Protein AF-0000000070001180 (afdb_homodimer)

Secondary structure (DSSP, 8-state):
-------------------------------------------------------------------------------------------------------------------------S-HHHHHHHHHHT-EEESSS---TTSTTTT-HHHHHHHHHHHHHHHH--TTSPPPP-PPPHHHHHHHHHHHHHHHHHHHHHB-HHHHHHHHHHHHHH--BTTBPPPHHHHHHHHHHHHS-EEEE-SSEEPHHHHHHHHHTTEEEE------TT-TT--SS--HHIIIIIIHHHHTSHHHHHHHHHHHHHHTT--HHHHHHHHHHHIIIIITEEEEETTEEEE--HHHHT-HHHHHHHTSTTS-EEE--HHHHTTSPPPSSS--S-EEEES-HHHHHHHHHHHHHTS--SSEEEEETTTTEEEEE-SHHHHHHHHHHHHHHHHHHHHHHHHHHHHHT-/-------------------------------------------------------------------------------------------------------------------------S-HHHHHHHHHHT-EEESSS---TTSTTTT-HHHHHHHHHHHHHHHH--TTSPPPP-PPPHHHHHHHHHHHHHHHHHHHHHB-HHHHHHHHHHHHHH--BTTBPPPHHHHHHHHHHHHS-EEEE-SSEEPHHHHHHHHHTTEEEE------TT-TT--SS--HHIIIIIIHHHHTSHHHHHHHHHHHHHHTT--HHHHHHHHHHHIIIIITEEEEETTEEEE--HHHHT-HHHHHHHTSTTS-EEE--HHHHTTSPPPSSS--S-EEEES-HHHHHHHHHHHHHTS--SSEEEEETTTTEEEEE-SHHHHHHHHHHHHHHHHHHHHHHHHHHHHTT-

Organism: Takifugu rubripes (NCBI:txid31033)

Sequence (916 aa):
VPTPNPNPNPQMGLVPNPNPNPQLGLVSNPNPNPQLGLISNPNPNPNPNPNPNPNPQLGLVSNPNPNPQLGLVSNPNPNPNPNPNPNPQLGLVSNPNPNPQLGLVSNPNPNPQLGLVSNPNPNPQLGLLDQCSHRVLMYGTELDADHPGFKDEVYRQRRKYFVEVAMNYKFGQPIPRVEYTAEETKTWGVVFRELTKLYPTHACREYLKNLPLLSKYCGYREDNVPQLEDVSLFLRERSGFTVRPVAGYLSPRDFLAGLAYRVFNCTQYIRHSTDPLYTPEPDTCHELLGHVPLLADPKFAQFSQEIGLASLGASDEDVQKLATCYFFTVEFGLCKQDGQLRAYGAGLLSSIGELKHALSEEACVKVFEPKTTCTQECLITTFQEAYFVSESFEEAKEKMRDFAKTIKRPFSVYYNPYTQSIDLLKDTRSIENVVQDLRSDLTTVCDALGKMNTYMGIVPTPNPNPNPQMGLVPNPNPNPQLGLVSNPNPNPQLGLISNPNPNPNPNPNPNPNPQLGLVSNPNPNPQLGLVSNPNPNPNPNPNPNPQLGLVSNPNPNPQLGLVSNPNPNPQLGLVSNPNPNPQLGLLDQCSHRVLMYGTELDADHPGFKDEVYRQRRKYFVEVAMNYKFGQPIPRVEYTAEETKTWGVVFRELTKLYPTHACREYLKNLPLLSKYCGYREDNVPQLEDVSLFLRERSGFTVRPVAGYLSPRDFLAGLAYRVFNCTQYIRHSTDPLYTPEPDTCHELLGHVPLLADPKFAQFSQEIGLASLGASDEDVQKLATCYFFTVEFGLCKQDGQLRAYGAGLLSSIGELKHALSEEACVKVFEPKTTCTQECLITTFQEAYFVSESFEEAKEKMRDFAKTIKRPFSVYYNPYTQSIDLLKDTRSIENVVQDLRSDLTTVCDALGKMNTYMGI

Foldseek 3Di:
DDDPDDDDDPPPDDDPPDDDDPDDDDDDDDDDDDDDDDDDDDDDYDDDDDDDDDYDDDDDDDDYYDDDDDDDDDDDDDDDDDDDDDDDDPDPPPPDDPPPPPPPVPPPPPPPPLPPPVPVPPPSLVQVLLVQLAAADDDFLADDPPAPCRPPPVLSVVLPVQQVQQNPDGPPDQRDWDDDDQLQLQLQLVLLVLLVVCCVPAADPLLVVQVVVCCVQQVDDSRDQGTQRSLQVLLCVQANAGEGEGRHHGPLLSQLLCLLLNYHYAYARAGDSVCSQDDLGRYNLLCVQQQSSQSSHNLSSVLSNLLSQLSVQFDPLVSLLSVLLCCQPQAQEWEDDPNAIHTNHSVLSSHSVQSVVCRDPNAAEAADASVPSSPADDDRRDHGNYHHYDHDSVRSSVRVNVVSVVTDGQFHWDQDSVSSDIDTPNDPVSVVVVVVVVVVVVVVVVVVVVVVCVVVVD/DDDDDPPDDPCPDDDPDDDDDDDPPPPDPDDDDDDPDDDDDDDDDDDDDDDDDDYDYDYYDDDDYDYDDDYDDDDYDDYDYDYDDDDDDDDPDPPDDPPPPPPPVPPPPPPPPLPPPVPVPPPSLVQVLLVQLAAADDDFLADDPPAPCRPPPVLSVVLPVQQVQQNPDGPPDQRDWDDDDQLQLQLQLVLLVLLVVCCVPAADPLLVVQVVVCCVQQVPDSRDQGTQRSLQVLLCVQANAGEGEGRHHGDLLSQLLCLLLNYHYAYARAGDSVCSQDDLGRYNLLCVQQQSSQSSHNLSSVLSNLLSQLSVQFDPLVSLLSVLLCCQPQAQEWEDDPNAIHTNHSVLSSHSVQSVVCRDPNAAEAADASVPSSPQDDDRRDHGNYHHYDHDSVRSSVRVNVVSVVTDGQFHWDQDSVSSDIDTPNDPVSVVVVVVVVVVVVVVVVVVVVVVCVVVVD

Radius of gyration: 41.06 Å; Cα contacts (8 Å, |Δi|>4): 1186; chains: 2; bounding box: 117×160×131 Å

Nearest PDB structures (foldseek):
  2toh-assembly1_A  TM=9.861E-01  e=7.856E-44  Rattus norvegicus
  5jk6-assembly1_A  TM=9.844E-01  e=3.779E-42  Dictyostelium discoideum
  5fgj-assembly1_C  TM=9.683E-01  e=1.202E-42  Rattus norvegicus
  5den-assembly1_B  TM=9.640E-01  e=9.150E-43  Rattus norvegicus
  6hpo-assembly1_A  TM=9.773E-01  e=4.701E-42  Homo sapiens

Structure (mmCIF, N/CA/C/O backbone):
data_AF-0000000070001180-model_v1
#
loop_
_entity.id
_entity.type
_entity.pdbx_description
1 polymer 'Tryptophan hydroxylase 2 (tryptophan 5-monooxygenase)'
#
loop_
_atom_site.group_PDB
_atom_site.id
_atom_site.type_symbol
_atom_site.label_atom_id
_atom_site.label_alt_id
_atom_site.label_comp_id
_atom_site.label_asym_id
_atom_site.label_entity_id
_atom_site.label_seq_id
_atom_site.pdbx_PDB_ins_code
_atom_site.Cartn_x
_atom_site.Cartn_y
_atom_site.Cartn_z
_atom_site.occupancy
_atom_site.B_iso_or_equiv
_atom_site.auth_seq_id
_atom_site.auth_comp_id
_atom_site.auth_asym_id
_atom_site.auth_atom_id
_atom_site.pdbx_PDB_model_num
ATOM 1 N N . VAL A 1 1 ? 11.898 0.185 -65.25 1 18.17 1 VAL A N 1
ATOM 2 C CA . VAL A 1 1 ? 11.625 0.945 -64.062 1 18.17 1 VAL A CA 1
ATOM 3 C C . VAL A 1 1 ? 12.68 0.632 -63 1 18.17 1 VAL A C 1
ATOM 5 O O . VAL A 1 1 ? 13.109 -0.515 -62.875 1 18.17 1 VAL A O 1
ATOM 8 N N . PRO A 1 2 ? 13.211 1.726 -62.188 1 18.02 2 PRO A N 1
ATOM 9 C CA . PRO A 1 2 ? 14.625 1.85 -61.844 1 18.02 2 PRO A CA 1
ATOM 10 C C . PRO A 1 2 ? 15.07 0.793 -60.812 1 18.02 2 PRO A C 1
ATOM 12 O O . PRO A 1 2 ? 14.234 0.16 -60.188 1 18.02 2 PRO A O 1
ATOM 15 N N . THR A 1 3 ? 16.406 0.714 -60.844 1 19.59 3 THR A N 1
ATOM 16 C CA . THR A 1 3 ? 17.641 0.113 -60.344 1 19.59 3 THR A CA 1
ATOM 17 C C . THR A 1 3 ? 17.734 0.224 -58.812 1 19.59 3 THR A C 1
ATOM 19 O O . THR A 1 3 ? 17.375 1.261 -58.25 1 19.59 3 THR A O 1
ATOM 22 N N . PRO A 1 4 ? 17.672 -0.905 -58.188 1 21.27 4 PRO A N 1
ATOM 23 C CA . PRO A 1 4 ? 17.609 -1.52 -56.875 1 21.27 4 PRO A CA 1
ATOM 24 C C . PRO A 1 4 ? 18.766 -1.079 -55.969 1 21.27 4 PRO A C 1
ATOM 26 O O . PRO A 1 4 ? 19.922 -1.396 -56.25 1 21.27 4 PRO A O 1
ATOM 29 N N . ASN A 1 5 ? 18.719 0.371 -55.875 1 19.31 5 ASN A N 1
ATOM 30 C CA . ASN A 1 5 ? 19.812 1.134 -55.281 1 19.31 5 ASN A CA 1
ATOM 31 C C . ASN A 1 5 ? 20.344 0.474 -54.031 1 19.31 5 ASN A C 1
ATOM 33 O O . ASN A 1 5 ? 19.578 0.046 -53.156 1 19.31 5 ASN A O 1
ATOM 37 N N . PRO A 1 6 ? 21.656 0.176 -54.031 1 19.12 6 PRO A N 1
ATOM 38 C CA . PRO A 1 6 ? 22.703 -0.532 -53.281 1 19.12 6 PRO A CA 1
ATOM 39 C C . PRO A 1 6 ? 22.875 -0.018 -51.844 1 19.12 6 PRO A C 1
ATOM 41 O O . PRO A 1 6 ? 22.484 1.114 -51.562 1 19.12 6 PRO A O 1
ATOM 44 N N . ASN A 1 7 ? 23.031 -0.896 -50.906 1 18.31 7 ASN A N 1
ATOM 45 C CA . ASN A 1 7 ? 23.031 -1.113 -49.469 1 18.31 7 ASN A CA 1
ATOM 46 C C . ASN A 1 7 ? 24.141 -0.316 -48.781 1 18.31 7 ASN A C 1
ATOM 48 O O . ASN A 1 7 ? 25.328 -0.618 -48.938 1 18.31 7 ASN A O 1
ATOM 52 N N . PRO A 1 8 ? 24.078 1.074 -48.969 1 17.66 8 PRO A N 1
ATOM 53 C CA . PRO A 1 8 ? 25.281 1.812 -48.562 1 17.66 8 PRO A CA 1
ATOM 54 C C . PRO A 1 8 ? 25.734 1.45 -47.156 1 17.66 8 PRO A C 1
ATOM 56 O O . PRO A 1 8 ? 24.938 0.973 -46.344 1 17.66 8 PRO A O 1
ATOM 59 N N . ASN A 1 9 ? 27.078 1.446 -46.938 1 16.81 9 ASN A N 1
ATOM 60 C CA . ASN A 1 9 ? 28.172 0.971 -46.094 1 16.81 9 ASN A CA 1
ATOM 61 C C . ASN A 1 9 ? 28.203 1.686 -44.75 1 16.81 9 ASN A C 1
ATOM 63 O O . ASN A 1 9 ? 28.391 2.904 -44.688 1 16.81 9 ASN A O 1
ATOM 67 N N . PRO A 1 10 ? 27.344 1.346 -43.844 1 17.44 10 PRO A N 1
ATOM 68 C CA . PRO A 1 10 ? 27.188 2.021 -42.562 1 17.44 10 PRO A CA 1
ATOM 69 C C . PRO A 1 10 ? 28.5 2.119 -41.812 1 17.44 10 PRO A C 1
ATOM 71 O O . PRO A 1 10 ? 29.172 1.104 -41.562 1 17.44 10 PRO A O 1
ATOM 74 N N . GLN A 1 11 ? 29.266 3.17 -42.125 1 15.73 11 GLN A N 1
ATOM 75 C CA . GLN A 1 11 ? 30.625 3.406 -41.625 1 15.73 11 GLN A CA 1
ATOM 76 C C . GLN A 1 11 ? 30.688 3.201 -40.094 1 15.73 11 GLN A C 1
ATOM 78 O O . GLN A 1 11 ? 29.891 3.768 -39.344 1 15.73 11 GLN A O 1
ATOM 83 N N . MET A 1 12 ? 31.281 2.131 -39.625 1 16.31 12 MET A N 1
ATOM 84 C CA . MET A 1 12 ? 31.609 1.46 -38.375 1 16.31 12 MET A CA 1
ATOM 85 C C . MET A 1 12 ? 32.562 2.303 -37.531 1 16.31 12 MET A C 1
ATOM 87 O O . MET A 1 12 ? 33.781 2.084 -37.562 1 16.31 12 MET A O 1
ATOM 91 N N . GLY A 1 13 ? 32.375 3.691 -37.594 1 15.44 13 GLY A N 1
ATOM 92 C CA . GLY A 1 13 ? 33.562 4.414 -37.094 1 15.44 13 GLY A CA 1
ATOM 93 C C . GLY A 1 13 ? 34 3.965 -35.719 1 15.44 13 GLY A C 1
ATOM 94 O O . GLY A 1 13 ? 33.156 3.66 -34.875 1 15.44 13 GLY A O 1
ATOM 95 N N . LEU A 1 14 ? 35.281 3.588 -35.594 1 15.68 14 LEU A N 1
ATOM 96 C CA . LEU A 1 14 ? 36.281 2.998 -34.688 1 15.68 14 LEU A CA 1
ATOM 97 C C . LEU A 1 14 ? 36.469 3.861 -33.438 1 15.68 14 LEU A C 1
ATOM 99 O O . LEU A 1 14 ? 36.156 5.059 -33.469 1 15.68 14 LEU A O 1
ATOM 103 N N . VAL A 1 15 ? 36.75 3.252 -32.406 1 17.88 15 VAL A N 1
ATOM 104 C CA . VAL A 1 15 ? 36.875 3.438 -30.969 1 17.88 15 VAL A CA 1
ATOM 105 C C . VAL A 1 15 ? 38.031 4.375 -30.656 1 17.88 15 VAL A C 1
ATOM 107 O O . VAL A 1 15 ? 38.25 4.773 -29.516 1 17.88 15 VAL A O 1
ATOM 110 N N . PRO A 1 16 ? 38.219 5.543 -31.266 1 14.88 16 PRO A N 1
ATOM 111 C CA . PRO A 1 16 ? 39.594 5.949 -30.953 1 14.88 16 PRO A CA 1
ATOM 112 C C . PRO A 1 16 ? 39.875 5.996 -29.453 1 14.88 16 PRO A C 1
ATOM 114 O O . PRO A 1 16 ? 38.969 6.203 -28.656 1 14.88 16 PRO A O 1
ATOM 117 N N . ASN A 1 17 ? 41 5.367 -29.031 1 16.59 17 ASN A N 1
ATOM 118 C CA . ASN A 1 17 ? 41.719 5.008 -27.812 1 16.59 17 ASN A CA 1
ATOM 119 C C . ASN A 1 17 ? 42.25 6.242 -27.094 1 16.59 17 ASN A C 1
ATOM 121 O O . ASN A 1 17 ? 42.938 6.125 -26.078 1 16.59 17 ASN A O 1
ATOM 125 N N . PRO A 1 18 ? 41.781 7.469 -27.312 1 15.66 18 PRO A N 1
ATOM 126 C CA . PRO A 1 18 ? 42.906 8.422 -27.156 1 15.66 18 PRO A CA 1
ATOM 127 C C . PRO A 1 18 ? 43.531 8.352 -25.766 1 15.66 18 PRO A C 1
ATOM 129 O O . PRO A 1 18 ? 42.938 7.867 -24.812 1 15.66 18 PRO A O 1
ATOM 132 N N . ASN A 1 19 ? 44.75 9.102 -25.734 1 15.49 19 ASN A N 1
ATOM 133 C CA . ASN A 1 19 ? 46.094 9.156 -25.172 1 15.49 19 ASN A CA 1
ATOM 134 C C . ASN A 1 19 ? 46.062 9.57 -23.703 1 15.49 19 ASN A C 1
ATOM 136 O O . ASN A 1 19 ? 46.625 8.883 -22.859 1 15.49 19 ASN A O 1
ATOM 140 N N . PRO A 1 20 ? 46.375 10.875 -23.422 1 15.73 20 PRO A N 1
ATOM 141 C CA . PRO A 1 20 ? 47.688 11.211 -22.859 1 15.73 20 PRO A CA 1
ATOM 142 C C . PRO A 1 20 ? 47.688 11.18 -21.328 1 15.73 20 PRO A C 1
ATOM 144 O O . PRO A 1 20 ? 46.656 11.055 -20.703 1 15.73 20 PRO A O 1
ATOM 147 N N . ASN A 1 21 ? 48.5 12.234 -20.734 1 15.14 21 ASN A N 1
ATOM 148 C CA . ASN A 1 21 ? 49.688 12.375 -19.891 1 15.14 21 ASN A CA 1
ATOM 149 C C . ASN A 1 21 ? 49.312 12.703 -18.438 1 15.14 21 ASN A C 1
ATOM 151 O O . ASN A 1 21 ? 49.594 13.797 -17.953 1 15.14 21 ASN A O 1
ATOM 155 N N . PRO A 1 22 ? 48.312 12.219 -17.875 1 16.33 22 PRO A N 1
ATOM 156 C CA . PRO A 1 22 ? 48.094 13.109 -16.734 1 16.33 22 PRO A CA 1
ATOM 157 C C . PRO A 1 22 ? 49.344 13.258 -15.867 1 16.33 22 PRO A C 1
ATOM 159 O O . PRO A 1 22 ? 50.156 12.328 -15.781 1 16.33 22 PRO A O 1
ATOM 162 N N . GLN A 1 23 ? 49.75 14.602 -15.617 1 15.14 23 GLN A N 1
ATOM 163 C CA . GLN A 1 23 ? 50.875 15.062 -14.812 1 15.14 23 GLN A CA 1
ATOM 164 C C . GLN A 1 23 ? 50.969 14.289 -13.5 1 15.14 23 GLN A C 1
ATOM 166 O O . GLN A 1 23 ? 49.969 14.023 -12.859 1 15.14 23 GLN A O 1
ATOM 171 N N . LEU A 1 24 ? 52.25 13.828 -13.133 1 15.25 24 LEU A N 1
ATOM 172 C CA . LEU A 1 24 ? 53.125 12.977 -12.32 1 15.25 24 LEU A CA 1
ATOM 173 C C . LEU A 1 24 ? 52.969 13.328 -10.844 1 15.25 24 LEU A C 1
ATOM 175 O O . LEU A 1 24 ? 52.75 12.445 -10.008 1 15.25 24 LEU A O 1
ATOM 179 N N . GLY A 1 25 ? 53.812 14.375 -10.367 1 14.55 25 GLY A N 1
ATOM 180 C CA . GLY A 1 25 ? 54.938 14.148 -9.469 1 14.55 25 GLY A CA 1
ATOM 181 C C . GLY A 1 25 ? 54.562 14.297 -8.008 1 14.55 25 GLY A C 1
ATOM 182 O O . GLY A 1 25 ? 55.25 13.758 -7.133 1 14.55 25 GLY A O 1
ATOM 183 N N . LEU A 1 26 ? 53.75 15.203 -7.457 1 15.38 26 LEU A N 1
ATOM 184 C CA . LEU A 1 26 ? 54.469 15.969 -6.445 1 15.38 26 LEU A CA 1
ATOM 185 C C . LEU A 1 26 ? 54.875 15.078 -5.277 1 15.38 26 LEU A C 1
ATOM 187 O O . LEU A 1 26 ? 54.031 14.414 -4.672 1 15.38 26 LEU A O 1
ATOM 191 N N . VAL A 1 27 ? 56.281 14.797 -5.059 1 14.89 27 VAL A N 1
ATOM 192 C CA . VAL A 1 27 ? 57.188 14 -4.23 1 14.89 27 VAL A CA 1
ATOM 193 C C . VAL A 1 27 ? 57.094 14.453 -2.777 1 14.89 27 VAL A C 1
ATOM 195 O O . VAL A 1 27 ? 57.25 13.656 -1.857 1 14.89 27 VAL A O 1
ATOM 198 N N . SER A 1 28 ? 56.812 15.789 -2.324 1 14.73 28 SER A N 1
ATOM 199 C CA . SER A 1 28 ? 57.812 16.188 -1.342 1 14.73 28 SER A CA 1
ATOM 200 C C . SER A 1 28 ? 57.812 15.258 -0.132 1 14.73 28 SER A C 1
ATOM 202 O O . SER A 1 28 ? 56.75 14.711 0.229 1 14.73 28 SER A O 1
ATOM 204 N N . ASN A 1 29 ? 59.094 15.023 0.551 1 14.78 29 ASN A N 1
ATOM 205 C CA . ASN A 1 29 ? 60.031 14.242 1.36 1 14.78 29 ASN A CA 1
ATOM 206 C C . ASN A 1 29 ? 59.688 14.328 2.846 1 14.78 29 ASN A C 1
ATOM 208 O O . ASN A 1 29 ? 59.844 13.359 3.584 1 14.78 29 ASN A O 1
ATOM 212 N N . PRO A 1 30 ? 59.438 15.578 3.543 1 15.3 30 PRO A N 1
ATOM 213 C CA . PRO A 1 30 ? 60.5 15.844 4.523 1 15.3 30 PRO A CA 1
ATOM 214 C C . PRO A 1 30 ? 60.531 14.82 5.652 1 15.3 30 PRO A C 1
ATOM 216 O O . PRO A 1 30 ? 59.562 14.055 5.82 1 15.3 30 PRO A O 1
ATOM 219 N N . ASN A 1 31 ? 61.188 15.352 6.867 1 14.92 31 ASN A N 1
ATOM 220 C CA . ASN A 1 31 ? 62.219 15.047 7.836 1 14.92 31 ASN A CA 1
ATOM 221 C C . ASN A 1 31 ? 61.719 14.102 8.922 1 14.92 31 ASN A C 1
ATOM 223 O O . ASN A 1 31 ? 60.5 14.039 9.195 1 14.92 31 ASN A O 1
ATOM 227 N N . PRO A 1 32 ? 62.656 13.617 9.875 1 15.43 32 PRO A N 1
ATOM 228 C CA . PRO A 1 32 ? 63.188 12.461 10.594 1 15.43 32 PRO A CA 1
ATOM 229 C C . PRO A 1 32 ? 62.594 12.273 11.977 1 15.43 32 PRO A C 1
ATOM 231 O O . PRO A 1 32 ? 62.281 11.148 12.383 1 15.43 32 PRO A O 1
ATOM 234 N N . ASN A 1 33 ? 62.562 13.383 12.945 1 15.2 33 ASN A N 1
ATOM 235 C CA . ASN A 1 33 ? 63.438 13.188 14.109 1 15.2 33 ASN A CA 1
ATOM 236 C C . ASN A 1 33 ? 62.875 12.125 15.047 1 15.2 33 ASN A C 1
ATOM 238 O O . ASN A 1 33 ? 61.656 11.969 15.156 1 15.2 33 ASN A O 1
ATOM 242 N N . PRO A 1 34 ? 63.719 11.586 16.047 1 15.67 34 PRO A N 1
ATOM 243 C CA . PRO A 1 34 ? 64.125 10.352 16.719 1 15.67 34 PRO A CA 1
ATOM 244 C C . PRO A 1 34 ? 63.281 9.992 17.922 1 15.67 34 PRO A C 1
ATOM 246 O O . PRO A 1 34 ? 62.719 8.891 17.984 1 15.67 34 PRO A O 1
ATOM 249 N N . GLN A 1 35 ? 63.781 10.359 19.266 1 14.39 35 GLN A N 1
ATOM 250 C CA . GLN A 1 35 ? 64.375 9.5 20.281 1 14.39 35 GLN A CA 1
ATOM 251 C C . GLN A 1 35 ? 63.344 9.086 21.328 1 14.39 35 GLN A C 1
ATOM 253 O O . GLN A 1 35 ? 63.156 7.891 21.609 1 14.39 35 GLN A O 1
ATOM 258 N N . LEU A 1 36 ? 63.312 9.766 22.734 1 15.26 36 LEU A N 1
ATOM 259 C CA . LEU A 1 36 ? 63.938 9.242 23.953 1 15.26 36 LEU A CA 1
ATOM 260 C C . LEU A 1 36 ? 62.875 8.523 24.812 1 15.26 36 LEU A C 1
ATOM 262 O O . LEU A 1 36 ? 61.688 8.781 24.672 1 15.26 36 LEU A O 1
ATOM 266 N N . GLY A 1 37 ? 63.281 7.926 26.234 1 15.2 37 GLY A N 1
ATOM 267 C CA . GLY A 1 37 ? 63.344 6.777 27.109 1 15.2 37 GLY A CA 1
ATOM 268 C C . GLY A 1 37 ? 62.281 6.809 28.203 1 15.2 37 GLY A C 1
ATOM 269 O O . GLY A 1 37 ? 61.906 5.762 28.734 1 15.2 37 GLY A O 1
ATOM 270 N N . LEU A 1 38 ? 61.719 7.922 28.859 1 14.84 38 LEU A N 1
ATOM 271 C CA . LEU A 1 38 ? 61.906 7.848 30.297 1 14.84 38 LEU A CA 1
ATOM 272 C C . LEU A 1 38 ? 60.938 6.828 30.922 1 14.84 38 LEU A C 1
ATOM 274 O O . LEU A 1 38 ? 59.781 6.762 30.547 1 14.84 38 LEU A O 1
ATOM 278 N N . ILE A 1 39 ? 61.406 5.977 32.062 1 15.55 39 ILE A N 1
ATOM 279 C CA . ILE A 1 39 ? 61.344 4.711 32.781 1 15.55 39 ILE A CA 1
ATOM 280 C C . ILE A 1 39 ? 60.25 4.785 33.844 1 15.55 39 ILE A C 1
ATOM 282 O O . ILE A 1 39 ? 59.562 3.795 34.125 1 15.55 39 ILE A O 1
ATOM 286 N N . SER A 1 40 ? 59.875 5.953 34.594 1 14.7 40 SER A N 1
ATOM 287 C CA . SER A 1 40 ? 59.969 5.664 36.031 1 14.7 40 SER A CA 1
ATOM 288 C C . SER A 1 40 ? 58.875 4.719 36.469 1 14.7 40 SER A C 1
ATOM 290 O O . SER A 1 40 ? 57.812 4.648 35.844 1 14.7 40 SER A O 1
ATOM 292 N N . ASN A 1 41 ? 59.031 4.148 37.781 1 15.58 41 ASN A N 1
ATOM 293 C CA . ASN A 1 41 ? 58.938 2.994 38.656 1 15.58 41 ASN A CA 1
ATOM 294 C C . ASN A 1 41 ? 57.562 2.873 39.281 1 15.58 41 ASN A C 1
ATOM 296 O O . ASN A 1 41 ? 56.781 3.824 39.25 1 15.58 41 ASN A O 1
ATOM 300 N N . PRO A 1 42 ? 57.469 2.41 40.656 1 16.05 42 PRO A N 1
ATOM 301 C CA . PRO A 1 42 ? 56.906 1.323 41.469 1 16.05 42 PRO A CA 1
ATOM 302 C C . PRO A 1 42 ? 55.656 1.76 42.25 1 16.05 42 PRO A C 1
ATOM 304 O O . PRO A 1 42 ? 54.656 1.038 42.281 1 16.05 42 PRO A O 1
ATOM 307 N N . ASN A 1 43 ? 55.656 2.775 43.25 1 15.04 43 ASN A N 1
ATOM 308 C CA . ASN A 1 43 ? 55.531 2.293 44.625 1 15.04 43 ASN A CA 1
ATOM 309 C C . ASN A 1 43 ? 54.094 1.991 45 1 15.04 43 ASN A C 1
ATOM 311 O O . ASN A 1 43 ? 53.156 2.525 44.375 1 15.04 43 ASN A O 1
ATOM 315 N N . PRO A 1 44 ? 53.719 1.821 46.469 1 16.5 44 PRO A N 1
ATOM 316 C CA . PRO A 1 44 ? 53.094 0.82 47.344 1 16.5 44 PRO A CA 1
ATOM 317 C C . PRO A 1 44 ? 51.625 1.144 47.656 1 16.5 44 PRO A C 1
ATOM 319 O O . PRO A 1 44 ? 50.75 0.304 47.438 1 16.5 44 PRO A O 1
ATOM 322 N N . ASN A 1 45 ? 51.281 1.936 48.875 1 15.12 45 ASN A N 1
ATOM 323 C CA . ASN A 1 45 ? 50.75 1.381 50.125 1 15.12 45 ASN A CA 1
ATOM 324 C C . ASN A 1 45 ? 49.25 1.536 50.219 1 15.12 45 ASN A C 1
ATOM 326 O O . ASN A 1 45 ? 48.656 2.336 49.5 1 15.12 45 ASN A O 1
ATOM 330 N N . PRO A 1 46 ? 48.594 2.033 51.625 1 16.23 46 PRO A N 1
ATOM 331 C CA . PRO A 1 46 ? 47.844 1.366 52.688 1 16.23 46 PRO A CA 1
ATOM 332 C C . PRO A 1 46 ? 46.375 1.795 52.719 1 16.23 46 PRO A C 1
ATOM 334 O O . PRO A 1 46 ? 45.875 2.453 51.781 1 16.23 46 PRO A O 1
ATOM 337 N N . ASN A 1 47 ? 45.844 2.549 53.938 1 15.35 47 ASN A N 1
ATOM 338 C CA . ASN A 1 47 ? 45.031 2.176 55.125 1 15.35 47 ASN A CA 1
ATOM 339 C C . ASN A 1 47 ? 43.625 2.74 55.031 1 15.35 47 ASN A C 1
ATOM 341 O O . ASN A 1 47 ? 43.375 3.664 54.25 1 15.35 47 ASN A O 1
ATOM 345 N N . PRO A 1 48 ? 42.875 3.293 56.344 1 16.72 48 PRO A N 1
ATOM 346 C CA . PRO A 1 48 ? 41.812 2.861 57.25 1 16.72 48 PRO A CA 1
ATOM 347 C C . PRO A 1 48 ? 40.594 3.783 57.219 1 16.72 48 PRO A C 1
ATOM 349 O O . PRO A 1 48 ? 39.469 3.311 57.094 1 16.72 48 PRO A O 1
ATOM 352 N N . ASN A 1 49 ? 40.5 5.129 57.844 1 14.84 49 ASN A N 1
ATOM 353 C CA . ASN A 1 49 ? 39.844 5.402 59.125 1 14.84 49 ASN A CA 1
ATOM 354 C C . ASN A 1 49 ? 38.438 5.93 58.906 1 14.84 49 ASN A C 1
ATOM 356 O O . ASN A 1 49 ? 38.125 6.484 57.844 1 14.84 49 ASN A O 1
ATOM 360 N N . PRO A 1 50 ? 37.594 6.473 60.125 1 16.64 50 PRO A N 1
ATOM 361 C CA . PRO A 1 50 ? 36.375 6.324 60.938 1 16.64 50 PRO A CA 1
ATOM 362 C C . PRO A 1 50 ? 35.406 7.496 60.75 1 16.64 50 PRO A C 1
ATOM 364 O O . PRO A 1 50 ? 34.188 7.297 60.688 1 16.64 50 PRO A O 1
ATOM 367 N N . ASN A 1 51 ? 35.594 8.938 60.906 1 14.52 51 ASN A N 1
ATOM 368 C CA . ASN A 1 51 ? 35.062 9.656 62.062 1 14.52 51 ASN A CA 1
ATOM 369 C C . ASN A 1 51 ? 33.656 10.188 61.812 1 14.52 51 ASN A C 1
ATOM 371 O O . ASN A 1 51 ? 33.281 10.453 60.656 1 14.52 51 ASN A O 1
ATOM 375 N N . PRO A 1 52 ? 32.906 11.094 62.938 1 16.27 52 PRO A N 1
ATOM 376 C CA . PRO A 1 52 ? 31.734 11.219 63.812 1 16.27 52 PRO A CA 1
ATOM 377 C C . PRO A 1 52 ? 30.812 12.359 63.375 1 16.27 52 PRO A C 1
ATOM 379 O O . PRO A 1 52 ? 29.594 12.195 63.344 1 16.27 52 PRO A O 1
ATOM 382 N N . ASN A 1 53 ? 31.031 13.867 63.406 1 14.45 53 ASN A N 1
ATOM 383 C CA . ASN A 1 53 ? 30.5 14.773 64.438 1 14.45 53 ASN A CA 1
ATOM 384 C C . ASN A 1 53 ? 29.188 15.422 63.969 1 14.45 53 ASN A C 1
ATOM 386 O O . ASN A 1 53 ? 28.953 15.562 62.781 1 14.45 53 ASN A O 1
ATOM 390 N N . PRO A 1 54 ? 28.375 16.422 64.938 1 16.22 54 PRO A N 1
ATOM 391 C CA . PRO A 1 54 ? 27.125 16.766 65.625 1 16.22 54 PRO A CA 1
ATOM 392 C C . PRO A 1 54 ? 26.438 17.984 65 1 16.22 54 PRO A C 1
ATOM 394 O O . PRO A 1 54 ? 25.25 17.953 64.75 1 16.22 54 PRO A O 1
ATOM 397 N N . ASN A 1 55 ? 26.812 19.469 65.25 1 14.53 55 ASN A N 1
ATOM 398 C CA . ASN A 1 55 ? 26.25 20.469 66.125 1 14.53 55 ASN A CA 1
ATOM 399 C C . ASN A 1 55 ? 25.203 21.328 65.438 1 14.53 55 ASN A C 1
ATOM 401 O O . ASN A 1 55 ? 25.156 21.359 64.188 1 14.53 55 ASN A O 1
ATOM 405 N N . PRO A 1 56 ? 25.094 22.922 65.812 1 15.07 56 PRO A N 1
ATOM 406 C CA . PRO A 1 56 ? 24.312 23.828 66.688 1 15.07 56 PRO A CA 1
ATOM 407 C C . PRO A 1 56 ? 23.422 24.766 65.812 1 15.07 56 PRO A C 1
ATOM 409 O O . PRO A 1 56 ? 23.547 24.812 64.625 1 15.07 56 PRO A O 1
ATOM 412 N N . GLN A 1 57 ? 23.547 26.359 66.062 1 13.64 57 GLN A N 1
ATOM 413 C CA . GLN A 1 57 ? 22.922 27.438 66.875 1 13.64 57 GLN A CA 1
ATOM 414 C C . GLN A 1 57 ? 22.375 28.516 65.938 1 13.64 57 GLN A C 1
ATOM 416 O O . GLN A 1 57 ? 21.781 29.5 66.375 1 13.64 57 GLN A O 1
ATOM 421 N N . LEU A 1 58 ? 22.156 28.719 64.688 1 14.12 58 LEU A N 1
ATOM 422 C CA . LEU A 1 58 ? 22.344 30.141 64.438 1 14.12 58 LEU A CA 1
ATOM 423 C C . LEU A 1 58 ? 21.094 30.938 64.812 1 14.12 58 LEU A C 1
ATOM 425 O O . LEU A 1 58 ? 19.984 30.484 64.562 1 14.12 58 LEU A O 1
ATOM 429 N N . GLY A 1 59 ? 21.203 32.344 65.188 1 14.24 59 GLY A N 1
ATOM 430 C CA . GLY A 1 59 ? 20.891 33.5 66 1 14.24 59 GLY A CA 1
ATOM 431 C C . GLY A 1 59 ? 19.766 34.344 65.438 1 14.24 59 GLY A C 1
ATOM 432 O O . GLY A 1 59 ? 19.266 34.062 64.375 1 14.24 59 GLY A O 1
ATOM 433 N N . LEU A 1 60 ? 19.875 35.938 65.125 1 14.1 60 LEU A N 1
ATOM 434 C CA . LEU A 1 60 ? 19.625 37.125 65.875 1 14.1 60 LEU A CA 1
ATOM 435 C C . LEU A 1 60 ? 18.438 37.906 65.312 1 14.1 60 LEU A C 1
ATOM 437 O O . LEU A 1 60 ? 17.547 38.312 66.062 1 14.1 60 LEU A O 1
ATOM 441 N N . VAL A 1 61 ? 18.297 38.875 64.188 1 13.89 61 VAL A N 1
ATOM 442 C CA . VAL A 1 61 ? 18.312 40.312 64.5 1 13.89 61 VAL A CA 1
ATOM 443 C C . VAL A 1 61 ? 16.875 40.844 64.562 1 13.89 61 VAL A C 1
ATOM 445 O O . VAL A 1 61 ? 15.977 40.281 63.906 1 13.89 61 VAL A O 1
ATOM 448 N N . SER A 1 62 ? 16.5 42.281 65 1 14.04 62 SER A N 1
ATOM 449 C CA . SER A 1 62 ? 15.781 43.125 66 1 14.04 62 SER A CA 1
ATOM 450 C C . SER A 1 62 ? 14.688 43.906 65.25 1 14.04 62 SER A C 1
ATOM 452 O O . SER A 1 62 ? 13.531 43.938 65.75 1 14.04 62 SER A O 1
ATOM 454 N N . ASN A 1 63 ? 14.719 45.219 64.562 1 14.03 63 ASN A N 1
ATOM 455 C CA . ASN A 1 63 ? 14.406 46.469 65.188 1 14.03 63 ASN A CA 1
ATOM 456 C C . ASN A 1 63 ? 12.969 46.906 64.938 1 14.03 63 ASN A C 1
ATOM 458 O O . ASN A 1 63 ? 12.344 46.469 63.969 1 14.03 63 ASN A O 1
ATOM 462 N N . PRO A 1 64 ? 12.445 48.5 64.875 1 15.06 64 PRO A N 1
ATOM 463 C CA . PRO A 1 64 ? 11.68 49.375 65.75 1 15.06 64 PRO A CA 1
ATOM 464 C C . PRO A 1 64 ? 10.359 49.844 65.125 1 15.06 64 PRO A C 1
ATOM 466 O O . PRO A 1 64 ? 10.094 49.562 63.969 1 15.06 64 PRO A O 1
ATOM 469 N N . ASN A 1 65 ? 10.008 51.375 64.75 1 14.32 65 ASN A N 1
ATOM 470 C CA . ASN A 1 65 ? 9.234 52.375 65.5 1 14.32 65 ASN A CA 1
ATOM 471 C C . ASN A 1 65 ? 7.891 52.656 64.812 1 14.32 65 ASN A C 1
ATOM 473 O O . ASN A 1 65 ? 6.84 52.281 65.375 1 14.32 65 ASN A O 1
ATOM 477 N N . PRO A 1 66 ? 7.434 54.094 64.125 1 15.34 66 PRO A N 1
ATOM 478 C CA . PRO A 1 66 ? 6.629 55.156 64.75 1 15.34 66 PRO A CA 1
ATOM 479 C C . PRO A 1 66 ? 5.242 55.281 64.125 1 15.34 66 PRO A C 1
ATOM 481 O O . PRO A 1 66 ? 5 54.75 63.031 1 15.34 66 PRO A O 1
ATOM 484 N N . ASN A 1 67 ? 4.203 56.531 64.375 1 15.34 67 ASN A N 1
ATOM 485 C CA . ASN A 1 67 ? 2.859 56.875 64.812 1 15.34 67 ASN A CA 1
ATOM 486 C C . ASN A 1 67 ? 1.999 57.375 63.656 1 15.34 67 ASN A C 1
ATOM 488 O O . ASN A 1 67 ? 0.864 56.938 63.469 1 15.34 67 ASN A O 1
ATOM 492 N N . PRO A 1 68 ? 2.16 58.5 62.719 1 15.05 68 PRO A N 1
ATOM 493 C CA . PRO A 1 68 ? 1.365 59.719 62.906 1 15.05 68 PRO A CA 1
ATOM 494 C C . PRO A 1 68 ? 0.064 59.688 62.094 1 15.05 68 PRO A C 1
ATOM 496 O O . PRO A 1 68 ? -0.06 58.938 61.125 1 15.05 68 PRO A O 1
ATOM 499 N N . GLN A 1 69 ? -1.079 60.812 62.281 1 15.48 69 GLN A N 1
ATOM 500 C CA . GLN A 1 69 ? -2.488 61.156 62.438 1 15.48 69 GLN A CA 1
ATOM 501 C C . GLN A 1 69 ? -3.047 61.781 61.188 1 15.48 69 GLN A C 1
ATOM 503 O O . GLN A 1 69 ? -4.246 62.031 61.062 1 15.48 69 GLN A O 1
ATOM 508 N N . LEU A 1 70 ? -2.564 61.812 60.031 1 14.37 70 LEU A N 1
ATOM 509 C CA . LEU A 1 70 ? -2.797 63.062 59.312 1 14.37 70 LEU A CA 1
ATOM 510 C C . LEU A 1 70 ? -4.266 63.188 58.938 1 14.37 70 LEU A C 1
ATOM 512 O O . LEU A 1 70 ? -4.926 62.219 58.625 1 14.37 70 LEU A O 1
ATOM 516 N N . GLY A 1 71 ? -4.758 64.438 58.656 1 15 71 GLY A N 1
ATOM 517 C CA . GLY A 1 71 ? -5.797 65.438 58.781 1 15 71 GLY A CA 1
ATOM 518 C C . GLY A 1 71 ? -6.871 65.312 57.719 1 15 71 GLY A C 1
ATOM 519 O O . GLY A 1 71 ? -6.699 64.625 56.75 1 15 71 GLY A O 1
ATOM 520 N N . LEU A 1 72 ? -7.871 66.5 57.344 1 15.3 72 LEU A N 1
ATOM 521 C CA . LEU A 1 72 ? -9.234 67 57.5 1 15.3 72 LEU A CA 1
ATOM 522 C C . LEU A 1 72 ? -9.867 67.25 56.125 1 15.3 72 LEU A C 1
ATOM 524 O O . LEU A 1 72 ? -11.07 67.5 56.031 1 15.3 72 LEU A O 1
ATOM 528 N N . VAL A 1 73 ? -9.398 67.062 54.938 1 14.28 73 VAL A N 1
ATOM 529 C CA . VAL A 1 73 ? -9.734 68.25 54.125 1 14.28 73 VAL A CA 1
ATOM 530 C C . VAL A 1 73 ? -11.211 68.188 53.719 1 14.28 73 VAL A C 1
ATOM 532 O O . VAL A 1 73 ? -11.789 67.062 53.625 1 14.28 73 VAL A O 1
ATOM 535 N N . SER A 1 74 ? -11.766 69.25 53.031 1 14.86 74 SER A N 1
ATOM 536 C CA . SER A 1 74 ? -12.875 70.188 53 1 14.86 74 SER A CA 1
ATOM 537 C C . SER A 1 74 ? -14.016 69.688 52.125 1 14.86 74 SER A C 1
ATOM 539 O O . SER A 1 74 ? -13.82 68.875 51.281 1 14.86 74 SER A O 1
ATOM 541 N N . ASN A 1 75 ? -15.18 70.5 51.875 1 14.64 75 ASN A N 1
ATOM 542 C CA . ASN A 1 75 ? -16.609 70.562 52.094 1 14.64 75 ASN A CA 1
ATOM 543 C C . ASN A 1 75 ? -17.406 70.375 50.812 1 14.64 75 ASN A C 1
ATOM 545 O O . ASN A 1 75 ? -18.359 69.625 50.75 1 14.64 75 ASN A O 1
ATOM 549 N N . PRO A 1 76 ? -17.391 71.25 49.625 1 15.22 76 PRO A N 1
ATOM 550 C CA . PRO A 1 76 ? -18.625 72 49.469 1 15.22 76 PRO A CA 1
ATOM 551 C C . PRO A 1 76 ? -19.688 71.312 48.625 1 15.22 76 PRO A C 1
ATOM 553 O O . PRO A 1 76 ? -19.375 70.312 47.938 1 15.22 76 PRO A O 1
ATOM 556 N N . ASN A 1 77 ? -20.719 72.062 47.844 1 15.09 77 ASN A N 1
ATOM 557 C CA . ASN A 1 77 ? -22.172 72.25 47.906 1 15.09 77 ASN A CA 1
ATOM 558 C C . ASN A 1 77 ? -22.875 71.625 46.719 1 15.09 77 ASN A C 1
ATOM 560 O O . ASN A 1 77 ? -23.844 70.875 46.906 1 15.09 77 ASN A O 1
ATOM 564 N N . PRO A 1 78 ? -22.969 72.125 45.312 1 15.59 78 PRO A N 1
ATOM 565 C CA . PRO A 1 78 ? -24.266 72.75 44.969 1 15.59 78 PRO A CA 1
ATOM 566 C C . PRO A 1 78 ? -25.219 71.688 44.312 1 15.59 78 PRO A C 1
ATOM 568 O O . PRO A 1 78 ? -24.781 70.625 43.875 1 15.59 78 PRO A O 1
ATOM 571 N N . ASN A 1 79 ? -26.141 72.188 43.188 1 15.23 79 ASN A N 1
ATOM 572 C CA . ASN A 1 79 ? -27.594 72.312 43.125 1 15.23 79 ASN A CA 1
ATOM 573 C C . ASN A 1 79 ? -28.203 71.25 42.25 1 15.23 79 ASN A C 1
ATOM 575 O O . ASN A 1 79 ? -29.109 70.5 42.688 1 15.23 79 ASN A O 1
ATOM 579 N N . PRO A 1 80 ? -28.547 71.5 40.75 1 16.22 80 PRO A N 1
ATOM 580 C CA . PRO A 1 80 ? -29.969 71.688 40.469 1 16.22 80 PRO A CA 1
ATOM 581 C C . PRO A 1 80 ? -30.641 70.375 40 1 16.22 80 PRO A C 1
ATOM 583 O O . PRO A 1 80 ? -29.969 69.438 39.688 1 16.22 80 PRO A O 1
ATOM 586 N N . ASN A 1 81 ? -31.641 70.562 38.844 1 15.24 81 ASN A N 1
ATOM 587 C CA . ASN A 1 81 ? -33.094 70.25 38.875 1 15.24 81 ASN A CA 1
ATOM 588 C C . ASN A 1 81 ? -33.438 68.938 38.219 1 15.24 81 ASN A C 1
ATOM 590 O O . ASN A 1 81 ? -34.125 68.125 38.844 1 15.24 81 ASN A O 1
ATOM 594 N N . PRO A 1 82 ? -33.656 68.812 36.719 1 17.73 82 PRO A N 1
ATOM 595 C CA . PRO A 1 82 ? -35.031 68.688 36.344 1 17.73 82 PRO A CA 1
ATOM 596 C C . PRO A 1 82 ? -35.469 67.25 36.188 1 17.73 82 PRO A C 1
ATOM 598 O O . PRO A 1 82 ? -34.625 66.375 36.031 1 17.73 82 PRO A O 1
ATOM 601 N N . ASN A 1 83 ? -36.812 66.938 35.844 1 15.45 83 ASN A N 1
ATOM 602 C CA . ASN A 1 83 ? -37.812 66 36.312 1 15.45 83 ASN A CA 1
ATOM 603 C C . ASN A 1 83 ? -37.875 64.75 35.438 1 15.45 83 ASN A C 1
ATOM 605 O O . ASN A 1 83 ? -37.875 63.656 35.938 1 15.45 83 ASN A O 1
ATOM 609 N N . PRO A 1 84 ? -38 64.812 33.969 1 18.03 84 PRO A N 1
ATOM 610 C CA . PRO A 1 84 ? -39.344 64.312 33.594 1 18.03 84 PRO A CA 1
ATOM 611 C C . PRO A 1 84 ? -39.438 62.781 33.531 1 18.03 84 PRO A C 1
ATOM 613 O O . PRO A 1 84 ? -38.406 62.125 33.375 1 18.03 84 PRO A O 1
ATOM 616 N N . ASN A 1 85 ? -40.719 62.188 33.469 1 15.64 85 ASN A N 1
ATOM 617 C CA . ASN A 1 85 ? -41.375 61 34.031 1 15.64 85 ASN A CA 1
ATOM 618 C C . ASN A 1 85 ? -41.219 59.781 33.094 1 15.64 85 ASN A C 1
ATOM 620 O O . ASN A 1 85 ? -40.812 58.719 33.562 1 15.64 85 ASN A O 1
ATOM 624 N N . PRO A 1 86 ? -41.844 59.656 31.797 1 17.91 86 PRO A N 1
ATOM 625 C CA . PRO A 1 86 ? -43 58.75 31.719 1 17.91 86 PRO A CA 1
ATOM 626 C C . PRO A 1 86 ? -42.594 57.344 31.328 1 17.91 86 PRO A C 1
ATOM 628 O O . PRO A 1 86 ? -41.562 57.125 30.672 1 17.91 86 PRO A O 1
ATOM 631 N N . ASN A 1 87 ? -43.219 56.156 31.812 1 16.12 87 ASN A N 1
ATOM 632 C CA . ASN A 1 87 ? -43 54.719 32.031 1 16.12 87 ASN A CA 1
ATOM 633 C C . ASN A 1 87 ? -43.406 53.875 30.844 1 16.12 87 ASN A C 1
ATOM 635 O O . ASN A 1 87 ? -43.469 52.656 30.922 1 16.12 87 ASN A O 1
ATOM 639 N N . PRO A 1 88 ? -43.562 54.375 29.594 1 17.38 88 PRO A N 1
ATOM 640 C CA . PRO A 1 88 ? -44.656 53.656 28.938 1 17.38 88 PRO A CA 1
ATOM 641 C C . PRO A 1 88 ? -44.344 52.156 28.781 1 17.38 88 PRO A C 1
ATOM 643 O O . PRO A 1 88 ? -43.188 51.781 28.672 1 17.38 88 PRO A O 1
ATOM 646 N N . GLN A 1 89 ? -45.438 51.188 29.078 1 16.19 89 GLN A N 1
ATOM 647 C CA . GLN A 1 89 ? -45.688 49.812 29.406 1 16.19 89 GLN A CA 1
ATOM 648 C C . GLN A 1 89 ? -45.594 48.906 28.172 1 16.19 89 GLN A C 1
ATOM 650 O O . GLN A 1 89 ? -46.469 48.938 27.312 1 16.19 89 GLN A O 1
ATOM 655 N N . LEU A 1 90 ? -44.531 48.906 27.391 1 16.92 90 LEU A N 1
ATOM 656 C CA . LEU A 1 90 ? -44.562 48.219 26.109 1 16.92 90 LEU A CA 1
ATOM 657 C C . LEU A 1 90 ? -45 46.781 26.297 1 16.92 90 LEU A C 1
ATOM 659 O O . LEU A 1 90 ? -44.375 46.031 27.094 1 16.92 90 LEU A O 1
ATOM 663 N N . GLY A 1 91 ? -46.25 46.406 25.891 1 16.52 91 GLY A N 1
ATOM 664 C CA . GLY A 1 91 ? -47.156 45.25 25.906 1 16.52 91 GLY A CA 1
ATOM 665 C C . GLY A 1 91 ? -46.531 43.969 25.406 1 16.52 91 GLY A C 1
ATOM 666 O O . GLY A 1 91 ? -45.688 44 24.484 1 16.52 91 GLY A O 1
ATOM 667 N N . LEU A 1 92 ? -46.625 42.812 26.234 1 17.2 92 LEU A N 1
ATOM 668 C CA . LEU A 1 92 ? -46.25 41.438 26.438 1 17.2 92 LEU A CA 1
ATOM 669 C C . LEU A 1 92 ? -46.906 40.5 25.422 1 17.2 92 LEU A C 1
ATOM 671 O O . LEU A 1 92 ? -47.969 39.969 25.656 1 17.2 92 LEU A O 1
ATOM 675 N N . VAL A 1 93 ? -46.906 40.906 24.094 1 17.33 93 VAL A N 1
ATOM 676 C CA . VAL A 1 93 ? -47.812 40.125 23.25 1 17.33 93 VAL A CA 1
ATOM 677 C C . VAL A 1 93 ? -47.531 38.625 23.438 1 17.33 93 VAL A C 1
ATOM 679 O O . VAL A 1 93 ? -46.375 38.188 23.453 1 17.33 93 VAL A O 1
ATOM 682 N N . SER A 1 94 ? -48.562 37.844 23.938 1 17.12 94 SER A N 1
ATOM 683 C CA . SER A 1 94 ? -48.875 36.531 24.438 1 17.12 94 SER A CA 1
ATOM 684 C C . SER A 1 94 ? -48.75 35.469 23.344 1 17.12 94 SER A C 1
ATOM 686 O O . SER A 1 94 ? -49.188 34.344 23.5 1 17.12 94 SER A O 1
ATOM 688 N N . ASN A 1 95 ? -48.031 35.75 22.266 1 18.14 95 ASN A N 1
ATOM 689 C CA . ASN A 1 95 ? -48.406 34.844 21.156 1 18.14 95 ASN A CA 1
ATOM 690 C C . ASN A 1 95 ? -48.312 33.375 21.562 1 18.14 95 ASN A C 1
ATOM 692 O O . ASN A 1 95 ? -47.312 32.969 22.188 1 18.14 95 ASN A O 1
ATOM 696 N N . PRO A 1 96 ? -49.375 32.625 21.453 1 18.94 96 PRO A N 1
ATOM 697 C CA . PRO A 1 96 ? -49.844 31.312 21.891 1 18.94 96 PRO A CA 1
ATOM 698 C C . PRO A 1 96 ? -48.906 30.188 21.422 1 18.94 96 PRO A C 1
ATOM 700 O O . PRO A 1 96 ? -48.219 30.328 20.422 1 18.94 96 PRO A O 1
ATOM 703 N N . ASN A 1 97 ? -48.594 29.203 22.359 1 17.73 97 ASN A N 1
ATOM 704 C CA . ASN A 1 97 ? -47.656 28.094 22.625 1 17.73 97 ASN A CA 1
ATOM 705 C C . ASN A 1 97 ? -47.938 26.906 21.719 1 17.73 97 ASN A C 1
ATOM 707 O O . ASN A 1 97 ? -47.438 25.812 21.969 1 17.73 97 ASN A O 1
ATOM 711 N N . PRO A 1 98 ? -48.75 27.078 20.609 1 19.78 98 PRO A N 1
ATOM 712 C CA . PRO A 1 98 ? -49.344 25.75 20.359 1 19.78 98 PRO A CA 1
ATOM 713 C C . PRO A 1 98 ? -48.25 24.688 20.156 1 19.78 98 PRO A C 1
ATOM 715 O O . PRO A 1 98 ? -47.188 24.969 19.641 1 19.78 98 PRO A O 1
ATOM 718 N N . ASN A 1 99 ? -48.344 23.609 20.984 1 18.19 99 ASN A N 1
ATOM 719 C CA . ASN A 1 99 ? -47.531 22.453 21.281 1 18.19 99 ASN A CA 1
ATOM 720 C C . ASN A 1 99 ? -47.375 21.531 20.078 1 18.19 99 ASN A C 1
ATOM 722 O O . ASN A 1 99 ? -46.969 20.375 20.203 1 18.19 99 ASN A O 1
ATOM 726 N N . PRO A 1 100 ? -47.562 22.078 18.859 1 19.05 100 PRO A N 1
ATOM 727 C CA . PRO A 1 100 ? -47.812 20.969 17.938 1 19.05 100 PRO A CA 1
ATOM 728 C C . PRO A 1 100 ? -46.781 19.875 18.016 1 19.05 100 PRO A C 1
ATOM 730 O O . PRO A 1 100 ? -45.594 20.156 18.25 1 19.05 100 PRO A O 1
ATOM 733 N N . GLN A 1 101 ? -47.25 18.641 18.391 1 18.7 101 GLN A N 1
ATOM 734 C CA . GLN A 1 101 ? -46.688 17.312 18.609 1 18.7 101 GLN A CA 1
ATOM 735 C C . GLN A 1 101 ? -45.781 16.891 17.453 1 18.7 101 GLN A C 1
ATOM 737 O O . GLN A 1 101 ? -46.281 16.531 16.375 1 18.7 101 GLN A O 1
ATOM 742 N N . LEU A 1 102 ? -44.969 17.719 17.109 1 18.75 102 LEU A N 1
ATOM 743 C CA . LEU A 1 102 ? -44.188 17.406 15.922 1 18.75 102 LEU A CA 1
ATOM 744 C C . LEU A 1 102 ? -43.594 16 16.016 1 18.75 102 LEU A C 1
ATOM 746 O O . LEU A 1 102 ? -42.844 15.711 16.938 1 18.75 102 LEU A O 1
ATOM 750 N N . GLY A 1 103 ? -44.406 15.023 15.617 1 18.47 103 GLY A N 1
ATOM 751 C CA . GLY A 1 103 ? -44.062 13.609 15.562 1 18.47 103 GLY A CA 1
ATOM 752 C C . GLY A 1 103 ? -42.688 13.336 15.031 1 18.47 103 GLY A C 1
ATOM 753 O O . GLY A 1 103 ? -42.344 13.711 13.898 1 18.47 103 GLY A O 1
ATOM 754 N N . LEU A 1 104 ? -41.781 13.516 15.867 1 18.09 104 LEU A N 1
ATOM 755 C CA . LEU A 1 104 ? -40.375 13.195 15.664 1 18.09 104 LEU A CA 1
ATOM 756 C C . LEU A 1 104 ? -40.219 11.797 15.078 1 18.09 104 LEU A C 1
ATOM 758 O O . LEU A 1 104 ? -40.406 10.805 15.773 1 18.09 104 LEU A O 1
ATOM 762 N N . VAL A 1 105 ? -40.875 11.562 13.969 1 20.58 105 VAL A N 1
ATOM 763 C CA . VAL A 1 105 ? -40.625 10.242 13.406 1 20.58 105 VAL A CA 1
ATOM 764 C C . VAL A 1 105 ? -39.156 9.883 13.492 1 20.58 105 VAL A C 1
ATOM 766 O O . VAL A 1 105 ? -38.281 10.672 13.086 1 20.58 105 VAL A O 1
ATOM 769 N N . SER A 1 106 ? -38.75 9.227 14.562 1 20.59 106 SER A N 1
ATOM 770 C CA . SER A 1 106 ? -37.531 8.531 14.898 1 20.59 106 SER A CA 1
ATOM 771 C C . SER A 1 106 ? -36.906 7.895 13.656 1 20.59 106 SER A C 1
ATOM 773 O O . SER A 1 106 ? -37.469 6.957 13.086 1 20.59 106 SER A O 1
ATOM 775 N N . ASN A 1 107 ? -36.594 8.695 12.781 1 21.88 107 ASN A N 1
ATOM 776 C CA . ASN A 1 107 ? -36.062 8.078 11.57 1 21.88 107 ASN A CA 1
ATOM 777 C C . ASN A 1 107 ? -35.031 6.984 11.891 1 21.88 107 ASN A C 1
ATOM 779 O O . ASN A 1 107 ? -34.062 7.23 12.617 1 21.88 107 ASN A O 1
ATOM 783 N N . PRO A 1 108 ? -35.469 5.699 12.039 1 25.02 108 PRO A N 1
ATOM 784 C CA . PRO A 1 108 ? -34.625 4.531 12.344 1 25.02 108 PRO A CA 1
ATOM 785 C C . PRO A 1 108 ? -33.25 4.605 11.711 1 25.02 108 PRO A C 1
ATOM 787 O O . PRO A 1 108 ? -33.094 5.191 10.641 1 25.02 108 PRO A O 1
ATOM 790 N N . ASN A 1 109 ? -32.344 4.828 12.562 1 23.38 109 ASN A N 1
ATOM 791 C CA . ASN A 1 109 ? -30.906 4.871 12.312 1 23.38 109 ASN A CA 1
ATOM 792 C C . ASN A 1 109 ? -30.484 3.83 11.273 1 23.38 109 ASN A C 1
ATOM 794 O O . ASN A 1 109 ? -30.594 2.627 11.516 1 23.38 109 ASN A O 1
ATOM 798 N N . PRO A 1 110 ? -30.859 4.082 10.016 1 26.09 110 PRO A N 1
ATOM 799 C CA . PRO A 1 110 ? -30.578 3.02 9.047 1 26.09 110 PRO A CA 1
ATOM 800 C C . PRO A 1 110 ? -29.203 2.396 9.234 1 26.09 110 PRO A C 1
ATOM 802 O O . PRO A 1 110 ? -28.25 3.092 9.602 1 26.09 110 PRO A O 1
ATOM 805 N N . ASN A 1 111 ? -29.172 1.256 9.938 1 24.38 111 ASN A N 1
ATOM 806 C CA . ASN A 1 111 ? -28.016 0.37 9.867 1 24.38 111 ASN A CA 1
ATOM 807 C C . ASN A 1 111 ? -27.312 0.475 8.516 1 24.38 111 ASN A C 1
ATOM 809 O O . ASN A 1 111 ? -27.922 0.195 7.477 1 24.38 111 ASN A O 1
ATOM 813 N N . PRO A 1 112 ? -26.547 1.486 8.406 1 25.64 112 PRO A N 1
ATOM 814 C CA . PRO A 1 112 ? -25.969 1.635 7.074 1 25.64 112 PRO A CA 1
ATOM 815 C C . PRO A 1 112 ? -25.672 0.293 6.406 1 25.64 112 PRO A C 1
ATOM 817 O O . PRO A 1 112 ? -24.859 -0.489 6.91 1 25.64 112 PRO A O 1
ATOM 820 N N . GLN A 1 113 ? -26.656 -0.458 6.121 1 22.95 113 GLN A N 1
ATOM 821 C CA . GLN A 1 113 ? -26.422 -1.531 5.164 1 22.95 113 GLN A CA 1
ATOM 822 C C . GLN A 1 113 ? -25.438 -1.097 4.078 1 22.95 113 GLN A C 1
ATOM 824 O O . GLN A 1 113 ? -25.688 -0.121 3.365 1 22.95 113 GLN A O 1
ATOM 829 N N . LEU A 1 114 ? -24.156 -1.294 4.367 1 26.14 114 LEU A N 1
ATOM 830 C CA . LEU A 1 114 ? -23.141 -1.223 3.318 1 26.14 114 LEU A CA 1
ATOM 831 C C . LEU A 1 114 ? -23.719 -1.655 1.975 1 26.14 114 LEU A C 1
ATOM 833 O O . LEU A 1 114 ? -23.938 -2.846 1.743 1 26.14 114 LEU A O 1
ATOM 837 N N . GLY A 1 115 ? -24.75 -1.032 1.623 1 24.02 115 GLY A N 1
ATOM 838 C CA . GLY A 1 115 ? -25.266 -1.253 0.281 1 24.02 115 GLY A CA 1
ATOM 839 C C . GLY A 1 115 ? -24.172 -1.37 -0.765 1 24.02 115 GLY A C 1
ATOM 840 O O . GLY A 1 115 ? -23.281 -0.521 -0.837 1 24.02 115 GLY A O 1
ATOM 841 N N . LEU A 1 116 ? -23.906 -2.594 -1.126 1 25.97 116 LEU A N 1
ATOM 842 C CA . LEU A 1 116 ? -23.047 -3.016 -2.227 1 25.97 116 LEU A CA 1
ATOM 843 C C . LEU A 1 116 ? -23.375 -2.236 -3.498 1 25.97 116 LEU A C 1
ATOM 845 O O . LEU A 1 116 ? -24.344 -2.557 -4.199 1 25.97 116 LEU A O 1
ATOM 849 N N . VAL A 1 117 ? -23.438 -0.957 -3.396 1 26.69 117 VAL A N 1
ATOM 850 C CA . VAL A 1 117 ? -23.484 -0.379 -4.734 1 26.69 117 VAL A CA 1
ATOM 851 C C . VAL A 1 117 ? -22.469 -1.065 -5.641 1 26.69 117 VAL A C 1
ATOM 853 O O . VAL A 1 117 ? -21.359 -1.4 -5.199 1 26.69 117 VAL A O 1
ATOM 856 N N . SER A 1 118 ? -22.906 -1.625 -6.688 1 28.86 118 SER A N 1
ATOM 857 C CA . SER A 1 118 ? -22.125 -2.326 -7.699 1 28.86 118 SER A CA 1
ATOM 858 C C . SER A 1 118 ? -20.938 -1.495 -8.156 1 28.86 118 SER A C 1
ATOM 860 O O . SER A 1 118 ? -21.016 -0.748 -9.133 1 28.86 118 SER A O 1
ATOM 862 N N . ASN A 1 119 ? -20.438 -0.622 -7.336 1 32.28 119 ASN A N 1
ATOM 863 C CA . ASN A 1 119 ? -19.25 0.067 -7.832 1 32.28 119 ASN A CA 1
ATOM 864 C C . ASN A 1 119 ? -18.141 -0.917 -8.188 1 32.28 119 ASN A C 1
ATOM 866 O O . ASN A 1 119 ? -17.781 -1.784 -7.383 1 32.28 119 ASN A O 1
ATOM 870 N N . PRO A 1 120 ? -17.734 -1.014 -9.352 1 37.12 120 PRO A N 1
ATOM 871 C CA . PRO A 1 120 ? -16.641 -1.88 -9.82 1 37.12 120 PRO A CA 1
ATOM 872 C C . PRO A 1 120 ? -15.344 -1.67 -9.047 1 37.12 120 PRO A C 1
ATOM 874 O O . PRO A 1 120 ? -14.297 -2.176 -9.453 1 37.12 120 PRO A O 1
ATOM 877 N N . ASN A 1 121 ? -15.469 -0.731 -8.156 1 40.94 121 ASN A N 1
ATOM 878 C CA . ASN A 1 121 ? -14.195 -0.503 -7.488 1 40.94 121 ASN A CA 1
ATOM 879 C C . ASN A 1 121 ? -13.812 -1.682 -6.598 1 40.94 121 ASN A C 1
ATOM 881 O O . ASN A 1 121 ? -14.578 -2.072 -5.711 1 40.94 121 ASN A O 1
ATOM 885 N N . PRO A 1 122 ? -12.789 -2.318 -6.902 1 42.81 122 PRO A N 1
ATOM 886 C CA . PRO A 1 122 ? -12.367 -3.555 -6.238 1 42.81 122 PRO A CA 1
ATOM 887 C C . PRO A 1 122 ? -12.109 -3.363 -4.746 1 42.81 122 PRO A C 1
ATOM 889 O O . PRO A 1 122 ? -12.219 -4.316 -3.971 1 42.81 122 PRO A O 1
ATOM 892 N N . ASN A 1 123 ? -11.57 -2.145 -4.348 1 48.59 123 ASN A N 1
ATOM 893 C CA . ASN A 1 123 ? -11.406 -2.041 -2.902 1 48.59 123 ASN A CA 1
ATOM 894 C C . ASN A 1 123 ? -12.594 -1.347 -2.252 1 48.59 123 ASN A C 1
ATOM 896 O O . ASN A 1 123 ? -12.656 -0.116 -2.213 1 48.59 123 ASN A O 1
ATOM 900 N N . PRO A 1 124 ? -13.539 -2.074 -1.896 1 50.47 124 PRO A N 1
ATOM 901 C CA . PRO A 1 124 ? -14.789 -1.504 -1.389 1 50.47 124 PRO A CA 1
ATOM 902 C C . PRO A 1 124 ? -14.57 -0.52 -0.243 1 50.47 124 PRO A C 1
ATOM 904 O O . PRO A 1 124 ? -15.32 0.452 -0.105 1 50.47 124 PRO A O 1
ATOM 907 N N . GLN A 1 125 ? -13.484 -0.698 0.394 1 65 125 GLN A N 1
ATOM 908 C CA . GLN A 1 125 ? -13.312 0.181 1.546 1 65 125 GLN A CA 1
ATOM 909 C C . GLN A 1 125 ? -12.852 1.569 1.115 1 65 125 GLN A C 1
ATOM 911 O O . GLN A 1 125 ? -13.32 2.578 1.644 1 65 125 GLN A O 1
ATOM 916 N N . LEU A 1 126 ? -12.016 1.632 0.167 1 62.84 126 LEU A N 1
ATOM 917 C CA . LEU A 1 126 ? -11.523 2.93 -0.287 1 62.84 126 LEU A CA 1
ATOM 918 C C . LEU A 1 126 ? -12.57 3.631 -1.15 1 62.84 126 LEU A C 1
ATOM 920 O O . LEU A 1 126 ? -12.594 4.863 -1.23 1 62.84 126 LEU A O 1
ATOM 924 N N . GLY A 1 127 ? -13.352 2.74 -1.754 1 60.75 127 GLY A N 1
ATOM 925 C CA . GLY A 1 127 ? -14.477 3.309 -2.482 1 60.75 127 GLY A CA 1
ATOM 926 C C . GLY A 1 127 ? -15.445 4.059 -1.593 1 60.75 127 GLY A C 1
ATOM 927 O O . GLY A 1 127 ? -16.109 5 -2.041 1 60.75 127 GLY A O 1
ATOM 928 N N . LEU A 1 128 ? -15.43 3.686 -0.404 1 65.44 128 LEU A N 1
ATOM 929 C CA . LEU A 1 128 ? -16.297 4.352 0.563 1 65.44 128 LEU A CA 1
ATOM 930 C C . LEU A 1 128 ? -15.844 5.793 0.795 1 65.44 128 LEU A C 1
ATOM 932 O O . LEU A 1 128 ? -16.656 6.66 1.104 1 65.44 128 LEU A O 1
ATOM 936 N N . LEU A 1 129 ? -14.594 5.973 0.536 1 71.06 129 LEU A N 1
ATOM 937 C CA . LEU A 1 129 ? -14.062 7.316 0.747 1 71.06 129 LEU A CA 1
ATOM 938 C C . LEU A 1 129 ? -14.594 8.281 -0.314 1 71.06 129 LEU A C 1
ATOM 940 O O . LEU A 1 129 ? -14.633 9.492 -0.092 1 71.06 129 LEU A O 1
ATOM 944 N N . ASP A 1 130 ? -14.914 7.699 -1.42 1 66.5 130 ASP A N 1
ATOM 945 C CA . ASP A 1 130 ? -15.508 8.539 -2.459 1 66.5 130 ASP A CA 1
ATOM 946 C C . ASP A 1 130 ? -16.844 9.125 -1.999 1 66.5 130 ASP A C 1
ATOM 948 O O . ASP A 1 130 ? -17.141 10.281 -2.277 1 66.5 130 ASP A O 1
ATOM 952 N N . GLN A 1 131 ?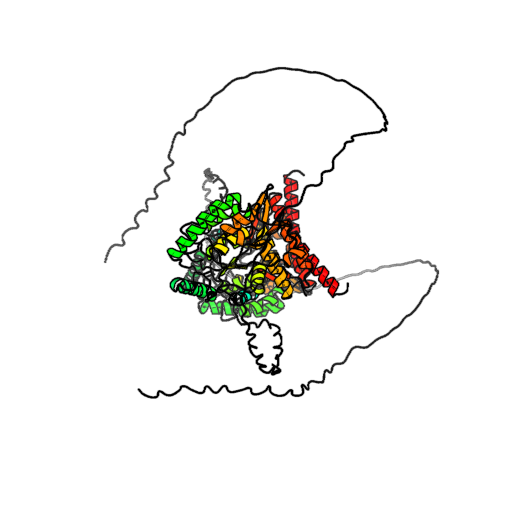 -17.531 8.305 -1.32 1 62.22 131 GLN A N 1
ATOM 953 C CA . GLN A 1 131 ? -18.812 8.766 -0.822 1 62.22 131 GLN A CA 1
ATOM 954 C C . GLN A 1 131 ? -18.641 9.812 0.277 1 62.22 131 GLN A C 1
ATOM 956 O O . GLN A 1 131 ? -19.359 10.812 0.313 1 62.22 131 GLN A O 1
ATOM 961 N N . CYS A 1 132 ? -17.672 9.602 1.025 1 64.19 132 CYS A N 1
ATOM 962 C CA . CYS A 1 132 ? -17.422 10.5 2.15 1 64.19 132 CYS A CA 1
ATOM 963 C C . CYS A 1 132 ? -16.922 11.859 1.666 1 64.19 132 CYS A C 1
ATOM 965 O O . CYS A 1 132 ? -17.297 12.891 2.227 1 64.19 132 CYS A O 1
ATOM 967 N N . SER A 1 133 ? -16.203 11.875 0.651 1 66.56 133 SER A N 1
ATOM 968 C CA . SER A 1 133 ? -15.555 13.094 0.165 1 66.56 133 SER A CA 1
ATOM 969 C C . SER A 1 133 ? -16.562 14.031 -0.479 1 66.56 133 SER A C 1
ATOM 971 O O . SER A 1 133 ? -16.281 15.219 -0.68 1 66.56 133 SER A O 1
ATOM 973 N N . HIS A 1 134 ? -17.672 13.445 -0.698 1 60.66 134 HIS A N 1
ATOM 974 C CA . HIS A 1 134 ? -18.703 14.266 -1.331 1 60.66 134 HIS A CA 1
ATOM 975 C C . HIS A 1 134 ? -19.562 14.953 -0.289 1 60.66 134 HIS A C 1
ATOM 977 O O . HIS A 1 134 ? -20.359 15.844 -0.623 1 60.66 134 HIS A O 1
ATOM 983 N N . ARG A 1 135 ? -19.391 14.57 1.02 1 60 135 ARG A N 1
ATOM 984 C CA . ARG A 1 135 ? -20.188 15.164 2.096 1 60 135 ARG A CA 1
ATOM 985 C C . ARG A 1 135 ? -19.484 16.375 2.686 1 60 135 ARG A C 1
ATOM 987 O O . ARG A 1 135 ? -18.828 16.281 3.723 1 60 135 ARG A O 1
ATOM 994 N N . VAL A 1 136 ? -19.641 17.469 1.932 1 61.69 136 VAL A N 1
ATOM 995 C CA . VAL A 1 136 ? -18.984 18.719 2.33 1 61.69 136 VAL A CA 1
ATOM 996 C C . VAL A 1 136 ? -19.906 19.516 3.24 1 61.69 136 VAL A C 1
ATOM 998 O O . VAL A 1 136 ? -21.078 19.734 2.916 1 61.69 136 VAL A O 1
ATOM 1001 N N . LEU A 1 137 ? -19.406 19.844 4.387 1 53.19 137 LEU A N 1
ATOM 1002 C CA . LEU A 1 137 ? -20.219 20.578 5.355 1 53.19 137 LEU A CA 1
ATOM 1003 C C . LEU A 1 137 ? -20.172 22.078 5.059 1 53.19 137 LEU A C 1
ATOM 1005 O O . LEU A 1 137 ? -21.188 22.766 5.176 1 53.19 137 LEU A O 1
ATOM 1009 N N . MET A 1 138 ? -18.984 22.547 4.867 1 53.78 138 MET A N 1
ATOM 1010 C CA . MET A 1 138 ? -18.797 23.984 4.711 1 53.78 138 MET A CA 1
ATOM 1011 C C . MET A 1 138 ? -17.781 24.297 3.611 1 53.78 138 MET A C 1
ATOM 1013 O O . MET A 1 138 ? -16.906 23.469 3.328 1 53.78 138 MET A O 1
ATOM 1017 N N . TYR A 1 139 ? -18.047 25.578 2.938 1 53.5 139 TYR A N 1
ATOM 1018 C CA . TYR A 1 139 ? -17.109 26.219 2.021 1 53.5 139 TYR A CA 1
ATOM 1019 C C . TYR A 1 139 ? -16.922 25.375 0.756 1 53.5 139 TYR A C 1
ATOM 1021 O O . TYR A 1 139 ? -15.828 25.312 0.208 1 53.5 139 TYR A O 1
ATOM 1029 N N . GLY A 1 140 ? -17.984 24.656 0.524 1 53.25 140 GLY A N 1
ATOM 1030 C CA . GLY A 1 140 ? -17.984 24.094 -0.814 1 53.25 140 GLY A CA 1
ATOM 1031 C C . GLY A 1 140 ? -18.172 25.125 -1.905 1 53.25 140 GLY A C 1
ATOM 1032 O O . GLY A 1 140 ? -17.266 25.922 -2.162 1 53.25 140 GLY A O 1
ATOM 1033 N N . THR A 1 141 ? -19.25 25.172 -2.365 1 52.19 141 THR A N 1
ATOM 1034 C CA . THR A 1 141 ? -19.547 26.141 -3.406 1 52.19 141 THR A CA 1
ATOM 1035 C C . THR A 1 141 ? -19.984 27.469 -2.791 1 52.19 141 THR A C 1
ATOM 1037 O O . THR A 1 141 ? -19.781 28.531 -3.387 1 52.19 141 THR A O 1
ATOM 1040 N N . GLU A 1 142 ? -20.422 27.359 -1.552 1 59 142 GLU A N 1
ATOM 1041 C CA . GLU A 1 142 ? -20.922 28.578 -0.925 1 59 142 GLU A CA 1
ATOM 1042 C C . GLU A 1 142 ? -19.984 29.078 0.162 1 59 142 GLU A C 1
ATOM 1044 O O . GLU A 1 142 ? -19.359 28.281 0.874 1 59 142 GLU A O 1
ATOM 1049 N N . LEU A 1 143 ? -19.812 30.438 0.158 1 71.06 143 LEU A N 1
ATOM 1050 C CA . LEU A 1 143 ? -18.922 31.078 1.115 1 71.06 143 LEU A CA 1
ATOM 1051 C C . LEU A 1 143 ? -19.719 31.891 2.131 1 71.06 143 LEU A C 1
ATOM 1053 O O . LEU A 1 143 ? -20.797 32.406 1.818 1 71.06 143 LEU A O 1
ATOM 1057 N N . ASP A 1 144 ? -19.234 31.922 3.283 1 67.75 144 ASP A N 1
ATOM 1058 C CA . ASP A 1 144 ? -19.797 32.781 4.305 1 67.75 144 ASP A CA 1
ATOM 1059 C C . ASP A 1 144 ? -19.656 34.25 3.914 1 67.75 144 ASP A C 1
ATOM 1061 O O . ASP A 1 144 ? -18.734 34.625 3.186 1 67.75 144 ASP A O 1
ATOM 1065 N N . ALA A 1 145 ? -20.578 35.125 4.332 1 66.81 145 ALA A N 1
ATOM 1066 C CA . ALA A 1 145 ? -20.625 36.562 3.98 1 66.81 145 ALA A CA 1
ATOM 1067 C C . ALA A 1 145 ? -19.359 37.25 4.406 1 66.81 145 ALA A C 1
ATOM 1069 O O . ALA A 1 145 ? -18.938 38.25 3.775 1 66.81 145 ALA A O 1
ATOM 1070 N N . ASP A 1 146 ? -18.688 36.781 5.379 1 70.06 146 ASP A N 1
ATOM 1071 C CA . ASP A 1 146 ? -17.5 37.469 5.891 1 70.06 146 ASP A CA 1
ATOM 1072 C C . ASP A 1 146 ? -16.25 36.969 5.176 1 70.06 146 ASP A C 1
ATOM 1074 O O . ASP A 1 146 ? -15.156 37.5 5.371 1 70.06 146 ASP A O 1
ATOM 1078 N N . HIS A 1 147 ? -16.453 36.094 4.328 1 75.81 147 HIS A N 1
ATOM 1079 C CA . HIS A 1 147 ? -15.312 35.594 3.568 1 75.81 147 HIS A CA 1
ATOM 1080 C C . HIS A 1 147 ? -14.836 36.625 2.547 1 75.81 147 HIS A C 1
ATOM 1082 O O . HIS A 1 147 ? -15.648 37.188 1.821 1 75.81 147 HIS A O 1
ATOM 1088 N N . PRO A 1 148 ? -13.594 36.812 2.469 1 73.69 148 PRO A N 1
ATOM 1089 C CA . PRO A 1 148 ? -13.07 37.844 1.543 1 73.69 148 PRO A CA 1
ATOM 1090 C C . PRO A 1 148 ? -13.523 37.594 0.103 1 73.69 148 PRO A C 1
ATOM 1092 O O . PRO A 1 148 ? -13.656 38.562 -0.666 1 73.69 148 PRO A O 1
ATOM 1095 N N . GLY A 1 149 ? -13.789 36.406 -0.229 1 72 149 GLY A N 1
ATOM 1096 C CA . GLY A 1 149 ? -14.148 36.094 -1.601 1 72 149 GLY A CA 1
ATOM 1097 C C . GLY A 1 149 ? -15.648 36.062 -1.83 1 72 149 GLY A C 1
ATOM 1098 O O . GLY A 1 149 ? -16.109 35.719 -2.926 1 72 149 GLY A O 1
ATOM 1099 N N . PHE A 1 150 ? -16.375 36.438 -0.879 1 73.75 150 PHE A N 1
ATOM 1100 C CA . PHE A 1 150 ? -17.812 36.281 -0.954 1 73.75 150 PHE A CA 1
ATOM 1101 C C . PHE A 1 150 ? -18.391 37.125 -2.086 1 73.75 150 PHE A C 1
ATOM 1103 O O . PHE A 1 150 ? -19.25 36.656 -2.842 1 73.75 150 PHE A O 1
ATOM 1110 N N . LYS A 1 151 ? -17.859 38.281 -2.277 1 78.12 151 LYS A N 1
ATOM 1111 C CA . LYS A 1 151 ? -18.422 39.188 -3.273 1 78.12 151 LYS A CA 1
ATOM 1112 C C . LYS A 1 151 ? -17.641 39.125 -4.578 1 78.12 151 LYS A C 1
ATOM 1114 O O . LYS A 1 151 ? -17.938 39.875 -5.52 1 78.12 151 LYS A O 1
ATOM 1119 N N . ASP A 1 152 ? -16.672 38.344 -4.688 1 88.25 152 ASP A N 1
ATOM 1120 C CA . ASP A 1 152 ? -15.828 38.25 -5.867 1 88.25 152 ASP A CA 1
ATOM 1121 C C . ASP A 1 152 ? -16.281 37.094 -6.766 1 88.25 152 ASP A C 1
ATOM 1123 O O . ASP A 1 152 ? -16.016 35.938 -6.48 1 88.25 152 ASP A O 1
ATOM 1127 N N . GLU A 1 153 ? -16.828 37.438 -7.82 1 88.75 153 GLU A N 1
ATOM 1128 C CA . GLU A 1 153 ? -17.422 36.438 -8.719 1 88.75 153 GLU A CA 1
ATOM 1129 C C . GLU A 1 153 ? -16.344 35.562 -9.344 1 88.75 153 GLU A C 1
ATOM 1131 O O . GLU A 1 153 ? -16.578 34.375 -9.562 1 88.75 153 GLU A O 1
ATOM 1136 N N . VAL A 1 154 ? -15.297 36.25 -9.672 1 91.38 154 VAL A N 1
ATOM 1137 C CA . VAL A 1 154 ? -14.211 35.469 -10.281 1 91.38 154 VAL A CA 1
ATOM 1138 C C . VAL A 1 154 ? -13.703 34.406 -9.305 1 91.38 154 VAL A C 1
ATOM 1140 O O . VAL A 1 154 ? -13.508 33.25 -9.672 1 91.38 154 VAL A O 1
ATOM 1143 N N . TYR A 1 155 ? -13.555 34.812 -8.117 1 91.81 155 TYR A N 1
ATOM 1144 C CA . TYR A 1 155 ? -13.102 33.906 -7.07 1 91.81 155 TYR A CA 1
ATOM 1145 C C . TYR A 1 155 ? -14.094 32.75 -6.879 1 91.81 155 TYR A C 1
ATOM 1147 O O . TYR A 1 155 ? -13.695 31.594 -6.734 1 91.81 155 TYR A O 1
ATOM 1155 N N . ARG A 1 156 ? -15.328 33 -6.922 1 89.38 156 ARG A N 1
ATOM 1156 C CA . ARG A 1 156 ? -16.375 32.031 -6.73 1 89.38 156 ARG A CA 1
ATOM 1157 C C . ARG A 1 156 ? -16.391 31.016 -7.883 1 89.38 156 ARG A C 1
ATOM 1159 O O . ARG A 1 156 ? -16.625 29.828 -7.676 1 89.38 156 ARG A O 1
ATOM 1166 N N . GLN A 1 157 ? -16.141 31.547 -9.016 1 90.69 157 GLN A N 1
ATOM 1167 C CA . GLN A 1 157 ? -16.094 30.656 -10.18 1 90.69 157 GLN A CA 1
ATOM 1168 C C . GLN A 1 157 ? -14.898 29.703 -10.094 1 90.69 157 GLN A C 1
ATOM 1170 O O . GLN A 1 157 ? -15.008 28.531 -10.461 1 90.69 157 GLN A O 1
ATOM 1175 N N . ARG A 1 158 ? -13.836 30.25 -9.672 1 93.44 158 ARG A N 1
ATOM 1176 C CA . ARG A 1 158 ? -12.648 29.406 -9.508 1 93.44 158 ARG A CA 1
ATOM 1177 C C . ARG A 1 158 ? -12.883 28.328 -8.453 1 93.44 158 ARG A C 1
ATOM 1179 O O . ARG A 1 158 ? -12.469 27.188 -8.625 1 93.44 158 ARG A O 1
ATOM 1186 N N . ARG A 1 159 ? -13.523 28.672 -7.414 1 90.06 159 ARG A N 1
ATOM 1187 C CA . ARG A 1 159 ? -13.867 27.703 -6.371 1 90.06 159 ARG A CA 1
ATOM 1188 C C . ARG A 1 159 ? -14.742 26.578 -6.926 1 90.06 159 ARG A C 1
ATOM 1190 O O . ARG A 1 159 ? -14.547 25.406 -6.613 1 90.06 159 ARG A O 1
ATOM 1197 N N . LYS A 1 160 ? -15.711 26.969 -7.703 1 88.5 160 LYS A N 1
ATOM 1198 C CA . LYS A 1 160 ? -16.594 26 -8.336 1 88.5 160 LYS A CA 1
ATOM 1199 C C . LYS A 1 160 ? -15.812 25.031 -9.219 1 88.5 160 LYS A C 1
ATOM 1201 O O . LYS A 1 160 ? -16.125 23.844 -9.266 1 88.5 160 LYS A O 1
ATOM 1206 N N . TYR A 1 161 ? -14.875 25.625 -9.883 1 92.62 161 TYR A N 1
ATOM 1207 C CA . TYR A 1 161 ? -14.016 24.812 -10.727 1 92.62 161 TYR A CA 1
ATOM 1208 C C . TYR A 1 161 ? -13.32 23.734 -9.914 1 92.62 161 TYR A C 1
ATOM 1210 O O . TYR A 1 161 ? -13.336 22.562 -10.297 1 92.62 161 TYR A O 1
ATOM 1218 N N . PHE A 1 162 ? -12.766 24.047 -8.828 1 93.31 162 PHE A N 1
ATOM 1219 C CA . PHE A 1 162 ? -12.039 23.078 -7.996 1 93.31 162 PHE A CA 1
ATOM 1220 C C . PHE A 1 162 ? -13 22.078 -7.367 1 93.31 162 PHE A C 1
ATOM 1222 O O . PHE A 1 162 ? -12.656 20.906 -7.203 1 93.31 162 PHE A O 1
ATOM 1229 N N . VAL A 1 163 ? -14.117 22.547 -7.008 1 87.25 163 VAL A N 1
ATOM 1230 C CA . VAL A 1 163 ? -15.141 21.672 -6.441 1 87.25 163 VAL A CA 1
ATOM 1231 C C . VAL A 1 163 ? -15.539 20.609 -7.461 1 87.25 163 VAL A C 1
ATOM 1233 O O . VAL A 1 163 ? -15.672 19.422 -7.125 1 87.25 163 VAL A O 1
ATOM 1236 N N . GLU A 1 164 ? -15.695 20.984 -8.648 1 88.56 164 GLU A N 1
ATOM 1237 C CA . GLU A 1 164 ? -16.078 20.047 -9.703 1 88.56 164 GLU A CA 1
ATOM 1238 C C . GLU A 1 164 ? -14.977 19.016 -9.938 1 88.56 164 GLU A C 1
ATOM 1240 O O . GLU A 1 164 ? -15.266 17.828 -10.148 1 88.56 164 GLU A O 1
ATOM 1245 N N . VAL A 1 165 ? -13.82 19.5 -9.914 1 90.75 165 VAL A N 1
ATOM 1246 C CA . VAL A 1 165 ? -12.695 18.578 -10.07 1 90.75 165 VAL A CA 1
ATOM 1247 C C . VAL A 1 165 ? -12.719 17.531 -8.961 1 90.75 165 VAL A C 1
ATOM 1249 O O . VAL A 1 165 ? -12.531 16.344 -9.219 1 90.75 165 VAL A O 1
ATOM 1252 N N . ALA A 1 166 ? -12.953 17.938 -7.766 1 90.31 166 ALA A N 1
ATOM 1253 C CA . ALA A 1 166 ? -12.969 17.047 -6.609 1 90.31 166 ALA A CA 1
ATOM 1254 C C . ALA A 1 166 ? -14.125 16.062 -6.688 1 90.31 166 ALA A C 1
ATOM 1256 O O . ALA A 1 166 ? -13.969 14.875 -6.371 1 90.31 166 ALA A O 1
ATOM 1257 N N . MET A 1 167 ? -15.195 16.5 -7.141 1 85.19 167 MET A N 1
ATOM 1258 C CA . MET A 1 167 ? -16.391 15.664 -7.195 1 85.19 167 MET A CA 1
ATOM 1259 C C . MET A 1 167 ? -16.266 14.602 -8.281 1 85.19 167 MET A C 1
ATOM 1261 O O . MET A 1 167 ? -16.859 13.523 -8.172 1 85.19 167 MET A O 1
ATOM 1265 N N . ASN A 1 168 ? -15.508 14.922 -9.227 1 86.31 168 ASN A N 1
ATOM 1266 C CA . ASN A 1 168 ? -15.367 14 -10.344 1 86.31 168 ASN A CA 1
ATOM 1267 C C . ASN A 1 168 ? -14.258 12.984 -10.102 1 86.31 168 ASN A C 1
ATOM 1269 O O . ASN A 1 168 ? -14.141 12 -10.836 1 86.31 168 ASN A O 1
ATOM 1273 N N . TYR A 1 169 ? -13.547 13.188 -9.125 1 89.38 169 TYR A N 1
ATOM 1274 C CA . TYR A 1 169 ? -12.445 12.281 -8.828 1 89.38 169 TYR A CA 1
ATOM 1275 C C . TYR A 1 169 ? -12.961 10.969 -8.258 1 89.38 169 TYR A C 1
ATOM 1277 O O . TYR A 1 169 ? -13.875 10.953 -7.43 1 89.38 169 TYR A O 1
ATOM 1285 N N . LYS A 1 170 ? -12.367 9.852 -8.766 1 80.56 170 LYS A N 1
ATOM 1286 C CA . LYS A 1 170 ? -12.648 8.508 -8.25 1 80.56 170 LYS A CA 1
ATOM 1287 C C . LYS A 1 170 ? -11.375 7.832 -7.758 1 80.56 170 LYS A C 1
ATOM 1289 O O . LYS A 1 170 ? -10.32 7.945 -8.383 1 80.56 170 LYS A O 1
ATOM 1294 N N . PHE A 1 171 ? -11.594 7.125 -6.684 1 78.44 171 PHE A N 1
ATOM 1295 C CA . PHE A 1 171 ? -10.453 6.418 -6.113 1 78.44 171 PHE A CA 1
ATOM 1296 C C . PHE A 1 171 ? -9.844 5.465 -7.133 1 78.44 171 PHE A C 1
ATOM 1298 O O . PHE A 1 171 ? -10.562 4.793 -7.875 1 78.44 171 PHE A O 1
ATOM 1305 N N . GLY A 1 172 ? -8.523 5.402 -7.137 1 71.25 172 GLY A N 1
ATOM 1306 C CA . GLY A 1 172 ? -7.84 4.508 -8.055 1 71.25 172 GLY A CA 1
ATOM 1307 C C . GLY A 1 172 ? -7.355 5.199 -9.312 1 71.25 172 GLY A C 1
ATOM 1308 O O . GLY A 1 172 ? -6.465 4.695 -10.008 1 71.25 172 GLY A O 1
ATOM 1309 N N . GLN A 1 173 ? -7.941 6.328 -9.617 1 78.12 173 GLN A N 1
ATOM 1310 C CA . GLN A 1 173 ? -7.516 7.113 -10.773 1 78.12 173 GLN A CA 1
ATOM 1311 C C . GLN A 1 173 ? -6.48 8.156 -10.375 1 78.12 173 GLN A C 1
ATOM 1313 O O . GLN A 1 173 ? -6.426 8.578 -9.219 1 78.12 173 GLN A O 1
ATOM 1318 N N . PRO A 1 174 ? -5.672 8.477 -11.414 1 86.19 174 PRO A N 1
ATOM 1319 C CA . PRO A 1 174 ? -4.793 9.609 -11.109 1 86.19 174 PRO A CA 1
ATOM 1320 C C . PRO A 1 174 ? -5.566 10.891 -10.82 1 86.19 174 PRO A C 1
ATOM 1322 O O . PRO A 1 174 ? -6.605 11.141 -11.43 1 86.19 174 PRO A O 1
ATOM 1325 N N . ILE A 1 175 ? -5.066 11.641 -9.883 1 92.62 175 ILE A N 1
ATOM 1326 C CA . ILE A 1 175 ? -5.699 12.922 -9.57 1 92.62 175 ILE A CA 1
ATOM 1327 C C . ILE A 1 175 ? -5.535 13.875 -10.75 1 92.62 175 ILE A C 1
ATOM 1329 O O . ILE A 1 175 ? -4.422 14.086 -11.242 1 92.62 175 ILE A O 1
ATOM 1333 N N . PRO A 1 176 ? -6.613 14.453 -11.18 1 92.94 176 PRO A N 1
ATOM 1334 C CA . PRO A 1 176 ? -6.516 15.359 -12.328 1 92.94 176 PRO A CA 1
ATOM 1335 C C . PRO A 1 176 ? -5.637 16.578 -12.039 1 92.94 176 PRO A C 1
ATOM 1337 O O . PRO A 1 176 ? -5.672 17.125 -10.93 1 92.94 176 PRO A O 1
ATOM 1340 N N . ARG A 1 177 ? -4.859 16.953 -13.031 1 95.5 177 ARG A N 1
ATOM 1341 C CA . ARG A 1 177 ? -4.062 18.172 -12.898 1 95.5 177 ARG A CA 1
ATOM 1342 C C . ARG A 1 177 ? -4.934 19.406 -13.07 1 95.5 177 ARG A C 1
ATOM 1344 O O . ARG A 1 177 ? -5.848 19.438 -13.891 1 95.5 177 ARG A O 1
ATOM 1351 N N . VAL A 1 178 ? -4.648 20.453 -12.328 1 96.56 178 VAL A N 1
ATOM 1352 C CA . VAL A 1 178 ? -5.453 21.672 -12.367 1 96.56 178 VAL A CA 1
ATOM 1353 C C . VAL A 1 178 ? -4.598 22.844 -12.852 1 96.56 178 VAL A C 1
ATOM 1355 O O . VAL A 1 178 ? -3.375 22.844 -12.688 1 96.56 178 VAL A O 1
ATOM 1358 N N . GLU A 1 179 ? -5.258 23.734 -13.492 1 95.94 179 GLU A N 1
ATOM 1359 C CA . GLU A 1 179 ? -4.594 24.969 -13.914 1 95.94 179 GLU A CA 1
ATOM 1360 C C . GLU A 1 179 ? -4.859 26.109 -12.938 1 95.94 179 GLU A C 1
ATOM 1362 O O . GLU A 1 179 ? -6.008 26.5 -12.734 1 95.94 179 GLU A O 1
ATOM 1367 N N . TYR A 1 180 ? -3.838 26.625 -12.367 1 97.69 180 TYR A N 1
ATOM 1368 C CA . TYR A 1 180 ? -3.955 27.797 -11.508 1 97.69 180 TYR A CA 1
ATOM 1369 C C . TYR A 1 180 ? -3.742 29.078 -12.305 1 97.69 180 TYR A C 1
ATOM 1371 O O . TYR A 1 180 ? -2.869 29.156 -13.172 1 97.69 180 TYR A O 1
ATOM 1379 N N . THR A 1 181 ? -4.523 30.062 -11.961 1 97.19 181 THR A N 1
ATOM 1380 C CA . THR A 1 181 ? -4.387 31.359 -12.617 1 97.19 181 THR A CA 1
ATOM 1381 C C . THR A 1 181 ? -3.139 32.094 -12.125 1 97.19 181 THR A C 1
ATOM 1383 O O . THR A 1 181 ? -2.533 31.688 -11.133 1 97.19 181 THR A O 1
ATOM 1386 N N . ALA A 1 182 ? -2.832 33.125 -12.844 1 97.06 182 ALA A N 1
ATOM 1387 C CA . ALA A 1 182 ? -1.684 33.938 -12.453 1 97.06 182 ALA A CA 1
ATOM 1388 C C . ALA A 1 182 ? -1.893 34.562 -11.07 1 97.06 182 ALA A C 1
ATOM 1390 O O . ALA A 1 182 ? -0.955 34.625 -10.273 1 97.06 182 ALA A O 1
ATOM 1391 N N . GLU A 1 183 ? -3.104 34.969 -10.828 1 96.31 183 GLU A N 1
ATOM 1392 C CA . GLU A 1 183 ? -3.424 35.562 -9.531 1 96.31 183 GLU A CA 1
ATOM 1393 C C . GLU A 1 183 ? -3.285 34.562 -8.406 1 96.31 183 GLU A C 1
ATOM 1395 O O . GLU A 1 183 ? -2.766 34.875 -7.332 1 96.31 183 GLU A O 1
ATOM 1400 N N . GLU A 1 184 ? -3.762 33.406 -8.664 1 97 184 GLU A N 1
ATOM 1401 C CA . GLU A 1 184 ? -3.662 32.344 -7.672 1 97 184 GLU A CA 1
ATOM 1402 C C . GLU A 1 184 ? -2.205 31.953 -7.406 1 97 184 GLU A C 1
ATOM 1404 O O . GLU A 1 184 ? -1.809 31.766 -6.254 1 97 184 GLU A O 1
ATOM 1409 N N . THR A 1 185 ? -1.435 31.891 -8.414 1 98.12 185 THR A N 1
ATOM 1410 C CA . THR A 1 185 ? -0.018 31.562 -8.289 1 98.12 185 THR A CA 1
ATOM 1411 C C . THR A 1 185 ? 0.721 32.656 -7.523 1 98.12 185 THR A C 1
ATOM 1413 O O . THR A 1 185 ? 1.601 32.375 -6.711 1 98.12 185 THR A O 1
ATOM 1416 N N . LYS A 1 186 ? 0.34 33.844 -7.816 1 97.69 186 LYS A N 1
ATOM 1417 C CA . LYS A 1 186 ? 0.945 34.969 -7.102 1 97.69 186 LYS A CA 1
ATOM 1418 C C . LYS A 1 186 ? 0.613 34.906 -5.613 1 97.69 186 LYS A C 1
ATOM 1420 O O . LYS A 1 186 ? 1.469 35.188 -4.77 1 97.69 186 LYS A O 1
ATOM 1425 N N . THR A 1 187 ? -0.632 34.656 -5.324 1 96.94 187 THR A N 1
ATOM 1426 C CA . THR A 1 187 ? -1.05 34.531 -3.934 1 96.94 187 THR A CA 1
ATOM 1427 C C . THR A 1 187 ? -0.258 33.438 -3.223 1 96.94 187 THR A C 1
ATOM 1429 O O . THR A 1 187 ? 0.249 33.625 -2.119 1 96.94 187 THR A O 1
ATOM 1432 N N . TRP A 1 188 ? -0.109 32.281 -3.861 1 97.81 188 TRP A N 1
ATOM 1433 C CA . TRP A 1 188 ? 0.724 31.188 -3.344 1 97.81 188 TRP A CA 1
ATOM 1434 C C . TRP A 1 188 ? 2.15 31.672 -3.098 1 97.81 188 TRP A C 1
ATOM 1436 O O . TRP A 1 188 ? 2.734 31.391 -2.049 1 97.81 188 TRP A O 1
ATOM 1446 N N . GLY A 1 189 ? 2.643 32.406 -4.027 1 98.06 189 GLY A N 1
ATOM 1447 C CA . GLY A 1 189 ? 4.008 32.875 -3.93 1 98.06 189 GLY A CA 1
ATOM 1448 C C . GLY A 1 189 ? 4.238 33.75 -2.711 1 98.06 189 GLY A C 1
ATOM 1449 O O . GLY A 1 189 ? 5.266 33.656 -2.041 1 98.06 189 GLY A O 1
ATOM 1450 N N . VAL A 1 190 ? 3.314 34.625 -2.43 1 97.19 190 VAL A N 1
ATOM 1451 C CA . VAL A 1 190 ? 3.412 35.5 -1.275 1 97.19 190 VAL A CA 1
ATOM 1452 C C . VAL A 1 190 ? 3.438 34.688 0.009 1 97.19 190 VAL A C 1
ATOM 1454 O O . VAL A 1 190 ? 4.293 34.875 0.872 1 97.19 190 VAL A O 1
ATOM 1457 N N . VAL A 1 191 ? 2.498 33.781 0.068 1 96.81 191 VAL A N 1
ATOM 1458 C CA . VAL A 1 191 ? 2.391 32.938 1.263 1 96.81 191 VAL A CA 1
ATOM 1459 C C . VAL A 1 191 ? 3.656 32.094 1.422 1 96.81 191 VAL A C 1
ATOM 1461 O O . VAL A 1 191 ? 4.234 32.031 2.508 1 96.81 191 VAL A O 1
ATOM 1464 N N . PHE A 1 192 ? 4.086 31.516 0.356 1 97.88 192 PHE A N 1
ATOM 1465 C CA . PHE A 1 192 ? 5.258 30.641 0.345 1 97.88 192 PHE A CA 1
ATOM 1466 C C . PHE A 1 192 ? 6.496 31.406 0.805 1 97.88 192 PHE A C 1
ATOM 1468 O O . PHE A 1 192 ? 7.258 30.906 1.638 1 97.88 192 PHE A O 1
ATOM 1475 N N . ARG A 1 193 ? 6.668 32.562 0.319 1 97.12 193 ARG A N 1
ATOM 1476 C CA . ARG A 1 193 ? 7.832 33.406 0.631 1 97.12 193 ARG A CA 1
ATOM 1477 C C . ARG A 1 193 ? 7.848 33.781 2.105 1 97.12 193 ARG A C 1
ATOM 1479 O O . ARG A 1 193 ? 8.875 33.656 2.773 1 97.12 193 ARG A O 1
ATOM 1486 N N . GLU A 1 194 ? 6.781 34.219 2.582 1 96.44 194 GLU A N 1
ATOM 1487 C CA . GLU A 1 194 ? 6.715 34.688 3.963 1 96.44 194 GLU A CA 1
ATOM 1488 C C . GLU A 1 194 ? 6.887 33.531 4.945 1 96.44 194 GLU A C 1
ATOM 1490 O O . GLU A 1 194 ? 7.582 33.656 5.957 1 96.44 194 GLU A O 1
ATOM 1495 N N . LEU A 1 195 ? 6.297 32.438 4.668 1 97.38 195 LEU A N 1
ATOM 1496 C CA . LEU A 1 195 ? 6.371 31.297 5.578 1 97.38 195 LEU A CA 1
ATOM 1497 C C . LEU A 1 195 ? 7.766 30.688 5.562 1 97.38 195 LEU A C 1
ATOM 1499 O O . LEU A 1 195 ? 8.273 30.266 6.602 1 97.38 195 LEU A O 1
ATOM 1503 N N . THR A 1 196 ? 8.359 30.609 4.434 1 97.25 196 THR A N 1
ATOM 1504 C CA . THR A 1 196 ? 9.672 29.969 4.312 1 97.25 196 THR A CA 1
ATOM 1505 C C . THR A 1 196 ? 10.719 30.75 5.109 1 97.25 196 THR A C 1
ATOM 1507 O O . THR A 1 196 ? 11.688 30.156 5.602 1 97.25 196 THR A O 1
ATOM 1510 N N . LYS A 1 197 ? 10.492 32 5.32 1 96.88 197 LYS A N 1
ATOM 1511 C CA . LYS A 1 197 ? 11.391 32.812 6.145 1 96.88 197 LYS A CA 1
ATOM 1512 C C . LYS A 1 197 ? 11.297 32.406 7.613 1 96.88 197 LYS A C 1
ATOM 1514 O O . LYS A 1 197 ? 12.273 32.5 8.352 1 96.88 197 LYS A O 1
ATOM 1519 N N . LEU A 1 198 ? 10.164 31.969 7.977 1 97.44 198 LEU A N 1
ATOM 1520 C CA . LEU A 1 198 ? 9.906 31.672 9.383 1 97.44 198 LEU A CA 1
ATOM 1521 C C . LEU A 1 198 ? 10.281 30.234 9.711 1 97.44 198 LEU A C 1
ATOM 1523 O O . LEU A 1 198 ? 10.633 29.922 10.859 1 97.44 198 LEU A O 1
ATOM 1527 N N . TYR A 1 199 ? 10.18 29.297 8.82 1 98.19 199 TYR A N 1
ATOM 1528 C CA . TYR A 1 199 ? 10.266 27.859 9.062 1 98.19 199 TYR A CA 1
ATOM 1529 C C . TYR A 1 199 ? 11.57 27.516 9.766 1 98.19 199 TYR A C 1
ATOM 1531 O O . TYR A 1 199 ? 11.578 26.734 10.727 1 98.19 199 TYR A O 1
ATOM 1539 N N . PRO A 1 200 ? 12.719 28.062 9.406 1 97.31 200 PRO A N 1
ATOM 1540 C CA . PRO A 1 200 ? 13.984 27.641 10.023 1 97.31 200 PRO A CA 1
ATOM 1541 C C . PRO A 1 200 ? 13.984 27.859 11.539 1 97.31 200 PRO A C 1
ATOM 1543 O O . PRO A 1 200 ? 14.594 27.062 12.273 1 97.31 200 PRO A O 1
ATOM 1546 N N . THR A 1 201 ? 13.219 28.797 12.008 1 96.81 201 THR A N 1
ATOM 1547 C CA . THR A 1 201 ? 13.234 29.094 13.438 1 96.81 201 THR A CA 1
ATOM 1548 C C . THR A 1 201 ? 11.953 28.609 14.109 1 96.81 201 THR A C 1
ATOM 1550 O O . THR A 1 201 ? 11.875 28.531 15.336 1 96.81 201 THR A O 1
ATOM 1553 N N . HIS A 1 202 ? 10.953 28.297 13.367 1 97.75 202 HIS A N 1
ATOM 1554 C CA . HIS A 1 202 ? 9.648 28.047 13.977 1 97.75 202 HIS A CA 1
ATOM 1555 C C . HIS A 1 202 ? 9.195 26.609 13.758 1 97.75 202 HIS A C 1
ATOM 1557 O O . HIS A 1 202 ? 8.523 26.031 14.617 1 97.75 202 HIS A O 1
ATOM 1563 N N . ALA A 1 203 ? 9.516 25.969 12.672 1 98.25 203 ALA A N 1
ATOM 1564 C CA . ALA A 1 203 ? 9.016 24.656 12.312 1 98.25 203 ALA A CA 1
ATOM 1565 C C . ALA A 1 203 ? 9.883 23.547 12.93 1 98.25 203 ALA A C 1
ATOM 1567 O O . ALA A 1 203 ? 11.062 23.766 13.211 1 98.25 203 ALA A O 1
ATOM 1568 N N . CYS A 1 204 ? 9.383 22.438 13.18 1 97.5 204 CYS A N 1
ATOM 1569 C CA . CYS A 1 204 ? 10.125 21.312 13.734 1 97.5 204 CYS A CA 1
ATOM 1570 C C . CYS A 1 204 ? 11.07 20.703 12.695 1 97.5 204 CYS A C 1
ATOM 1572 O O . CYS A 1 204 ? 10.945 21 11.5 1 97.5 204 CYS A O 1
ATOM 1574 N N . ARG A 1 205 ? 11.93 19.906 13.133 1 97 205 ARG A N 1
ATOM 1575 C CA . ARG A 1 205 ? 12.992 19.359 12.297 1 97 205 ARG A CA 1
ATOM 1576 C C . ARG A 1 205 ? 12.438 18.469 11.203 1 97 205 ARG A C 1
ATOM 1578 O O . ARG A 1 205 ? 12.945 18.453 10.078 1 97 205 ARG A O 1
ATOM 1585 N N . GLU A 1 206 ? 11.414 17.656 11.508 1 96.19 206 GLU A N 1
ATOM 1586 C CA . GLU A 1 206 ? 10.812 16.75 10.531 1 96.19 206 GLU A CA 1
ATOM 1587 C C . GLU A 1 206 ? 10.227 17.531 9.352 1 96.19 206 GLU A C 1
ATOM 1589 O O . GLU A 1 206 ? 10.328 17.109 8.203 1 96.19 206 GLU A O 1
ATOM 1594 N N . TYR A 1 207 ? 9.656 18.688 9.695 1 97.75 207 TYR A N 1
ATOM 1595 C CA . TYR A 1 207 ? 9.125 19.562 8.656 1 97.75 207 TYR A CA 1
ATOM 1596 C C . TYR A 1 207 ? 10.242 20.094 7.766 1 97.75 207 TYR A C 1
ATOM 1598 O O . TYR A 1 207 ? 10.141 20.047 6.539 1 97.75 207 TYR A O 1
ATOM 1606 N N . LEU A 1 208 ? 11.289 20.547 8.359 1 98.06 208 LEU A N 1
ATOM 1607 C CA . LEU A 1 208 ? 12.398 21.172 7.652 1 98.06 208 LEU A CA 1
ATOM 1608 C C . LEU A 1 208 ? 13.133 20.172 6.777 1 98.06 208 LEU A C 1
ATOM 1610 O O . LEU A 1 208 ? 13.664 20.516 5.727 1 98.06 208 LEU A O 1
ATOM 1614 N N . LYS A 1 209 ? 13.102 18.953 7.141 1 97.44 209 LYS A N 1
ATOM 1615 C CA . LYS A 1 209 ? 13.75 17.891 6.375 1 97.44 209 LYS A CA 1
ATOM 1616 C C . LYS A 1 209 ? 12.984 17.594 5.09 1 97.44 209 LYS A C 1
ATOM 1618 O O . LYS A 1 209 ? 13.594 17.281 4.059 1 97.44 209 LYS A O 1
ATOM 1623 N N . ASN A 1 210 ? 11.711 17.703 5.125 1 97.81 210 ASN A N 1
ATOM 1624 C CA . ASN A 1 210 ? 10.883 17.234 4.016 1 97.81 210 ASN A CA 1
ATOM 1625 C C . ASN A 1 210 ? 10.594 18.359 3.027 1 97.81 210 ASN A C 1
ATOM 1627 O O . ASN A 1 210 ? 10.289 18.109 1.861 1 97.81 210 ASN A O 1
ATOM 1631 N N . LEU A 1 211 ? 10.758 19.625 3.455 1 97.62 211 LEU A N 1
ATOM 1632 C CA . LEU A 1 211 ? 10.398 20.75 2.596 1 97.62 211 LEU A CA 1
ATOM 1633 C C . LEU A 1 211 ? 11.289 20.781 1.358 1 97.62 211 LEU A C 1
ATOM 1635 O O . LEU A 1 211 ? 10.797 20.938 0.239 1 97.62 211 LEU A O 1
ATOM 1639 N N . PRO A 1 212 ? 12.625 20.625 1.475 1 97.25 212 PRO A N 1
ATOM 1640 C CA . PRO A 1 212 ? 13.461 20.625 0.277 1 97.25 212 PRO A CA 1
ATOM 1641 C C . PRO A 1 212 ? 13.133 19.469 -0.674 1 97.25 212 PRO A C 1
ATOM 1643 O O . PRO A 1 212 ? 13.234 19.625 -1.894 1 97.25 212 PRO A O 1
ATOM 1646 N N . LEU A 1 213 ? 12.734 18.344 -0.157 1 97.56 213 LEU A N 1
ATOM 1647 C CA . LEU A 1 213 ? 12.352 17.203 -0.989 1 97.56 213 LEU A CA 1
ATOM 1648 C C . LEU A 1 213 ? 11.078 17.516 -1.772 1 97.56 213 LEU A C 1
ATOM 1650 O O . LEU A 1 213 ? 10.961 17.141 -2.943 1 97.56 213 LEU A O 1
ATOM 1654 N N . LEU A 1 214 ? 10.195 18.188 -1.13 1 98.06 214 LEU A N 1
ATOM 1655 C CA . LEU A 1 214 ? 8.953 18.562 -1.793 1 98.06 214 LEU A CA 1
ATOM 1656 C C . LEU A 1 214 ? 9.219 19.578 -2.902 1 98.06 214 LEU A C 1
ATOM 1658 O O . LEU A 1 214 ? 8.555 19.562 -3.941 1 98.06 214 LEU A O 1
ATOM 1662 N N . SER A 1 215 ? 10.156 20.438 -2.678 1 97.44 215 SER A N 1
ATOM 1663 C CA . SER A 1 215 ? 10.547 21.375 -3.725 1 97.44 215 SER A CA 1
ATOM 1664 C C . SER A 1 215 ? 11.156 20.656 -4.918 1 97.44 215 SER A C 1
ATOM 1666 O O . SER A 1 215 ? 10.859 20.969 -6.066 1 97.44 215 SER A O 1
ATOM 1668 N N . LYS A 1 216 ? 11.883 19.688 -4.617 1 96.44 216 LYS A N 1
ATOM 1669 C CA . LYS A 1 216 ? 12.602 18.953 -5.652 1 96.44 216 LYS A CA 1
ATOM 1670 C C . LYS A 1 216 ? 11.664 18.047 -6.434 1 96.44 216 LYS A C 1
ATOM 1672 O O . LYS A 1 216 ? 11.727 17.984 -7.664 1 96.44 216 LYS A O 1
ATOM 1677 N N . TYR A 1 217 ? 10.742 17.391 -5.738 1 95.69 217 TYR A N 1
ATOM 1678 C CA . TYR A 1 217 ? 10.016 16.297 -6.379 1 95.69 217 TYR A CA 1
ATOM 1679 C C . TYR A 1 217 ? 8.586 16.719 -6.688 1 95.69 217 TYR A C 1
ATOM 1681 O O . TYR A 1 217 ? 7.914 16.078 -7.508 1 95.69 217 TYR A O 1
ATOM 1689 N N . CYS A 1 218 ? 8.078 17.75 -6.051 1 97.44 218 CYS A N 1
ATOM 1690 C CA . CYS A 1 218 ? 6.672 18.078 -6.23 1 97.44 218 CYS A CA 1
ATOM 1691 C C . CYS A 1 218 ? 6.508 19.5 -6.762 1 97.44 218 CYS A C 1
ATOM 1693 O O . CYS A 1 218 ? 5.383 20 -6.891 1 97.44 218 CYS A O 1
ATOM 1695 N N . GLY A 1 219 ? 7.578 20.234 -6.93 1 97.19 219 GLY A N 1
ATOM 1696 C CA . GLY A 1 219 ? 7.508 21.547 -7.57 1 97.19 219 GLY A CA 1
ATOM 1697 C C . GLY A 1 219 ? 7.113 22.656 -6.613 1 97.19 219 GLY A C 1
ATOM 1698 O O . GLY A 1 219 ? 6.465 23.625 -7.016 1 97.19 219 GLY A O 1
ATOM 1699 N N . TYR A 1 220 ? 7.371 22.516 -5.352 1 98 220 TYR A N 1
ATOM 1700 C CA . TYR A 1 220 ? 7.172 23.609 -4.406 1 98 220 TYR A CA 1
ATOM 1701 C C . TYR A 1 220 ? 8.094 24.781 -4.727 1 98 220 TYR A C 1
ATOM 1703 O O . TYR A 1 220 ? 9.305 24.719 -4.492 1 98 220 TYR A O 1
ATOM 1711 N N . ARG A 1 221 ? 7.523 25.812 -5.277 1 97.44 221 ARG A N 1
ATOM 1712 C CA . ARG A 1 221 ? 8.242 27.047 -5.598 1 97.44 221 ARG A CA 1
ATOM 1713 C C . ARG A 1 221 ? 7.312 28.25 -5.523 1 97.44 221 ARG A C 1
ATOM 1715 O O . ARG A 1 221 ? 6.09 28.109 -5.605 1 97.44 221 ARG A O 1
ATOM 1722 N N . GLU A 1 222 ? 7.93 29.391 -5.441 1 96.88 222 GLU A N 1
ATOM 1723 C CA . GLU A 1 222 ? 7.164 30.625 -5.34 1 96.88 222 GLU A CA 1
ATOM 1724 C C . GLU A 1 222 ? 6.281 30.828 -6.566 1 96.88 222 GLU A C 1
ATOM 1726 O O . GLU A 1 222 ? 5.184 31.375 -6.465 1 96.88 222 GLU A O 1
ATOM 1731 N N . ASP A 1 223 ? 6.676 30.391 -7.668 1 97.56 223 ASP A N 1
ATOM 1732 C CA . ASP A 1 223 ? 5.977 30.672 -8.922 1 97.56 223 ASP A CA 1
ATOM 1733 C C . ASP A 1 223 ? 5.215 29.453 -9.406 1 97.56 223 ASP A C 1
ATOM 1735 O O . ASP A 1 223 ? 4.852 29.359 -10.586 1 97.56 223 ASP A O 1
ATOM 1739 N N . ASN A 1 224 ? 5.055 28.5 -8.539 1 98.06 224 ASN A N 1
ATOM 1740 C CA . ASN A 1 224 ? 4.398 27.266 -8.961 1 98.06 224 ASN A CA 1
ATOM 1741 C C . ASN A 1 224 ? 3.666 26.609 -7.797 1 98.06 224 ASN A C 1
ATOM 1743 O O . ASN A 1 224 ? 4.281 26.25 -6.789 1 98.06 224 ASN A O 1
ATOM 1747 N N . VAL A 1 225 ? 2.383 26.438 -8.008 1 98.06 225 VAL A N 1
ATOM 1748 C CA . VAL A 1 225 ? 1.597 25.688 -7.031 1 98.06 225 VAL A CA 1
ATOM 1749 C C . VAL A 1 225 ? 1.693 24.203 -7.328 1 98.06 225 VAL A C 1
ATOM 1751 O O . VAL A 1 225 ? 1.378 23.75 -8.43 1 98.06 225 VAL A O 1
ATOM 1754 N N . PRO A 1 226 ? 2.105 23.359 -6.398 1 98.25 226 PRO A N 1
ATOM 1755 C CA . PRO A 1 226 ? 2.264 21.922 -6.641 1 98.25 226 PRO A CA 1
ATOM 1756 C C . PRO A 1 226 ? 0.953 21.25 -7.031 1 98.25 226 PRO A C 1
ATOM 1758 O O . PRO A 1 226 ? -0.12 21.656 -6.59 1 98.25 226 PRO A O 1
ATOM 1761 N N . GLN A 1 227 ? 1.094 20.219 -7.809 1 97.88 227 GLN A N 1
ATOM 1762 C CA . GLN A 1 227 ? -0.048 19.406 -8.211 1 97.88 227 GLN A CA 1
ATOM 1763 C C . GLN A 1 227 ? -0.289 18.266 -7.223 1 97.88 227 GLN A C 1
ATOM 1765 O O . GLN A 1 227 ? 0.655 17.594 -6.793 1 97.88 227 GLN A O 1
ATOM 1770 N N . LEU A 1 228 ? -1.565 18 -6.926 1 97.19 228 LEU A N 1
ATOM 1771 C CA . LEU A 1 228 ? -1.903 17 -5.914 1 97.19 228 LEU A CA 1
ATOM 1772 C C . LEU A 1 228 ? -1.44 15.617 -6.336 1 97.19 228 LEU A C 1
ATOM 1774 O O . LEU A 1 228 ? -1.054 14.797 -5.496 1 97.19 228 LEU A O 1
ATOM 1778 N N . GLU A 1 229 ? -1.486 15.352 -7.602 1 95.44 229 GLU A N 1
ATOM 1779 C CA . GLU A 1 229 ? -1.043 14.039 -8.07 1 95.44 229 GLU A CA 1
ATOM 1780 C C . GLU A 1 229 ? 0.423 13.797 -7.723 1 95.44 229 GLU A C 1
ATOM 1782 O O . GLU A 1 229 ? 0.782 12.719 -7.242 1 95.44 229 GLU A O 1
ATOM 1787 N N . ASP A 1 230 ? 1.249 14.805 -7.926 1 96.69 230 ASP A N 1
ATOM 1788 C CA . ASP A 1 230 ? 2.668 14.688 -7.609 1 96.69 230 ASP A CA 1
ATOM 1789 C C . ASP A 1 230 ? 2.885 14.531 -6.105 1 96.69 230 ASP A C 1
ATOM 1791 O O . ASP A 1 230 ? 3.713 13.727 -5.676 1 96.69 230 ASP A O 1
ATOM 1795 N N . VAL A 1 231 ? 2.135 15.258 -5.406 1 97.81 231 VAL A N 1
ATOM 1796 C CA . VAL A 1 231 ? 2.238 15.211 -3.951 1 97.81 231 VAL A CA 1
ATOM 1797 C C . VAL A 1 231 ? 1.788 13.844 -3.447 1 97.81 231 VAL A C 1
ATOM 1799 O O . VAL A 1 231 ? 2.408 13.266 -2.547 1 97.81 231 VAL A O 1
ATOM 1802 N N . SER A 1 232 ? 0.716 13.344 -4.016 1 95.88 232 SER A N 1
ATOM 1803 C CA . SER A 1 232 ? 0.19 12.039 -3.621 1 95.88 232 SER A CA 1
ATOM 1804 C C . SER A 1 232 ? 1.209 10.93 -3.873 1 95.88 232 SER A C 1
ATOM 1806 O O . SER A 1 232 ? 1.432 10.078 -3.014 1 95.88 232 SER A O 1
ATOM 1808 N N . LEU A 1 233 ? 1.826 10.953 -4.973 1 92.88 233 LEU A N 1
ATOM 1809 C CA . LEU A 1 233 ? 2.836 9.961 -5.32 1 92.88 233 LEU A CA 1
ATOM 1810 C C . LEU A 1 233 ? 4.039 10.062 -4.387 1 92.88 233 LEU A C 1
ATOM 1812 O O . LEU A 1 233 ? 4.574 9.047 -3.941 1 92.88 233 LEU A O 1
ATOM 1816 N N . PHE A 1 234 ? 4.473 11.273 -4.125 1 95.75 234 PHE A N 1
ATOM 1817 C CA . PHE A 1 234 ? 5.594 11.516 -3.227 1 95.75 234 PHE A CA 1
ATOM 1818 C C . PHE A 1 234 ? 5.301 10.969 -1.834 1 95.75 234 PHE A C 1
ATOM 1820 O O . PHE A 1 234 ? 6.121 10.258 -1.254 1 95.75 234 PHE A O 1
ATOM 1827 N N . LEU A 1 235 ? 4.102 11.312 -1.297 1 97.5 235 LEU A N 1
ATOM 1828 C CA . LEU A 1 235 ? 3.723 10.875 0.042 1 97.5 235 LEU A CA 1
ATOM 1829 C C . LEU A 1 235 ? 3.629 9.352 0.109 1 97.5 235 LEU A C 1
ATOM 1831 O O . LEU A 1 235 ? 4.035 8.75 1.103 1 97.5 235 LEU A O 1
ATOM 1835 N N . ARG A 1 236 ? 3.068 8.75 -0.87 1 93.81 236 ARG A N 1
ATOM 1836 C CA . ARG A 1 236 ? 2.949 7.297 -0.905 1 93.81 236 ARG A CA 1
ATOM 1837 C C . ARG A 1 236 ? 4.312 6.633 -0.73 1 93.81 236 ARG A C 1
ATOM 1839 O O . ARG A 1 236 ? 4.438 5.652 0.007 1 93.81 236 ARG A O 1
ATOM 1846 N N . GLU A 1 237 ? 5.281 7.211 -1.271 1 91.12 237 GLU A N 1
ATOM 1847 C CA . GLU A 1 237 ? 6.629 6.648 -1.234 1 91.12 237 GLU A CA 1
ATOM 1848 C C . GLU A 1 237 ? 7.297 6.902 0.113 1 91.12 237 GLU A C 1
ATOM 1850 O O . GLU A 1 237 ? 8.18 6.148 0.527 1 91.12 237 GLU A O 1
ATOM 1855 N N . ARG A 1 238 ? 6.891 7.902 0.698 1 93.88 238 ARG A N 1
ATOM 1856 C CA . ARG A 1 238 ? 7.598 8.312 1.906 1 93.88 238 ARG A CA 1
ATOM 1857 C C . ARG A 1 238 ? 6.977 7.676 3.146 1 93.88 238 ARG A C 1
ATOM 1859 O O . ARG A 1 238 ? 7.691 7.277 4.07 1 93.88 238 ARG A O 1
ATOM 1866 N N . SER A 1 239 ? 5.664 7.672 3.145 1 95.31 239 SER A N 1
ATOM 1867 C CA . SER A 1 239 ? 5.02 7.273 4.391 1 95.31 239 SER A CA 1
ATOM 1868 C C . SER A 1 239 ? 3.828 6.359 4.129 1 95.31 239 SER A C 1
ATOM 1870 O O . SER A 1 239 ? 3.201 5.863 5.07 1 95.31 239 SER A O 1
ATOM 1872 N N . GLY A 1 240 ? 3.486 6.156 2.885 1 94.62 240 GLY A N 1
ATOM 1873 C CA . GLY A 1 240 ? 2.318 5.355 2.547 1 94.62 240 GLY A CA 1
ATOM 1874 C C . GLY A 1 240 ? 1.032 6.16 2.52 1 94.62 240 GLY A C 1
ATOM 1875 O O . GLY A 1 240 ? -0.029 5.633 2.182 1 94.62 240 GLY A O 1
ATOM 1876 N N . PHE A 1 241 ? 1.083 7.453 2.854 1 96.94 241 PHE A N 1
ATOM 1877 C CA . PHE A 1 241 ? -0.088 8.32 2.764 1 96.94 241 PHE A CA 1
ATOM 1878 C C . PHE A 1 241 ? -0.342 8.734 1.321 1 96.94 241 PHE A C 1
ATOM 1880 O O . PHE A 1 241 ? 0.591 8.812 0.518 1 96.94 241 PHE A O 1
ATOM 1887 N N . THR A 1 242 ? -1.557 8.969 0.999 1 95.31 242 THR A N 1
ATOM 1888 C CA . THR A 1 242 ? -1.96 9.617 -0.245 1 95.31 242 THR A CA 1
ATOM 1889 C C . THR A 1 242 ? -2.9 10.789 0.033 1 95.31 242 THR A C 1
ATOM 1891 O O . THR A 1 242 ? -3.367 10.961 1.161 1 95.31 242 THR A O 1
ATOM 1894 N N . VAL A 1 243 ? -3.039 11.609 -0.971 1 96.12 243 VAL A N 1
ATOM 1895 C CA . VAL A 1 243 ? -3.986 12.711 -0.818 1 96.12 243 VAL A CA 1
ATOM 1896 C C . VAL A 1 243 ? -5.141 12.539 -1.806 1 96.12 243 VAL A C 1
ATOM 1898 O O . VAL A 1 243 ? -5.004 11.836 -2.811 1 96.12 243 VAL A O 1
ATOM 1901 N N . ARG A 1 244 ? -6.234 13.055 -1.451 1 93.31 244 ARG A N 1
ATOM 1902 C CA . ARG A 1 244 ? -7.426 13.055 -2.293 1 93.31 244 ARG A CA 1
ATOM 1903 C C . ARG A 1 244 ? -8.062 14.438 -2.338 1 93.31 244 ARG A C 1
ATOM 1905 O O . ARG A 1 244 ? -8.164 15.109 -1.312 1 93.31 244 ARG A O 1
ATOM 1912 N N . PRO A 1 245 ? -8.469 14.836 -3.564 1 93.81 245 PRO A N 1
ATOM 1913 C CA . PRO A 1 245 ? -9.141 16.141 -3.631 1 93.81 245 PRO A CA 1
ATOM 1914 C C . PRO A 1 245 ? -10.531 16.125 -3.008 1 93.81 245 PRO A C 1
ATOM 1916 O O . PRO A 1 245 ? -11.289 15.172 -3.209 1 93.81 245 PRO A O 1
ATOM 1919 N N . VAL A 1 246 ? -10.797 17.141 -2.27 1 90.94 246 VAL A N 1
ATOM 1920 C CA . VAL A 1 246 ? -12.125 17.281 -1.692 1 90.94 246 VAL A CA 1
ATOM 1921 C C . VAL A 1 246 ? -12.688 18.672 -2.021 1 90.94 246 VAL A C 1
ATOM 1923 O O . VAL A 1 246 ? -11.938 19.594 -2.322 1 90.94 246 VAL A O 1
ATOM 1926 N N . ALA A 1 247 ? -14.023 18.734 -1.904 1 84.94 247 ALA A N 1
ATOM 1927 C CA . ALA A 1 247 ? -14.719 19.938 -2.34 1 84.94 247 ALA A CA 1
ATOM 1928 C C . ALA A 1 247 ? -14.852 20.938 -1.194 1 84.94 247 ALA A C 1
ATOM 1930 O O . ALA A 1 247 ? -15.273 22.078 -1.401 1 84.94 247 ALA A O 1
ATOM 1931 N N . GLY A 1 248 ? -14.508 20.578 0.009 1 81.44 248 GLY A N 1
ATOM 1932 C CA . GLY A 1 248 ? -14.648 21.484 1.139 1 81.44 248 GLY A CA 1
ATOM 1933 C C . GLY A 1 248 ? -14.453 20.797 2.479 1 81.44 248 GLY A C 1
ATOM 1934 O O . GLY A 1 248 ? -13.664 19.859 2.596 1 81.44 248 GLY A O 1
ATOM 1935 N N . TYR A 1 249 ? -15.125 21.391 3.416 1 80.94 249 TYR A N 1
ATOM 1936 C CA . TYR A 1 249 ? -14.977 20.922 4.789 1 80.94 249 TYR A CA 1
ATOM 1937 C C . TYR A 1 249 ? -15.758 19.625 5.012 1 80.94 249 TYR A C 1
ATOM 1939 O O . TYR A 1 249 ? -16.969 19.578 4.75 1 80.94 249 TYR A O 1
ATOM 1947 N N . LEU A 1 250 ? -15.094 18.656 5.527 1 84.94 250 LEU A N 1
ATOM 1948 C CA . LEU A 1 250 ? -15.711 17.359 5.828 1 84.94 250 LEU A CA 1
ATOM 1949 C C . LEU A 1 250 ? -16.109 17.281 7.297 1 84.94 250 LEU A C 1
ATOM 1951 O O . LEU A 1 250 ? -15.578 18.016 8.133 1 84.94 250 LEU A O 1
ATOM 1955 N N . SER A 1 251 ? -17.109 16.438 7.543 1 86.19 251 SER A N 1
ATOM 1956 C CA . SER A 1 251 ? -17.375 16.125 8.938 1 86.19 251 SER A CA 1
ATOM 1957 C C . SER A 1 251 ? -16.156 15.523 9.625 1 86.19 251 SER A C 1
ATOM 1959 O O . SER A 1 251 ? -15.336 14.859 8.984 1 86.19 251 SER A O 1
ATOM 1961 N N . PRO A 1 252 ? -16.109 15.805 10.914 1 90 252 PRO A N 1
ATOM 1962 C CA . PRO A 1 252 ? -14.984 15.203 11.633 1 90 252 PRO A CA 1
ATOM 1963 C C . PRO A 1 252 ? -14.906 13.695 11.438 1 90 252 PRO A C 1
ATOM 1965 O O . PRO A 1 252 ? -13.812 13.141 11.289 1 90 252 PRO A O 1
ATOM 1968 N N . ARG A 1 253 ? -16.031 13.07 11.391 1 90.44 253 ARG A N 1
ATOM 1969 C CA . ARG A 1 253 ? -16.062 11.625 11.234 1 90.44 253 ARG A CA 1
ATOM 1970 C C . ARG A 1 253 ? -15.5 11.211 9.875 1 90.44 253 ARG A C 1
ATOM 1972 O O . ARG A 1 253 ? -14.656 10.32 9.789 1 90.44 253 ARG A O 1
ATOM 1979 N N . ASP A 1 254 ? -15.898 11.859 8.875 1 88.06 254 ASP A N 1
ATOM 1980 C CA . ASP A 1 254 ? -15.438 11.523 7.527 1 88.06 254 ASP A CA 1
ATOM 1981 C C . ASP A 1 254 ? -13.961 11.875 7.352 1 88.06 254 ASP A C 1
ATOM 1983 O O . ASP A 1 254 ? -13.219 11.133 6.707 1 88.06 254 ASP A O 1
ATOM 1987 N N . PHE A 1 255 ? -13.664 12.945 7.938 1 92.12 255 PHE A N 1
ATOM 1988 C CA . PHE A 1 255 ? -12.281 13.383 7.832 1 92.12 255 PHE A CA 1
ATOM 1989 C C . PHE A 1 255 ? -11.344 12.398 8.531 1 92.12 255 PHE A C 1
ATOM 1991 O O . PHE A 1 255 ? -10.352 11.969 7.945 1 92.12 255 PHE A O 1
ATOM 1998 N N . LEU A 1 256 ? -11.641 12.039 9.758 1 93.69 256 LEU A N 1
ATOM 1999 C CA . LEU A 1 256 ? -10.797 11.133 10.523 1 93.69 256 LEU A CA 1
ATOM 2000 C C . LEU A 1 256 ? -10.789 9.742 9.898 1 93.69 256 LEU A C 1
ATOM 2002 O O . LEU A 1 256 ? -9.781 9.039 9.945 1 93.69 256 LEU A O 1
ATOM 2006 N N . ALA A 1 257 ? -11.906 9.352 9.281 1 91.06 257 ALA A N 1
ATOM 2007 C CA . ALA A 1 257 ? -11.969 8.062 8.594 1 91.06 257 ALA A CA 1
ATOM 2008 C C . ALA A 1 257 ? -10.945 7.988 7.469 1 91.06 257 ALA A C 1
ATOM 2010 O O . ALA A 1 257 ? -10.32 6.945 7.254 1 91.06 257 ALA A O 1
ATOM 2011 N N . GLY A 1 258 ? -10.812 9.055 6.773 1 93.38 258 GLY A N 1
ATOM 2012 C CA . GLY A 1 258 ? -9.797 9.094 5.738 1 93.38 258 GLY A CA 1
ATOM 2013 C C . GLY A 1 258 ? -8.398 8.828 6.266 1 93.38 258 GLY A C 1
ATOM 2014 O O . GLY A 1 258 ? -7.625 8.086 5.648 1 93.38 258 GLY A O 1
ATOM 2015 N N . LEU A 1 259 ? -8.094 9.367 7.402 1 95.5 259 LEU A N 1
ATOM 2016 C CA . LEU A 1 259 ? -6.781 9.195 8.008 1 95.5 259 LEU A CA 1
ATOM 2017 C C . LEU A 1 259 ? -6.527 7.734 8.359 1 95.5 259 LEU A C 1
ATOM 2019 O O . LEU A 1 259 ? -5.391 7.258 8.273 1 95.5 259 LEU A O 1
ATOM 2023 N N . ALA A 1 260 ? -7.578 7.051 8.75 1 93.88 260 ALA A N 1
ATOM 2024 C CA . ALA A 1 260 ? -7.449 5.641 9.094 1 93.88 260 ALA A CA 1
ATOM 2025 C C . ALA A 1 260 ? -6.906 4.832 7.918 1 93.88 260 ALA A C 1
ATOM 2027 O O . ALA A 1 260 ? -6.164 3.869 8.109 1 93.88 260 ALA A O 1
ATOM 2028 N N . TYR A 1 261 ? -7.234 5.254 6.73 1 93.12 261 TYR A N 1
ATOM 2029 C CA . TYR A 1 261 ? -6.836 4.539 5.52 1 93.12 261 TYR A CA 1
ATOM 2030 C C . TYR A 1 261 ? -5.598 5.172 4.898 1 93.12 261 TYR A C 1
ATOM 2032 O O . TYR A 1 261 ? -5.238 4.855 3.762 1 93.12 261 TYR A O 1
ATOM 2040 N N . ARG A 1 262 ? -4.98 6.152 5.605 1 95.19 262 ARG A N 1
ATOM 2041 C CA . ARG A 1 262 ? -3.824 6.918 5.145 1 95.19 262 ARG A CA 1
ATOM 2042 C C . ARG A 1 262 ? -4.16 7.719 3.893 1 95.19 262 ARG A C 1
ATOM 2044 O O . ARG A 1 262 ? -3.369 7.766 2.949 1 95.19 262 ARG A O 1
ATOM 2051 N N . VAL A 1 263 ? -5.305 8.211 3.924 1 94.81 263 VAL A N 1
ATOM 2052 C CA . VAL A 1 263 ? -5.758 9.125 2.885 1 94.81 263 VAL A CA 1
ATOM 2053 C C . VAL A 1 263 ? -6.066 10.492 3.5 1 94.81 263 VAL A C 1
ATOM 2055 O O . VAL A 1 263 ? -6.883 10.594 4.418 1 94.81 263 VAL A O 1
ATOM 2058 N N . PHE A 1 264 ? -5.371 11.469 3.055 1 96.62 264 PHE A N 1
ATOM 2059 C CA . PHE A 1 264 ? -5.602 12.828 3.537 1 96.62 264 PHE A CA 1
ATOM 2060 C C . PHE A 1 264 ? -6.422 13.625 2.531 1 96.62 264 PHE A C 1
ATOM 2062 O O . PHE A 1 264 ? -6.043 13.742 1.364 1 96.62 264 PHE A O 1
ATOM 2069 N N . ASN A 1 265 ? -7.508 14.141 2.945 1 93.69 265 ASN A N 1
ATOM 2070 C CA . ASN A 1 265 ? -8.375 14.977 2.117 1 93.69 265 ASN A CA 1
ATOM 2071 C C . ASN A 1 265 ? -7.809 16.375 1.955 1 93.69 265 ASN A C 1
ATOM 2073 O O . ASN A 1 265 ? -7.574 17.078 2.945 1 93.69 265 ASN A O 1
ATOM 2077 N N . CYS A 1 266 ? -7.652 16.781 0.691 1 94.06 266 CYS A N 1
ATOM 2078 C CA . CYS A 1 266 ? -6.965 18.031 0.404 1 94.06 266 CYS A CA 1
ATOM 2079 C C . CYS A 1 266 ? -7.82 18.922 -0.484 1 94.06 266 CYS A C 1
ATOM 2081 O O . CYS A 1 266 ? -8.273 18.5 -1.549 1 94.06 266 CYS A O 1
ATOM 2083 N N . THR A 1 267 ? -7.973 20.125 -0.049 1 92.81 267 THR A N 1
ATOM 2084 C CA . THR A 1 267 ? -8.586 21.125 -0.922 1 92.81 267 THR A CA 1
ATOM 2085 C C . THR A 1 267 ? -7.559 21.719 -1.879 1 92.81 267 THR A C 1
ATOM 2087 O O . THR A 1 267 ? -6.355 21.656 -1.615 1 92.81 267 THR A O 1
ATOM 2090 N N . GLN A 1 268 ? -8.086 22.281 -2.986 1 95.06 268 GLN A N 1
ATOM 2091 C CA . GLN A 1 268 ? -7.148 22.781 -3.986 1 95.06 268 GLN A CA 1
ATOM 2092 C C . GLN A 1 268 ? -7.355 24.266 -4.254 1 95.06 268 GLN A C 1
ATOM 2094 O O . GLN A 1 268 ? -6.562 24.891 -4.961 1 95.06 268 GLN A O 1
ATOM 2099 N N . TYR A 1 269 ? -8.43 24.844 -3.754 1 93 269 TYR A N 1
ATOM 2100 C CA . TYR A 1 269 ? -8.602 26.297 -3.902 1 93 269 TYR A CA 1
ATOM 2101 C C . TYR A 1 269 ? -7.66 27.047 -2.971 1 93 269 TYR A C 1
ATOM 2103 O O . TYR A 1 269 ? -7.172 26.484 -1.983 1 93 269 TYR A O 1
ATOM 2111 N N . ILE A 1 270 ? -7.434 28.297 -3.314 1 94.31 270 ILE A N 1
ATOM 2112 C CA . ILE A 1 270 ? -6.461 29.094 -2.564 1 94.31 270 ILE A CA 1
ATOM 2113 C C . ILE A 1 270 ? -7.16 30.281 -1.912 1 94.31 270 ILE A C 1
ATOM 2115 O O . ILE A 1 270 ? -8.164 30.781 -2.43 1 94.31 270 ILE A O 1
ATOM 2119 N N . ARG A 1 271 ? -6.703 30.688 -0.787 1 92.44 271 ARG A N 1
ATOM 2120 C CA . ARG A 1 271 ? -7.223 31.859 -0.112 1 92.44 271 ARG A CA 1
ATOM 2121 C C . ARG A 1 271 ? -7.168 33.094 -1.024 1 92.44 271 ARG A C 1
ATOM 2123 O O . ARG A 1 271 ? -6.438 33.094 -2.02 1 92.44 271 ARG A O 1
ATOM 2130 N N . HIS A 1 272 ? -7.902 34.031 -0.633 1 91.38 272 HIS A N 1
ATOM 2131 C CA . HIS A 1 272 ? -8.102 35.219 -1.493 1 91.38 272 HIS A CA 1
ATOM 2132 C C . HIS A 1 272 ? -6.852 36.094 -1.523 1 91.38 272 HIS A C 1
ATOM 2134 O O . HIS A 1 272 ? -6.199 36.281 -0.496 1 91.38 272 HIS A O 1
ATOM 2140 N N . SER A 1 273 ? -6.609 36.719 -2.658 1 92.38 273 SER A N 1
ATOM 2141 C CA . SER A 1 273 ? -5.391 37.469 -2.883 1 92.38 273 SER A CA 1
ATOM 2142 C C . SER A 1 273 ? -5.383 38.75 -2.035 1 92.38 273 SER A C 1
ATOM 2144 O O . SER A 1 273 ? -4.316 39.281 -1.737 1 92.38 273 SER A O 1
ATOM 2146 N N . THR A 1 274 ? -6.527 39.188 -1.613 1 90.31 274 THR A N 1
ATOM 2147 C CA . THR A 1 274 ? -6.605 40.406 -0.841 1 90.31 274 THR A CA 1
ATOM 2148 C C . THR A 1 274 ? -6.113 40.188 0.586 1 90.31 274 THR A C 1
ATOM 2150 O O . THR A 1 274 ? -5.754 41.156 1.28 1 90.31 274 THR A O 1
ATOM 2153 N N . ASP A 1 275 ? -6.102 39 1.055 1 88.38 275 ASP A N 1
ATOM 2154 C CA . ASP A 1 275 ? -5.656 38.656 2.404 1 88.38 275 ASP A CA 1
ATOM 2155 C C . ASP A 1 275 ? -4.875 37.344 2.418 1 88.38 275 ASP A C 1
ATOM 2157 O O . ASP A 1 275 ? -5.289 36.375 3.064 1 88.38 275 ASP A O 1
ATOM 2161 N N . PRO A 1 276 ? -3.738 37.375 1.872 1 89.88 276 PRO A N 1
ATOM 2162 C CA . PRO A 1 276 ? -2.992 36.125 1.72 1 89.88 276 PRO A CA 1
ATOM 2163 C C . PRO A 1 276 ? -2.436 35.625 3.043 1 89.88 276 PRO A C 1
ATOM 2165 O O . PRO A 1 276 ? -2.059 34.438 3.141 1 89.88 276 PRO A O 1
ATOM 2168 N N . LEU A 1 277 ? -2.365 36.406 4.027 1 85.06 277 LEU A N 1
ATOM 2169 C CA . LEU A 1 277 ? -1.731 36.031 5.281 1 85.06 277 LEU A CA 1
ATOM 2170 C C . LEU A 1 277 ? -2.764 35.469 6.262 1 85.06 277 LEU A C 1
ATOM 2172 O O . LEU A 1 277 ? -2.408 35 7.348 1 85.06 277 LEU A O 1
ATOM 2176 N N . TYR A 1 278 ? -3.986 35.562 5.82 1 76.25 278 TYR A N 1
ATOM 2177 C CA . TYR A 1 278 ? -5.09 35.062 6.633 1 76.25 278 TYR A CA 1
ATOM 2178 C C . TYR A 1 278 ? -5.699 33.812 6.004 1 76.25 278 TYR A C 1
ATOM 2180 O O . TYR A 1 278 ? -5.922 33.75 4.789 1 76.25 278 TYR A O 1
ATOM 2188 N N . THR A 1 279 ? -5.848 32.812 6.879 1 74.88 279 THR A N 1
ATOM 2189 C CA . THR A 1 279 ? -6.438 31.547 6.41 1 74.88 279 THR A CA 1
ATOM 2190 C C . THR A 1 279 ? -7.816 31.344 7.027 1 74.88 279 THR A C 1
ATOM 2192 O O . THR A 1 279 ? -7.934 30.781 8.125 1 74.88 279 THR A O 1
ATOM 2195 N N . PRO A 1 280 ? -8.859 31.672 6.328 1 72.81 280 PRO A N 1
ATOM 2196 C CA . PRO A 1 280 ? -10.188 31.516 6.918 1 72.81 280 PRO A CA 1
ATOM 2197 C C . PRO A 1 280 ? -10.695 30.078 6.859 1 72.81 280 PRO A C 1
ATOM 2199 O O . PRO A 1 280 ? -11.633 29.719 7.582 1 72.81 280 PRO A O 1
ATOM 2202 N N . GLU A 1 281 ? -10.148 29.281 5.953 1 80.38 281 GLU A N 1
ATOM 2203 C CA . GLU A 1 281 ? -10.562 27.906 5.699 1 80.38 281 GLU A CA 1
ATOM 2204 C C . GLU A 1 281 ? -9.398 27.078 5.164 1 80.38 281 GLU A C 1
ATOM 2206 O O . GLU A 1 281 ? -8.391 27.625 4.723 1 80.38 281 GLU A O 1
ATOM 2211 N N . PRO A 1 282 ? -9.617 25.797 5.293 1 87.38 282 PRO A N 1
ATOM 2212 C CA . PRO A 1 282 ? -8.539 24.969 4.75 1 87.38 282 PRO A CA 1
ATOM 2213 C C . PRO A 1 282 ? -8.391 25.109 3.234 1 87.38 282 PRO A C 1
ATOM 2215 O O . PRO A 1 282 ? -9.266 24.656 2.484 1 87.38 282 PRO A O 1
ATOM 2218 N N . ASP A 1 283 ? -7.383 25.844 2.85 1 92.94 283 ASP A N 1
ATOM 2219 C CA . ASP A 1 283 ? -7.086 26.031 1.433 1 92.94 283 ASP A CA 1
ATOM 2220 C C . ASP A 1 283 ? -5.828 25.25 1.033 1 92.94 283 ASP A C 1
ATOM 2222 O O . ASP A 1 283 ? -5.25 24.531 1.851 1 92.94 283 ASP A O 1
ATOM 2226 N N . THR A 1 284 ? -5.441 25.422 -0.178 1 96.06 284 THR A N 1
ATOM 2227 C CA . THR A 1 284 ? -4.312 24.656 -0.701 1 96.06 284 THR A CA 1
ATOM 2228 C C . THR A 1 284 ? -3.033 25 0.061 1 96.06 284 THR A C 1
ATOM 2230 O O . THR A 1 284 ? -2.176 24.125 0.261 1 96.06 284 THR A O 1
ATOM 2233 N N . CYS A 1 285 ? -2.865 26.234 0.512 1 96.81 285 CYS A N 1
ATOM 2234 C CA . CYS A 1 285 ? -1.693 26.609 1.296 1 96.81 285 CYS A CA 1
ATOM 2235 C C . CYS A 1 285 ? -1.66 25.859 2.619 1 96.81 285 CYS A C 1
ATOM 2237 O O . CYS A 1 285 ? -0.617 25.328 3.014 1 96.81 285 CYS A O 1
ATOM 2239 N N . HIS A 1 286 ? -2.791 25.812 3.23 1 96.12 286 HIS A N 1
ATOM 2240 C CA . HIS A 1 286 ? -2.924 25.094 4.492 1 96.12 286 HIS A CA 1
ATOM 2241 C C . HIS A 1 286 ? -2.594 23.609 4.316 1 96.12 286 HIS A C 1
ATOM 2243 O O . HIS A 1 286 ? -1.884 23.031 5.141 1 96.12 286 HIS A O 1
ATOM 2249 N N . GLU A 1 287 ? -3.078 23.047 3.277 1 97.12 287 GLU A N 1
ATOM 2250 C CA . GLU A 1 287 ? -2.908 21.625 3.045 1 97.12 287 GLU A CA 1
ATOM 2251 C C . GLU A 1 287 ? -1.474 21.297 2.643 1 97.12 287 GLU A C 1
ATOM 2253 O O . GLU A 1 287 ? -0.833 20.438 3.248 1 97.12 287 GLU A O 1
ATOM 2258 N N . LEU A 1 288 ? -0.948 22.016 1.681 1 98.31 288 LEU A N 1
ATOM 2259 C CA . LEU A 1 288 ? 0.331 21.672 1.069 1 98.31 288 LEU A CA 1
ATOM 2260 C C . LEU A 1 288 ? 1.493 22.141 1.934 1 98.31 288 LEU A C 1
ATOM 2262 O O . LEU A 1 288 ? 2.52 21.469 2.029 1 98.31 288 LEU A O 1
ATOM 2266 N N . LEU A 1 289 ? 1.346 23.312 2.559 1 98.12 289 LEU A N 1
ATOM 2267 C CA . LEU A 1 289 ? 2.438 23.844 3.369 1 98.12 289 LEU A CA 1
ATOM 2268 C C . LEU A 1 289 ? 2.291 23.406 4.824 1 98.12 289 LEU A C 1
ATOM 2270 O O . LEU A 1 289 ? 3.285 23.281 5.539 1 98.12 289 LEU A O 1
ATOM 2274 N N . GLY A 1 290 ? 1.12 23.203 5.199 1 97.75 290 GLY A N 1
ATOM 2275 C CA . GLY A 1 290 ? 0.874 22.844 6.59 1 97.75 290 GLY A CA 1
ATOM 2276 C C . GLY A 1 290 ? 0.968 21.359 6.852 1 97.75 290 GLY A C 1
ATOM 2277 O O . GLY A 1 290 ? 1.813 20.906 7.633 1 97.75 290 GLY A O 1
ATOM 2278 N N . HIS A 1 291 ? 0.217 20.547 6.164 1 98.38 291 HIS A N 1
ATOM 2279 C CA . HIS A 1 291 ? 0.029 19.141 6.488 1 98.38 291 HIS A CA 1
ATOM 2280 C C . HIS A 1 291 ? 1.044 18.266 5.758 1 98.38 291 HIS A C 1
ATOM 2282 O O . HIS A 1 291 ? 1.64 17.359 6.355 1 98.38 291 HIS A O 1
ATOM 2288 N N . VAL A 1 292 ? 1.288 18.5 4.504 1 98.62 292 VAL A N 1
ATOM 2289 C CA . VAL A 1 292 ? 1.934 17.547 3.6 1 98.62 292 VAL A CA 1
ATOM 2290 C C . VAL A 1 292 ? 3.365 17.297 4.062 1 98.62 292 VAL A C 1
ATOM 2292 O O . VAL A 1 292 ? 3.803 16.141 4.129 1 98.62 292 VAL A O 1
ATOM 2295 N N . PRO A 1 293 ? 4.137 18.312 4.434 1 98.56 293 PRO A N 1
ATOM 2296 C CA . PRO A 1 293 ? 5.516 18.031 4.828 1 98.56 293 PRO A CA 1
ATOM 2297 C C . PRO A 1 293 ? 5.602 17.078 6.023 1 98.56 293 PRO A C 1
ATOM 2299 O O . PRO A 1 293 ? 6.496 16.234 6.082 1 98.56 293 PRO A O 1
ATOM 2302 N N . LEU A 1 294 ? 4.684 17.234 6.918 1 98 294 LEU A N 1
ATOM 2303 C CA . LEU A 1 294 ? 4.738 16.375 8.094 1 98 294 LEU A CA 1
ATOM 2304 C C . LEU A 1 294 ? 4.18 14.992 7.789 1 98 294 LEU A C 1
ATOM 2306 O O . LEU A 1 294 ? 4.637 13.992 8.344 1 98 294 LEU A O 1
ATOM 2310 N N . LEU A 1 295 ? 3.203 14.914 6.902 1 98 295 LEU A N 1
ATOM 2311 C CA . LEU A 1 295 ? 2.654 13.625 6.508 1 98 295 LEU A CA 1
ATOM 2312 C C . LEU A 1 295 ? 3.701 12.789 5.781 1 98 295 LEU A C 1
ATOM 2314 O O . LEU A 1 295 ? 3.541 11.57 5.633 1 98 295 LEU A O 1
ATOM 2318 N N . ALA A 1 296 ? 4.754 13.445 5.328 1 97.75 296 ALA A N 1
ATOM 2319 C CA . ALA A 1 296 ? 5.848 12.75 4.656 1 97.75 296 ALA A CA 1
ATOM 2320 C C . ALA A 1 296 ? 6.781 12.094 5.668 1 97.75 296 ALA A C 1
ATOM 2322 O O . ALA A 1 296 ? 7.621 11.266 5.305 1 97.75 296 ALA A O 1
ATOM 2323 N N . ASP A 1 297 ? 6.645 12.477 6.887 1 95.94 297 ASP A N 1
ATOM 2324 C CA . ASP A 1 297 ? 7.402 11.828 7.953 1 95.94 297 ASP A CA 1
ATOM 2325 C C . ASP A 1 297 ? 6.684 10.578 8.461 1 95.94 297 ASP A C 1
ATOM 2327 O O . ASP A 1 297 ? 5.543 10.656 8.914 1 95.94 297 ASP A O 1
ATOM 2331 N N . PRO A 1 298 ? 7.355 9.406 8.453 1 92.69 298 PRO A N 1
ATOM 2332 C CA . PRO A 1 298 ? 6.684 8.148 8.789 1 92.69 298 PRO A CA 1
ATOM 2333 C C . PRO A 1 298 ? 6.125 8.148 10.211 1 92.69 298 PRO A C 1
ATOM 2335 O O . PRO A 1 298 ? 5.039 7.605 10.453 1 92.69 298 PRO A O 1
ATOM 2338 N N . LYS A 1 299 ? 6.859 8.695 11.117 1 90.81 299 LYS A N 1
ATOM 2339 C CA . LYS A 1 299 ? 6.395 8.695 12.5 1 90.81 299 LYS A CA 1
ATOM 2340 C C . LYS A 1 299 ? 5.152 9.57 12.664 1 90.81 299 LYS A C 1
ATOM 2342 O O . LYS A 1 299 ? 4.195 9.18 13.336 1 90.81 299 LYS A O 1
ATOM 2347 N N . PHE A 1 300 ? 5.215 10.734 12.094 1 95.19 300 PHE A N 1
ATOM 2348 C CA . PHE A 1 300 ? 4.059 11.625 12.148 1 95.19 300 PHE A CA 1
ATOM 2349 C C . PHE A 1 300 ? 2.875 11.016 11.398 1 95.19 300 PHE A C 1
ATOM 2351 O O . PHE A 1 300 ? 1.728 11.164 11.828 1 95.19 300 PHE A O 1
ATOM 2358 N N . ALA A 1 301 ? 3.146 10.398 10.273 1 95.31 301 ALA A N 1
ATOM 2359 C CA . ALA A 1 301 ? 2.1 9.727 9.508 1 95.31 301 ALA A CA 1
ATOM 2360 C C . ALA A 1 301 ? 1.405 8.656 10.352 1 95.31 301 ALA A C 1
ATOM 2362 O O . ALA A 1 301 ? 0.177 8.547 10.328 1 95.31 301 ALA A O 1
ATOM 2363 N N . GLN A 1 302 ? 2.205 7.883 11.07 1 92.19 302 GLN A N 1
ATOM 2364 C CA . GLN A 1 302 ? 1.645 6.863 11.945 1 92.19 302 GLN A CA 1
ATOM 2365 C C . GLN A 1 302 ? 0.786 7.492 13.039 1 92.19 302 GLN A C 1
ATOM 2367 O O . GLN A 1 302 ? -0.289 6.98 13.367 1 92.19 302 GLN A O 1
ATOM 2372 N N . PHE A 1 303 ? 1.294 8.547 13.633 1 92.44 303 PHE A N 1
ATOM 2373 C CA . PHE A 1 303 ? 0.556 9.273 14.656 1 92.44 303 PHE A CA 1
ATOM 2374 C C . PHE A 1 303 ? -0.792 9.742 14.125 1 92.44 303 PHE A C 1
ATOM 2376 O O . PHE A 1 303 ? -1.826 9.523 14.766 1 92.44 303 PHE A O 1
ATOM 2383 N N . SER A 1 304 ? -0.76 10.352 12.945 1 95.25 304 SER A N 1
ATOM 2384 C CA . SER A 1 304 ? -1.979 10.852 12.32 1 95.25 304 SER A CA 1
ATOM 2385 C C . SER A 1 304 ? -2.961 9.719 12.039 1 95.25 304 SER A C 1
ATOM 2387 O O . SER A 1 304 ? -4.164 9.859 12.273 1 95.25 304 SER A O 1
ATOM 2389 N N . GLN A 1 305 ? -2.457 8.641 11.547 1 94.06 305 GLN A N 1
ATOM 2390 C CA . GLN A 1 305 ? -3.303 7.496 11.227 1 94.06 305 GLN A CA 1
ATOM 2391 C C . GLN A 1 305 ? -3.949 6.918 12.477 1 94.06 305 GLN A C 1
ATOM 2393 O O . GLN A 1 305 ? -5.105 6.492 12.453 1 94.06 305 GLN A O 1
ATOM 2398 N N . GLU A 1 306 ? -3.203 6.914 13.539 1 91.06 306 GLU A N 1
ATOM 2399 C CA . GLU A 1 306 ? -3.709 6.363 14.797 1 91.06 306 GLU A CA 1
ATOM 2400 C C . GLU A 1 306 ? -4.977 7.082 15.242 1 91.06 306 GLU A C 1
ATOM 2402 O O . GLU A 1 306 ? -5.902 6.457 15.766 1 91.06 306 GLU A O 1
ATOM 2407 N N . ILE A 1 307 ? -4.965 8.305 15.062 1 93.94 307 ILE A N 1
ATOM 2408 C CA . ILE A 1 307 ? -6.145 9.07 15.438 1 93.94 307 ILE A CA 1
ATOM 2409 C C . ILE A 1 307 ? -7.328 8.648 14.57 1 93.94 307 ILE A C 1
ATOM 2411 O O . ILE A 1 307 ? -8.445 8.477 15.07 1 93.94 307 ILE A O 1
ATOM 2415 N N . GLY A 1 308 ? -7.102 8.523 13.312 1 94.88 308 GLY A N 1
ATOM 2416 C CA . GLY A 1 308 ? -8.133 8.047 12.406 1 94.88 308 GLY A CA 1
ATOM 2417 C C . GLY A 1 308 ? -8.664 6.676 12.773 1 94.88 308 GLY A C 1
ATOM 2418 O O . GLY A 1 308 ? -9.875 6.453 12.789 1 94.88 308 GLY A O 1
ATOM 2419 N N . LEU A 1 309 ? -7.754 5.742 13.109 1 92.75 309 LEU A N 1
ATOM 2420 C CA . LEU A 1 309 ? -8.141 4.383 13.477 1 92.75 309 LEU A CA 1
ATOM 2421 C C . LEU A 1 309 ? -8.992 4.383 14.734 1 92.75 309 LEU A C 1
ATOM 2423 O O . LEU A 1 309 ? -9.969 3.637 14.836 1 92.75 309 LEU A O 1
ATOM 2427 N N . ALA A 1 310 ? -8.633 5.246 15.641 1 91.75 310 ALA A N 1
ATOM 2428 C CA . ALA A 1 310 ? -9.367 5.344 16.891 1 91.75 310 ALA A CA 1
ATOM 2429 C C . ALA A 1 310 ? -10.797 5.824 16.656 1 91.75 310 ALA A C 1
ATOM 2431 O O . ALA A 1 310 ? -11.688 5.555 17.469 1 91.75 310 ALA A O 1
ATOM 2432 N N . SER A 1 311 ? -11.031 6.5 15.555 1 93.56 311 SER A N 1
ATOM 2433 C CA . SER A 1 311 ? -12.344 7.078 15.281 1 93.56 311 SER A CA 1
ATOM 2434 C C . SER A 1 311 ? -13.297 6.043 14.703 1 93.56 311 SER A C 1
ATOM 2436 O O . SER A 1 311 ? -14.516 6.211 14.758 1 93.56 311 SER A O 1
ATOM 2438 N N . LEU A 1 312 ? -12.75 5.027 14.148 1 91 312 LEU A N 1
ATOM 2439 C CA . LEU A 1 312 ? -13.586 4.016 13.508 1 91 312 LEU A CA 1
ATOM 2440 C C . LEU A 1 312 ? -14.398 3.254 14.547 1 91 312 LEU A C 1
ATOM 2442 O O . LEU A 1 312 ? -13.844 2.674 15.484 1 91 312 LEU A O 1
ATOM 2446 N N . GLY A 1 313 ? -15.719 3.283 14.438 1 86.94 313 GLY A N 1
ATOM 2447 C CA . GLY A 1 313 ? -16.609 2.578 15.359 1 86.94 313 GLY A CA 1
ATOM 2448 C C . GLY A 1 313 ? -16.859 3.348 16.641 1 86.94 313 GLY A C 1
ATOM 2449 O O . GLY A 1 313 ? -17.594 2.871 17.516 1 86.94 313 GLY A O 1
ATOM 2450 N N . ALA A 1 314 ? -16.297 4.512 16.781 1 90.94 314 ALA A N 1
ATOM 2451 C CA . ALA A 1 314 ? -16.5 5.332 17.969 1 90.94 314 ALA A CA 1
ATOM 2452 C C . ALA A 1 314 ? -17.828 6.098 17.891 1 90.94 314 ALA A C 1
ATOM 2454 O O . ALA A 1 314 ? -18.344 6.336 16.797 1 90.94 314 ALA A O 1
ATOM 2455 N N . SER A 1 315 ? -18.375 6.438 19.062 1 92.94 315 SER A N 1
ATOM 2456 C CA . SER A 1 315 ? -19.562 7.27 19.109 1 92.94 315 SER A CA 1
ATOM 2457 C C . SER A 1 315 ? -19.281 8.672 18.594 1 92.94 315 SER A C 1
ATOM 2459 O O . SER A 1 315 ? -18.125 9.086 18.484 1 92.94 315 SER A O 1
ATOM 2461 N N . ASP A 1 316 ? -20.312 9.438 18.25 1 92.62 316 ASP A N 1
ATOM 2462 C CA . ASP A 1 316 ? -20.141 10.797 17.766 1 92.62 316 ASP A CA 1
ATOM 2463 C C . ASP A 1 316 ? -19.453 11.68 18.812 1 92.62 316 ASP A C 1
ATOM 2465 O O . ASP A 1 316 ? -18.656 12.555 18.469 1 92.62 316 ASP A O 1
ATOM 2469 N N . GLU A 1 317 ? -19.797 11.398 20 1 93.88 317 GLU A N 1
ATOM 2470 C CA . GLU A 1 317 ? -19.188 12.148 21.094 1 93.88 317 GLU A CA 1
ATOM 2471 C C . GLU A 1 317 ? -17.688 11.883 21.156 1 93.88 317 GLU A C 1
ATOM 2473 O O . GLU A 1 317 ? -16.891 12.812 21.328 1 93.88 317 GLU A O 1
ATOM 2478 N N . ASP A 1 318 ? -17.375 10.688 20.984 1 95.06 318 ASP A N 1
ATOM 2479 C CA . ASP A 1 318 ? -15.961 10.32 21.062 1 95.06 318 ASP A CA 1
ATOM 2480 C C . ASP A 1 318 ? -15.203 10.82 19.828 1 95.06 318 ASP A C 1
ATOM 2482 O O . ASP A 1 318 ? -14.031 11.195 19.938 1 95.06 318 ASP A O 1
ATOM 2486 N N . VAL A 1 319 ? -15.883 10.789 18.719 1 95.25 319 VAL A N 1
ATOM 2487 C CA . VAL A 1 319 ? -15.258 11.32 17.516 1 95.25 319 VAL A CA 1
ATOM 2488 C C . VAL A 1 319 ? -14.961 12.805 17.688 1 95.25 319 VAL A C 1
ATOM 2490 O O . VAL A 1 319 ? -13.914 13.289 17.25 1 95.25 319 VAL A O 1
ATOM 2493 N N . GLN A 1 320 ? -15.812 13.5 18.375 1 94.94 320 GLN A N 1
ATOM 2494 C CA . GLN A 1 320 ? -15.586 14.914 18.625 1 94.94 320 GLN A CA 1
ATOM 2495 C C . GLN A 1 320 ? -14.391 15.125 19.547 1 94.94 320 GLN A C 1
ATOM 2497 O O . GLN A 1 320 ? -13.602 16.062 19.359 1 94.94 320 GLN A O 1
ATOM 2502 N N . LYS A 1 321 ? -14.258 14.289 20.5 1 95.75 321 LYS A N 1
ATOM 2503 C CA . LYS A 1 321 ? -13.094 14.359 21.391 1 95.75 321 LYS A CA 1
ATOM 2504 C C . LYS A 1 321 ? -11.797 14.125 20.625 1 95.75 321 LYS A C 1
ATOM 2506 O O . LYS A 1 321 ? -10.812 14.836 20.812 1 95.75 321 LYS A O 1
ATOM 2511 N N . LEU A 1 322 ? -11.883 13.109 19.781 1 96.06 322 LEU A N 1
ATOM 2512 C CA . LEU A 1 322 ? -10.711 12.789 18.969 1 96.06 322 LEU A CA 1
ATOM 2513 C C . LEU A 1 322 ? -10.391 13.93 18.016 1 96.06 322 LEU A C 1
ATOM 2515 O O . LEU A 1 322 ? -9.219 14.25 17.797 1 96.06 322 LEU A O 1
ATOM 2519 N N . ALA A 1 323 ? -11.43 14.523 17.484 1 95.62 323 ALA A N 1
ATOM 2520 C CA . ALA A 1 323 ? -11.25 15.656 16.578 1 95.62 323 ALA A CA 1
ATOM 2521 C C . ALA A 1 323 ? -10.617 16.844 17.312 1 95.62 323 ALA A C 1
ATOM 2523 O O . ALA A 1 323 ? -9.789 17.562 16.734 1 95.62 323 ALA A O 1
ATOM 2524 N N . THR A 1 324 ? -10.969 17.031 18.5 1 96.38 324 THR A N 1
ATOM 2525 C CA . THR A 1 324 ? -10.375 18.094 19.297 1 96.38 324 THR A CA 1
ATOM 2526 C C . THR A 1 324 ? -8.898 17.812 19.578 1 96.38 324 THR A C 1
ATOM 2528 O O . THR A 1 324 ? -8.07 18.719 19.516 1 96.38 324 THR A O 1
ATOM 2531 N N . CYS A 1 325 ? -8.633 16.609 19.859 1 96.38 325 CYS A N 1
ATOM 2532 C CA . CYS A 1 325 ? -7.234 16.234 20.047 1 96.38 325 CYS A CA 1
ATOM 2533 C C . CYS A 1 325 ? -6.438 16.422 18.766 1 96.38 325 CYS A C 1
ATOM 2535 O O . CYS A 1 325 ? -5.305 16.906 18.797 1 96.38 325 CYS A O 1
ATOM 2537 N N . TYR A 1 326 ? -7.055 16.031 17.688 1 96.5 326 TYR A N 1
ATOM 2538 C CA . TYR A 1 326 ? -6.449 16.281 16.391 1 96.5 326 TYR A CA 1
ATOM 2539 C C . TYR A 1 326 ? -6.176 17.766 16.188 1 96.5 326 TYR A C 1
ATOM 2541 O O . TYR A 1 326 ? -5.098 18.156 15.727 1 96.5 326 TYR A O 1
ATOM 2549 N N . PHE A 1 327 ? -7.102 18.562 16.609 1 96.31 327 PHE A N 1
ATOM 2550 C CA . PHE A 1 327 ? -7.031 20.016 16.469 1 96.31 327 PHE A CA 1
ATOM 2551 C C . PHE A 1 327 ? -5.852 20.578 17.25 1 96.31 327 PHE A C 1
ATOM 2553 O O . PHE A 1 327 ? -5.098 21.406 16.734 1 96.31 327 PHE A O 1
ATOM 2560 N N . PHE A 1 328 ? -5.586 20.078 18.344 1 96.81 328 PHE A N 1
ATOM 2561 C CA . PHE A 1 328 ? -4.578 20.688 19.203 1 96.81 328 PHE A CA 1
ATOM 2562 C C . PHE A 1 328 ? -3.256 19.938 19.094 1 96.81 328 PHE A C 1
ATOM 2564 O O . PHE A 1 328 ? -2.318 20.219 19.844 1 96.81 328 PHE A O 1
ATOM 2571 N N . THR A 1 329 ? -3.166 19.016 18.172 1 96.5 329 THR A N 1
ATOM 2572 C CA . THR A 1 329 ? -1.901 18.375 17.844 1 96.5 329 THR A CA 1
ATOM 2573 C C . THR A 1 329 ? -1.562 18.594 16.359 1 96.5 329 THR A C 1
ATOM 2575 O O . THR A 1 329 ? -0.927 19.594 16.016 1 96.5 329 THR A O 1
ATOM 2578 N N . VAL A 1 330 ? -2.246 17.891 15.484 1 96.62 330 VAL A N 1
ATOM 2579 C CA . VAL A 1 330 ? -1.927 17.891 14.062 1 96.62 330 VAL A CA 1
ATOM 2580 C C . VAL A 1 330 ? -2.188 19.281 13.484 1 96.62 330 VAL A C 1
ATOM 2582 O O . VAL A 1 330 ? -1.505 19.703 12.547 1 96.62 330 VAL A O 1
ATOM 2585 N N . GLU A 1 331 ? -3.064 20.062 14.078 1 95.88 331 GLU A N 1
ATOM 2586 C CA . GLU A 1 331 ? -3.385 21.406 13.57 1 95.88 331 GLU A CA 1
ATOM 2587 C C . GLU A 1 331 ? -2.598 22.469 14.312 1 95.88 331 GLU A C 1
ATOM 2589 O O . GLU A 1 331 ? -1.979 23.344 13.688 1 95.88 331 GLU A O 1
ATOM 2594 N N . PHE A 1 332 ? -2.572 22.391 15.68 1 96.94 332 PHE A N 1
ATOM 2595 C CA . PHE A 1 332 ? -1.983 23.5 16.438 1 96.94 332 PHE A CA 1
ATOM 2596 C C . PHE A 1 332 ? -0.979 22.984 17.453 1 96.94 332 PHE A C 1
ATOM 2598 O O . PHE A 1 332 ? -0.736 23.625 18.469 1 96.94 332 PHE A O 1
ATOM 2605 N N . GLY A 1 333 ? -0.344 21.906 17.094 1 97 333 GLY A N 1
ATOM 2606 C CA . GLY A 1 333 ? 0.565 21.266 18.031 1 97 333 GLY A CA 1
ATOM 2607 C C . GLY A 1 333 ? 1.957 21.875 18.016 1 97 333 GLY A C 1
ATOM 2608 O O . GLY A 1 333 ? 2.426 22.344 16.984 1 97 333 GLY A O 1
ATOM 2609 N N . LEU A 1 334 ? 2.572 21.797 19.234 1 97.56 334 LEU A N 1
ATOM 2610 C CA . LEU A 1 334 ? 3.953 22.219 19.453 1 97.56 334 LEU A CA 1
ATOM 2611 C C . LEU A 1 334 ? 4.793 21.078 19.984 1 97.56 334 LEU A C 1
ATOM 2613 O O . LEU A 1 334 ? 4.254 20.109 20.547 1 97.56 334 LEU A O 1
ATOM 2617 N N . CYS A 1 335 ? 6.047 21.125 19.719 1 96.62 335 CYS A N 1
ATOM 2618 C CA . CYS A 1 335 ? 6.984 20.172 20.297 1 96.62 335 CYS A CA 1
ATOM 2619 C C . CYS A 1 335 ? 8.25 20.875 20.781 1 96.62 335 CYS A C 1
ATOM 2621 O O . CYS A 1 335 ? 8.477 22.047 20.453 1 96.62 335 CYS A O 1
ATOM 2623 N N . LYS A 1 336 ? 8.984 20.156 21.609 1 94.81 336 LYS A N 1
ATOM 2624 C CA . LYS A 1 336 ? 10.266 20.656 22.094 1 94.81 336 LYS A CA 1
ATOM 2625 C C . LYS A 1 336 ? 11.43 19.969 21.391 1 94.81 336 LYS A C 1
ATOM 2627 O O . LYS A 1 336 ? 11.5 18.734 21.375 1 94.81 336 LYS A O 1
ATOM 2632 N N . GLN A 1 337 ? 12.234 20.75 20.766 1 94.5 337 GLN A N 1
ATOM 2633 C CA . GLN A 1 337 ? 13.445 20.25 20.125 1 94.5 337 GLN A CA 1
ATOM 2634 C C . GLN A 1 337 ? 14.656 21.094 20.516 1 94.5 337 GLN A C 1
ATOM 2636 O O . GLN A 1 337 ? 14.672 22.312 20.312 1 94.5 337 GLN A O 1
ATOM 2641 N N . ASP A 1 338 ? 15.695 20.438 21.094 1 91.62 338 ASP A N 1
ATOM 2642 C CA . ASP A 1 338 ? 16.906 21.109 21.562 1 91.62 338 ASP A CA 1
ATOM 2643 C C . ASP A 1 338 ? 16.578 22.234 22.547 1 91.62 338 ASP A C 1
ATOM 2645 O O . ASP A 1 338 ? 17.078 23.344 22.406 1 91.62 338 ASP A O 1
ATOM 2649 N N . GLY A 1 339 ? 15.602 22.047 23.328 1 90 339 GLY A N 1
ATOM 2650 C CA . GLY A 1 339 ? 15.242 22.984 24.375 1 90 339 GLY A CA 1
ATOM 2651 C C . GLY A 1 339 ? 14.383 24.141 23.875 1 90 339 GLY A C 1
ATOM 2652 O O . GLY A 1 339 ? 14.016 25.016 24.656 1 90 339 GLY A O 1
ATOM 2653 N N . GLN A 1 340 ? 14.094 24.156 22.641 1 93.94 340 GLN A N 1
ATOM 2654 C CA . GLN A 1 340 ? 13.273 25.219 22.078 1 93.94 340 GLN A CA 1
ATOM 2655 C C . GLN A 1 340 ? 11.922 24.688 21.594 1 93.94 340 GLN A C 1
ATOM 2657 O O . GLN A 1 340 ? 11.812 23.516 21.219 1 93.94 340 GLN A O 1
ATOM 2662 N N . LEU A 1 341 ? 10.922 25.594 21.641 1 96.12 341 LEU A N 1
ATOM 2663 C CA . LEU A 1 341 ? 9.609 25.25 21.109 1 96.12 341 LEU A CA 1
ATOM 2664 C C . LEU A 1 341 ? 9.586 25.328 19.594 1 96.12 341 LEU A C 1
ATOM 2666 O O . LEU A 1 341 ? 10.141 26.25 19 1 96.12 341 LEU A O 1
ATOM 2670 N N . ARG A 1 342 ? 9.031 24.344 19 1 97.88 342 ARG A N 1
ATOM 2671 C CA . ARG A 1 342 ? 8.82 24.281 17.562 1 97.88 342 ARG A CA 1
ATOM 2672 C C . ARG A 1 342 ? 7.375 23.922 17.234 1 97.88 342 ARG A C 1
ATOM 2674 O O . ARG A 1 342 ? 6.691 23.281 18.031 1 97.88 342 ARG A O 1
ATOM 2681 N N . ALA A 1 343 ? 6.973 24.344 16.109 1 98 343 ALA A N 1
ATOM 2682 C CA . ALA A 1 343 ? 5.613 24.047 15.672 1 98 343 ALA A CA 1
ATOM 2683 C C . ALA A 1 343 ? 5.594 22.859 14.711 1 98 343 ALA A C 1
ATOM 2685 O O . ALA A 1 343 ? 6.469 22.734 13.852 1 98 343 ALA A O 1
ATOM 2686 N N . TYR A 1 344 ? 4.645 21.953 14.906 1 97.81 344 TYR A N 1
ATOM 2687 C CA . TYR A 1 344 ? 4.402 20.906 13.922 1 97.81 344 TYR A CA 1
ATOM 2688 C C . TYR A 1 344 ? 2.951 20.922 13.453 1 97.81 344 TYR A C 1
ATOM 2690 O O . TYR A 1 344 ? 2.598 20.25 12.484 1 97.81 344 TYR A O 1
ATOM 2698 N N . GLY A 1 345 ? 2.121 21.734 14.078 1 97.19 345 GLY A N 1
ATOM 2699 C CA . GLY A 1 345 ? 0.729 21.844 13.672 1 97.19 345 GLY A CA 1
ATOM 2700 C C . GLY A 1 345 ? 0.551 22.547 12.336 1 97.19 345 GLY A C 1
ATOM 2701 O O . GLY A 1 345 ? 1.138 23.609 12.102 1 97.19 345 GLY A O 1
ATOM 2702 N N . ALA A 1 346 ? -0.3 22 11.516 1 97.25 346 ALA A N 1
ATOM 2703 C CA . ALA A 1 346 ? -0.512 22.516 10.164 1 97.25 346 ALA A CA 1
ATOM 2704 C C . ALA A 1 346 ? -1.128 23.906 10.195 1 97.25 346 ALA A C 1
ATOM 2706 O O . ALA A 1 346 ? -0.831 24.75 9.344 1 97.25 346 ALA A O 1
ATOM 2707 N N . GLY A 1 347 ? -2.061 24.172 11.156 1 95.75 347 GLY A N 1
ATOM 2708 C CA . GLY A 1 347 ? -2.646 25.484 11.305 1 95.75 347 GLY A CA 1
ATOM 2709 C C . GLY A 1 347 ? -1.628 26.562 11.648 1 95.75 347 GLY A C 1
ATOM 2710 O O . GLY A 1 347 ? -1.751 27.703 11.219 1 95.75 347 GLY A O 1
ATOM 2711 N N . LEU A 1 348 ? -0.691 26.156 12.398 1 96.5 348 LEU A N 1
ATOM 2712 C CA . LEU A 1 348 ? 0.4 27.062 12.727 1 96.5 348 LEU A CA 1
ATOM 2713 C C . LEU A 1 348 ? 1.341 27.234 11.539 1 96.5 348 LEU A C 1
ATOM 2715 O O . LEU A 1 348 ? 1.673 28.359 11.164 1 96.5 348 LEU A O 1
ATOM 2719 N N . LEU A 1 349 ? 1.675 26.188 10.883 1 97.31 349 LEU A N 1
ATOM 2720 C CA . LEU A 1 349 ? 2.68 26.172 9.828 1 97.31 349 LEU A CA 1
ATOM 2721 C C . LEU A 1 349 ? 2.143 26.828 8.555 1 97.31 349 LEU A C 1
ATOM 2723 O O . LEU A 1 349 ? 2.908 27.141 7.645 1 97.31 349 LEU A O 1
ATOM 2727 N N . SER A 1 350 ? 0.854 27.078 8.508 1 96.12 350 SER A N 1
ATOM 2728 C CA . SER A 1 350 ? 0.266 27.703 7.324 1 96.12 350 SER A CA 1
ATOM 2729 C C . SER A 1 350 ? -0.252 29.094 7.637 1 96.12 350 SER A C 1
ATOM 2731 O O . SER A 1 350 ? -0.901 29.734 6.797 1 96.12 350 SER A O 1
ATOM 2733 N N . SER A 1 351 ? -0.024 29.578 8.836 1 93 351 SER A N 1
ATOM 2734 C CA . SER A 1 351 ? -0.469 30.906 9.25 1 93 351 SER A CA 1
ATOM 2735 C C . SER A 1 351 ? 0.692 31.734 9.789 1 93 351 SER A C 1
ATOM 2737 O O . SER A 1 351 ? 1.205 31.469 10.875 1 93 351 SER A O 1
ATOM 2739 N N . ILE A 1 352 ? 1.03 32.844 9.062 1 93.25 352 ILE A N 1
ATOM 2740 C CA . ILE A 1 352 ? 2.193 33.656 9.414 1 93.25 352 ILE A CA 1
ATOM 2741 C C . ILE A 1 352 ? 2 34.25 10.789 1 93.25 352 ILE A C 1
ATOM 2743 O O . ILE A 1 352 ? 2.869 34.156 11.664 1 93.25 352 ILE A O 1
ATOM 2747 N N . GLY A 1 353 ? 0.867 34.875 11.023 1 92.44 353 GLY A N 1
ATOM 2748 C CA . GLY A 1 353 ? 0.592 35.562 12.273 1 92.44 353 GLY A CA 1
ATOM 2749 C C . GLY A 1 353 ? 0.536 34.625 13.469 1 92.44 353 GLY A C 1
ATOM 2750 O O . GLY A 1 353 ? 1.166 34.906 14.492 1 92.44 353 GLY A O 1
ATOM 2751 N N . GLU A 1 354 ? -0.161 33.562 13.32 1 93.75 354 GLU A N 1
ATOM 2752 C CA . GLU A 1 354 ? -0.361 32.688 14.469 1 93.75 354 GLU A CA 1
ATOM 2753 C C . GLU A 1 354 ? 0.891 31.859 14.758 1 93.75 354 GLU A C 1
ATOM 2755 O O . GLU A 1 354 ? 1.153 31.516 15.914 1 93.75 354 GLU A O 1
ATOM 2760 N N . LEU A 1 355 ? 1.634 31.547 13.75 1 96.5 355 LEU A N 1
ATOM 2761 C CA . LEU A 1 355 ? 2.904 30.859 13.961 1 96.5 355 LEU A CA 1
ATOM 2762 C C . LEU A 1 355 ? 3.828 31.688 14.852 1 96.5 355 LEU A C 1
ATOM 2764 O O . LEU A 1 355 ? 4.398 31.156 15.812 1 96.5 355 LEU A O 1
ATOM 2768 N N . LYS A 1 356 ? 3.926 32.969 14.586 1 95.62 356 LYS A N 1
ATOM 2769 C CA . LYS A 1 356 ? 4.746 33.875 15.398 1 95.62 356 LYS A CA 1
ATOM 2770 C C . LYS A 1 356 ? 4.195 34 16.812 1 95.62 356 LYS A C 1
ATOM 2772 O O . LYS A 1 356 ? 4.957 33.938 17.781 1 95.62 356 LYS A O 1
ATOM 2777 N N . HIS A 1 357 ? 2.916 34.094 16.891 1 95.5 357 HIS A N 1
ATOM 2778 C CA . HIS A 1 357 ? 2.271 34.25 18.188 1 95.5 357 HIS A CA 1
ATOM 2779 C C . HIS A 1 357 ? 2.467 33 19.047 1 95.5 357 HIS A C 1
ATOM 2781 O O . HIS A 1 357 ? 2.793 33.125 20.234 1 95.5 357 HIS A O 1
ATOM 2787 N N . ALA A 1 358 ? 2.262 31.844 18.484 1 96.38 358 ALA A N 1
ATOM 2788 C CA . ALA A 1 358 ? 2.297 30.578 19.219 1 96.38 358 ALA A CA 1
ATOM 2789 C C . ALA A 1 358 ? 3.674 30.344 19.828 1 96.38 358 ALA A C 1
ATOM 2791 O O . ALA A 1 358 ? 3.791 29.672 20.859 1 96.38 358 ALA A O 1
ATOM 2792 N N . LEU A 1 359 ? 4.707 30.875 19.219 1 96.56 359 LEU A N 1
ATOM 2793 C CA . LEU A 1 359 ? 6.062 30.641 19.703 1 96.56 359 LEU A CA 1
ATOM 2794 C C . LEU A 1 359 ? 6.59 31.875 20.453 1 96.56 359 LEU A C 1
ATOM 2796 O O . LEU A 1 359 ? 7.758 31.906 20.828 1 96.56 359 LEU A O 1
ATOM 2800 N N . SER A 1 360 ? 5.723 32.812 20.656 1 94.88 360 SER A N 1
ATOM 2801 C CA . SER A 1 360 ? 6.09 34 21.438 1 94.88 360 SER A CA 1
ATOM 2802 C C . SER A 1 360 ? 5.844 33.781 22.922 1 94.88 360 SER A C 1
ATOM 2804 O O . SER A 1 360 ? 5.23 32.812 23.312 1 94.88 360 SER A O 1
ATOM 2806 N N . GLU A 1 361 ? 6.258 34.75 23.75 1 93.38 361 GLU A N 1
ATOM 2807 C CA . GLU A 1 361 ? 6.094 34.688 25.203 1 93.38 361 GLU A CA 1
ATOM 2808 C C . GLU A 1 361 ? 4.648 34.969 25.594 1 93.38 361 GLU A C 1
ATOM 2810 O O . GLU A 1 361 ? 4.238 34.656 26.719 1 93.38 361 GLU A O 1
ATOM 2815 N N . GLU A 1 362 ? 3.873 35.5 24.688 1 93.38 362 GLU A N 1
ATOM 2816 C CA . GLU A 1 362 ? 2.492 35.875 24.984 1 93.38 362 GLU A CA 1
ATOM 2817 C C . GLU A 1 362 ? 1.562 34.656 24.906 1 93.38 362 GLU A C 1
ATOM 2819 O O . GLU A 1 362 ? 0.438 34.719 25.422 1 93.38 362 GLU A O 1
ATOM 2824 N N . ALA A 1 363 ? 2.012 33.625 24.297 1 95.38 363 ALA A N 1
ATOM 2825 C CA . ALA A 1 363 ? 1.15 32.469 24.078 1 95.38 363 ALA A CA 1
ATOM 2826 C C . ALA A 1 363 ? 1.092 31.594 25.328 1 95.38 363 ALA A C 1
ATOM 2828 O O . ALA A 1 363 ? 2.084 31.469 26.047 1 95.38 363 ALA A O 1
ATOM 2829 N N . CYS A 1 364 ? -0.052 31.047 25.641 1 96.94 364 CYS A N 1
ATOM 2830 C CA . CYS A 1 364 ? -0.228 30.062 26.688 1 96.94 364 CYS A CA 1
ATOM 2831 C C . CYS A 1 364 ? 0.045 28.656 26.172 1 96.94 364 CYS A C 1
ATOM 2833 O O . CYS A 1 364 ? -0.647 28.172 25.266 1 96.94 364 CYS A O 1
ATOM 2835 N N . VAL A 1 365 ? 1.047 28.016 26.75 1 97.06 365 VAL A N 1
ATOM 2836 C CA . VAL A 1 365 ? 1.443 26.688 26.297 1 97.06 365 VAL A CA 1
ATOM 2837 C C . VAL A 1 365 ? 1.271 25.672 27.422 1 97.06 365 VAL A C 1
ATOM 2839 O O . VAL A 1 365 ? 1.795 25.859 28.531 1 97.06 365 VAL A O 1
ATOM 2842 N N . LYS A 1 366 ? 0.505 24.656 27.156 1 96.81 366 LYS A N 1
ATOM 2843 C CA . LYS A 1 366 ? 0.244 23.594 28.125 1 96.81 366 LYS A CA 1
ATOM 2844 C C . LYS A 1 366 ? 0.781 22.25 27.609 1 96.81 366 LYS A C 1
ATOM 2846 O O . LYS A 1 366 ? 1.075 22.109 26.422 1 96.81 366 LYS A O 1
ATOM 2851 N N . VAL A 1 367 ? 0.963 21.344 28.562 1 96.38 367 VAL A N 1
ATOM 2852 C CA . VAL A 1 367 ? 1.396 20 28.188 1 96.38 367 VAL A CA 1
ATOM 2853 C C . VAL A 1 367 ? 0.234 19.234 27.562 1 96.38 367 VAL A C 1
ATOM 2855 O O . VAL A 1 367 ? -0.901 19.328 28.031 1 96.38 367 VAL A O 1
ATOM 2858 N N . PHE A 1 368 ? 0.545 18.516 26.531 1 96.81 368 PHE A N 1
ATOM 2859 C CA . PHE A 1 368 ? -0.496 17.766 25.844 1 96.81 368 PHE A CA 1
ATOM 2860 C C . PHE A 1 368 ? -0.918 16.547 26.641 1 96.81 368 PHE A C 1
ATOM 2862 O O . PHE A 1 368 ? -0.111 15.648 26.875 1 96.81 368 PHE A O 1
ATOM 2869 N N . GLU A 1 369 ? -2.092 16.562 27.062 1 96.12 369 GLU A N 1
ATOM 2870 C CA . GLU A 1 369 ? -2.805 15.461 27.703 1 96.12 369 GLU A CA 1
ATOM 2871 C C . GLU A 1 369 ? -4.191 15.281 27.094 1 96.12 369 GLU A C 1
ATOM 2873 O O . GLU A 1 369 ? -5.098 16.078 27.344 1 96.12 369 GLU A O 1
ATOM 2878 N N . PRO A 1 370 ? -4.34 14.148 26.328 1 95.88 370 PRO A N 1
ATOM 2879 C CA . PRO A 1 370 ? -5.582 13.992 25.562 1 95.88 370 PRO A CA 1
ATOM 2880 C C . PRO A 1 370 ? -6.828 14.078 26.453 1 95.88 370 PRO A C 1
ATOM 2882 O O . PRO A 1 370 ? -7.848 14.625 26.031 1 95.88 370 PRO A O 1
ATOM 2885 N N . LYS A 1 371 ? -6.84 13.633 27.672 1 94.62 371 LYS A N 1
ATOM 2886 C CA . LYS A 1 371 ? -7.996 13.617 28.562 1 94.62 371 LYS A CA 1
ATOM 2887 C C . LYS A 1 371 ? -8.461 15.031 28.875 1 94.62 371 LYS A C 1
ATOM 2889 O O . LYS A 1 371 ? -9.664 15.273 29.062 1 94.62 371 LYS A O 1
ATOM 2894 N N . THR A 1 372 ? -7.539 15.922 28.906 1 94.62 372 THR A N 1
ATOM 2895 C CA . THR A 1 372 ? -7.879 17.312 29.203 1 94.62 372 THR A CA 1
ATOM 2896 C C . THR A 1 372 ? -7.984 18.125 27.922 1 94.62 372 THR A C 1
ATOM 2898 O O . THR A 1 372 ? -8.859 18.984 27.797 1 94.62 372 THR A O 1
ATOM 2901 N N . THR A 1 373 ? -7.117 17.891 27 1 96.12 373 THR A N 1
ATOM 2902 C CA . THR A 1 373 ? -7.078 18.625 25.734 1 96.12 373 THR A CA 1
ATOM 2903 C C . THR A 1 373 ? -8.375 18.422 24.953 1 96.12 373 THR A C 1
ATOM 2905 O O . THR A 1 373 ? -8.836 19.328 24.266 1 96.12 373 THR A O 1
ATOM 2908 N N . CYS A 1 374 ? -8.984 17.281 25.141 1 95 374 CYS A N 1
ATOM 2909 C CA . CYS A 1 374 ? -10.148 16.938 24.344 1 95 374 CYS A CA 1
ATOM 2910 C C . CYS A 1 374 ? -11.344 17.812 24.703 1 95 374 CYS A C 1
ATOM 2912 O O . CYS A 1 374 ? -12.352 17.828 23.984 1 95 374 CYS A O 1
ATOM 2914 N N . THR A 1 375 ? -11.242 18.609 25.734 1 93.56 375 THR A N 1
ATOM 2915 C CA . THR A 1 375 ? -12.344 19.453 26.172 1 93.56 375 THR A CA 1
ATOM 2916 C C . THR A 1 375 ? -12.047 20.922 25.859 1 93.56 375 THR A C 1
ATOM 2918 O O . THR A 1 375 ? -12.891 21.797 26.078 1 93.56 375 THR A O 1
ATOM 2921 N N . GLN A 1 376 ? -10.898 21.188 25.375 1 94.06 376 GLN A N 1
ATOM 2922 C CA . GLN A 1 376 ? -10.5 22.547 25.047 1 94.06 376 GLN A CA 1
ATOM 2923 C C . GLN A 1 376 ? -11.312 23.094 23.859 1 94.06 376 GLN A C 1
ATOM 2925 O O . GLN A 1 376 ? -11.547 22.375 22.891 1 94.06 376 GLN A O 1
ATOM 2930 N N . GLU A 1 377 ? -11.766 24.312 23.938 1 92.31 377 GLU A N 1
ATOM 2931 C CA . GLU A 1 377 ? -12.516 24.938 22.859 1 92.31 377 GLU A CA 1
ATOM 2932 C C . GLU A 1 377 ? -11.609 25.266 21.672 1 92.31 377 GLU A C 1
ATOM 2934 O O . GLU A 1 377 ? -10.523 25.812 21.844 1 92.31 377 GLU A O 1
ATOM 2939 N N . CYS A 1 378 ? -12.039 24.875 20.531 1 90.38 378 CYS A N 1
ATOM 2940 C CA . CYS A 1 378 ? -11.328 25.172 19.297 1 90.38 378 CYS A CA 1
ATOM 2941 C C . CYS A 1 378 ? -11.789 26.5 18.703 1 90.38 378 CYS A C 1
ATOM 2943 O O . CYS A 1 378 ? -12.977 26.672 18.406 1 90.38 378 CYS A O 1
ATOM 2945 N N . LEU A 1 379 ? -10.883 27.406 18.547 1 86.81 379 LEU A N 1
ATOM 2946 C CA . LEU A 1 379 ? -11.227 28.719 17.984 1 86.81 379 LEU A CA 1
ATOM 2947 C C . LEU A 1 379 ? -10.898 28.766 16.5 1 86.81 379 LEU A C 1
ATOM 2949 O O . LEU A 1 379 ? -9.797 28.391 16.094 1 86.81 379 LEU A O 1
ATOM 2953 N N . ILE A 1 380 ? -11.773 29.188 15.648 1 77.81 380 ILE A N 1
ATOM 2954 C CA . ILE A 1 380 ? -11.617 29.109 14.203 1 77.81 380 ILE A CA 1
ATOM 2955 C C . ILE A 1 380 ? -11.234 30.484 13.648 1 77.81 380 ILE A C 1
ATOM 2957 O O . ILE A 1 380 ? -10.352 30.594 12.805 1 77.81 380 ILE A O 1
ATOM 2961 N N . THR A 1 381 ? -11.781 31.578 14.188 1 75.56 381 THR A N 1
ATOM 2962 C CA . THR A 1 381 ? -11.641 32.906 13.555 1 75.56 381 THR A CA 1
ATOM 2963 C C . THR A 1 381 ? -10.633 33.75 14.305 1 75.56 381 THR A C 1
ATOM 2965 O O . THR A 1 381 ? -10.469 34.938 14 1 75.56 381 THR A O 1
ATOM 2968 N N . THR A 1 382 ? -10.094 33.156 15.352 1 84.62 382 THR A N 1
ATOM 2969 C CA . THR A 1 382 ? -9.102 33.875 16.141 1 84.62 382 THR A CA 1
ATOM 2970 C C . THR A 1 382 ? -7.984 32.938 16.594 1 84.62 382 THR A C 1
ATOM 2972 O O . THR A 1 382 ? -8.023 31.75 16.312 1 84.62 382 THR A O 1
ATOM 2975 N N . PHE A 1 383 ? -6.961 33.594 17.266 1 91.75 383 PHE A N 1
ATOM 2976 C CA . PHE A 1 383 ? -5.852 32.812 17.766 1 91.75 383 PHE A CA 1
ATOM 2977 C C . PHE A 1 383 ? -6.309 31.906 18.922 1 91.75 383 PHE A C 1
ATOM 2979 O O . PHE A 1 383 ? -7.203 32.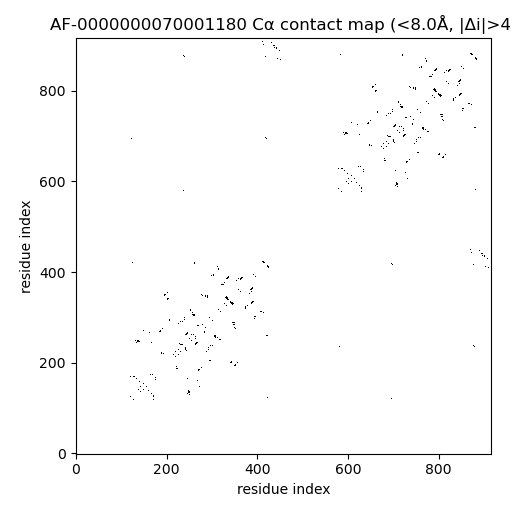281 19.688 1 91.75 383 PHE A O 1
ATOM 2986 N N . GLN A 1 384 ? -5.707 30.828 19 1 93.56 384 GLN A N 1
ATOM 2987 C CA . GLN A 1 384 ? -6.039 29.906 20.094 1 93.56 384 GLN A CA 1
ATOM 2988 C C . GLN A 1 384 ? -5.688 30.5 21.453 1 93.56 384 GLN A C 1
ATOM 2990 O O . GLN A 1 384 ? -4.707 31.25 21.578 1 93.56 384 GLN A O 1
ATOM 2995 N N . GLU A 1 385 ? -6.469 30.125 22.422 1 93.44 385 GLU A N 1
ATOM 2996 C CA . GLU A 1 385 ? -6.203 30.578 23.781 1 93.44 385 GLU A CA 1
ATOM 2997 C C . GLU A 1 385 ? -5.051 29.797 24.406 1 93.44 385 GLU A C 1
ATOM 2999 O O . GLU A 1 385 ? -4.359 30.312 25.297 1 93.44 385 GLU A O 1
ATOM 3004 N N . ALA A 1 386 ? -4.926 28.625 23.969 1 96.25 386 ALA A N 1
ATOM 3005 C CA . ALA A 1 386 ? -3.867 27.766 24.484 1 96.25 386 ALA A CA 1
ATOM 3006 C C . ALA A 1 386 ? -3.348 26.828 23.406 1 96.25 386 ALA A C 1
ATOM 3008 O O . ALA A 1 386 ? -4.105 26.406 22.531 1 96.25 386 ALA A O 1
ATOM 3009 N N . TYR A 1 387 ? -2.1 26.578 23.5 1 97.81 387 TYR A N 1
ATOM 3010 C CA . TYR A 1 387 ? -1.431 25.594 22.672 1 97.81 387 TYR A CA 1
ATOM 3011 C C . TYR A 1 387 ? -0.884 24.453 23.5 1 97.81 387 TYR A C 1
ATOM 3013 O O . TYR A 1 387 ? -0.689 24.594 24.719 1 97.81 387 TYR A O 1
ATOM 3021 N N . PHE A 1 388 ? -0.664 23.344 22.875 1 97.75 388 PHE A N 1
ATOM 3022 C CA . PHE A 1 388 ? -0.253 22.172 23.625 1 97.75 388 PHE A CA 1
ATOM 3023 C C . PHE A 1 388 ? 1.059 21.609 23.094 1 97.75 388 PHE A C 1
ATOM 3025 O O . PHE A 1 388 ? 1.237 21.5 21.875 1 97.75 388 PHE A O 1
ATOM 3032 N N . VAL A 1 389 ? 1.911 21.297 24.016 1 97.38 389 VAL A N 1
ATOM 3033 C CA . VAL A 1 389 ? 3.264 20.891 23.641 1 97.38 389 VAL A CA 1
ATOM 3034 C C . VAL A 1 389 ? 3.498 19.438 24.031 1 97.38 389 VAL A C 1
ATOM 3036 O O . VAL A 1 389 ? 3.029 18.984 25.078 1 97.38 389 VAL A O 1
ATOM 3039 N N . SER A 1 390 ? 4.141 18.672 23.094 1 94.25 390 SER A N 1
ATOM 3040 C CA . SER A 1 390 ? 4.629 17.312 23.344 1 94.25 390 SER A CA 1
ATOM 3041 C C . SER A 1 390 ? 6.145 17.25 23.234 1 94.25 390 SER A C 1
ATOM 3043 O O . SER A 1 390 ? 6.754 18.016 22.484 1 94.25 390 SER A O 1
ATOM 3045 N N . GLU A 1 391 ? 6.73 16.281 23.906 1 90.56 391 GLU A N 1
ATOM 3046 C CA . GLU A 1 391 ? 8.18 16.125 23.844 1 90.56 391 GLU A CA 1
ATOM 3047 C C . GLU A 1 391 ? 8.617 15.523 22.516 1 90.56 391 GLU A C 1
ATOM 3049 O O . GLU A 1 391 ? 9.664 15.883 21.984 1 90.56 391 GLU A O 1
ATOM 3054 N N . SER A 1 392 ? 7.852 14.602 22.078 1 86.25 392 SER A N 1
ATOM 3055 C CA . SER A 1 392 ? 8.109 13.961 20.797 1 86.25 392 SER A CA 1
ATOM 3056 C C . SER A 1 392 ? 6.816 13.453 20.156 1 86.25 392 SER A C 1
ATOM 3058 O O . SER A 1 392 ? 5.777 13.398 20.812 1 86.25 392 SER A O 1
ATOM 3060 N N . PHE A 1 393 ? 6.887 13.172 18.828 1 85 393 PHE A N 1
ATOM 3061 C CA . PHE A 1 393 ? 5.73 12.594 18.156 1 85 393 PHE A CA 1
ATOM 3062 C C . PHE A 1 393 ? 5.379 11.234 18.75 1 85 393 PHE A C 1
ATOM 3064 O O . PHE A 1 393 ? 4.203 10.883 18.859 1 85 393 PHE A O 1
ATOM 3071 N N . GLU A 1 394 ? 6.41 10.523 19.109 1 83.25 394 GLU A N 1
ATOM 3072 C CA . GLU A 1 394 ? 6.203 9.203 19.703 1 83.25 394 GLU A CA 1
ATOM 3073 C C . GLU A 1 394 ? 5.441 9.297 21.016 1 83.25 394 GLU A C 1
ATOM 3075 O O . GLU A 1 394 ? 4.547 8.492 21.281 1 83.25 394 GLU A O 1
ATOM 3080 N N . GLU A 1 395 ? 5.844 10.273 21.766 1 87.06 395 GLU A N 1
ATOM 3081 C CA . GLU A 1 395 ? 5.133 10.469 23.016 1 87.06 395 GLU A CA 1
ATOM 3082 C C . GLU A 1 395 ? 3.672 10.836 22.781 1 87.06 395 GLU A C 1
ATOM 3084 O O . GLU A 1 395 ? 2.775 10.328 23.453 1 87.06 395 GLU A O 1
ATOM 3089 N N . ALA A 1 396 ? 3.486 11.797 21.875 1 88.75 396 ALA A N 1
ATOM 3090 C CA . ALA A 1 396 ? 2.125 12.203 21.547 1 88.75 396 ALA A CA 1
ATOM 3091 C C . ALA A 1 396 ? 1.297 11.016 21.062 1 88.75 396 ALA A C 1
ATOM 3093 O O . ALA A 1 396 ? 0.138 10.859 21.453 1 88.75 396 ALA A O 1
ATOM 3094 N N . LYS A 1 397 ? 1.853 10.195 20.219 1 86.06 397 LYS A N 1
ATOM 3095 C CA . LYS A 1 397 ? 1.201 8.992 19.703 1 86.06 397 LYS A CA 1
ATOM 3096 C C . LYS A 1 397 ? 0.801 8.055 20.844 1 86.06 397 LYS A C 1
ATOM 3098 O O . LYS A 1 397 ? -0.323 7.547 20.875 1 86.06 397 LYS A O 1
ATOM 3103 N N . GLU A 1 398 ? 1.714 7.82 21.75 1 86.31 398 GLU A N 1
ATOM 3104 C CA . GLU A 1 398 ? 1.451 6.922 22.875 1 86.31 398 GLU A CA 1
ATOM 3105 C C . GLU A 1 398 ? 0.322 7.453 23.75 1 86.31 398 GLU A C 1
ATOM 3107 O O . GLU A 1 398 ? -0.542 6.691 24.188 1 86.31 398 GLU A O 1
ATOM 3112 N N . LYS A 1 399 ? 0.361 8.703 24 1 90.81 399 LYS A N 1
ATOM 3113 C CA . LYS A 1 399 ? -0.701 9.32 24.781 1 90.81 399 LYS A CA 1
ATOM 3114 C C . LYS A 1 399 ? -2.051 9.203 24.078 1 90.81 399 LYS A C 1
ATOM 3116 O O . LYS A 1 399 ? -3.064 8.906 24.719 1 90.81 399 LYS A O 1
ATOM 3121 N N . MET A 1 400 ? -2.006 9.406 22.828 1 89.62 400 MET A N 1
ATOM 3122 C CA . MET A 1 400 ? -3.238 9.289 22.047 1 89.62 400 MET A CA 1
ATOM 3123 C C . MET A 1 400 ? -3.748 7.848 22.062 1 89.62 400 MET A C 1
ATOM 3125 O O . MET A 1 400 ? -4.957 7.613 22.125 1 89.62 400 MET A O 1
ATOM 3129 N N . ARG A 1 401 ? -2.863 6.906 21.953 1 85.38 401 ARG A N 1
ATOM 3130 C CA . ARG A 1 401 ? -3.229 5.492 22 1 85.38 401 ARG A CA 1
ATOM 3131 C C . ARG A 1 401 ? -3.879 5.137 23.328 1 85.38 401 ARG A C 1
ATOM 3133 O O . ARG A 1 401 ? -4.879 4.422 23.375 1 85.38 401 ARG A O 1
ATOM 3140 N N . ASP A 1 402 ? -3.266 5.605 24.344 1 88 402 ASP A N 1
ATOM 3141 C CA . ASP A 1 402 ? -3.822 5.363 25.672 1 88 402 ASP A CA 1
ATOM 3142 C C . ASP A 1 402 ? -5.211 5.977 25.812 1 88 402 ASP A C 1
ATOM 3144 O O . ASP A 1 402 ? -6.109 5.375 26.406 1 88 402 ASP A O 1
ATOM 3148 N N . PHE A 1 403 ? -5.297 7.113 25.344 1 92.62 403 PHE A N 1
ATOM 3149 C CA . PHE A 1 403 ? -6.594 7.781 25.344 1 92.62 403 PHE A CA 1
ATOM 3150 C C . PHE A 1 403 ? -7.609 7 24.531 1 92.62 403 PHE A C 1
ATOM 3152 O O . PHE A 1 403 ? -8.766 6.859 24.922 1 92.62 403 PHE A O 1
ATOM 3159 N N . ALA A 1 404 ? -7.215 6.496 23.391 1 87.69 404 ALA A N 1
ATOM 3160 C CA . ALA A 1 404 ? -8.086 5.738 22.484 1 87.69 404 ALA A CA 1
ATOM 3161 C C . ALA A 1 404 ? -8.609 4.48 23.172 1 87.69 404 ALA A C 1
ATOM 3163 O O . ALA A 1 404 ? -9.727 4.039 22.906 1 87.69 404 ALA A O 1
ATOM 3164 N N . LYS A 1 405 ? -7.844 3.951 24.047 1 84.25 405 LYS A N 1
ATOM 3165 C CA . LYS A 1 405 ? -8.25 2.754 24.781 1 84.25 405 LYS A CA 1
ATOM 3166 C C . LYS A 1 405 ? -9.453 3.041 25.688 1 84.25 405 LYS A C 1
ATOM 3168 O O . LYS A 1 405 ? -10.203 2.129 26.031 1 84.25 405 LYS A O 1
ATOM 3173 N N . THR A 1 406 ? -9.539 4.242 26.031 1 86.88 406 THR A N 1
ATOM 3174 C CA . THR A 1 406 ? -10.633 4.613 26.906 1 86.88 406 THR A CA 1
ATOM 3175 C C . THR A 1 406 ? -11.93 4.777 26.125 1 86.88 406 THR A C 1
ATOM 3177 O O . THR A 1 406 ? -13.016 4.824 26.719 1 86.88 406 THR A O 1
ATOM 3180 N N . ILE A 1 407 ? -11.836 4.867 24.906 1 87.56 407 ILE A N 1
ATOM 3181 C CA . ILE A 1 407 ? -13.008 5.02 24.047 1 87.56 407 ILE A CA 1
ATOM 3182 C C . ILE A 1 407 ? -13.672 3.66 23.828 1 87.56 407 ILE A C 1
ATOM 3184 O O . ILE A 1 407 ? -13.008 2.691 23.453 1 87.56 407 ILE A O 1
ATOM 3188 N N . LYS A 1 408 ? -14.891 3.57 24.172 1 82.94 408 LYS A N 1
ATOM 3189 C CA . LYS A 1 408 ? -15.633 2.32 24.016 1 82.94 408 LYS A CA 1
ATOM 3190 C C . LYS A 1 408 ? -15.945 2.039 22.547 1 82.94 408 LYS A C 1
ATOM 3192 O O . LYS A 1 408 ? -16.688 2.791 21.906 1 82.94 408 LYS A O 1
ATOM 3197 N N . ARG A 1 409 ? -15.359 0.938 22.062 1 85.12 409 ARG A N 1
ATOM 3198 C CA . ARG A 1 409 ? -15.609 0.46 20.719 1 85.12 409 ARG A CA 1
ATOM 3199 C C . ARG A 1 409 ? -15.914 -1.034 20.703 1 85.12 409 ARG A C 1
ATOM 3201 O O . ARG A 1 409 ? -15.344 -1.792 21.5 1 85.12 409 ARG A O 1
ATOM 3208 N N . PRO A 1 410 ? -16.781 -1.434 19.859 1 76.31 410 PRO A N 1
ATOM 3209 C CA . PRO A 1 410 ? -17.188 -2.844 19.844 1 76.31 410 PRO A CA 1
ATOM 3210 C C . PRO A 1 410 ? -16.078 -3.762 19.344 1 76.31 410 PRO A C 1
ATOM 3212 O O . PRO A 1 410 ? -16.062 -4.957 19.656 1 76.31 410 PRO A O 1
ATOM 3215 N N . PHE A 1 411 ? -15.18 -3.275 18.516 1 79 411 PHE A N 1
ATOM 3216 C CA . PHE A 1 411 ? -14.117 -4.098 17.953 1 79 411 PHE A CA 1
ATOM 3217 C C . PHE A 1 411 ? -12.828 -3.295 17.812 1 79 411 PHE A C 1
ATOM 3219 O O . PHE A 1 411 ? -12.852 -2.064 17.859 1 79 411 PHE A O 1
ATOM 3226 N N . SER A 1 412 ? -11.773 -4.023 17.812 1 86.31 412 SER A N 1
ATOM 3227 C CA . SER A 1 412 ? -10.5 -3.412 17.438 1 86.31 412 SER A CA 1
ATOM 3228 C C . SER A 1 412 ? -10.266 -3.492 15.938 1 86.31 412 SER A C 1
ATOM 3230 O O . SER A 1 412 ? -10.812 -4.363 15.258 1 86.31 412 SER A O 1
ATOM 3232 N N . VAL A 1 413 ? -9.594 -2.508 15.516 1 90.19 413 VAL A N 1
ATOM 3233 C CA . VAL A 1 413 ? -9.352 -2.465 14.078 1 90.19 413 VAL A CA 1
ATOM 3234 C C . VAL A 1 413 ? -7.848 -2.531 13.805 1 90.19 4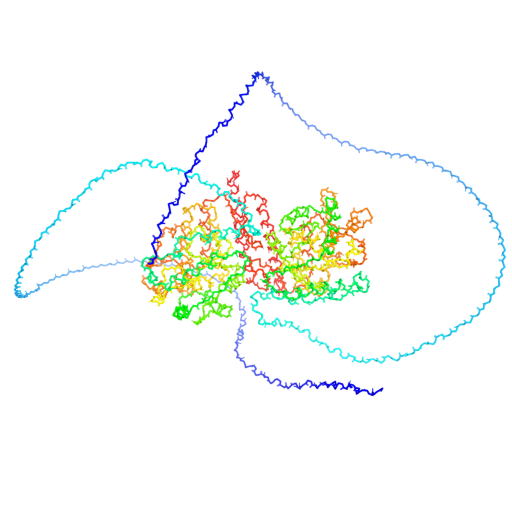13 VAL A C 1
ATOM 3236 O O . VAL A 1 413 ? -7.043 -2.068 14.617 1 90.19 413 VAL A O 1
ATOM 3239 N N . TYR A 1 414 ? -7.516 -3.186 12.766 1 91.75 414 TYR A N 1
ATOM 3240 C CA . TYR A 1 414 ? -6.145 -3.309 12.289 1 91.75 414 TYR A CA 1
ATOM 3241 C C . TYR A 1 414 ? -6.031 -2.875 10.828 1 91.75 414 TYR A C 1
ATOM 3243 O O . TYR A 1 414 ? -6.781 -3.348 9.977 1 91.75 414 TYR A O 1
ATOM 3251 N N . TYR A 1 415 ? -5.129 -1.925 10.594 1 92.88 415 TYR A N 1
ATOM 3252 C CA . TYR A 1 415 ? -4.867 -1.521 9.219 1 92.88 415 TYR A CA 1
ATOM 3253 C C . TYR A 1 415 ? -3.896 -2.482 8.539 1 92.88 415 TYR A C 1
ATOM 3255 O O . TYR A 1 415 ? -2.74 -2.602 8.953 1 92.88 415 TYR A O 1
ATOM 3263 N N . ASN A 1 416 ? -4.344 -3.127 7.512 1 92.44 416 ASN A N 1
ATOM 3264 C CA . ASN A 1 416 ? -3.494 -3.994 6.699 1 92.44 416 ASN A CA 1
ATOM 3265 C C . ASN A 1 416 ? -2.797 -3.215 5.59 1 92.44 416 ASN A C 1
ATOM 3267 O O . ASN A 1 416 ? -3.426 -2.846 4.598 1 92.44 416 ASN A O 1
ATOM 3271 N N . PRO A 1 417 ? -1.536 -2.982 5.758 1 91.81 417 PRO A N 1
ATOM 3272 C CA . PRO A 1 417 ? -0.842 -2.152 4.773 1 91.81 417 PRO A CA 1
ATOM 3273 C C . PRO A 1 417 ? -0.668 -2.855 3.428 1 91.81 417 PRO A C 1
ATOM 3275 O O . PRO A 1 417 ? -0.436 -2.199 2.41 1 91.81 417 PRO A O 1
ATOM 3278 N N . TYR A 1 418 ? -0.732 -4.172 3.338 1 89.88 418 TYR A N 1
ATOM 3279 C CA . TYR A 1 418 ? -0.585 -4.895 2.078 1 89.88 418 TYR A CA 1
ATOM 3280 C C . TYR A 1 418 ? -1.762 -4.617 1.151 1 89.88 418 TYR A C 1
ATOM 3282 O O . TYR A 1 418 ? -1.582 -4.453 -0.057 1 89.88 418 TYR A O 1
ATOM 3290 N N . THR A 1 419 ? -2.91 -4.59 1.715 1 89.25 419 THR A N 1
ATOM 3291 C CA . THR A 1 419 ? -4.121 -4.445 0.917 1 89.25 419 THR A CA 1
ATOM 3292 C C . THR A 1 419 ? -4.746 -3.07 1.126 1 89.25 419 THR A C 1
ATOM 3294 O O . THR A 1 419 ? -5.797 -2.766 0.553 1 89.25 419 THR A O 1
ATOM 3297 N N . GLN A 1 420 ? -4.125 -2.248 2 1 89.81 420 GLN A N 1
ATOM 3298 C CA . GLN A 1 420 ? -4.629 -0.92 2.332 1 89.81 420 GLN A CA 1
ATOM 3299 C C . GLN A 1 420 ? -6.09 -0.979 2.77 1 89.81 420 GLN A C 1
ATOM 3301 O O . GLN A 1 420 ? -6.922 -0.206 2.287 1 89.81 420 GLN A O 1
ATOM 3306 N N . SER A 1 421 ? -6.332 -1.926 3.631 1 89.94 421 SER A N 1
ATOM 3307 C CA . SER A 1 421 ? -7.676 -2.148 4.152 1 89.94 421 SER A CA 1
ATOM 3308 C C . SER A 1 421 ? -7.672 -2.246 5.672 1 89.94 421 SER A C 1
ATOM 3310 O O . SER A 1 421 ? -6.605 -2.322 6.293 1 89.94 421 SER A O 1
ATOM 3312 N N . ILE A 1 422 ? -8.836 -2.15 6.223 1 91.19 422 ILE A N 1
ATOM 3313 C CA . ILE A 1 422 ? -8.984 -2.248 7.672 1 91.19 422 ILE A CA 1
ATOM 3314 C C . ILE A 1 422 ? -9.633 -3.58 8.039 1 91.19 422 ILE A C 1
ATOM 3316 O O . ILE A 1 422 ? -10.703 -3.918 7.527 1 91.19 422 ILE A O 1
ATOM 3320 N N . ASP A 1 423 ? -8.953 -4.355 8.859 1 89.75 423 ASP A N 1
ATOM 3321 C CA . ASP A 1 423 ? -9.477 -5.613 9.375 1 89.75 423 ASP A CA 1
ATOM 3322 C C . ASP A 1 423 ? -10.109 -5.418 10.75 1 89.75 423 ASP A C 1
ATOM 3324 O O . ASP A 1 423 ? -9.523 -4.781 11.625 1 89.75 423 ASP A O 1
ATOM 3328 N N . LEU A 1 424 ? -11.305 -5.934 10.852 1 87.69 424 LEU A N 1
ATOM 3329 C CA . LEU A 1 424 ? -11.93 -5.965 12.164 1 87.69 424 LEU A CA 1
ATOM 3330 C C . LEU A 1 424 ? -11.43 -7.156 12.977 1 87.69 424 LEU A C 1
ATOM 3332 O O . LEU A 1 424 ? -11.484 -8.297 12.508 1 87.69 424 LEU A O 1
ATOM 3336 N N . LEU A 1 425 ? -10.812 -6.84 14.102 1 89.38 425 LEU A N 1
ATOM 3337 C CA . LEU A 1 425 ? -10.32 -7.898 14.977 1 89.38 425 LEU A CA 1
ATOM 3338 C C . LEU A 1 425 ? -11.391 -8.312 15.984 1 89.38 425 LEU A C 1
ATOM 3340 O O . LEU A 1 425 ? -11.312 -7.961 17.156 1 89.38 425 LEU A O 1
ATOM 3344 N N . LYS A 1 426 ? -12.344 -9.117 15.484 1 81.94 426 LYS A N 1
ATOM 3345 C CA . LYS A 1 426 ? -13.516 -9.445 16.281 1 81.94 426 LYS A CA 1
ATOM 3346 C C . LYS A 1 426 ? -13.477 -10.898 16.75 1 81.94 426 LYS A C 1
ATOM 3348 O O . LYS A 1 426 ? -14.266 -11.312 17.594 1 81.94 426 LYS A O 1
ATOM 3353 N N . ASP A 1 427 ? -12.633 -11.75 16.094 1 84.5 427 ASP A N 1
ATOM 3354 C CA . ASP A 1 427 ? -12.547 -13.164 16.453 1 84.5 427 ASP A CA 1
ATOM 3355 C C . ASP A 1 427 ? -11.102 -13.648 16.469 1 84.5 427 ASP A C 1
ATOM 3357 O O . ASP A 1 427 ? -10.188 -12.891 16.141 1 84.5 427 ASP A O 1
ATOM 3361 N N . THR A 1 428 ? -10.906 -14.797 16.984 1 84.12 428 THR A N 1
ATOM 3362 C CA . THR A 1 428 ? -9.57 -15.359 17.172 1 84.12 428 THR A CA 1
ATOM 3363 C C . THR A 1 428 ? -8.875 -15.547 15.812 1 84.12 428 THR A C 1
ATOM 3365 O O . THR A 1 428 ? -7.66 -15.375 15.711 1 84.12 428 THR A O 1
ATOM 3368 N N . ARG A 1 429 ? -9.641 -15.812 14.883 1 85.56 429 ARG A N 1
ATOM 3369 C CA . ARG A 1 429 ? -9.055 -16.062 13.578 1 85.56 429 ARG A CA 1
ATOM 3370 C C . ARG A 1 429 ? -8.43 -14.797 12.992 1 85.56 429 ARG A C 1
ATOM 3372 O O . ARG A 1 429 ? -7.324 -14.836 12.453 1 85.56 429 ARG A O 1
ATOM 3379 N N . SER A 1 430 ? -9.188 -13.742 13.086 1 86.69 430 SER A N 1
ATOM 3380 C CA . SER A 1 430 ? -8.664 -12.477 12.586 1 86.69 430 SER A CA 1
ATOM 3381 C C . SER A 1 430 ? -7.402 -12.062 13.336 1 86.69 430 SER A C 1
ATOM 3383 O O . SER A 1 430 ? -6.461 -11.539 12.742 1 86.69 430 SER A O 1
ATOM 3385 N N . ILE A 1 431 ? -7.383 -12.328 14.562 1 88.44 431 ILE A N 1
ATOM 3386 C CA . ILE A 1 431 ? -6.227 -11.977 15.383 1 88.44 431 ILE A CA 1
ATOM 3387 C C . ILE A 1 431 ? -5.047 -12.875 15.023 1 88.44 431 ILE A C 1
ATOM 3389 O O . ILE A 1 431 ? -3.906 -12.406 14.945 1 88.44 431 ILE A O 1
ATOM 3393 N N . GLU A 1 432 ? -5.328 -14.125 14.789 1 86.94 432 GLU A N 1
ATOM 3394 C CA . GLU A 1 432 ? -4.285 -15.078 14.43 1 86.94 432 GLU A CA 1
ATOM 3395 C C . GLU A 1 432 ? -3.596 -14.68 13.125 1 86.94 432 GLU A C 1
ATOM 3397 O O . GLU A 1 432 ? -2.377 -14.805 13 1 86.94 432 GLU A O 1
ATOM 3402 N N . ASN A 1 433 ? -4.32 -14.234 12.227 1 85.69 433 ASN A N 1
ATOM 3403 C CA . ASN A 1 433 ? -3.754 -13.812 10.953 1 85.69 433 ASN A CA 1
ATOM 3404 C C . ASN A 1 433 ? -2.756 -12.672 11.133 1 85.69 433 ASN A C 1
ATOM 3406 O O . ASN A 1 433 ? -1.681 -12.688 10.531 1 85.69 433 ASN A O 1
ATOM 3410 N N . VAL A 1 434 ? -3.131 -11.742 11.945 1 89.06 434 VAL A N 1
ATOM 3411 C CA . VAL A 1 434 ? -2.258 -10.602 12.195 1 89.06 434 VAL A CA 1
ATOM 3412 C C . VAL A 1 434 ? -1.002 -11.062 12.93 1 89.06 434 VAL A C 1
ATOM 3414 O O . VAL A 1 434 ? 0.108 -10.633 12.609 1 89.06 434 VAL A O 1
ATOM 3417 N N . VAL A 1 435 ? -1.191 -11.969 13.836 1 88.25 435 VAL A N 1
ATOM 3418 C CA . VAL A 1 435 ? -0.073 -12.469 14.633 1 88.25 435 VAL A CA 1
ATOM 3419 C C . VAL A 1 435 ? 0.902 -13.227 13.734 1 88.25 435 VAL A C 1
ATOM 3421 O O . VAL A 1 435 ? 2.119 -13.141 13.914 1 88.25 435 VAL A O 1
ATOM 3424 N N . GLN A 1 436 ? 0.378 -13.938 12.805 1 83.94 436 GLN A N 1
ATOM 3425 C CA . GLN A 1 436 ? 1.235 -14.68 11.883 1 83.94 436 GLN A CA 1
ATOM 3426 C C . GLN A 1 436 ? 2.104 -13.742 11.055 1 83.94 436 GLN A C 1
ATOM 3428 O O . GLN A 1 436 ? 3.287 -14.008 10.836 1 83.94 436 GLN A O 1
ATOM 3433 N N . ASP A 1 437 ? 1.549 -12.719 10.672 1 85.12 437 ASP A N 1
ATOM 3434 C CA . ASP A 1 437 ? 2.309 -11.727 9.922 1 85.12 437 ASP A CA 1
ATOM 3435 C C . ASP A 1 437 ? 3.396 -11.102 10.797 1 85.12 437 ASP A C 1
ATOM 3437 O O . ASP A 1 437 ? 4.523 -10.891 10.336 1 85.12 437 ASP A O 1
ATOM 3441 N N . LEU A 1 438 ? 3.004 -10.797 12.016 1 88.12 438 LEU A N 1
ATOM 3442 C CA . LEU A 1 438 ? 3.951 -10.195 12.953 1 88.12 438 LEU A CA 1
ATOM 3443 C C . LEU A 1 438 ? 5.105 -11.148 13.242 1 88.12 438 LEU A C 1
ATOM 3445 O O . LEU A 1 438 ? 6.254 -10.719 13.359 1 88.12 438 LEU A O 1
ATOM 3449 N N . ARG A 1 439 ? 4.789 -12.383 13.328 1 83.38 439 ARG A N 1
ATOM 3450 C CA . ARG A 1 439 ? 5.812 -13.391 13.57 1 83.38 439 ARG A CA 1
ATOM 3451 C C . ARG A 1 439 ? 6.824 -13.422 12.43 1 83.38 439 ARG A C 1
ATOM 3453 O O . ARG A 1 439 ? 8.031 -13.508 12.664 1 83.38 439 ARG A O 1
ATOM 3460 N N . SER A 1 440 ? 6.305 -13.391 11.273 1 82.25 440 SER A N 1
ATOM 3461 C CA . SER A 1 440 ? 7.176 -13.383 10.102 1 82.25 440 SER A CA 1
ATOM 3462 C C . SER A 1 440 ? 8.117 -12.188 10.117 1 82.25 440 SER A C 1
ATOM 3464 O O . SER A 1 440 ? 9.312 -12.328 9.852 1 82.25 440 SER A O 1
ATOM 3466 N N . ASP A 1 441 ? 7.594 -11.078 10.477 1 87.25 441 ASP A N 1
ATOM 3467 C CA . ASP A 1 441 ? 8.398 -9.859 10.516 1 87.25 441 ASP A CA 1
ATOM 3468 C C . ASP A 1 441 ? 9.422 -9.914 11.648 1 87.25 441 ASP A C 1
ATOM 3470 O O . ASP A 1 441 ? 10.555 -9.461 11.492 1 87.25 441 ASP A O 1
ATOM 3474 N N . LEU A 1 442 ? 9 -10.445 12.734 1 86.62 442 LEU A N 1
ATOM 3475 C CA . LEU A 1 442 ? 9.914 -10.594 13.859 1 86.62 442 LEU A CA 1
ATOM 3476 C C . LEU A 1 442 ? 11.062 -11.531 13.5 1 86.62 442 LEU A C 1
ATOM 3478 O O . LEU A 1 442 ? 12.203 -11.305 13.914 1 86.62 442 LEU A O 1
ATOM 3482 N N . THR A 1 443 ? 10.758 -12.547 12.773 1 81.81 443 THR A N 1
ATOM 3483 C CA . THR A 1 443 ? 11.789 -13.469 12.32 1 81.81 443 THR A CA 1
ATOM 3484 C C . THR A 1 443 ? 12.812 -12.75 11.453 1 81.81 443 THR A C 1
ATOM 3486 O O . THR A 1 443 ? 14.016 -12.977 11.578 1 81.81 443 THR A O 1
ATOM 3489 N N . THR A 1 444 ? 12.359 -11.953 10.641 1 83.81 444 THR A N 1
ATOM 3490 C CA . THR A 1 444 ? 13.242 -11.172 9.781 1 83.81 444 THR A CA 1
ATOM 3491 C C . THR A 1 444 ? 14.156 -10.273 10.609 1 83.81 444 THR A C 1
ATOM 3493 O O . THR A 1 444 ? 15.352 -10.164 10.336 1 83.81 444 THR A O 1
ATOM 3496 N N . VAL A 1 445 ? 13.555 -9.609 11.609 1 87.62 445 VAL A N 1
ATOM 3497 C CA . VAL A 1 445 ? 14.32 -8.734 12.492 1 87.62 445 VAL A CA 1
ATOM 3498 C C . VAL A 1 445 ? 15.375 -9.547 13.234 1 87.62 445 VAL A C 1
ATOM 3500 O O . VAL A 1 445 ? 16.531 -9.117 13.344 1 87.62 445 VAL A O 1
ATOM 3503 N N . CYS A 1 446 ? 14.953 -10.688 13.68 1 82.56 446 CYS A N 1
ATOM 3504 C CA . CYS A 1 446 ? 15.883 -11.547 14.398 1 82.56 446 CYS A CA 1
ATOM 3505 C C . CYS A 1 446 ? 17.031 -11.984 13.492 1 82.56 446 CYS A C 1
ATOM 3507 O O . CYS A 1 446 ? 18.188 -12.016 13.922 1 82.56 446 CYS A O 1
ATOM 3509 N N . ASP A 1 447 ? 16.734 -12.312 12.328 1 82.25 447 ASP A N 1
ATOM 3510 C CA . ASP A 1 447 ? 17.766 -12.664 11.352 1 82.25 447 ASP A CA 1
ATOM 3511 C C . ASP A 1 447 ? 18.734 -11.508 11.125 1 82.25 447 ASP A C 1
ATOM 3513 O O . ASP A 1 447 ? 19.938 -11.719 11.047 1 82.25 447 ASP A O 1
ATOM 3517 N N . ALA A 1 448 ? 18.203 -10.328 11.008 1 84.69 448 ALA A N 1
ATOM 3518 C CA . ALA A 1 448 ? 19.031 -9.141 10.797 1 84.69 448 ALA A CA 1
ATOM 3519 C C . ALA A 1 448 ? 19.953 -8.891 11.992 1 84.69 448 ALA A C 1
ATOM 3521 O O . ALA A 1 448 ? 21.125 -8.57 11.812 1 84.69 448 ALA A O 1
ATOM 3522 N N . LEU A 1 449 ? 19.391 -9.047 13.148 1 84.69 449 LEU A N 1
ATOM 3523 C CA . LEU A 1 449 ? 20.172 -8.875 14.367 1 84.69 449 LEU A CA 1
ATOM 3524 C C . LEU A 1 449 ? 21.266 -9.93 14.453 1 84.69 449 LEU A C 1
ATOM 3526 O O . LEU A 1 449 ? 22.391 -9.633 14.891 1 84.69 449 LEU A O 1
ATOM 3530 N N . GLY A 1 450 ? 20.969 -11.141 14.055 1 80.31 450 GLY A N 1
ATOM 3531 C CA . GLY A 1 450 ? 21.969 -12.203 14.023 1 80.31 450 GLY A CA 1
ATOM 3532 C C . GLY A 1 450 ? 23.125 -11.906 13.086 1 80.31 450 GLY A C 1
ATOM 3533 O O . GLY A 1 450 ? 24.281 -12.109 13.438 1 80.31 450 GLY A O 1
ATOM 3534 N N . LYS A 1 451 ? 22.797 -11.438 11.992 1 80.56 451 LYS A N 1
ATOM 3535 C CA . LYS A 1 451 ? 23.828 -11.094 11.008 1 80.56 451 LYS A CA 1
ATOM 3536 C C . LYS A 1 451 ? 24.672 -9.914 11.477 1 80.56 451 LYS A C 1
ATOM 3538 O O . LYS A 1 451 ? 25.875 -9.883 11.258 1 80.56 451 LYS A O 1
ATOM 3543 N N . MET A 1 452 ? 24.031 -8.938 12.039 1 78.88 452 MET A N 1
ATOM 3544 C CA . MET A 1 452 ? 24.75 -7.777 12.555 1 78.88 452 MET A CA 1
ATOM 3545 C C . MET A 1 452 ? 25.703 -8.188 13.672 1 78.88 452 MET A C 1
ATOM 3547 O O . MET A 1 452 ? 26.828 -7.668 13.75 1 78.88 452 MET A O 1
ATOM 3551 N N . ASN A 1 453 ? 25.188 -9.109 14.461 1 75.81 453 ASN A N 1
ATOM 3552 C CA . ASN A 1 453 ? 26.047 -9.609 15.547 1 75.81 453 ASN A CA 1
ATOM 3553 C C . ASN A 1 453 ? 27.266 -10.352 15 1 75.81 453 ASN A C 1
ATOM 3555 O O . ASN A 1 453 ? 28.359 -10.219 15.539 1 75.81 453 ASN A O 1
ATOM 3559 N N . THR A 1 454 ? 27.062 -11.148 14.016 1 69.69 454 THR A N 1
ATOM 3560 C CA . THR A 1 454 ? 28.156 -11.867 13.398 1 69.69 454 THR A CA 1
ATOM 3561 C C . THR A 1 454 ? 29.156 -10.898 12.773 1 69.69 454 THR A C 1
ATOM 3563 O O . THR A 1 454 ? 30.375 -11.094 12.891 1 69.69 454 THR A O 1
ATOM 3566 N N . TYR A 1 455 ? 28.656 -9.852 12.195 1 64.69 455 TYR A N 1
ATOM 3567 C CA . TYR A 1 455 ? 29.516 -8.867 11.547 1 64.69 455 TYR A CA 1
ATOM 3568 C C . TYR A 1 455 ? 30.25 -8.023 12.586 1 64.69 455 TYR A C 1
ATOM 3570 O O . TYR A 1 455 ? 31.391 -7.617 12.367 1 64.69 455 TYR A O 1
ATOM 3578 N N . MET A 1 456 ? 29.484 -7.758 13.562 1 59.25 456 MET A N 1
ATOM 3579 C CA . MET A 1 456 ? 30.094 -6.926 14.602 1 59.25 456 MET A CA 1
ATOM 3580 C C . MET A 1 456 ? 30.969 -7.762 15.523 1 59.25 456 MET A C 1
ATOM 3582 O O . MET A 1 456 ? 31.703 -7.219 16.359 1 59.25 456 MET A O 1
ATOM 3586 N N . GLY A 1 457 ? 31.203 -9.141 15.172 1 51.16 457 GLY A N 1
ATOM 3587 C CA . GLY A 1 457 ? 32.062 -9.992 15.977 1 51.16 457 GLY A CA 1
ATOM 3588 C C . GLY A 1 457 ? 31.469 -10.289 17.344 1 51.16 457 GLY A C 1
ATOM 3589 O O . GLY A 1 457 ? 32.219 -10.492 18.312 1 51.16 457 GLY A O 1
ATOM 3590 N N . ILE A 1 458 ? 30.281 -10.039 17.562 1 48.62 458 ILE A N 1
ATOM 3591 C CA . ILE A 1 458 ? 29.688 -10.367 18.859 1 48.62 458 ILE A CA 1
ATOM 3592 C C . ILE A 1 458 ? 29.016 -11.734 18.797 1 48.62 458 ILE A C 1
ATOM 3594 O O . ILE A 1 458 ? 28.469 -12.117 17.766 1 48.62 458 ILE A O 1
ATOM 3598 N N . VAL B 1 1 ? -50.812 44.906 -21.219 1 18.89 1 VAL B N 1
ATOM 3599 C CA . VAL B 1 1 ? -50.406 44.875 -19.812 1 18.89 1 VAL B CA 1
ATOM 3600 C C . VAL B 1 1 ? -50.906 43.594 -19.156 1 18.89 1 VAL B C 1
ATOM 3602 O O . VAL B 1 1 ? -50.906 43.469 -17.922 1 18.89 1 VAL B O 1
ATOM 3605 N N . PRO B 1 2 ? -51.188 42.594 -19.969 1 19.14 2 PRO B N 1
ATOM 3606 C CA . PRO B 1 2 ? -51.844 41.281 -19.938 1 19.14 2 PRO B CA 1
ATOM 3607 C C . PRO B 1 2 ? -51.312 40.375 -18.844 1 19.14 2 PRO B C 1
ATOM 3609 O O . PRO B 1 2 ? -50.156 40.531 -18.406 1 19.14 2 PRO B O 1
ATOM 3612 N N . THR B 1 3 ? -52.25 39.688 -18.234 1 19.67 3 THR B N 1
ATOM 3613 C CA . THR B 1 3 ? -52.688 39.094 -16.969 1 19.67 3 THR B CA 1
ATOM 3614 C C . THR B 1 3 ? -52.031 37.75 -16.734 1 19.67 3 THR B C 1
ATOM 3616 O O . THR B 1 3 ? -52.375 37.031 -15.789 1 19.67 3 THR B O 1
ATOM 3619 N N . PRO B 1 4 ? -50.781 37.688 -17.281 1 19.88 4 PRO B N 1
ATOM 3620 C CA . PRO B 1 4 ? -50.344 36.312 -17.578 1 19.88 4 PRO B CA 1
ATOM 3621 C C . PRO B 1 4 ? -50.531 35.375 -16.375 1 19.88 4 PRO B C 1
ATOM 3623 O O . PRO B 1 4 ? -50.625 35.844 -15.234 1 19.88 4 PRO B O 1
ATOM 3626 N N . ASN B 1 5 ? -50.906 34.188 -16.734 1 19.98 5 ASN B N 1
ATOM 3627 C CA . ASN B 1 5 ? -51.438 32.906 -16.266 1 19.98 5 ASN B CA 1
ATOM 3628 C C . ASN B 1 5 ? -50.594 32.344 -15.133 1 19.98 5 ASN B C 1
ATOM 3630 O O . ASN B 1 5 ? -49.375 32.094 -15.312 1 19.98 5 ASN B O 1
ATOM 3634 N N . PRO B 1 6 ? -51.031 32.562 -13.914 1 19.56 6 PRO B N 1
ATOM 3635 C CA . PRO B 1 6 ? -50.562 32.375 -12.547 1 19.56 6 PRO B CA 1
ATOM 3636 C C . PRO B 1 6 ? -50.25 30.906 -12.219 1 19.56 6 PRO B C 1
ATOM 3638 O O . PRO B 1 6 ? -51.062 30.031 -12.484 1 19.56 6 PRO B O 1
ATOM 3641 N N . ASN B 1 7 ? -49 30.438 -12.641 1 18.31 7 ASN B N 1
ATOM 3642 C CA . ASN B 1 7 ? -48.438 29.094 -12.688 1 18.31 7 ASN B CA 1
ATOM 3643 C C . ASN B 1 7 ? -48.656 28.359 -11.367 1 18.31 7 ASN B C 1
ATOM 3645 O O . ASN B 1 7 ? -47.875 28.547 -10.422 1 18.31 7 ASN B O 1
ATOM 3649 N N . PRO B 1 8 ? -49.969 28.344 -11 1 16.66 8 PRO B N 1
ATOM 3650 C CA . PRO B 1 8 ? -50.219 28.031 -9.594 1 16.66 8 PRO B CA 1
ATOM 3651 C C . PRO B 1 8 ? -49.562 26.719 -9.156 1 16.66 8 PRO B C 1
ATOM 3653 O O . PRO B 1 8 ? -48.75 26.719 -8.219 1 16.66 8 PRO B O 1
ATOM 3656 N N . ASN B 1 9 ? -50.375 25.609 -9.023 1 16.16 9 ASN B N 1
ATOM 3657 C CA . ASN B 1 9 ? -50.938 25 -7.82 1 16.16 9 ASN B CA 1
ATOM 3658 C C . ASN B 1 9 ? -50.281 23.656 -7.523 1 16.16 9 ASN B C 1
ATOM 3660 O O . ASN B 1 9 ? -50.562 22.656 -8.203 1 16.16 9 ASN B O 1
ATOM 3664 N N . PRO B 1 10 ? -49.031 23.547 -7.484 1 17.08 10 PRO B N 1
ATOM 3665 C CA . PRO B 1 10 ? -48.406 22.234 -7.586 1 17.08 10 PRO B CA 1
ATOM 3666 C C . PRO B 1 10 ? -48.875 21.266 -6.5 1 17.08 10 PRO B C 1
ATOM 3668 O O . PRO B 1 10 ? -49 21.656 -5.34 1 17.08 10 PRO B O 1
ATOM 3671 N N . GLN B 1 11 ? -49.781 20.438 -6.871 1 15.74 11 GLN B N 1
ATOM 3672 C CA . GLN B 1 11 ? -50.5 19.453 -6.07 1 15.74 11 GLN B CA 1
ATOM 3673 C C . GLN B 1 11 ? -49.562 18.625 -5.219 1 15.74 11 GLN B C 1
ATOM 3675 O O . GLN B 1 11 ? -48.625 18 -5.738 1 15.74 11 GLN B O 1
ATOM 3680 N N . MET B 1 12 ? -49.375 18.969 -4.035 1 16.42 12 MET B N 1
ATOM 3681 C CA . MET B 1 12 ? -48.562 18.469 -2.926 1 16.42 12 MET B CA 1
ATOM 3682 C C . MET B 1 12 ? -48.969 17.062 -2.547 1 16.42 12 MET B C 1
ATOM 3684 O O . MET B 1 12 ? -49.812 16.859 -1.662 1 16.42 12 MET B O 1
ATOM 3688 N N . GLY B 1 13 ? -49.312 16.25 -3.666 1 15.38 13 GLY B N 1
ATOM 3689 C CA . GLY B 1 13 ? -50.031 15.047 -3.236 1 15.38 13 GLY B CA 1
ATOM 3690 C C . GLY B 1 13 ? -49.344 14.328 -2.094 1 15.38 13 GLY B C 1
ATOM 3691 O O . GLY B 1 13 ? -48.125 14.203 -2.074 1 15.38 13 GLY B O 1
ATOM 3692 N N . LEU B 1 14 ? -50.094 14.219 -1.083 1 15.36 14 LEU B N 1
ATOM 3693 C CA . LEU B 1 14 ? -50 13.789 0.308 1 15.36 14 LEU B CA 1
ATOM 3694 C C . LEU B 1 14 ? -49.5 12.352 0.403 1 15.36 14 LEU B C 1
ATOM 3696 O O . LEU B 1 14 ? -49.469 11.633 -0.598 1 15.36 14 LEU B O 1
ATOM 3700 N N . VAL B 1 15 ? -49.781 11.734 1.46 1 16.22 15 VAL B N 1
ATOM 3701 C CA . VAL B 1 15 ? -49.25 11.031 2.627 1 16.22 15 VAL B CA 1
ATOM 3702 C C . VAL B 1 15 ? -49.531 9.531 2.492 1 16.22 15 VAL B C 1
ATOM 3704 O O . VAL B 1 15 ? -49.062 8.734 3.32 1 16.22 15 VAL B O 1
ATOM 3707 N N . PRO B 1 16 ? -49.906 8.984 1.293 1 15.67 16 PRO B N 1
ATOM 3708 C CA . PRO B 1 16 ? -50.688 7.84 1.742 1 15.67 16 PRO B CA 1
ATOM 3709 C C . PRO B 1 16 ? -49.906 6.879 2.623 1 15.67 16 PRO B C 1
ATOM 3711 O O . PRO B 1 16 ? -48.656 6.777 2.486 1 15.67 16 PRO B O 1
ATOM 3714 N N . ASN B 1 17 ? -50.469 6.543 3.73 1 16.12 17 ASN B N 1
ATOM 3715 C CA . ASN B 1 17 ? -50.188 5.816 4.961 1 16.12 17 ASN B CA 1
ATOM 3716 C C . ASN B 1 17 ? -49.781 4.371 4.68 1 16.12 17 ASN B C 1
ATOM 3718 O O . ASN B 1 17 ? -50.312 3.75 3.748 1 16.12 17 ASN B O 1
ATOM 3722 N N . PRO B 1 18 ? -48.688 4.016 5.445 1 18.59 18 PRO B N 1
ATOM 3723 C CA . PRO B 1 18 ? -47.969 2.74 5.402 1 18.59 18 PRO B CA 1
ATOM 3724 C C . PRO B 1 18 ? -48.875 1.536 5.617 1 18.59 18 PRO B C 1
ATOM 3726 O O . PRO B 1 18 ? -49.906 1.648 6.293 1 18.59 18 PRO B O 1
ATOM 3729 N N . ASN B 1 19 ? -49.156 0.787 4.477 1 16.73 19 ASN B N 1
ATOM 3730 C CA . ASN B 1 19 ? -49.844 -0.494 4.367 1 16.73 19 ASN B CA 1
ATOM 3731 C C . ASN B 1 19 ? -49.562 -1.389 5.57 1 16.73 19 ASN B C 1
ATOM 3733 O O . ASN B 1 19 ? -48.438 -1.429 6.066 1 16.73 19 ASN B O 1
ATOM 3737 N N . PRO B 1 20 ? -50.625 -1.869 6.137 1 17.02 20 PRO B N 1
ATOM 3738 C CA . PRO B 1 20 ? -50.844 -2.613 7.375 1 17.02 20 PRO B CA 1
ATOM 3739 C C . PRO B 1 20 ? -49.938 -3.826 7.52 1 17.02 20 PRO B C 1
ATOM 3741 O O . PRO B 1 20 ? -49.344 -4.285 6.535 1 17.02 20 PRO B O 1
ATOM 3744 N N . ASN B 1 21 ? -49.812 -4.27 8.695 1 17.56 21 ASN B N 1
ATOM 3745 C CA . ASN B 1 21 ? -49 -5.07 9.609 1 17.56 21 ASN B CA 1
ATOM 3746 C C . ASN B 1 21 ? -49.156 -6.562 9.328 1 17.56 21 ASN B C 1
ATOM 3748 O O . ASN B 1 21 ? -48.688 -7.395 10.125 1 17.56 21 ASN B O 1
ATOM 3752 N N . PRO B 1 22 ? -49.5 -6.852 8.109 1 16.14 22 PRO B N 1
ATOM 3753 C CA . PRO B 1 22 ? -50.125 -8.156 8.375 1 16.14 22 PRO B CA 1
ATOM 3754 C C . PRO B 1 22 ? -49.188 -9.102 9.133 1 16.14 22 PRO B C 1
ATOM 3756 O O . PRO B 1 22 ? -47.969 -8.883 9.18 1 16.14 22 PRO B O 1
ATOM 3759 N N . GLN B 1 23 ? -49.781 -10.18 9.57 1 16.53 23 GLN B N 1
ATOM 3760 C CA . GLN B 1 23 ? -49.656 -11.266 10.539 1 16.53 23 GLN B CA 1
ATOM 3761 C C . GLN B 1 23 ? -48.531 -12.219 10.164 1 16.53 23 GLN B C 1
ATOM 3763 O O . GLN B 1 23 ? -48.562 -12.836 9.094 1 16.53 23 GLN B O 1
ATOM 3768 N N . LEU B 1 24 ? -47.406 -11.719 10.391 1 16.66 24 LEU B N 1
ATOM 3769 C CA . LEU B 1 24 ? -46.25 -12.562 10.078 1 16.66 24 LEU B CA 1
ATOM 3770 C C . LEU B 1 24 ? -46.438 -13.961 10.648 1 16.66 24 LEU B C 1
ATOM 3772 O O . LEU B 1 24 ? -46.531 -14.133 11.867 1 16.66 24 LEU B O 1
ATOM 3776 N N . GLY B 1 25 ? -47.094 -14.719 10.008 1 15.92 25 GLY B N 1
ATOM 3777 C CA . GLY B 1 25 ? -47.469 -16.062 10.414 1 15.92 25 GLY B CA 1
ATOM 3778 C C . GLY B 1 25 ? -46.281 -16.891 10.875 1 15.92 25 GLY B C 1
ATOM 3779 O O . GLY B 1 25 ? -46.438 -17.969 11.453 1 15.92 25 GLY B O 1
ATOM 3780 N N . LEU B 1 26 ? -45.062 -16.578 10.516 1 16.41 26 LEU B N 1
ATOM 3781 C CA . LEU B 1 26 ? -44.531 -17.875 10.148 1 16.41 26 LEU B CA 1
ATOM 3782 C C . LEU B 1 26 ? -44.188 -18.688 11.398 1 16.41 26 LEU B C 1
ATOM 3784 O O . LEU B 1 26 ? -43.281 -18.328 12.148 1 16.41 26 LEU B O 1
ATOM 3788 N N . VAL B 1 27 ? -45.094 -19.078 12.195 1 16.41 27 VAL B N 1
ATOM 3789 C CA . VAL B 1 27 ? -44.844 -19.703 13.492 1 16.41 27 VAL B CA 1
ATOM 3790 C C . VAL B 1 27 ? -43.81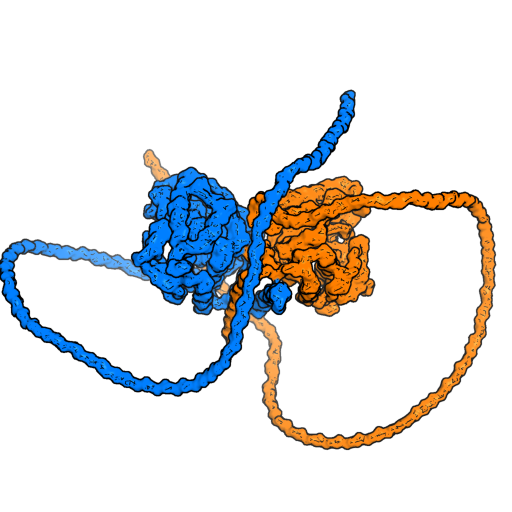2 -20.844 13.328 1 16.41 27 VAL B C 1
ATOM 3792 O O . VAL B 1 27 ? -42.906 -21 14.156 1 16.41 27 VAL B O 1
ATOM 3795 N N . SER B 1 28 ? -43.812 -21.688 12.352 1 16 28 SER B N 1
ATOM 3796 C CA . SER B 1 28 ? -43.781 -23.031 12.93 1 16 28 SER B CA 1
ATOM 3797 C C . SER B 1 28 ? -42.344 -23.516 13.156 1 16 28 SER B C 1
ATOM 3799 O O . SER B 1 28 ? -41.594 -23.734 12.203 1 16 28 SER B O 1
ATOM 3801 N N . ASN B 1 29 ? -41.594 -22.797 13.906 1 16.72 29 ASN B N 1
ATOM 3802 C CA . ASN B 1 29 ? -40.25 -23.375 14.078 1 16.72 29 ASN B CA 1
ATOM 3803 C C . ASN B 1 29 ? -40.312 -24.844 14.469 1 16.72 29 ASN B C 1
ATOM 3805 O O . ASN B 1 29 ? -40.875 -25.188 15.516 1 16.72 29 ASN B O 1
ATOM 3809 N N . PRO B 1 30 ? -40.156 -25.812 13.648 1 16.25 30 PRO B N 1
ATOM 3810 C CA . PRO B 1 30 ? -40.344 -27.219 14.023 1 16.25 30 PRO B CA 1
ATOM 3811 C C . PRO B 1 30 ? -39.281 -27.703 15 1 16.25 30 PRO B C 1
ATOM 3813 O O . PRO B 1 30 ? -39.594 -28.469 15.922 1 16.25 30 PRO B O 1
ATOM 3816 N N . ASN B 1 31 ? -38 -27.688 14.617 1 15.27 31 ASN B N 1
ATOM 3817 C CA . ASN B 1 31 ? -37.438 -29.031 14.703 1 15.27 31 ASN B CA 1
ATOM 3818 C C . ASN B 1 31 ? -37.156 -29.438 16.141 1 15.27 31 ASN B C 1
ATOM 3820 O O . ASN B 1 31 ? -37.031 -28.578 17.016 1 15.27 31 ASN B O 1
ATOM 3824 N N . PRO B 1 32 ? -36.438 -30.719 16.344 1 15.85 32 PRO B N 1
ATOM 3825 C CA . PRO B 1 32 ? -36.562 -31.906 17.188 1 15.85 32 PRO B CA 1
ATOM 3826 C C . PRO B 1 32 ? -35.656 -31.844 18.422 1 15.85 32 PRO B C 1
ATOM 3828 O O . PRO B 1 32 ? -36.125 -32.156 19.531 1 15.85 32 PRO B O 1
ATOM 3831 N N . ASN B 1 33 ? -34.312 -31.844 18.297 1 15.09 33 ASN B N 1
ATOM 3832 C CA . ASN B 1 33 ? -33.781 -33.094 18.844 1 15.09 33 ASN B CA 1
ATOM 3833 C C . ASN B 1 33 ? -33.531 -32.969 20.344 1 15.09 33 ASN B C 1
ATOM 3835 O O . ASN B 1 33 ? -33.906 -33.812 21.125 1 15.09 33 ASN B O 1
ATOM 3839 N N . PRO B 1 34 ? -32.406 -32.219 20.703 1 17.09 34 PRO B N 1
ATOM 3840 C CA . PRO B 1 34 ? -31.516 -33.156 21.422 1 17.09 34 PRO B CA 1
ATOM 3841 C C . PRO B 1 34 ? -31.891 -33.281 22.906 1 17.09 34 PRO B C 1
ATOM 3843 O O . PRO B 1 34 ? -32.5 -32.375 23.469 1 17.09 34 PRO B O 1
ATOM 3846 N N . GLN B 1 35 ? -31.641 -34.625 23.422 1 14.7 35 GLN B N 1
ATOM 3847 C CA . GLN B 1 35 ? -31.797 -35.281 24.703 1 14.7 35 GLN B CA 1
ATOM 3848 C C . GLN B 1 35 ? -30.984 -34.594 25.797 1 14.7 35 GLN B C 1
ATOM 3850 O O . GLN B 1 35 ? -29.859 -34.188 25.547 1 14.7 35 GLN B O 1
ATOM 3855 N N . LEU B 1 36 ? -31.562 -34.312 26.859 1 16.22 36 LEU B N 1
ATOM 3856 C CA . LEU B 1 36 ? -31.266 -33.781 28.172 1 16.22 36 LEU B CA 1
ATOM 3857 C C . LEU B 1 36 ? -30.281 -34.656 28.922 1 16.22 36 LEU B C 1
ATOM 3859 O O . LEU B 1 36 ? -29.953 -34.406 30.094 1 16.22 36 LEU B O 1
ATOM 3863 N N . GLY B 1 37 ? -29.516 -35.688 28.172 1 14.36 37 GLY B N 1
ATOM 3864 C CA . GLY B 1 37 ? -29.344 -36.594 29.281 1 14.36 37 GLY B CA 1
ATOM 3865 C C . GLY B 1 37 ? -28.812 -35.938 30.531 1 14.36 37 GLY B C 1
ATOM 3866 O O . GLY B 1 37 ? -28.344 -34.781 30.484 1 14.36 37 GLY B O 1
ATOM 3867 N N . LEU B 1 38 ? -28.188 -36.969 31.391 1 14.3 38 LEU B N 1
ATOM 3868 C CA . LEU B 1 38 ? -28.203 -37.438 32.781 1 14.3 38 LEU B CA 1
ATOM 3869 C C . LEU B 1 38 ? -27.141 -36.719 33.625 1 14.3 38 LEU B C 1
ATOM 3871 O O . LEU B 1 38 ? -26.094 -36.344 33.094 1 14.3 38 LEU B O 1
ATOM 3875 N N . ILE B 1 39 ? -27.422 -36.562 34.875 1 15.97 39 ILE B N 1
ATOM 3876 C CA . ILE B 1 39 ? -27.078 -35.938 36.125 1 15.97 39 ILE B CA 1
ATOM 3877 C C . ILE B 1 39 ? -25.828 -36.562 36.719 1 15.97 39 ILE B C 1
ATOM 3879 O O . ILE B 1 39 ? -25.016 -35.906 37.344 1 15.97 39 ILE B O 1
ATOM 3883 N N . SER B 1 40 ? -25.438 -37.969 36.469 1 14.55 40 SER B N 1
ATOM 3884 C CA . SER B 1 40 ? -25.156 -38.594 37.75 1 14.55 40 SER B CA 1
ATOM 3885 C C . SER B 1 40 ? -23.859 -38.062 38.344 1 14.55 40 SER B C 1
ATOM 3887 O O . SER B 1 40 ? -22.938 -37.688 37.625 1 14.55 40 SER B O 1
ATOM 3889 N N . ASN B 1 41 ? -23.875 -38.031 39.688 1 15.82 41 ASN B N 1
ATOM 3890 C CA . ASN B 1 41 ? -23.125 -37.562 40.844 1 15.82 41 ASN B CA 1
ATOM 3891 C C . ASN B 1 41 ? -21.844 -38.344 41.062 1 15.82 41 ASN B C 1
ATOM 3893 O O . ASN B 1 41 ? -20.844 -37.812 41.531 1 15.82 41 ASN B O 1
ATOM 3897 N N . PRO B 1 42 ? -21.734 -39.844 40.812 1 15.16 42 PRO B N 1
ATOM 3898 C CA . PRO B 1 42 ? -21.359 -40.531 42.062 1 15.16 42 PRO B CA 1
ATOM 3899 C C . PRO B 1 42 ? -19.938 -40.219 42.5 1 15.16 42 PRO B C 1
ATOM 3901 O O . PRO B 1 42 ? -19.125 -39.719 41.719 1 15.16 42 PRO B O 1
ATOM 3904 N N . ASN B 1 43 ? -19.656 -40.969 43.688 1 15.92 43 ASN B N 1
ATOM 3905 C CA . ASN B 1 43 ? -18.875 -40.969 44.906 1 15.92 43 ASN B CA 1
ATOM 3906 C C . ASN B 1 43 ? -17.422 -41.406 44.688 1 15.92 43 ASN B C 1
ATOM 3908 O O . ASN B 1 43 ? -17.109 -41.938 43.594 1 15.92 43 ASN B O 1
ATOM 3912 N N . PRO B 1 44 ? -16.875 -42.438 45.625 1 16.7 44 PRO B N 1
ATOM 3913 C CA . PRO B 1 44 ? -15.797 -42.469 46.625 1 16.7 44 PRO B CA 1
ATOM 3914 C C . PRO B 1 44 ? -14.531 -43.156 46.094 1 16.7 44 PRO B C 1
ATOM 3916 O O . PRO B 1 44 ? -13.438 -42.594 46.188 1 16.7 44 PRO B O 1
ATOM 3919 N N . ASN B 1 45 ? -14.43 -44.656 46.281 1 15.11 45 ASN B N 1
ATOM 3920 C CA . ASN B 1 45 ? -13.688 -45.438 47.281 1 15.11 45 ASN B CA 1
ATOM 3921 C C . ASN B 1 45 ? -12.312 -45.844 46.75 1 15.11 45 ASN B C 1
ATOM 3923 O O . ASN B 1 45 ? -12.078 -45.875 45.562 1 15.11 45 ASN B O 1
ATOM 3927 N N . PRO B 1 46 ? -11.602 -47.031 47.562 1 16.98 46 PRO B N 1
ATOM 3928 C CA . PRO B 1 46 ? -10.391 -47.375 48.281 1 16.98 46 PRO B CA 1
ATOM 3929 C C . PRO B 1 46 ? -9.445 -48.25 47.469 1 16.98 46 PRO B C 1
ATOM 3931 O O . PRO B 1 46 ? -8.234 -48 47.438 1 16.98 46 PRO B O 1
ATOM 3934 N N . ASN B 1 47 ? -9.766 -49.656 47.188 1 14.63 47 ASN B N 1
ATOM 3935 C CA . ASN B 1 47 ? -9.133 -50.781 47.875 1 14.63 47 ASN B CA 1
ATOM 3936 C C . ASN B 1 47 ? -7.836 -51.188 47.156 1 14.63 47 ASN B C 1
ATOM 3938 O O . ASN B 1 47 ? -7.633 -50.875 46 1 14.63 47 ASN B O 1
ATOM 3942 N N . PRO B 1 48 ? -7.352 -52.719 47.406 1 16.16 48 PRO B N 1
ATOM 3943 C CA . PRO B 1 48 ? -6.27 -53.5 48 1 16.16 48 PRO B CA 1
ATOM 3944 C C . PRO B 1 48 ? -5.328 -54.125 46.969 1 16.16 48 PRO B C 1
ATOM 3946 O O . PRO B 1 48 ? -4.109 -54 47.094 1 16.16 48 PRO B O 1
ATOM 3949 N N . ASN B 1 49 ? -5.602 -55.469 46.406 1 14.39 49 ASN B N 1
ATOM 3950 C CA . ASN B 1 49 ? -4.973 -56.75 46.781 1 14.39 49 ASN B CA 1
ATOM 3951 C C . ASN B 1 49 ? -3.754 -57.031 45.906 1 14.39 49 ASN B C 1
ATOM 3953 O O . ASN B 1 49 ? -3.625 -56.5 44.812 1 14.39 49 ASN B O 1
ATOM 3957 N N . PRO B 1 50 ? -3.381 -58.625 45.656 1 15.66 50 PRO B N 1
ATOM 3958 C CA . PRO B 1 50 ? -2.338 -59.594 46 1 15.66 50 PRO B CA 1
ATOM 3959 C C . PRO B 1 50 ? -1.452 -59.969 44.844 1 15.66 50 PRO B C 1
ATOM 3961 O O . PRO B 1 50 ? -0.223 -59.906 44.938 1 15.66 50 PRO B O 1
ATOM 3964 N N . ASN B 1 51 ? -1.718 -61.219 43.938 1 14.23 51 ASN B N 1
ATOM 3965 C CA . ASN B 1 51 ? -1.063 -62.531 44.094 1 14.23 51 ASN B CA 1
ATOM 3966 C C . ASN B 1 51 ? 0.096 -62.688 43.094 1 14.23 51 ASN B C 1
ATOM 3968 O O . ASN B 1 51 ? 0.165 -61.969 42.094 1 14.23 51 ASN B O 1
ATOM 3972 N N . PRO B 1 52 ? 0.439 -64.25 42.469 1 15.43 52 PRO B N 1
ATOM 3973 C CA . PRO B 1 52 ? 1.508 -65.25 42.625 1 15.43 52 PRO B CA 1
ATOM 3974 C C . PRO B 1 52 ? 2.322 -65.438 41.344 1 15.43 52 PRO B C 1
ATOM 3976 O O . PRO B 1 52 ? 3.553 -65.312 41.375 1 15.43 52 PRO B O 1
ATOM 3979 N N . ASN B 1 53 ? 2.045 -66.562 40.25 1 14.09 53 ASN B N 1
ATOM 3980 C CA . ASN B 1 53 ? 2.756 -67.875 40.156 1 14.09 53 ASN B CA 1
ATOM 3981 C C . ASN B 1 53 ? 3.752 -67.812 39 1 14.09 53 ASN B C 1
ATOM 3983 O O . ASN B 1 53 ? 3.646 -67 38.094 1 14.09 53 ASN B O 1
ATOM 3987 N N . PRO B 1 54 ? 4.035 -69.312 38.062 1 15.27 54 PRO B N 1
ATOM 3988 C CA . PRO B 1 54 ? 5.109 -70.25 37.938 1 15.27 54 PRO B CA 1
ATOM 3989 C C . PRO B 1 54 ? 5.746 -70.312 36.562 1 15.27 54 PRO B C 1
ATOM 3991 O O . PRO B 1 54 ? 6.973 -70.188 36.438 1 15.27 54 PRO B O 1
ATOM 3994 N N . ASN B 1 55 ? 5.391 -71.375 35.375 1 14.12 55 ASN B N 1
ATOM 3995 C CA . ASN B 1 55 ? 6.043 -72.625 34.969 1 14.12 55 ASN B CA 1
ATOM 3996 C C . ASN B 1 55 ? 6.832 -72.5 33.688 1 14.12 55 ASN B C 1
ATOM 3998 O O . ASN B 1 55 ? 6.586 -71.562 32.906 1 14.12 55 ASN B O 1
ATOM 4002 N N . PRO B 1 56 ? 6.973 -73.812 32.531 1 15.07 56 PRO B N 1
ATOM 4003 C CA . PRO B 1 56 ? 7.984 -74.812 32.156 1 15.07 56 PRO B CA 1
ATOM 4004 C C . PRO B 1 56 ? 8.414 -74.688 30.703 1 15.07 56 PRO B C 1
ATOM 4006 O O . PRO B 1 56 ? 9.602 -74.562 30.406 1 15.07 56 PRO B O 1
ATOM 4009 N N . GLN B 1 57 ? 7.914 -75.625 29.438 1 13.72 57 GLN B N 1
ATOM 4010 C CA . GLN B 1 57 ? 8.5 -76.875 28.875 1 13.72 57 GLN B CA 1
ATOM 4011 C C . GLN B 1 57 ? 9.07 -76.625 27.484 1 13.72 57 GLN B C 1
ATOM 4013 O O . GLN B 1 57 ? 10.234 -76.938 27.219 1 13.72 57 GLN B O 1
ATOM 4018 N N . LEU B 1 58 ? 8.602 -77.5 26.078 1 14.1 58 LEU B N 1
ATOM 4019 C CA . LEU B 1 58 ? 9.094 -78.688 25.453 1 14.1 58 LEU B CA 1
ATOM 4020 C C . LEU B 1 58 ? 9.68 -78.438 24.078 1 14.1 58 LEU B C 1
ATOM 4022 O O . LEU B 1 58 ? 10.852 -78.688 23.828 1 14.1 58 LEU B O 1
ATOM 4026 N N . GLY B 1 59 ? 9.102 -79.062 22.672 1 13.95 59 GLY B N 1
ATOM 4027 C CA . GLY B 1 59 ? 9.453 -80.25 21.922 1 13.95 59 GLY B CA 1
ATOM 4028 C C . GLY B 1 59 ? 10.094 -79.938 20.578 1 13.95 59 GLY B C 1
ATOM 4029 O O . GLY B 1 59 ? 10.062 -78.812 20.125 1 13.95 59 GLY B O 1
ATOM 4030 N N . LEU B 1 60 ? 9.758 -80.812 19.094 1 14.43 60 LEU B N 1
ATOM 4031 C CA . LEU B 1 60 ? 10.344 -81.938 18.344 1 14.43 60 LEU B CA 1
ATOM 4032 C C . LEU B 1 60 ? 10.805 -81.438 16.969 1 14.43 60 LEU B C 1
ATOM 4034 O O . LEU B 1 60 ? 10.469 -80.375 16.516 1 14.43 60 LEU B O 1
ATOM 4038 N N . VAL B 1 61 ? 10.312 -82.188 15.469 1 14.06 61 VAL B N 1
ATOM 4039 C CA . VAL B 1 61 ? 10.812 -83.312 14.68 1 14.06 61 VAL B CA 1
ATOM 4040 C C . VAL B 1 61 ? 11.234 -82.812 13.297 1 14.06 61 VAL B C 1
ATOM 4042 O O . VAL B 1 61 ? 10.867 -81.75 12.875 1 14.06 61 VAL B O 1
ATOM 4045 N N . SER B 1 62 ? 10.883 -83.625 11.82 1 13.91 62 SER B N 1
ATOM 4046 C CA . SER B 1 62 ? 11.516 -84.562 10.922 1 13.91 62 SER B CA 1
ATOM 4047 C C . SER B 1 62 ? 11.633 -84.062 9.508 1 13.91 62 SER B C 1
ATOM 4049 O O . SER B 1 62 ? 12.711 -84.062 8.922 1 13.91 62 SER B O 1
ATOM 4051 N N . ASN B 1 63 ? 10.742 -84.25 8.164 1 13.94 63 ASN B N 1
ATOM 4052 C CA . ASN B 1 63 ? 10.914 -85.312 7.168 1 13.94 63 ASN B CA 1
ATOM 4053 C C . ASN B 1 63 ? 11.484 -84.75 5.859 1 13.94 63 ASN B C 1
ATOM 4055 O O . ASN B 1 63 ? 11.383 -83.562 5.594 1 13.94 63 ASN B O 1
ATOM 4059 N N . PRO B 1 64 ? 11.242 -85.5 4.219 1 15.14 64 PRO B N 1
ATOM 4060 C CA . PRO B 1 64 ? 11.953 -86.312 3.223 1 15.14 64 PRO B CA 1
ATOM 4061 C C . PRO B 1 64 ? 12.031 -85.625 1.86 1 15.14 64 PRO B C 1
ATOM 4063 O O . PRO B 1 64 ? 13.125 -85.438 1.313 1 15.14 64 PRO B O 1
ATOM 4066 N N . ASN B 1 65 ? 11.148 -85.938 0.456 1 14.03 65 ASN B N 1
ATOM 4067 C CA . ASN B 1 65 ? 11.375 -86.812 -0.672 1 14.03 65 ASN B CA 1
ATOM 4068 C C . ASN B 1 65 ? 11.719 -86.062 -1.941 1 14.03 65 ASN B C 1
ATOM 4070 O O . ASN B 1 65 ? 11.445 -84.875 -2.039 1 14.03 65 ASN B O 1
ATOM 4074 N N . PRO B 1 66 ? 11.227 -86.438 -3.613 1 15.14 66 PRO B N 1
ATOM 4075 C CA . PRO B 1 66 ? 11.805 -87.188 -4.734 1 15.14 66 PRO B CA 1
ATOM 4076 C C . PRO B 1 66 ? 11.883 -86.375 -6.016 1 15.14 66 PRO B C 1
ATOM 4078 O O . PRO B 1 66 ? 12.961 -85.938 -6.402 1 15.14 66 PRO B O 1
ATOM 4081 N N . ASN B 1 67 ? 11.086 -86.625 -7.512 1 14.28 67 ASN B N 1
ATOM 4082 C CA . ASN B 1 67 ? 11.375 -87.312 -8.742 1 14.28 67 ASN B CA 1
ATOM 4083 C C . ASN B 1 67 ? 11.516 -86.375 -9.938 1 14.28 67 ASN B C 1
ATOM 4085 O O . ASN B 1 67 ? 11.141 -85.25 -9.852 1 14.28 67 ASN B O 1
ATOM 4089 N N . PRO B 1 68 ? 10.719 -86.5 -11.477 1 14.96 68 PRO B N 1
ATOM 4090 C CA . PRO B 1 68 ? 11.062 -87.188 -12.734 1 14.96 68 PRO B CA 1
ATOM 4091 C C . PRO B 1 68 ? 11.203 -86.188 -13.898 1 14.96 68 PRO B C 1
ATOM 4093 O O . PRO B 1 68 ? 10.836 -85 -13.773 1 14.96 68 PRO B O 1
ATOM 4096 N N . GLN B 1 69 ? 10.727 -86.438 -15.562 1 14.39 69 GLN B N 1
ATOM 4097 C CA . GLN B 1 69 ? 11.227 -86.938 -16.844 1 14.39 69 GLN B CA 1
ATOM 4098 C C . GLN B 1 69 ? 10.938 -85.938 -17.969 1 14.39 69 GLN B C 1
ATOM 4100 O O . GLN B 1 69 ? 11.805 -85.688 -18.812 1 14.39 69 GLN B O 1
ATOM 4105 N N . LEU B 1 70 ? 9.773 -85.312 -18.641 1 14.74 70 LEU B N 1
ATOM 4106 C CA . LEU B 1 70 ? 9.32 -85.875 -19.922 1 14.74 70 LEU B CA 1
ATOM 4107 C C . LEU B 1 70 ? 9.836 -85 -21.078 1 14.74 70 LEU B C 1
ATOM 4109 O O . LEU B 1 70 ? 10.164 -83.812 -20.875 1 14.74 70 LEU B O 1
ATOM 4113 N N . GLY B 1 71 ? 9.344 -85 -22.531 1 14.88 71 GLY B N 1
ATOM 4114 C C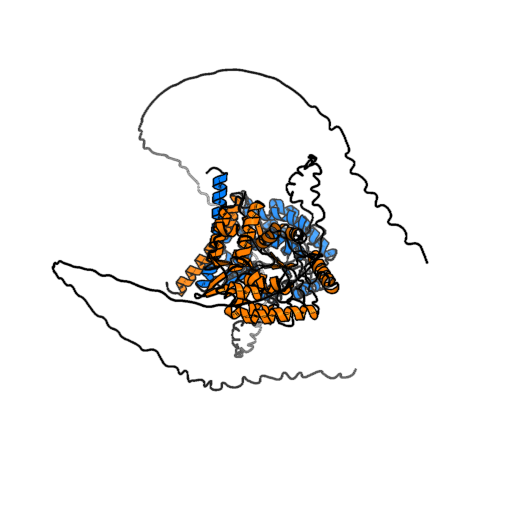A . GLY B 1 71 ? 9.648 -85.438 -23.875 1 14.88 71 GLY B CA 1
ATOM 4115 C C . GLY B 1 71 ? 9.844 -84.312 -24.859 1 14.88 71 GLY B C 1
ATOM 4116 O O . GLY B 1 71 ? 9.594 -83.125 -24.516 1 14.88 71 GLY B O 1
ATOM 4117 N N . LEU B 1 72 ? 9.219 -84.062 -26.359 1 15.21 72 LEU B N 1
ATOM 4118 C CA . LEU B 1 72 ? 9.617 -84.5 -27.703 1 15.21 72 LEU B CA 1
ATOM 4119 C C . LEU B 1 72 ? 9.789 -83.25 -28.625 1 15.21 72 LEU B C 1
ATOM 4121 O O . LEU B 1 72 ? 10.828 -83.125 -29.266 1 15.21 72 LEU B O 1
ATOM 4125 N N . VAL B 1 73 ? 8.859 -82.625 -29.656 1 15.1 73 VAL B N 1
ATOM 4126 C CA . VAL B 1 73 ? 8.875 -82.938 -31.078 1 15.1 73 VAL B CA 1
ATOM 4127 C C . VAL B 1 73 ? 9.43 -81.812 -31.875 1 15.1 73 VAL B C 1
ATOM 4129 O O . VAL B 1 73 ? 9.438 -80.625 -31.406 1 15.1 73 VAL B O 1
ATOM 4132 N N . SER B 1 74 ? 9.266 -81.438 -33.406 1 14.77 74 SER B N 1
ATOM 4133 C CA . SER B 1 74 ? 9.953 -81.562 -34.688 1 14.77 74 SER B CA 1
ATOM 4134 C C . SER B 1 74 ? 10.172 -80.25 -35.375 1 14.77 74 SER B C 1
ATOM 4136 O O . SER B 1 74 ? 11.297 -79.938 -35.75 1 14.77 74 SER B O 1
ATOM 4138 N N . ASN B 1 75 ? 9.445 -79.562 -36.469 1 14.82 75 ASN B N 1
ATOM 4139 C CA . ASN B 1 75 ? 9.844 -79.688 -37.875 1 14.82 75 ASN B CA 1
ATOM 4140 C C . ASN B 1 75 ? 10.461 -78.375 -38.406 1 14.82 75 ASN B C 1
ATOM 4142 O O . ASN B 1 75 ? 10.273 -77.312 -37.844 1 14.82 75 ASN B O 1
ATOM 4146 N N . PRO B 1 76 ? 10.164 -77.625 -39.844 1 15.52 76 PRO B N 1
ATOM 4147 C CA . PRO B 1 76 ? 10.93 -77.625 -41.094 1 15.52 76 PRO B CA 1
ATOM 4148 C C . PRO B 1 76 ? 11.516 -76.25 -41.469 1 15.52 76 PRO B C 1
ATOM 4150 O O . PRO B 1 76 ? 11.195 -75.25 -40.844 1 15.52 76 PRO B O 1
ATOM 4153 N N . ASN B 1 77 ? 11.133 -75.438 -42.719 1 15.34 77 ASN B N 1
ATOM 4154 C CA . ASN B 1 77 ? 11.859 -75.375 -43.969 1 15.34 77 ASN B CA 1
ATOM 4155 C C . ASN B 1 77 ? 12.523 -74 -44.156 1 15.34 77 ASN B C 1
ATOM 4157 O O . ASN B 1 77 ? 12.18 -73 -43.469 1 15.34 77 ASN B O 1
ATOM 4161 N N . PRO B 1 78 ? 12.391 -72.938 -45.469 1 15.82 78 PRO B N 1
ATOM 4162 C CA . PRO B 1 78 ? 13.375 -72.812 -46.531 1 15.82 78 PRO B CA 1
ATOM 4163 C C . PRO B 1 78 ? 14.062 -71.438 -46.562 1 15.82 78 PRO B C 1
ATOM 4165 O O . PRO B 1 78 ? 13.781 -70.625 -45.719 1 15.82 78 PRO B O 1
ATOM 4168 N N . ASN B 1 79 ? 13.875 -70.375 -47.719 1 15.42 79 ASN B N 1
ATOM 4169 C CA . ASN B 1 79 ? 14.82 -70.125 -48.781 1 15.42 79 ASN B CA 1
ATOM 4170 C C . ASN B 1 79 ? 15.531 -68.75 -48.594 1 15.42 79 ASN B C 1
ATOM 4172 O O . ASN B 1 79 ? 15.078 -67.938 -47.812 1 15.42 79 ASN B O 1
ATOM 4176 N N . PRO B 1 80 ? 15.586 -67.562 -49.688 1 16.22 80 PRO B N 1
ATOM 4177 C CA . PRO B 1 80 ? 16.75 -67.312 -50.531 1 16.22 80 PRO B CA 1
ATOM 4178 C C . PRO B 1 80 ? 17.453 -66 -50.156 1 16.22 80 PRO B C 1
ATOM 4180 O O . PRO B 1 80 ? 16.953 -65.25 -49.375 1 16.22 80 PRO B O 1
ATOM 4183 N N . ASN B 1 81 ? 17.641 -64.812 -51.156 1 15.47 81 ASN B N 1
ATOM 4184 C CA . ASN B 1 81 ? 18.875 -64.438 -51.844 1 15.47 81 ASN B CA 1
ATOM 4185 C C . ASN B 1 81 ? 19.453 -63.156 -51.312 1 15.47 81 ASN B C 1
ATOM 4187 O O . ASN B 1 81 ? 20.594 -63.125 -50.812 1 15.47 81 ASN B O 1
ATOM 4191 N N . PRO B 1 82 ? 19.531 -61.75 -52.125 1 16.45 82 PRO B N 1
ATOM 4192 C CA . PRO B 1 82 ? 20.797 -61.344 -52.75 1 16.45 82 PRO B CA 1
ATOM 4193 C C . PRO B 1 82 ? 21.484 -60.188 -52.031 1 16.45 82 PRO B C 1
ATOM 4195 O O . PRO B 1 82 ? 20.906 -59.594 -51.125 1 16.45 82 PRO B O 1
ATOM 4198 N N . ASN B 1 83 ? 21.656 -58.781 -52.719 1 15.67 83 ASN B N 1
ATOM 4199 C CA . ASN B 1 83 ? 22.953 -58.281 -53.188 1 15.67 83 ASN B CA 1
ATOM 4200 C C . ASN B 1 83 ? 23.547 -57.25 -52.25 1 15.67 83 ASN B C 1
ATOM 4202 O O . ASN B 1 83 ? 22.844 -56.719 -51.375 1 15.67 83 ASN B O 1
ATOM 4206 N N . PRO B 1 84 ? 23.953 -55.781 -52.75 1 16.84 84 PRO B N 1
ATOM 4207 C CA . PRO B 1 84 ? 25.359 -55.375 -52.938 1 16.84 84 PRO B CA 1
ATOM 4208 C C . PRO B 1 84 ? 25.844 -54.469 -51.812 1 16.84 84 PRO B C 1
ATOM 4210 O O . PRO B 1 84 ? 25.031 -53.938 -51.031 1 16.84 84 PRO B O 1
ATOM 4213 N N . ASN B 1 85 ? 26.828 -53.344 -52.188 1 15.59 85 ASN B N 1
ATOM 4214 C CA . ASN B 1 85 ? 28.203 -53.125 -51.75 1 15.59 85 ASN B CA 1
ATOM 4215 C C . ASN B 1 85 ? 28.312 -52 -50.719 1 15.59 85 ASN B C 1
ATOM 4217 O O . ASN B 1 85 ? 28.844 -52.188 -49.625 1 15.59 85 ASN B O 1
ATOM 4221 N N . PRO B 1 86 ? 28.922 -50.531 -51.062 1 17.34 86 PRO B N 1
ATOM 4222 C CA . PRO B 1 86 ? 30.281 -50.156 -50.688 1 17.34 86 PRO B CA 1
ATOM 4223 C C . PRO B 1 86 ? 30.312 -49.156 -49.531 1 17.34 86 PRO B C 1
ATOM 4225 O O . PRO B 1 86 ? 29.344 -48.406 -49.312 1 17.34 86 PRO B O 1
ATOM 4228 N N . ASN B 1 87 ? 31.344 -48.969 -48.531 1 16.33 87 ASN B N 1
ATOM 4229 C CA . ASN B 1 87 ? 31.547 -48.562 -47.125 1 16.33 87 ASN B CA 1
ATOM 4230 C C . ASN B 1 87 ? 32.156 -47.188 -47.031 1 16.33 87 ASN B C 1
ATOM 4232 O O . ASN B 1 87 ? 32.656 -46.781 -45.969 1 16.33 87 ASN B O 1
ATOM 4236 N N . PRO B 1 88 ? 31.797 -46.188 -47.906 1 17.14 88 PRO B N 1
ATOM 4237 C CA . PRO B 1 88 ? 33 -45.344 -47.969 1 17.14 88 PRO B CA 1
ATOM 4238 C C . PRO B 1 88 ? 33.375 -44.75 -46.594 1 17.14 88 PRO B C 1
ATOM 4240 O O . PRO B 1 88 ? 32.531 -44.625 -45.719 1 17.14 88 PRO B O 1
ATOM 4243 N N . GLN B 1 89 ? 34.719 -44.188 -46.5 1 16.03 89 GLN B N 1
ATOM 4244 C CA . GLN B 1 89 ? 35.781 -44 -45.5 1 16.03 89 GLN B CA 1
ATOM 4245 C C . GLN B 1 89 ? 35.5 -42.75 -44.656 1 16.03 89 GLN B C 1
ATOM 4247 O O . GLN B 1 89 ? 34.906 -41.781 -45.125 1 16.03 89 GLN B O 1
ATOM 4252 N N . LEU B 1 90 ? 35.938 -42.688 -43.281 1 16.61 90 LEU B N 1
ATOM 4253 C CA . LEU B 1 90 ? 35.812 -42.219 -41.875 1 16.61 90 LEU B CA 1
ATOM 4254 C C . LEU B 1 90 ? 36.625 -40.938 -41.656 1 16.61 90 LEU B C 1
ATOM 4256 O O . LEU B 1 90 ? 36.75 -40.469 -40.531 1 16.61 90 LEU B O 1
ATOM 4260 N N . GLY B 1 91 ? 37.031 -40.219 -42.781 1 16.58 91 GLY B N 1
ATOM 4261 C CA . GLY B 1 91 ? 38.281 -39.531 -42.406 1 16.58 91 GLY B CA 1
ATOM 4262 C C . GLY B 1 91 ? 38.094 -38.531 -41.281 1 16.58 91 GLY B C 1
ATOM 4263 O O . GLY B 1 91 ? 37.094 -37.812 -41.219 1 16.58 91 GLY B O 1
ATOM 4264 N N . LEU B 1 92 ? 38.938 -38.656 -40.094 1 17.14 92 LEU B N 1
ATOM 4265 C CA . LEU B 1 92 ? 39.188 -38.219 -38.75 1 17.14 92 LEU B CA 1
ATOM 4266 C C . LEU B 1 92 ? 39.844 -36.844 -38.719 1 17.14 92 LEU B C 1
ATOM 4268 O O . LEU B 1 92 ? 40.375 -36.406 -37.688 1 17.14 92 LEU B O 1
ATOM 4272 N N . VAL B 1 93 ? 39.594 -35.969 -39.688 1 17.52 93 VAL B N 1
ATOM 4273 C CA . VAL B 1 93 ? 40.656 -34.969 -39.812 1 17.52 93 VAL B CA 1
ATOM 4274 C C . VAL B 1 93 ? 40.812 -34.188 -38.5 1 17.52 93 VAL B C 1
ATOM 4276 O O . VAL B 1 93 ? 39.812 -33.844 -37.875 1 17.52 93 VAL B O 1
ATOM 4279 N N . SER B 1 94 ? 42.094 -34.094 -37.906 1 17.77 94 SER B N 1
ATOM 4280 C CA . SER B 1 94 ? 42.875 -33.75 -36.719 1 17.77 94 SER B CA 1
ATOM 4281 C C . SER B 1 94 ? 42.875 -32.219 -36.5 1 17.77 94 SER B C 1
ATOM 4283 O O . SER B 1 94 ? 43.469 -31.75 -35.531 1 17.77 94 SER B O 1
ATOM 4285 N N . ASN B 1 95 ? 42.156 -31.469 -37.281 1 18.11 95 ASN B N 1
ATOM 4286 C CA . ASN B 1 95 ? 42.781 -30.156 -37.375 1 18.11 95 ASN B CA 1
ATOM 4287 C C . ASN B 1 95 ? 42.969 -29.5 -36 1 18.11 95 ASN B C 1
ATOM 4289 O O . ASN B 1 95 ? 42.094 -29.594 -35.156 1 18.11 95 ASN B O 1
ATOM 4293 N N . PRO B 1 96 ? 44.156 -28.844 -35.75 1 19.52 96 PRO B N 1
ATOM 4294 C CA . PRO B 1 96 ? 45 -28.312 -34.688 1 19.52 96 PRO B CA 1
ATOM 4295 C C . PRO B 1 96 ? 44.312 -27.203 -33.875 1 19.52 96 PRO B C 1
ATOM 4297 O O . PRO B 1 96 ? 43.438 -26.5 -34.406 1 19.52 96 PRO B O 1
ATOM 4300 N N . ASN B 1 97 ? 44.406 -27.312 -32.5 1 17.97 97 ASN B N 1
ATOM 4301 C CA . ASN B 1 97 ? 43.812 -26.812 -31.281 1 17.97 97 ASN B CA 1
ATOM 4302 C C . ASN B 1 97 ? 44.188 -25.359 -31.031 1 17.97 97 ASN B C 1
ATOM 4304 O O . ASN B 1 97 ? 44 -24.844 -29.922 1 17.97 97 ASN B O 1
ATOM 4308 N N . PRO B 1 98 ? 44.531 -24.547 -32.125 1 19.83 98 PRO B N 1
ATOM 4309 C CA . PRO B 1 98 ? 45.375 -23.453 -31.594 1 19.83 98 PRO B CA 1
ATOM 4310 C C . PRO B 1 98 ? 44.656 -22.672 -30.484 1 19.83 98 PRO B C 1
ATOM 4312 O O . PRO B 1 98 ? 43.438 -22.625 -30.438 1 19.83 98 PRO B O 1
ATOM 4315 N N . ASN B 1 99 ? 45.438 -22.406 -29.344 1 18.98 99 ASN B N 1
ATOM 4316 C CA . ASN B 1 99 ? 45.219 -21.922 -27.984 1 18.98 99 ASN B CA 1
ATOM 4317 C C . ASN B 1 99 ? 44.75 -20.469 -27.969 1 18.98 99 ASN B C 1
ATOM 4319 O O . ASN B 1 99 ? 44.75 -19.828 -26.922 1 18.98 99 ASN B O 1
ATOM 4323 N N . PRO B 1 100 ? 44.25 -19.953 -29.078 1 19.27 100 PRO B N 1
ATOM 4324 C CA . PRO B 1 100 ? 44.406 -18.5 -28.969 1 19.27 100 PRO B CA 1
ATOM 4325 C C . PRO B 1 100 ? 43.781 -17.922 -27.703 1 19.27 100 PRO B C 1
ATOM 4327 O O . PRO B 1 100 ? 42.75 -18.406 -27.25 1 19.27 100 PRO B O 1
ATOM 4330 N N . GLN B 1 101 ? 44.656 -17.266 -26.844 1 18.95 101 GLN B N 1
ATOM 4331 C CA . GLN B 1 101 ? 44.594 -16.609 -25.547 1 18.95 101 GLN B CA 1
ATOM 4332 C C . GLN B 1 101 ? 43.469 -15.594 -25.484 1 18.95 101 GLN B C 1
ATOM 4334 O O . GLN B 1 101 ? 43.594 -14.492 -26.031 1 18.95 101 GLN B O 1
ATOM 4339 N N . LEU B 1 102 ? 42.438 -15.969 -25.938 1 18.64 102 LEU B N 1
ATOM 4340 C CA . LEU B 1 102 ? 41.406 -14.953 -26.062 1 18.64 102 LEU B CA 1
ATOM 4341 C C . LEU B 1 102 ? 41.219 -14.18 -24.766 1 18.64 102 LEU B C 1
ATOM 4343 O O . LEU B 1 102 ? 40.938 -14.781 -23.719 1 18.64 102 LEU B O 1
ATOM 4347 N N . GLY B 1 103 ? 42 -13.133 -24.641 1 18.62 103 GLY B N 1
ATOM 4348 C CA . GLY B 1 103 ? 42.062 -12.195 -23.531 1 18.62 103 GLY B CA 1
ATOM 4349 C C . GLY B 1 103 ? 40.688 -11.82 -23 1 18.62 103 GLY B C 1
ATOM 4350 O O . GLY B 1 103 ? 39.875 -11.25 -23.734 1 18.62 103 GLY B O 1
ATOM 4351 N N . LEU B 1 104 ? 40.156 -12.703 -22.312 1 17.95 104 LEU B N 1
ATOM 4352 C CA . LEU B 1 104 ? 38.906 -12.523 -21.594 1 17.95 104 LEU B CA 1
ATOM 4353 C C . LEU B 1 104 ? 38.906 -11.211 -20.828 1 17.95 104 LEU B C 1
ATOM 4355 O O . LEU B 1 104 ? 39.594 -11.062 -19.828 1 17.95 104 LEU B O 1
ATOM 4359 N N . VAL B 1 105 ? 39 -10.141 -21.562 1 20.17 105 VAL B N 1
ATOM 4360 C CA . VAL B 1 105 ? 38.938 -8.867 -20.859 1 20.17 105 VAL B CA 1
ATOM 4361 C C . VAL B 1 105 ? 37.844 -8.938 -19.797 1 20.17 105 VAL B C 1
ATOM 4363 O O . VAL B 1 105 ? 36.688 -9.344 -20.078 1 20.17 105 VAL B O 1
ATOM 4366 N N . SER B 1 106 ? 38.188 -9.281 -18.562 1 20.05 106 SER B N 1
ATOM 4367 C CA . SER B 1 106 ? 37.469 -9.25 -17.281 1 20.05 106 SER B CA 1
ATOM 4368 C C . SER B 1 106 ? 36.531 -8.047 -17.203 1 20.05 106 SER B C 1
ATOM 4370 O O . SER B 1 106 ? 37 -6.902 -17.141 1 20.05 106 SER B O 1
ATOM 4372 N N . ASN B 1 107 ? 35.656 -8.008 -18.094 1 21.69 107 ASN B N 1
ATOM 4373 C CA . ASN B 1 107 ? 34.844 -6.805 -17.984 1 21.69 107 ASN B CA 1
ATOM 4374 C C . ASN B 1 107 ? 34.438 -6.531 -16.547 1 21.69 107 ASN B C 1
ATOM 4376 O O . ASN B 1 107 ? 33.906 -7.414 -15.875 1 21.69 107 ASN B O 1
ATOM 4380 N N . PRO B 1 108 ? 35.156 -5.664 -15.828 1 24.67 108 PRO B N 1
ATOM 4381 C CA . PRO B 1 108 ? 34.906 -5.285 -14.43 1 24.67 108 PRO B CA 1
ATOM 4382 C C . PRO B 1 108 ? 33.438 -5.203 -14.094 1 24.67 108 PRO B C 1
ATOM 4384 O O . PRO B 1 108 ? 32.594 -4.945 -14.969 1 24.67 108 PRO B O 1
ATOM 4387 N N . ASN B 1 109 ? 33.062 -6.078 -13.25 1 23.34 109 ASN B N 1
ATOM 4388 C CA . ASN B 1 109 ? 31.734 -6.238 -12.633 1 23.34 109 ASN B CA 1
ATOM 4389 C C . ASN B 1 109 ? 31.109 -4.895 -12.297 1 23.34 109 ASN B C 1
ATOM 4391 O O . ASN B 1 109 ? 31.609 -4.164 -11.438 1 23.34 109 ASN B O 1
ATOM 4395 N N . PRO B 1 110 ? 30.719 -4.148 -13.352 1 25.91 110 PRO B N 1
ATOM 4396 C CA . PRO B 1 110 ? 30.234 -2.816 -12.984 1 25.91 110 PRO B CA 1
ATOM 4397 C C . PRO B 1 110 ? 29.328 -2.844 -11.758 1 25.91 110 PRO B C 1
ATOM 4399 O O . PRO B 1 110 ? 28.547 -3.791 -11.578 1 25.91 110 PRO B O 1
ATOM 4402 N N . ASN B 1 111 ? 29.906 -2.535 -10.617 1 24 111 ASN B N 1
ATOM 4403 C CA . ASN B 1 111 ? 29.109 -2.16 -9.461 1 24 111 ASN B CA 1
ATOM 4404 C C . ASN B 1 111 ? 27.812 -1.452 -9.875 1 24 111 ASN B C 1
ATOM 4406 O O . ASN B 1 111 ? 27.859 -0.406 -10.523 1 24 111 ASN B O 1
ATOM 4410 N N . PRO B 1 112 ? 26.859 -2.244 -10.219 1 25.8 112 PRO B N 1
ATOM 4411 C CA . PRO B 1 112 ? 25.656 -1.543 -10.68 1 25.8 112 PRO B CA 1
ATOM 4412 C C . PRO B 1 112 ? 25.422 -0.23 -9.938 1 25.8 112 PRO B C 1
ATOM 4414 O O . PRO B 1 112 ? 25.203 -0.234 -8.719 1 25.8 112 PRO B O 1
ATOM 4417 N N . GLN B 1 113 ? 26.297 0.684 -10.109 1 23.89 113 GLN B N 1
ATOM 4418 C CA . GLN B 1 113 ? 25.922 2.037 -9.711 1 23.89 113 GLN B CA 1
ATOM 4419 C C . GLN B 1 113 ? 24.469 2.336 -10.078 1 23.89 113 GLN B C 1
ATOM 4421 O O . GLN B 1 113 ? 24.078 2.189 -11.234 1 23.89 113 GLN B O 1
ATOM 4426 N N . LEU B 1 114 ? 23.594 2.066 -9.133 1 26.86 114 LEU B N 1
ATOM 4427 C CA . LEU B 1 114 ? 22.234 2.58 -9.195 1 26.86 114 LEU B CA 1
ATOM 4428 C C . LEU B 1 114 ? 22.188 3.939 -9.883 1 26.86 114 LEU B C 1
ATOM 4430 O O . LEU B 1 114 ? 22.578 4.953 -9.289 1 26.86 114 LEU B O 1
ATOM 4434 N N . GLY B 1 115 ? 22.75 3.963 -10.992 1 24.56 115 GLY B N 1
ATOM 4435 C CA . GLY B 1 115 ? 22.578 5.207 -11.727 1 24.56 115 GLY B CA 1
ATOM 4436 C C . GLY B 1 115 ? 21.156 5.738 -11.672 1 24.56 115 GLY B C 1
ATOM 4437 O O . GLY B 1 115 ? 20.203 4.992 -11.891 1 24.56 115 GLY B O 1
ATOM 4438 N N . LEU B 1 116 ? 20.953 6.734 -10.852 1 25.86 116 LEU B N 1
ATOM 4439 C CA . LEU B 1 116 ? 19.766 7.582 -10.719 1 25.86 116 LEU B CA 1
ATOM 4440 C C . LEU B 1 116 ? 19.281 8.055 -12.078 1 25.86 116 LEU B C 1
ATOM 4442 O O . LEU B 1 116 ? 19.844 9 -12.648 1 25.86 116 LEU B O 1
ATOM 4446 N N . VAL B 1 117 ? 19.062 7.191 -12.977 1 26.77 117 VAL B N 1
ATOM 4447 C CA . VAL B 1 117 ? 18.344 7.773 -14.109 1 26.77 117 VAL B CA 1
ATOM 4448 C C . VAL B 1 117 ? 17.203 8.641 -13.602 1 26.77 117 VAL B C 1
ATOM 4450 O O . VAL B 1 117 ? 16.547 8.305 -12.609 1 26.77 117 VAL B O 1
ATOM 4453 N N . SER B 1 118 ? 17.172 9.875 -13.961 1 29.05 118 SER B N 1
ATOM 4454 C CA . SER B 1 118 ? 16.172 10.891 -13.633 1 29.05 118 SER B CA 1
ATOM 4455 C C . SER B 1 118 ? 14.766 10.375 -13.898 1 29.05 118 SER B C 1
ATOM 4457 O O . SER B 1 118 ? 14.227 10.562 -14.984 1 29.05 118 SER B O 1
ATOM 4459 N N . ASN B 1 119 ? 14.539 9.133 -13.867 1 32.16 119 ASN B N 1
ATOM 4460 C CA . ASN B 1 119 ? 13.148 8.75 -14.07 1 32.16 119 ASN B CA 1
ATOM 4461 C C . ASN B 1 119 ? 12.234 9.398 -13.039 1 32.16 119 ASN B C 1
ATOM 4463 O O . ASN B 1 119 ? 12.508 9.344 -11.836 1 32.16 119 ASN B O 1
ATOM 4467 N N . PRO B 1 120 ? 11.352 10.211 -13.414 1 36.88 120 PRO B N 1
ATOM 4468 C CA . PRO B 1 120 ? 10.383 10.891 -12.547 1 36.88 120 PRO B CA 1
ATOM 4469 C C . PRO B 1 120 ? 9.602 9.914 -11.664 1 36.88 120 PRO B C 1
ATOM 4471 O O . PRO B 1 120 ? 8.625 10.305 -11.016 1 36.88 120 PRO B O 1
ATOM 4474 N N . ASN B 1 121 ? 9.914 8.672 -11.945 1 41.22 121 ASN B N 1
ATOM 4475 C CA . ASN B 1 121 ? 9.102 7.77 -11.141 1 41.22 121 ASN B CA 1
ATOM 4476 C C . ASN B 1 121 ? 9.477 7.84 -9.664 1 41.22 121 ASN B C 1
ATOM 4478 O O . ASN B 1 121 ? 10.641 7.652 -9.305 1 41.22 121 ASN B O 1
ATOM 4482 N N . PRO B 1 122 ? 8.602 8.273 -8.875 1 42.75 122 PRO B N 1
ATOM 4483 C CA . PRO B 1 122 ? 8.852 8.539 -7.457 1 42.75 122 PRO B CA 1
ATOM 4484 C C . PRO B 1 122 ? 9.312 7.301 -6.691 1 42.75 122 PRO B C 1
ATOM 4486 O O . PRO B 1 122 ? 10.016 7.418 -5.688 1 42.75 122 PRO B O 1
ATOM 4489 N N . ASN B 1 123 ? 8.758 6.078 -7.07 1 49.03 123 ASN B N 1
ATOM 4490 C CA . ASN B 1 123 ? 9.305 4.953 -6.32 1 49.03 123 ASN B CA 1
ATOM 4491 C C . ASN B 1 123 ? 10.469 4.305 -7.059 1 49.03 123 ASN B C 1
ATOM 4493 O O . ASN B 1 123 ? 10.266 3.461 -7.934 1 49.03 123 ASN B O 1
ATOM 4497 N N . PRO B 1 124 ? 11.594 4.766 -6.836 1 50.31 124 PRO B N 1
ATOM 4498 C CA . PRO B 1 124 ? 12.766 4.309 -7.586 1 50.31 124 PRO B CA 1
ATOM 4499 C C . PRO B 1 124 ? 12.922 2.791 -7.582 1 50.31 124 PRO B C 1
ATOM 4501 O O . PRO B 1 124 ? 13.391 2.211 -8.562 1 50.31 124 PRO B O 1
ATOM 4504 N N . GLN B 1 125 ? 12.359 2.213 -6.605 1 65 125 GLN B N 1
ATOM 4505 C CA . GLN B 1 125 ? 12.578 0.771 -6.551 1 65 125 GLN B CA 1
ATOM 4506 C C . GLN B 1 125 ? 11.656 0.037 -7.523 1 65 125 GLN B C 1
ATOM 4508 O O . GLN B 1 125 ? 12.078 -0.909 -8.188 1 65 125 GLN B O 1
ATOM 4513 N N . LEU B 1 126 ? 10.484 0.477 -7.641 1 63.19 126 LEU B N 1
ATOM 4514 C CA . LEU B 1 126 ? 9.555 -0.185 -8.547 1 63.19 126 LEU B CA 1
ATOM 4515 C C . LEU B 1 126 ? 9.844 0.189 -10 1 63.19 126 LEU B C 1
ATOM 4517 O O . LEU B 1 126 ? 9.539 -0.576 -10.914 1 63.19 126 LEU B O 1
ATOM 4521 N N . GLY B 1 127 ? 10.414 1.409 -10.062 1 61.12 127 GLY B N 1
ATOM 4522 C CA . GLY B 1 127 ? 10.875 1.797 -11.383 1 61.12 127 GLY B CA 1
ATOM 4523 C C . GLY B 1 127 ? 11.953 0.885 -11.938 1 61.12 127 GLY B C 1
ATOM 4524 O O . GLY B 1 127 ? 12.078 0.724 -13.156 1 61.12 127 GLY B O 1
ATOM 4525 N N . LEU B 1 128 ? 12.617 0.295 -11.062 1 65.69 128 LEU B N 1
ATOM 4526 C CA . LEU B 1 128 ? 13.664 -0.637 -11.469 1 65.69 128 LEU B CA 1
ATOM 4527 C C . LEU B 1 128 ? 13.062 -1.87 -12.141 1 65.69 128 LEU B C 1
ATOM 4529 O O . LEU B 1 128 ? 13.703 -2.482 -13 1 65.69 128 LEU B O 1
ATOM 4533 N N . LEU B 1 129 ? 11.844 -2.094 -11.781 1 71.12 129 LEU B N 1
ATOM 4534 C CA . LEU B 1 129 ? 11.203 -3.266 -12.359 1 71.12 129 LEU B CA 1
ATOM 4535 C C . LEU B 1 129 ? 10.898 -3.045 -13.836 1 71.12 129 LEU B C 1
ATOM 4537 O O . LEU B 1 129 ? 10.758 -4.008 -14.602 1 71.12 129 LEU B O 1
ATOM 4541 N N . ASP B 1 130 ? 10.766 -1.801 -14.156 1 66.94 130 ASP B N 1
ATOM 4542 C CA . ASP B 1 130 ? 10.562 -1.5 -15.57 1 66.94 130 ASP B CA 1
ATOM 4543 C C . ASP B 1 130 ? 11.773 -1.922 -16.406 1 66.94 130 ASP B C 1
ATOM 4545 O O . ASP B 1 130 ? 11.617 -2.443 -17.5 1 66.94 130 ASP B O 1
ATOM 4549 N N . GLN B 1 131 ? 12.867 -1.688 -15.82 1 62.69 131 GLN B N 1
ATOM 4550 C CA . GLN B 1 131 ? 14.094 -2.062 -16.516 1 62.69 131 GLN B CA 1
ATOM 4551 C C . GLN B 1 131 ? 14.242 -3.58 -16.594 1 62.69 131 GLN B C 1
ATOM 4553 O O . GLN B 1 131 ? 14.641 -4.117 -17.641 1 62.69 131 GLN B O 1
ATOM 4558 N N . CYS B 1 132 ? 13.836 -4.168 -15.594 1 64 132 CYS B N 1
ATOM 4559 C CA . CYS B 1 132 ? 13.969 -5.621 -15.516 1 64 132 CYS B CA 1
ATOM 4560 C C . CYS B 1 132 ? 13.008 -6.305 -16.484 1 64 132 CYS B C 1
ATOM 4562 O O . CYS B 1 132 ? 13.359 -7.316 -17.094 1 64 132 CYS B O 1
ATOM 4564 N N . SER B 1 133 ? 11.906 -5.773 -16.672 1 66.81 133 SER B N 1
ATOM 4565 C CA . SER B 1 133 ? 10.852 -6.402 -17.469 1 66.81 133 SER B CA 1
ATOM 4566 C C . SER B 1 133 ? 11.172 -6.348 -18.953 1 66.81 133 SER B C 1
ATOM 4568 O O . SER B 1 133 ? 10.562 -7.062 -19.75 1 66.81 133 SER B O 1
ATOM 4570 N N . HIS B 1 134 ? 12.125 -5.527 -19.219 1 60.81 134 HIS B N 1
ATOM 4571 C CA . HIS B 1 134 ? 12.5 -5.391 -20.609 1 60.81 134 HIS B CA 1
ATOM 4572 C C . HIS B 1 134 ? 13.586 -6.391 -21 1 60.81 134 HIS B C 1
ATOM 4574 O O . HIS B 1 134 ? 13.867 -6.594 -22.172 1 60.81 134 HIS B O 1
ATOM 4580 N N . ARG B 1 135 ? 14.164 -7.039 -19.984 1 57.72 135 ARG B N 1
ATOM 4581 C CA . ARG B 1 135 ? 15.227 -8.016 -20.234 1 57.72 135 ARG B CA 1
ATOM 4582 C C . ARG B 1 135 ? 14.648 -9.414 -20.438 1 57.72 135 ARG B C 1
ATOM 4584 O O . ARG B 1 135 ? 14.617 -10.219 -19.5 1 57.72 135 ARG B O 1
ATOM 4591 N N . VAL B 1 136 ? 14.18 -9.648 -21.672 1 61.75 136 VAL B N 1
ATOM 4592 C CA . VAL B 1 136 ? 13.531 -10.906 -22.016 1 61.75 136 VAL B CA 1
ATOM 4593 C C . VAL B 1 136 ? 14.562 -11.891 -22.562 1 61.75 136 VAL B C 1
ATOM 4595 O O . VAL B 1 136 ? 15.328 -11.547 -23.469 1 61.75 136 VAL B O 1
ATOM 4598 N N . LEU B 1 137 ? 14.625 -13.031 -21.938 1 54.44 137 LEU B N 1
ATOM 4599 C CA . LEU B 1 137 ? 15.594 -14.039 -22.359 1 54.44 137 LEU B CA 1
ATOM 4600 C C . LEU B 1 137 ? 15.062 -14.844 -23.547 1 54.44 137 LEU B C 1
ATOM 4602 O O . LEU B 1 137 ? 15.812 -15.156 -24.469 1 54.44 137 LEU B O 1
ATOM 4606 N N . MET B 1 138 ? 13.867 -15.305 -23.375 1 54.31 138 MET B N 1
ATOM 4607 C CA . MET B 1 138 ? 13.297 -16.203 -24.375 1 54.31 138 MET B CA 1
ATOM 4608 C C . MET B 1 138 ? 11.836 -15.844 -24.656 1 54.31 138 MET B C 1
ATOM 4610 O O . MET B 1 138 ? 11.156 -15.297 -23.781 1 54.31 138 MET B O 1
ATOM 4614 N N . TYR B 1 139 ? 11.43 -16.188 -26.016 1 53.44 139 TYR B N 1
ATOM 4615 C CA . TYR B 1 139 ? 10.039 -16.188 -26.4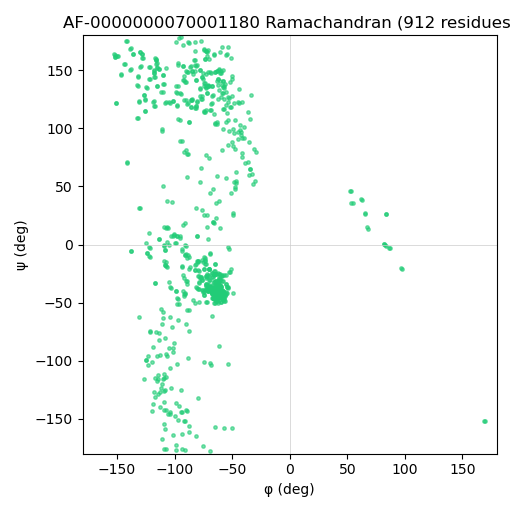84 1 53.44 139 TYR B CA 1
ATOM 4616 C C . TYR B 1 139 ? 9.469 -14.773 -26.469 1 53.44 139 TYR B C 1
ATOM 4618 O O . TYR B 1 139 ? 8.289 -14.578 -26.172 1 53.44 139 TYR B O 1
ATOM 4626 N N . GLY B 1 140 ? 10.438 -13.875 -26.594 1 52.69 140 GLY B N 1
ATOM 4627 C CA . GLY B 1 140 ? 9.922 -12.555 -26.906 1 52.69 140 GLY B CA 1
ATOM 4628 C C . GLY B 1 140 ? 9.312 -12.445 -28.281 1 52.69 140 GLY B C 1
ATOM 4629 O O . GLY B 1 140 ? 8.242 -13.008 -28.531 1 52.69 140 GLY B O 1
ATOM 4630 N N . THR B 1 141 ? 9.992 -11.898 -29.078 1 52.22 141 THR B N 1
ATOM 4631 C CA . THR B 1 141 ? 9.516 -11.758 -30.438 1 52.22 141 THR B CA 1
ATOM 4632 C C . THR B 1 141 ? 9.875 -12.984 -31.281 1 52.22 141 THR B C 1
ATOM 4634 O O . THR B 1 141 ? 9.172 -13.32 -32.219 1 52.22 141 THR B O 1
ATOM 4637 N N . GLU B 1 142 ? 10.844 -13.68 -30.766 1 59.62 142 GLU B N 1
ATOM 4638 C CA . GLU B 1 142 ? 11.305 -14.828 -31.547 1 59.62 142 GLU B CA 1
ATOM 4639 C C . GLU B 1 142 ? 10.922 -16.141 -30.875 1 59.62 142 GLU B C 1
ATOM 4641 O O . GLU B 1 142 ? 10.938 -16.25 -29.656 1 59.62 142 GLU B O 1
ATOM 4646 N N . LEU B 1 143 ? 10.469 -17.094 -31.75 1 71.25 143 LEU B N 1
ATOM 4647 C CA . LEU B 1 143 ? 10.039 -18.406 -31.281 1 71.25 143 LEU B CA 1
ATOM 4648 C C . LEU B 1 143 ? 11.016 -19.484 -31.719 1 71.25 143 LEU B C 1
ATOM 4650 O O . LEU B 1 143 ? 11.664 -19.359 -32.75 1 71.25 143 LEU B O 1
ATOM 4654 N N . ASP B 1 144 ? 11.148 -20.406 -30.891 1 68.31 144 ASP B N 1
ATOM 4655 C CA . ASP B 1 144 ? 11.922 -21.594 -31.25 1 68.31 144 ASP B CA 1
ATOM 4656 C C . ASP B 1 144 ? 11.281 -22.344 -32.406 1 68.31 144 ASP B C 1
ATOM 4658 O O . ASP B 1 144 ? 10.062 -22.281 -32.594 1 68.31 144 ASP B O 1
ATOM 4662 N N . ALA B 1 145 ? 12.07 -23.016 -33.25 1 67 145 ALA B N 1
ATOM 4663 C CA . ALA B 1 145 ? 11.617 -23.719 -34.438 1 67 145 ALA B CA 1
ATOM 4664 C C . ALA B 1 145 ? 10.594 -24.797 -34.094 1 67 145 ALA B C 1
ATOM 4666 O O . ALA B 1 145 ? 9.711 -25.094 -34.906 1 67 145 ALA B O 1
ATOM 4667 N N . ASP B 1 146 ? 10.633 -25.297 -32.969 1 70.06 146 ASP B N 1
ATOM 4668 C CA . ASP B 1 146 ? 9.734 -26.375 -32.594 1 70.06 146 ASP B CA 1
ATOM 4669 C C . ASP B 1 146 ? 8.438 -25.828 -32 1 70.06 146 ASP B C 1
ATOM 4671 O O . ASP B 1 146 ? 7.492 -26.578 -31.75 1 70.06 146 ASP B O 1
ATOM 4675 N N . HIS B 1 147 ? 8.391 -24.594 -31.922 1 75.75 147 HIS B N 1
ATOM 4676 C CA . HIS B 1 147 ? 7.172 -23.984 -31.406 1 75.75 147 HIS B CA 1
ATOM 4677 C C . HIS B 1 147 ? 6.039 -24.078 -32.438 1 75.75 147 HIS B C 1
ATOM 4679 O O . HIS B 1 147 ? 6.234 -23.766 -33.594 1 75.75 147 HIS B O 1
ATOM 4685 N N . PRO B 1 148 ? 4.91 -24.453 -32 1 73.56 148 PRO B N 1
ATOM 4686 C CA . PRO B 1 148 ? 3.783 -24.594 -32.938 1 73.56 148 PRO B CA 1
ATOM 4687 C C . PRO B 1 148 ? 3.51 -23.328 -33.719 1 73.56 148 PRO B C 1
ATOM 4689 O O . PRO B 1 148 ? 3.029 -23.391 -34.875 1 73.56 148 PRO B O 1
ATOM 4692 N N . GLY B 1 149 ? 3.855 -22.234 -33.188 1 71.88 149 GLY B N 1
ATOM 4693 C CA . GLY B 1 149 ? 3.559 -20.969 -33.844 1 71.88 149 GLY B CA 1
ATOM 4694 C C . GLY B 1 149 ? 4.715 -20.438 -34.688 1 71.88 149 GLY B C 1
ATOM 4695 O O . GLY B 1 149 ? 4.637 -19.344 -35.219 1 71.88 149 GLY B O 1
ATOM 4696 N N . PHE B 1 150 ? 5.699 -21.203 -34.781 1 74.12 150 PHE B N 1
ATOM 4697 C CA . PHE B 1 150 ? 6.914 -20.719 -35.438 1 74.12 150 PHE B CA 1
ATOM 4698 C C . PHE B 1 150 ? 6.66 -20.359 -36.875 1 74.12 150 PHE B C 1
ATOM 4700 O O . PHE B 1 150 ? 7.113 -19.312 -37.375 1 74.12 150 PHE B O 1
ATOM 4707 N N . LYS B 1 151 ? 5.848 -21.125 -37.531 1 78.69 151 LYS B N 1
ATOM 4708 C CA . LYS B 1 151 ? 5.629 -20.922 -38.969 1 78.69 151 LYS B CA 1
ATOM 4709 C C . LYS B 1 151 ? 4.336 -20.141 -39.219 1 78.69 151 LYS B C 1
ATOM 4711 O O . LYS B 1 151 ? 3.963 -19.906 -40.375 1 78.69 151 LYS B O 1
ATOM 4716 N N . ASP B 1 152 ? 3.656 -19.75 -38.25 1 88.25 152 ASP B N 1
ATOM 4717 C CA . ASP B 1 152 ? 2.389 -19.031 -38.344 1 88.25 152 ASP B CA 1
ATOM 4718 C C . ASP B 1 152 ? 2.598 -17.531 -38.25 1 88.25 152 ASP B C 1
ATOM 4720 O O . ASP B 1 152 ? 2.777 -17 -37.156 1 88.25 152 ASP B O 1
ATOM 4724 N N . GLU B 1 153 ? 2.457 -16.906 -39.312 1 88.69 153 GLU B N 1
ATOM 4725 C CA . GLU B 1 153 ? 2.742 -15.477 -39.375 1 88.69 153 GLU B CA 1
ATOM 4726 C C . GLU B 1 153 ? 1.736 -14.68 -38.562 1 88.69 153 GLU B C 1
ATOM 4728 O O . GLU B 1 153 ? 2.09 -13.672 -37.938 1 88.69 153 GLU B O 1
ATOM 4733 N N . VAL B 1 154 ? 0.543 -15.125 -38.656 1 91.44 154 VAL B N 1
ATOM 4734 C CA . VAL B 1 154 ? -0.497 -14.43 -37.906 1 91.44 154 VAL B CA 1
ATOM 4735 C C . VAL B 1 154 ? -0.205 -14.531 -36.438 1 91.44 154 VAL B C 1
ATOM 4737 O O . VAL B 1 154 ? -0.287 -13.531 -35.688 1 91.44 154 VAL B O 1
ATOM 4740 N N . TYR B 1 155 ? 0.154 -15.68 -36 1 91.75 155 TYR B N 1
ATOM 4741 C CA . TYR B 1 155 ? 0.495 -15.898 -34.594 1 91.75 155 TYR B CA 1
ATOM 4742 C C . TYR B 1 155 ? 1.683 -15.031 -34.188 1 91.75 155 TYR B C 1
ATOM 4744 O O . TYR B 1 155 ? 1.682 -14.438 -33.094 1 91.75 155 TYR B O 1
ATOM 4752 N N . ARG B 1 156 ? 2.637 -14.898 -35 1 89.25 156 ARG B N 1
ATOM 4753 C CA . ARG B 1 156 ? 3.838 -14.117 -34.688 1 89.25 156 ARG B CA 1
ATOM 4754 C C . ARG B 1 156 ? 3.518 -12.633 -34.594 1 89.25 156 ARG B C 1
ATOM 4756 O O . ARG B 1 156 ? 4.09 -11.922 -33.781 1 89.25 156 ARG B O 1
ATOM 4763 N N . GLN B 1 157 ? 2.639 -12.25 -35.438 1 90.62 157 GLN B N 1
ATOM 4764 C CA . GLN B 1 157 ? 2.23 -10.844 -35.406 1 90.62 157 GLN B CA 1
ATOM 4765 C C . GLN B 1 157 ? 1.49 -10.531 -34.094 1 90.62 157 GLN B C 1
ATOM 4767 O O . GLN B 1 157 ? 1.667 -9.453 -33.531 1 90.62 157 GLN B O 1
ATOM 4772 N N . ARG B 1 158 ? 0.67 -11.422 -33.75 1 93.5 158 ARG B N 1
ATOM 4773 C CA . ARG B 1 158 ? -0.056 -11.242 -32.5 1 93.5 158 ARG B CA 1
ATOM 4774 C C . ARG B 1 158 ? 0.9 -11.211 -31.312 1 93.5 158 ARG B C 1
ATOM 4776 O O . ARG B 1 158 ? 0.722 -10.406 -30.391 1 93.5 158 ARG B O 1
ATOM 4783 N N . ARG B 1 159 ? 1.869 -12.023 -31.312 1 90 159 ARG B N 1
ATOM 4784 C CA . ARG B 1 159 ? 2.883 -12.031 -30.266 1 90 159 ARG B CA 1
ATOM 4785 C C . ARG B 1 159 ? 3.609 -10.688 -30.203 1 90 159 ARG B C 1
ATOM 4787 O O . ARG B 1 159 ? 3.861 -10.164 -29.109 1 90 159 ARG B O 1
ATOM 4794 N N . LYS B 1 160 ? 3.961 -10.18 -31.344 1 88.44 160 LYS B N 1
ATOM 4795 C CA . LYS B 1 160 ? 4.621 -8.883 -31.422 1 88.44 160 LYS B CA 1
ATOM 4796 C C . LYS B 1 160 ? 3.75 -7.785 -30.812 1 88.44 160 LYS B C 1
ATOM 4798 O O . LYS B 1 160 ? 4.258 -6.883 -30.141 1 88.44 160 LYS B O 1
ATOM 4803 N N . TYR B 1 161 ? 2.492 -7.934 -31.125 1 92.44 161 TYR B N 1
ATOM 4804 C CA . TYR B 1 161 ? 1.537 -6.98 -30.562 1 92.44 161 TYR B CA 1
ATOM 4805 C C . TYR B 1 161 ? 1.597 -6.977 -29.031 1 92.44 161 TYR B C 1
ATOM 4807 O O . TYR B 1 161 ? 1.695 -5.914 -28.422 1 92.44 161 TYR B O 1
ATOM 4815 N N . PHE B 1 162 ? 1.591 -8.094 -28.422 1 93.19 162 PHE B N 1
ATOM 4816 C CA . PHE B 1 162 ? 1.609 -8.195 -26.953 1 93.19 162 PHE B CA 1
ATOM 4817 C C . PHE B 1 162 ? 2.955 -7.742 -26.406 1 93.19 162 PHE B C 1
ATOM 4819 O O . PHE B 1 162 ? 3.02 -7.148 -25.328 1 93.19 162 PHE B O 1
ATOM 4826 N N . VAL B 1 163 ? 3.969 -8.047 -27.078 1 87.19 163 VAL B N 1
ATOM 4827 C CA . VAL B 1 163 ? 5.305 -7.625 -26.688 1 87.19 163 VAL B CA 1
ATOM 4828 C C . VAL B 1 163 ? 5.383 -6.102 -26.656 1 87.19 163 VAL B C 1
ATOM 4830 O O . VAL B 1 163 ? 5.93 -5.516 -25.719 1 87.19 163 VAL B O 1
ATOM 4833 N N . GLU B 1 164 ? 4.852 -5.488 -27.625 1 88.38 164 GLU B N 1
ATOM 4834 C CA . GLU B 1 164 ? 4.859 -4.031 -27.688 1 88.38 164 GLU B CA 1
ATOM 4835 C C . GLU B 1 164 ? 4.066 -3.416 -26.547 1 88.38 164 GLU B C 1
ATOM 4837 O O . GLU B 1 164 ? 4.477 -2.408 -25.969 1 88.38 164 GLU B O 1
ATOM 4842 N N . VAL B 1 165 ? 2.992 -4.02 -26.297 1 90.56 165 VAL B N 1
ATOM 4843 C CA . VAL B 1 165 ? 2.176 -3.547 -25.188 1 90.56 165 VAL B CA 1
ATOM 4844 C C . VAL B 1 165 ? 2.982 -3.619 -23.891 1 90.56 165 VAL B C 1
ATOM 4846 O O . VAL B 1 165 ? 2.975 -2.676 -23.094 1 90.56 165 VAL B O 1
ATOM 4849 N N . ALA B 1 166 ? 3.68 -4.68 -23.672 1 90.12 166 ALA B N 1
ATOM 4850 C CA . ALA B 1 166 ? 4.465 -4.891 -22.453 1 90.12 166 ALA B CA 1
ATOM 4851 C C . ALA B 1 166 ? 5.629 -3.906 -22.375 1 90.12 166 ALA B C 1
ATOM 4853 O O . ALA B 1 166 ? 5.918 -3.365 -21.312 1 90.12 166 ALA B O 1
ATOM 4854 N N . MET B 1 167 ? 6.195 -3.637 -23.438 1 84.81 167 MET B N 1
ATOM 4855 C CA . MET B 1 167 ? 7.363 -2.764 -23.469 1 84.81 167 MET B CA 1
ATOM 4856 C C . MET B 1 167 ? 6.965 -1.312 -23.219 1 84.81 167 MET B C 1
ATOM 4858 O O . MET B 1 167 ? 7.754 -0.532 -22.688 1 84.81 167 MET B O 1
ATOM 4862 N N . ASN B 1 168 ? 5.789 -1.037 -23.562 1 86.25 168 ASN B N 1
ATOM 4863 C CA . ASN B 1 168 ? 5.328 0.339 -23.422 1 86.25 168 ASN B CA 1
ATOM 4864 C C . ASN B 1 168 ? 4.754 0.6 -22.031 1 86.25 168 ASN B C 1
ATOM 4866 O O . ASN B 1 168 ? 4.52 1.75 -21.656 1 86.25 168 ASN B O 1
ATOM 4870 N N . TYR B 1 169 ? 4.57 -0.401 -21.328 1 89.25 169 TYR B N 1
ATOM 4871 C CA . TYR B 1 169 ? 3.998 -0.25 -19.984 1 89.25 169 TYR B CA 1
ATOM 4872 C C . TYR B 1 169 ? 5.012 0.353 -19.031 1 89.25 169 TYR B C 1
ATOM 4874 O O . TYR B 1 169 ? 6.188 -0.018 -19.047 1 89.25 169 TYR B O 1
ATOM 4882 N N . LYS B 1 170 ? 4.523 1.332 -18.203 1 80 170 LYS B N 1
ATOM 4883 C CA . LYS B 1 170 ? 5.32 1.934 -17.141 1 80 170 LYS B CA 1
ATOM 4884 C C . LYS B 1 170 ? 4.648 1.756 -15.781 1 80 170 LYS B C 1
ATOM 4886 O O . LYS B 1 170 ? 3.426 1.885 -15.664 1 80 170 LYS B O 1
ATOM 4891 N N . PHE B 1 171 ? 5.52 1.534 -14.836 1 78.44 171 PHE B N 1
ATOM 4892 C CA . PHE B 1 171 ? 5 1.358 -13.484 1 78.44 171 PHE B CA 1
ATOM 4893 C C . PHE B 1 171 ? 4.203 2.58 -13.055 1 78.44 171 PHE B C 1
ATOM 4895 O O . PHE B 1 171 ? 4.602 3.717 -13.32 1 78.44 171 PHE B O 1
ATOM 4902 N N . GLY B 1 172 ? 3.104 2.322 -12.352 1 70.94 172 GLY B N 1
ATOM 4903 C CA . GLY B 1 172 ? 2.279 3.414 -11.859 1 70.94 172 GLY B CA 1
ATOM 4904 C C . GLY B 1 172 ? 1.098 3.723 -12.758 1 70.94 172 GLY B C 1
ATOM 4905 O O . GLY B 1 172 ? 0.125 4.344 -12.328 1 70.94 172 GLY B O 1
ATOM 4906 N N . GLN B 1 173 ? 1.188 3.307 -13.992 1 78.12 173 GLN B N 1
ATOM 4907 C CA . GLN B 1 173 ? 0.086 3.492 -14.93 1 78.12 173 GLN B CA 1
ATOM 4908 C C . GLN B 1 173 ? -0.831 2.271 -14.953 1 78.12 173 GLN B C 1
ATOM 4910 O O . GLN B 1 173 ? -0.406 1.164 -14.609 1 78.12 173 GLN B O 1
ATOM 4915 N N . PRO B 1 174 ? -2.092 2.604 -15.328 1 86.31 174 PRO B N 1
ATOM 4916 C CA . PRO B 1 174 ? -2.938 1.427 -15.539 1 86.31 174 PRO B CA 1
ATOM 4917 C C . PRO B 1 174 ? -2.436 0.533 -16.672 1 86.31 174 PRO B C 1
ATOM 4919 O O . PRO B 1 174 ? -1.923 1.032 -17.672 1 86.31 174 PRO B O 1
ATOM 4922 N N . ILE B 1 175 ? -2.566 -0.744 -16.469 1 92.69 175 ILE B N 1
ATOM 4923 C CA . ILE B 1 175 ? -2.168 -1.677 -17.516 1 92.69 175 ILE B CA 1
ATOM 4924 C C . ILE B 1 175 ? -3.104 -1.534 -18.719 1 92.69 175 ILE B C 1
ATOM 4926 O O . ILE B 1 175 ? -4.324 -1.582 -18.562 1 92.69 175 ILE B O 1
ATOM 4930 N N . PRO B 1 176 ? -2.531 -1.35 -19.859 1 92.88 176 PRO B N 1
ATOM 4931 C CA . PRO B 1 176 ? -3.385 -1.182 -21.047 1 92.88 176 PRO B CA 1
ATOM 4932 C C . PRO B 1 176 ? -4.258 -2.402 -21.312 1 92.88 176 PRO B C 1
ATOM 4934 O O . PRO B 1 176 ? -3.812 -3.539 -21.141 1 92.88 176 PRO B O 1
ATOM 4937 N N . ARG B 1 177 ? -5.484 -2.137 -21.719 1 95.56 177 ARG B N 1
ATOM 4938 C CA . ARG B 1 177 ? -6.367 -3.229 -22.125 1 95.56 177 ARG B CA 1
ATOM 4939 C C . ARG B 1 177 ? -5.996 -3.752 -23.516 1 95.56 177 ARG B C 1
ATOM 4941 O O . ARG B 1 177 ? -5.637 -2.977 -24.391 1 95.56 177 ARG B O 1
ATOM 4948 N N . VAL B 1 178 ? -6.121 -5.043 -23.719 1 96.62 178 VAL B N 1
ATOM 4949 C CA . VAL B 1 178 ? -5.742 -5.652 -24.984 1 96.62 178 VAL B CA 1
ATOM 4950 C C . VAL B 1 178 ? -6.961 -6.293 -25.641 1 96.62 178 VAL B C 1
ATOM 4952 O O . VAL B 1 178 ? -7.91 -6.68 -24.953 1 96.62 178 VAL B O 1
ATOM 4955 N N . GLU B 1 179 ? -6.918 -6.301 -26.922 1 95.94 179 GLU B N 1
ATOM 4956 C CA . GLU B 1 179 ? -7.965 -6.977 -27.688 1 95.94 179 GLU B CA 1
ATOM 4957 C C . GLU B 1 179 ? -7.523 -8.375 -28.109 1 95.94 179 GLU B C 1
ATOM 4959 O O . GLU B 1 179 ? -6.551 -8.523 -28.844 1 95.94 179 GLU B O 1
ATOM 4964 N N . TYR B 1 180 ? -8.227 -9.359 -27.688 1 97.75 180 TYR B N 1
ATOM 4965 C CA . TYR B 1 180 ? -7.977 -10.727 -28.125 1 97.75 180 TYR B CA 1
ATOM 4966 C C . TYR B 1 180 ? -8.836 -11.078 -29.328 1 97.75 180 TYR B C 1
ATOM 4968 O O . TYR B 1 180 ? -10.008 -10.711 -29.391 1 97.75 180 TYR B O 1
ATOM 4976 N N . THR B 1 181 ? -8.242 -11.812 -30.234 1 97.19 181 THR B N 1
ATOM 4977 C CA . THR B 1 181 ? -8.977 -12.25 -31.406 1 97.19 181 THR B CA 1
ATOM 4978 C C . THR B 1 181 ? -9.953 -13.367 -31.047 1 97.19 181 THR B C 1
ATOM 4980 O O . THR B 1 181 ? -9.875 -13.938 -29.969 1 97.19 181 THR B O 1
ATOM 4983 N N . ALA B 1 182 ? -10.805 -13.625 -32 1 97.06 182 ALA B N 1
ATOM 4984 C CA . ALA B 1 182 ? -11.758 -14.703 -31.812 1 97.06 182 ALA B CA 1
ATOM 4985 C C . ALA B 1 182 ? -11.047 -16.047 -31.625 1 97.06 182 ALA B C 1
ATOM 4987 O O . ALA B 1 182 ? -11.469 -16.875 -30.812 1 97.06 182 ALA B O 1
ATOM 4988 N N . GLU B 1 183 ? -10.008 -16.219 -32.406 1 96.38 183 GLU B N 1
ATOM 4989 C CA . GLU B 1 183 ? -9.242 -17.469 -32.312 1 96.38 183 GLU B CA 1
ATOM 4990 C C . GLU B 1 183 ? -8.57 -17.609 -30.938 1 96.38 183 GLU B C 1
ATOM 4992 O O . GLU B 1 183 ? -8.555 -18.688 -30.359 1 96.38 183 GLU B O 1
ATOM 4997 N N . GLU B 1 184 ? -8.031 -16.531 -30.5 1 97 184 GLU B N 1
ATOM 4998 C CA . GLU B 1 184 ? -7.387 -16.531 -29.203 1 97 184 GLU B CA 1
ATOM 4999 C C . GLU B 1 184 ? -8.398 -16.797 -28.078 1 97 184 GLU B C 1
ATOM 5001 O O . GLU B 1 184 ? -8.125 -17.578 -27.172 1 97 184 GLU B O 1
ATOM 5006 N N . THR B 1 185 ? -9.516 -16.234 -28.172 1 98.12 185 THR B N 1
ATOM 5007 C CA . THR B 1 185 ? -10.57 -16.422 -27.188 1 98.12 185 THR B CA 1
ATOM 5008 C C . THR B 1 185 ? -11.07 -17.859 -27.203 1 98.12 185 THR B C 1
ATOM 5010 O O . THR B 1 185 ? -11.352 -18.438 -26.141 1 98.12 185 THR B O 1
ATOM 5013 N N . LYS B 1 186 ? -11.172 -18.359 -28.359 1 97.69 186 LYS B N 1
ATOM 5014 C CA . LYS B 1 186 ? -11.586 -19.766 -28.484 1 97.69 186 LYS B CA 1
ATOM 5015 C C . LYS B 1 186 ? -10.562 -20.703 -27.844 1 97.69 186 LYS B C 1
ATOM 5017 O O . LYS B 1 186 ? -10.938 -21.672 -27.188 1 97.69 186 LYS B O 1
ATOM 5022 N N . THR B 1 187 ? -9.32 -20.438 -28.125 1 96.94 187 THR B N 1
ATOM 5023 C CA . THR B 1 187 ? -8.258 -21.234 -27.531 1 96.94 187 THR B CA 1
ATOM 5024 C C . THR B 1 187 ? -8.328 -21.188 -26 1 96.94 187 THR B C 1
ATOM 5026 O O . THR B 1 187 ? -8.266 -22.219 -25.328 1 96.94 187 THR B O 1
ATOM 5029 N N . TRP B 1 188 ? -8.5 -20 -25.453 1 97.81 188 TRP B N 1
ATOM 5030 C CA . TRP B 1 188 ? -8.695 -19.812 -24.016 1 97.81 188 TRP B CA 1
ATOM 5031 C C . TRP B 1 188 ? -9.891 -20.641 -23.531 1 97.81 188 TRP B C 1
ATOM 5033 O O . TRP B 1 188 ? -9.797 -21.312 -22.5 1 97.81 188 TRP B O 1
ATOM 5043 N N . GLY B 1 189 ? -10.922 -20.594 -24.266 1 98.06 189 GLY B N 1
ATOM 5044 C CA . GLY B 1 189 ? -12.133 -21.297 -23.891 1 98.06 189 GLY B CA 1
ATOM 5045 C C . GLY B 1 189 ? -11.938 -22.797 -23.766 1 98.06 189 GLY B C 1
ATOM 5046 O O . GLY B 1 189 ? -12.445 -23.422 -22.828 1 98.06 189 GLY B O 1
ATOM 5047 N N . VAL B 1 190 ? -11.219 -23.359 -24.672 1 97.25 190 VAL B N 1
ATOM 5048 C CA . VAL B 1 190 ? -10.938 -24.781 -24.656 1 97.25 190 VAL B CA 1
ATOM 5049 C C . VAL B 1 190 ? -10.141 -25.141 -23.406 1 97.25 190 VAL B C 1
ATOM 5051 O O . VAL B 1 190 ? -10.492 -26.078 -22.688 1 97.25 190 VAL B O 1
ATOM 5054 N N . VAL B 1 191 ? -9.109 -24.344 -23.203 1 96.75 191 VAL B N 1
ATOM 5055 C CA . VAL B 1 191 ? -8.242 -24.609 -22.062 1 96.75 191 VAL B CA 1
ATOM 5056 C C . VAL B 1 191 ? -9.039 -24.438 -20.766 1 96.75 191 VAL B C 1
ATOM 5058 O O . VAL B 1 191 ? -8.977 -25.297 -19.875 1 96.75 191 VAL B O 1
ATOM 5061 N N . PHE B 1 192 ? -9.789 -23.391 -20.688 1 97.94 192 PHE B N 1
ATOM 5062 C CA . PHE B 1 192 ? -10.586 -23.078 -19.516 1 97.94 192 PHE B CA 1
ATOM 5063 C C . PHE B 1 192 ? -11.578 -24.188 -19.203 1 97.94 192 PHE B C 1
ATOM 5065 O O . PHE B 1 192 ? -11.695 -24.609 -18.047 1 97.94 192 PHE B O 1
ATOM 5072 N N . ARG B 1 193 ? -12.227 -24.672 -20.188 1 97.12 193 ARG B N 1
ATOM 5073 C CA . ARG B 1 193 ? -13.242 -25.703 -20.031 1 97.12 193 ARG B CA 1
ATOM 5074 C C . ARG B 1 193 ? -12.625 -27.016 -19.531 1 97.12 193 ARG B C 1
ATOM 5076 O O . ARG B 1 193 ? -13.133 -27.641 -18.609 1 97.12 193 ARG B O 1
ATOM 5083 N N . GLU B 1 194 ? -11.586 -27.391 -20.125 1 96.44 194 GLU B N 1
ATOM 5084 C CA . GLU B 1 194 ? -10.961 -28.672 -19.766 1 96.44 194 GLU B CA 1
ATOM 5085 C C . GLU B 1 194 ? -10.359 -28.625 -18.375 1 96.44 194 GLU B C 1
ATOM 5087 O O . GLU B 1 194 ? -10.484 -29.578 -17.609 1 96.44 194 GLU B O 1
ATOM 5092 N N . LEU B 1 195 ? -9.75 -27.547 -18.031 1 97.38 195 LEU B N 1
ATOM 5093 C CA . LEU B 1 195 ? -9.109 -27.438 -16.734 1 97.38 195 LEU B CA 1
ATOM 5094 C C . LEU B 1 195 ? -10.148 -27.328 -15.625 1 97.38 195 LEU B C 1
ATOM 5096 O O . LEU B 1 195 ? -9.969 -27.891 -14.539 1 97.38 195 LEU B O 1
ATOM 5100 N N . THR B 1 196 ? -11.195 -26.625 -15.859 1 97.31 196 THR B N 1
ATOM 5101 C CA . THR B 1 196 ? -12.211 -26.422 -14.836 1 97.31 196 THR B CA 1
ATOM 5102 C C . THR B 1 196 ? -12.875 -27.734 -14.461 1 97.31 196 THR B C 1
ATOM 5104 O O . THR B 1 196 ? -13.32 -27.906 -13.32 1 97.31 196 THR B O 1
ATOM 5107 N N . LYS B 1 197 ? -12.867 -28.672 -15.352 1 96.94 197 LYS B N 1
ATOM 5108 C CA . LYS B 1 197 ? -13.398 -30.016 -15.055 1 96.94 197 LYS B CA 1
ATOM 5109 C C . LYS B 1 197 ? -12.508 -30.75 -14.055 1 96.94 197 LYS B C 1
ATOM 5111 O O . LYS B 1 197 ? -12.992 -31.562 -13.266 1 96.94 197 LYS B O 1
ATOM 5116 N N . LEU B 1 198 ? -11.281 -30.438 -14.109 1 97.44 198 LEU B N 1
ATOM 5117 C CA . LEU B 1 198 ? -10.312 -31.172 -13.305 1 97.44 198 LEU B CA 1
ATOM 5118 C C . LEU B 1 198 ? -10.133 -30.516 -11.938 1 97.44 198 LEU B C 1
ATOM 5120 O O . LEU B 1 198 ? -9.797 -31.203 -10.961 1 97.44 198 LEU B O 1
ATOM 5124 N N . TYR B 1 199 ? -10.266 -29.25 -11.805 1 98.19 199 TYR B N 1
ATOM 5125 C CA . TYR B 1 199 ? -9.898 -28.469 -10.625 1 98.19 199 TYR B CA 1
ATOM 5126 C C . TYR B 1 199 ? -10.57 -29.016 -9.375 1 98.19 199 TYR B C 1
ATOM 5128 O O . TYR B 1 199 ? -9.93 -29.188 -8.328 1 98.19 199 TYR B O 1
ATOM 5136 N N . PRO B 1 200 ? -11.836 -29.406 -9.383 1 97.25 200 PRO B N 1
ATOM 5137 C CA . PRO B 1 200 ? -12.5 -29.844 -8.156 1 97.25 200 PRO B CA 1
ATOM 5138 C C . PRO B 1 200 ? -11.82 -31.062 -7.52 1 97.25 200 PRO B C 1
ATOM 5140 O O . PRO B 1 200 ? -11.789 -31.172 -6.289 1 97.25 200 PRO B O 1
ATOM 5143 N N . THR B 1 201 ? -11.148 -31.828 -8.32 1 96.81 201 THR B N 1
ATOM 5144 C CA . THR B 1 201 ? -10.531 -33.031 -7.781 1 96.81 201 THR B CA 1
ATOM 5145 C C . THR B 1 201 ? -9.016 -32.906 -7.723 1 96.81 201 THR B C 1
ATOM 5147 O O . THR B 1 201 ? -8.336 -33.688 -7.074 1 96.81 201 THR B O 1
ATOM 5150 N N . HIS B 1 202 ? -8.469 -31.953 -8.375 1 97.75 202 HIS B N 1
ATOM 5151 C CA . HIS B 1 202 ? -7.02 -31.922 -8.523 1 97.75 202 HIS B CA 1
ATOM 5152 C C . HIS B 1 202 ? -6.418 -30.688 -7.844 1 97.75 202 HIS B C 1
ATOM 5154 O O . HIS B 1 202 ? -5.301 -30.75 -7.324 1 97.75 202 HIS B O 1
ATOM 5160 N N . ALA B 1 203 ? -7.066 -29.562 -7.809 1 98.19 203 ALA B N 1
ATOM 5161 C CA . ALA B 1 203 ? -6.512 -28.312 -7.305 1 98.19 203 ALA B CA 1
ATOM 5162 C C . ALA B 1 203 ? -6.688 -28.203 -5.793 1 98.19 203 ALA B C 1
ATOM 5164 O O . ALA B 1 203 ? -7.594 -28.828 -5.223 1 98.19 203 ALA B O 1
ATOM 5165 N N . CYS B 1 204 ? -5.902 -27.516 -5.109 1 97.5 204 CYS B N 1
ATOM 5166 C CA . CYS B 1 204 ? -5.996 -27.312 -3.668 1 97.5 204 CYS B CA 1
ATOM 5167 C C . CYS B 1 204 ? -7.16 -26.391 -3.32 1 97.5 204 CYS B C 1
ATOM 5169 O O . CYS B 1 204 ? -7.707 -25.719 -4.191 1 97.5 204 CYS B O 1
ATOM 5171 N N . ARG B 1 205 ? -7.492 -26.359 -2.113 1 97 205 ARG B N 1
ATOM 5172 C CA . ARG B 1 205 ? -8.68 -25.656 -1.642 1 97 205 ARG B CA 1
ATOM 5173 C C . ARG B 1 205 ? -8.539 -24.156 -1.848 1 97 205 ARG B C 1
ATOM 5175 O O . ARG B 1 205 ? -9.516 -23.469 -2.168 1 97 205 ARG B O 1
ATOM 5182 N N . GLU B 1 206 ? -7.34 -23.594 -1.622 1 96.19 206 GLU B N 1
ATOM 5183 C CA . GLU B 1 206 ? -7.105 -22.156 -1.791 1 96.19 206 GLU B CA 1
ATOM 5184 C C . GLU B 1 206 ? -7.371 -21.719 -3.229 1 96.19 206 GLU B C 1
ATOM 5186 O O . GLU B 1 206 ? -7.918 -20.641 -3.465 1 96.19 206 GLU B O 1
ATOM 5191 N N . TYR B 1 207 ? -6.992 -22.594 -4.129 1 97.81 207 TYR B N 1
ATOM 5192 C CA . TYR B 1 207 ? -7.254 -22.344 -5.543 1 97.81 207 TYR B CA 1
ATOM 5193 C C . TYR B 1 207 ? -8.75 -22.328 -5.824 1 97.81 207 TYR B C 1
ATOM 5195 O O . TYR B 1 207 ? -9.25 -21.406 -6.477 1 97.81 207 TYR B O 1
ATOM 5203 N N . LEU B 1 208 ? -9.438 -23.281 -5.324 1 98.06 208 LEU B N 1
ATOM 5204 C CA . LEU B 1 208 ? -10.859 -23.453 -5.59 1 98.06 208 LEU B CA 1
ATOM 5205 C C . LEU B 1 208 ? -11.672 -22.328 -4.973 1 98.06 208 LEU B C 1
ATOM 5207 O O . LEU B 1 208 ? -12.719 -21.938 -5.504 1 98.06 208 LEU B O 1
ATOM 5211 N N . LYS B 1 209 ? -11.195 -21.766 -3.949 1 97.44 209 LYS B N 1
ATOM 5212 C CA . LYS B 1 209 ? -11.875 -20.672 -3.277 1 97.44 209 LYS B CA 1
ATOM 5213 C C . LYS B 1 209 ? -11.789 -19.375 -4.102 1 97.44 209 LYS B C 1
ATOM 5215 O O . LYS B 1 209 ? -12.734 -18.594 -4.117 1 97.44 209 LYS B O 1
ATOM 5220 N N . ASN B 1 210 ? -10.719 -19.188 -4.785 1 97.88 210 ASN B N 1
ATOM 5221 C CA . ASN B 1 210 ? -10.469 -17.906 -5.438 1 97.88 210 ASN B CA 1
ATOM 5222 C C . ASN B 1 210 ? -10.961 -17.906 -6.879 1 97.88 210 ASN B C 1
ATOM 5224 O O . ASN B 1 210 ? -11.219 -16.844 -7.453 1 97.88 210 ASN B O 1
ATOM 5228 N N . LEU B 1 211 ? -11.172 -19.078 -7.461 1 97.69 211 LEU B N 1
ATOM 5229 C CA . LEU B 1 211 ? -11.547 -19.156 -8.867 1 97.69 211 LEU B CA 1
ATOM 5230 C C . LEU B 1 211 ? -12.906 -18.516 -9.102 1 97.69 211 LEU B C 1
ATOM 5232 O O . LEU B 1 211 ? -13.078 -17.719 -10.023 1 97.69 211 LEU B O 1
ATOM 5236 N N . PRO B 1 212 ? -13.938 -18.797 -8.281 1 97.31 212 PRO B N 1
ATOM 5237 C CA . PRO B 1 212 ? -15.234 -18.141 -8.484 1 97.31 212 PRO B CA 1
ATOM 5238 C C . PRO B 1 212 ? -15.156 -16.625 -8.328 1 97.31 212 PRO B C 1
ATOM 5240 O O . PRO B 1 212 ? -15.875 -15.891 -9.016 1 97.31 212 PRO B O 1
ATOM 5243 N N . LEU B 1 213 ? -14.32 -16.141 -7.457 1 97.62 213 LEU B N 1
ATOM 5244 C CA . LEU B 1 213 ? -14.141 -14.703 -7.277 1 97.62 213 LEU B CA 1
ATOM 5245 C C . LEU B 1 213 ? -13.523 -14.07 -8.516 1 97.62 213 LEU B C 1
ATOM 5247 O O . LEU B 1 213 ? -13.922 -12.969 -8.922 1 97.62 213 LEU B O 1
ATOM 5251 N N . LEU B 1 214 ? -12.617 -14.773 -9.094 1 98.12 214 LEU B N 1
ATOM 5252 C CA . LEU B 1 214 ? -11.984 -14.281 -10.312 1 98.12 214 LEU B CA 1
ATOM 5253 C C . LEU B 1 214 ? -12.977 -14.242 -11.469 1 98.12 214 LEU B C 1
ATOM 5255 O O . LEU B 1 214 ? -12.922 -13.344 -12.305 1 98.12 214 LEU B O 1
ATOM 5259 N N . SER B 1 215 ? -13.852 -15.172 -11.492 1 97.5 215 SER B N 1
ATOM 5260 C CA . SER B 1 215 ? -14.906 -15.156 -12.5 1 97.5 215 SER B CA 1
ATOM 5261 C C . SER B 1 215 ? -15.844 -13.969 -12.297 1 97.5 215 SER B C 1
ATOM 5263 O O . SER B 1 215 ? -16.219 -13.305 -13.266 1 97.5 215 SER B O 1
ATOM 5265 N N . LYS B 1 216 ? -16.094 -13.703 -11.117 1 96.5 216 LYS B N 1
ATOM 5266 C CA . LYS B 1 216 ? -17.031 -12.648 -10.773 1 96.5 216 LYS B CA 1
ATOM 5267 C C . LYS B 1 216 ? -16.422 -11.266 -11 1 96.5 216 LYS B C 1
ATOM 5269 O O . LYS B 1 216 ? -17.062 -10.383 -11.57 1 96.5 216 LYS B O 1
ATOM 5274 N N . TYR B 1 217 ? -15.156 -11.109 -10.641 1 95.62 217 TYR B N 1
ATOM 5275 C CA . TYR B 1 217 ? -14.602 -9.766 -10.562 1 95.62 217 TYR B CA 1
ATOM 5276 C C . TYR B 1 217 ? -13.641 -9.5 -11.711 1 95.62 217 TYR B C 1
ATOM 5278 O O . TYR B 1 217 ? -13.336 -8.344 -12.016 1 95.62 217 TYR B O 1
ATOM 5286 N N . CYS B 1 218 ? -13.141 -10.539 -12.367 1 97.44 218 CYS B N 1
ATOM 5287 C CA . CYS B 1 218 ? -12.117 -10.312 -13.383 1 97.44 218 CYS B CA 1
ATOM 5288 C C . CYS B 1 218 ? -12.562 -10.859 -14.734 1 97.44 218 CYS B C 1
ATOM 5290 O O . CYS B 1 218 ? -11.789 -10.852 -15.695 1 97.44 218 CYS B O 1
ATOM 5292 N N . GLY B 1 219 ? -13.719 -11.477 -14.812 1 97.19 219 GLY B N 1
ATOM 5293 C CA . GLY B 1 219 ? -14.266 -11.891 -16.094 1 97.19 219 GLY B CA 1
ATOM 5294 C C . GLY B 1 219 ? -13.719 -13.219 -16.578 1 97.19 219 GLY B C 1
ATOM 5295 O O . GLY B 1 219 ? -13.578 -13.445 -17.781 1 97.19 219 GLY B O 1
ATOM 5296 N N . TYR B 1 220 ? -13.289 -14.07 -15.695 1 98 220 TYR B N 1
ATOM 5297 C CA . TYR B 1 220 ? -12.914 -15.43 -16.062 1 98 220 TYR B CA 1
ATOM 5298 C C . TYR B 1 220 ? -14.109 -16.203 -16.609 1 98 220 TYR B C 1
ATOM 5300 O O . TYR B 1 220 ? -14.992 -16.594 -15.844 1 98 220 TYR B O 1
ATOM 5308 N N . ARG B 1 221 ? -14.133 -16.359 -17.891 1 97.44 221 ARG B N 1
ATOM 5309 C CA . ARG B 1 221 ? -15.172 -17.125 -18.578 1 97.44 221 ARG B CA 1
ATOM 5310 C C . ARG B 1 221 ? -14.633 -17.781 -19.844 1 97.44 221 ARG B C 1
ATOM 5312 O O . ARG B 1 221 ? -13.609 -17.344 -20.375 1 97.44 221 ARG B O 1
ATOM 5319 N N . GLU B 1 222 ? -15.383 -18.75 -20.297 1 96.94 222 GLU B N 1
ATOM 5320 C CA . GLU B 1 222 ? -14.969 -19.484 -21.484 1 96.94 222 GLU B CA 1
ATOM 5321 C C . GLU B 1 222 ? -14.875 -18.562 -22.703 1 96.94 222 GLU B C 1
ATOM 5323 O O . GLU B 1 222 ? -14.016 -18.75 -23.562 1 96.94 222 GLU B O 1
ATOM 5328 N N . ASP B 1 223 ? -15.641 -17.578 -22.766 1 97.62 223 ASP B N 1
ATOM 5329 C CA . ASP B 1 223 ? -15.727 -16.734 -23.953 1 97.62 223 ASP B CA 1
ATOM 5330 C C . ASP B 1 223 ? -15.047 -15.383 -23.719 1 97.62 223 ASP B C 1
ATOM 5332 O O . ASP B 1 223 ? -15.289 -14.422 -24.453 1 97.62 223 ASP B O 1
ATOM 5336 N N . ASN B 1 224 ? -14.273 -15.312 -22.688 1 98.12 224 ASN B N 1
ATOM 5337 C CA . ASN B 1 224 ? -13.641 -14.047 -22.359 1 98.12 224 ASN B CA 1
ATOM 5338 C C . ASN B 1 224 ? -12.305 -14.25 -21.656 1 98.12 224 ASN B C 1
ATOM 5340 O O . ASN B 1 224 ? -12.25 -14.859 -20.594 1 98.12 224 ASN B O 1
ATOM 5344 N N . VAL B 1 225 ? -11.289 -13.703 -22.266 1 98.06 225 VAL B N 1
ATOM 5345 C CA . VAL B 1 225 ? -9.977 -13.711 -21.625 1 98.06 225 VAL B CA 1
ATOM 5346 C C . VAL B 1 225 ? -9.859 -12.516 -20.672 1 98.06 225 VAL B C 1
ATOM 5348 O O . VAL B 1 225 ? -10.031 -11.367 -21.094 1 98.06 225 VAL B O 1
ATOM 5351 N N . PRO B 1 226 ? -9.562 -12.695 -19.406 1 98.25 226 PRO B N 1
ATOM 5352 C CA . PRO B 1 226 ? -9.492 -11.594 -18.453 1 98.25 226 PRO B CA 1
ATOM 5353 C C . PRO B 1 226 ? -8.422 -10.562 -18.812 1 98.25 226 PRO B C 1
ATOM 5355 O O . PRO B 1 226 ? -7.402 -10.914 -19.406 1 98.25 226 PRO B O 1
ATOM 5358 N N . GLN B 1 227 ? -8.68 -9.359 -18.406 1 97.88 227 GLN B N 1
ATOM 5359 C CA . GLN B 1 227 ? -7.73 -8.273 -18.609 1 97.88 227 GLN B CA 1
ATOM 5360 C C . GLN B 1 227 ? -6.785 -8.148 -17.406 1 97.88 227 GLN B C 1
ATOM 5362 O O . GLN B 1 227 ? -7.219 -8.219 -16.266 1 97.88 227 GLN B O 1
ATOM 5367 N N . LEU B 1 228 ? -5.508 -7.891 -17.703 1 97.19 228 LEU B N 1
ATOM 5368 C CA . LEU B 1 228 ? -4.5 -7.859 -16.641 1 97.19 228 LEU B CA 1
ATOM 5369 C C . LEU B 1 228 ? -4.785 -6.734 -15.656 1 97.19 228 LEU B C 1
ATOM 5371 O O . LEU B 1 228 ? -4.512 -6.867 -14.461 1 97.19 228 LEU B O 1
ATOM 5375 N N . GLU B 1 229 ? -5.301 -5.641 -16.141 1 95.44 229 GLU B N 1
ATOM 5376 C CA . GLU B 1 229 ? -5.605 -4.535 -15.242 1 95.44 229 GLU B CA 1
ATOM 5377 C C . GLU B 1 229 ? -6.613 -4.953 -14.18 1 95.44 229 GLU B C 1
ATOM 5379 O O . GLU B 1 229 ? -6.438 -4.648 -13 1 95.44 229 GLU B O 1
ATOM 5384 N N . ASP B 1 230 ? -7.637 -5.684 -14.586 1 96.81 230 ASP B N 1
ATOM 5385 C CA . ASP B 1 230 ? -8.648 -6.156 -13.648 1 96.81 230 ASP B CA 1
ATOM 5386 C C . ASP B 1 230 ? -8.055 -7.152 -12.656 1 96.81 230 ASP B C 1
ATOM 5388 O O . ASP B 1 230 ? -8.359 -7.105 -11.469 1 96.81 230 ASP B O 1
ATOM 5392 N N . VAL B 1 231 ? -7.258 -7.973 -13.18 1 97.81 231 VAL B N 1
ATOM 5393 C CA . VAL B 1 231 ? -6.621 -8.984 -12.352 1 97.81 231 VAL B CA 1
ATOM 5394 C C . VAL B 1 231 ? -5.684 -8.32 -11.344 1 97.81 231 VAL B C 1
ATOM 5396 O O . VAL B 1 231 ? -5.637 -8.703 -10.18 1 97.81 231 VAL B O 1
ATOM 5399 N N . SER B 1 232 ? -4.945 -7.332 -11.812 1 95.88 232 SER B N 1
ATOM 5400 C CA . SER B 1 232 ? -4.012 -6.613 -10.945 1 95.88 232 SER B CA 1
ATOM 5401 C C . SER B 1 232 ? -4.738 -5.922 -9.797 1 95.88 232 SER B C 1
ATOM 5403 O O . SER B 1 232 ? -4.312 -6.008 -8.641 1 95.88 232 SER B O 1
ATOM 5405 N N . LEU B 1 233 ? -5.805 -5.301 -10.078 1 92.88 233 LEU B N 1
ATOM 5406 C CA . LEU B 1 233 ? -6.598 -4.617 -9.055 1 92.88 233 LEU B CA 1
ATOM 5407 C C . LEU B 1 233 ? -7.176 -5.617 -8.062 1 92.88 233 LEU B C 1
ATOM 5409 O O . LEU B 1 233 ? -7.18 -5.363 -6.855 1 92.88 233 LEU B O 1
ATOM 5413 N N . PHE B 1 234 ? -7.684 -6.711 -8.57 1 95.81 234 PHE B N 1
ATOM 5414 C CA . PHE B 1 234 ? -8.242 -7.762 -7.727 1 95.81 234 PHE B CA 1
ATOM 5415 C C . PHE B 1 234 ? -7.188 -8.312 -6.77 1 95.81 234 PHE B C 1
ATOM 5417 O O . PHE B 1 234 ? -7.434 -8.422 -5.57 1 95.81 234 PHE B O 1
ATOM 5424 N N . LEU B 1 235 ? -6.004 -8.656 -7.328 1 97.5 235 LEU B N 1
ATOM 5425 C CA . LEU B 1 235 ? -4.93 -9.219 -6.52 1 97.5 235 LEU B CA 1
ATOM 5426 C C . LEU B 1 235 ? -4.469 -8.219 -5.457 1 97.5 235 LEU B C 1
ATOM 5428 O O . LEU B 1 235 ? -4.184 -8.609 -4.32 1 97.5 235 LEU B O 1
ATOM 5432 N N . ARG B 1 236 ? -4.34 -6.988 -5.809 1 93.81 236 ARG B N 1
ATOM 5433 C CA . ARG B 1 236 ? -3.928 -5.957 -4.863 1 93.81 236 ARG B CA 1
ATOM 5434 C C . ARG B 1 236 ? -4.836 -5.941 -3.639 1 93.81 236 ARG B C 1
ATOM 5436 O O . ARG B 1 236 ? -4.359 -5.832 -2.506 1 93.81 236 ARG B O 1
ATOM 5443 N N . GLU B 1 237 ? -6.047 -6.18 -3.852 1 91.12 237 GLU B N 1
ATOM 5444 C CA . GLU B 1 237 ? -7.035 -6.133 -2.775 1 91.12 237 GLU B CA 1
ATOM 5445 C C . GLU B 1 237 ? -6.996 -7.406 -1.937 1 91.12 237 GLU B C 1
ATOM 5447 O O . GLU B 1 237 ? -7.355 -7.387 -0.758 1 91.12 237 GLU B O 1
ATOM 5452 N N . ARG B 1 238 ? -6.598 -8.391 -2.537 1 93.94 238 ARG B N 1
ATOM 5453 C CA . ARG B 1 238 ? -6.699 -9.68 -1.859 1 93.94 238 ARG B CA 1
ATOM 5454 C C . ARG B 1 238 ? -5.426 -9.984 -1.074 1 93.94 238 ARG B C 1
ATOM 5456 O O . ARG B 1 238 ? -5.488 -10.531 0.028 1 93.94 238 ARG B O 1
ATOM 5463 N N . SER B 1 239 ? -4.316 -9.688 -1.71 1 95.31 239 SER B N 1
ATOM 5464 C CA . SER B 1 239 ? -3.072 -10.148 -1.104 1 95.31 239 SER B CA 1
ATOM 5465 C C . SER B 1 239 ? -1.99 -9.078 -1.176 1 95.31 239 SER B C 1
ATOM 5467 O O . SER B 1 239 ? -0.891 -9.266 -0.649 1 95.31 239 SER B O 1
ATOM 5469 N N . GLY B 1 240 ? -2.264 -7.984 -1.84 1 94.56 240 GLY B N 1
ATOM 5470 C CA . GLY B 1 240 ? -1.263 -6.945 -2.021 1 94.56 240 GLY B CA 1
ATOM 5471 C C . GLY B 1 240 ? -0.377 -7.176 -3.232 1 94.56 240 GLY B C 1
ATOM 5472 O O . GLY B 1 240 ? 0.469 -6.34 -3.557 1 94.56 240 GLY B O 1
ATOM 5473 N N . PHE B 1 241 ? -0.554 -8.297 -3.953 1 96.94 241 PHE B N 1
ATOM 5474 C CA . PHE B 1 241 ? 0.19 -8.547 -5.18 1 96.94 241 PHE B CA 1
ATOM 5475 C C . PHE B 1 241 ? -0.398 -7.754 -6.344 1 96.94 241 PHE B C 1
ATOM 5477 O O . PHE B 1 241 ? -1.592 -7.449 -6.352 1 96.94 241 PHE B O 1
ATOM 5484 N N . THR B 1 242 ? 0.419 -7.406 -7.262 1 95.31 242 THR B N 1
ATOM 5485 C CA . THR B 1 242 ? 0.002 -6.875 -8.555 1 95.31 242 THR B CA 1
ATOM 5486 C C . THR B 1 242 ? 0.663 -7.645 -9.695 1 95.31 242 THR B C 1
ATOM 5488 O O . THR B 1 242 ? 1.567 -8.453 -9.469 1 95.31 242 THR B O 1
ATOM 5491 N N . VAL B 1 243 ? 0.102 -7.453 -10.867 1 96.25 243 VAL B N 1
ATOM 5492 C CA . VAL B 1 243 ? 0.723 -8.086 -12.023 1 96.25 243 VAL B CA 1
ATOM 5493 C C . VAL B 1 243 ? 1.252 -7.016 -12.977 1 96.25 243 VAL B C 1
ATOM 5495 O O . VAL B 1 243 ? 0.809 -5.863 -12.938 1 96.25 243 VAL B O 1
ATOM 5498 N N . ARG B 1 244 ? 2.238 -7.363 -13.68 1 93.31 244 ARG B N 1
ATOM 5499 C CA . ARG B 1 244 ? 2.832 -6.5 -14.695 1 93.31 244 ARG B CA 1
ATOM 5500 C C . ARG B 1 244 ? 3.031 -7.254 -16 1 93.31 244 ARG B C 1
ATOM 5502 O O . ARG B 1 244 ? 3.469 -8.406 -16 1 93.31 244 ARG B O 1
ATOM 5509 N N . PRO B 1 245 ? 2.672 -6.566 -17.125 1 93.75 245 PRO B N 1
ATOM 5510 C CA . PRO B 1 245 ? 2.9 -7.246 -18.406 1 93.75 245 PRO B CA 1
ATOM 5511 C C . PRO B 1 245 ? 4.383 -7.355 -18.75 1 93.75 245 PRO B C 1
ATOM 5513 O O . PRO B 1 245 ? 5.141 -6.402 -18.547 1 93.75 245 PRO B O 1
ATOM 5516 N N . VAL B 1 246 ? 4.723 -8.5 -19.219 1 90.88 246 VAL B N 1
ATOM 5517 C CA . VAL B 1 246 ? 6.098 -8.703 -19.672 1 90.88 246 VAL B CA 1
ATOM 5518 C C . VAL B 1 246 ? 6.09 -9.266 -21.094 1 90.88 246 VAL B C 1
ATOM 5520 O O . VAL B 1 246 ? 5.098 -9.852 -21.531 1 90.88 246 VAL B O 1
ATOM 5523 N N . ALA B 1 247 ? 7.262 -9.102 -21.734 1 84.69 247 ALA B N 1
ATOM 5524 C CA . ALA B 1 247 ? 7.359 -9.453 -23.156 1 84.69 247 ALA B CA 1
ATOM 5525 C C . ALA B 1 247 ? 7.797 -10.906 -23.328 1 84.69 247 ALA B C 1
ATOM 5527 O O . ALA B 1 247 ? 7.789 -11.43 -24.453 1 84.69 247 ALA B O 1
ATOM 5528 N N . GLY B 1 248 ? 8.18 -11.562 -22.281 1 81.62 248 GLY B N 1
ATOM 5529 C CA . GLY B 1 248 ? 8.648 -12.938 -22.422 1 81.62 248 GLY B CA 1
ATOM 5530 C C . GLY B 1 248 ? 9.297 -13.469 -21.156 1 81.62 248 GLY B C 1
ATOM 5531 O O . GLY B 1 248 ? 8.898 -13.102 -20.047 1 81.62 248 GLY B O 1
ATOM 5532 N N . TYR B 1 249 ? 10.188 -14.375 -21.422 1 81.38 249 TYR B N 1
ATOM 5533 C CA . TYR B 1 249 ? 10.836 -15.062 -20.312 1 81.38 249 TYR B CA 1
ATOM 5534 C C . TYR B 1 249 ? 11.906 -14.188 -19.688 1 81.38 249 TYR B C 1
ATOM 5536 O O . TYR B 1 249 ? 12.812 -13.695 -20.359 1 81.38 249 TYR B O 1
ATOM 5544 N N . LEU B 1 250 ? 11.828 -14.031 -18.391 1 84.88 250 LEU B N 1
ATOM 5545 C CA . LEU B 1 250 ? 12.789 -13.242 -17.641 1 84.88 250 LEU B CA 1
ATOM 5546 C C . LEU B 1 250 ? 13.859 -14.133 -17.031 1 84.88 250 LEU B C 1
ATOM 5548 O O . LEU B 1 250 ? 13.648 -15.336 -16.844 1 84.88 250 LEU B O 1
ATOM 5552 N N . SER B 1 251 ? 15 -13.516 -16.781 1 86.25 251 SER B N 1
ATOM 5553 C CA . SER B 1 251 ? 15.992 -14.227 -15.977 1 86.25 251 SER B CA 1
ATOM 5554 C C . SER B 1 251 ? 15.43 -14.578 -14.602 1 86.25 251 SER B C 1
ATOM 5556 O O . SER B 1 251 ? 14.578 -13.859 -14.07 1 86.25 251 SER B O 1
ATOM 5558 N N . PRO B 1 252 ? 15.953 -15.688 -14.117 1 90.19 252 PRO B N 1
ATOM 5559 C CA . PRO B 1 252 ? 15.492 -16.031 -12.766 1 90.19 252 PRO B CA 1
ATOM 5560 C C . PRO B 1 252 ? 15.68 -14.898 -11.766 1 90.19 252 PRO B C 1
ATOM 5562 O O . PRO B 1 252 ? 14.82 -14.672 -10.914 1 90.19 252 PRO B O 1
ATOM 5565 N N . ARG B 1 253 ? 16.75 -14.195 -11.914 1 90.44 253 ARG B N 1
ATOM 5566 C CA . ARG B 1 253 ? 17.031 -13.102 -10.984 1 90.44 253 ARG B CA 1
ATOM 5567 C C . ARG B 1 253 ? 15.992 -12 -11.125 1 90.44 253 ARG B C 1
ATOM 5569 O O . ARG B 1 253 ? 15.438 -11.531 -10.125 1 90.44 253 ARG B O 1
ATOM 5576 N N . ASP B 1 254 ? 15.688 -11.633 -12.297 1 87.94 254 ASP B N 1
ATOM 5577 C CA . ASP B 1 254 ? 14.719 -10.57 -12.523 1 87.94 254 ASP B CA 1
ATOM 5578 C C . ASP B 1 254 ? 13.312 -11.016 -12.141 1 87.94 254 ASP B C 1
ATOM 5580 O O . ASP B 1 254 ? 12.539 -10.234 -11.578 1 87.94 254 ASP B O 1
ATOM 5584 N N . PHE B 1 255 ? 13.094 -12.227 -12.438 1 92.19 255 PHE B N 1
ATOM 5585 C CA . PHE B 1 255 ? 11.773 -12.758 -12.125 1 92.19 255 PHE B CA 1
ATOM 5586 C C . PHE B 1 255 ? 11.555 -12.797 -10.617 1 92.19 255 PHE B C 1
ATOM 5588 O O . PHE B 1 255 ? 10.531 -12.32 -10.125 1 92.19 255 PHE B O 1
ATOM 5595 N N . LEU B 1 256 ? 12.484 -13.352 -9.875 1 93.81 256 LEU B N 1
ATOM 5596 C CA . LEU B 1 256 ? 12.359 -13.469 -8.43 1 93.81 256 LEU B CA 1
ATOM 5597 C C . LEU B 1 256 ? 12.367 -12.094 -7.766 1 93.81 256 LEU B C 1
ATOM 5599 O O . LEU B 1 256 ? 11.703 -11.883 -6.75 1 93.81 256 LEU B O 1
ATOM 5603 N N . ALA B 1 257 ? 13.102 -11.141 -8.352 1 90.88 257 ALA B N 1
ATOM 5604 C CA . ALA B 1 257 ? 13.109 -9.781 -7.824 1 90.88 257 ALA B CA 1
ATOM 5605 C C . ALA B 1 257 ? 11.711 -9.164 -7.848 1 90.88 257 ALA B C 1
ATOM 5607 O O . ALA B 1 257 ? 11.328 -8.461 -6.918 1 90.88 257 ALA B O 1
ATOM 5608 N N . GLY B 1 258 ? 11.016 -9.422 -8.891 1 93.31 258 GLY B N 1
ATOM 5609 C CA . GLY B 1 258 ? 9.641 -8.953 -8.953 1 93.31 258 GLY B CA 1
ATOM 5610 C C . GLY B 1 258 ? 8.781 -9.461 -7.809 1 93.31 258 GLY B C 1
ATOM 5611 O O . GLY B 1 258 ? 8.008 -8.711 -7.227 1 93.31 258 GLY B O 1
ATOM 5612 N N . LEU B 1 259 ? 8.969 -10.695 -7.465 1 95.5 259 LEU B N 1
ATOM 5613 C CA . LEU B 1 259 ? 8.195 -11.305 -6.387 1 95.5 259 LEU B CA 1
ATOM 5614 C C . LEU B 1 259 ? 8.492 -10.625 -5.055 1 95.5 259 LEU B C 1
ATOM 5616 O O . LEU B 1 259 ? 7.605 -10.516 -4.203 1 95.5 259 LEU B O 1
ATOM 5620 N N . ALA B 1 260 ? 9.727 -10.211 -4.883 1 93.88 260 ALA B N 1
ATOM 5621 C CA . ALA B 1 260 ? 10.109 -9.531 -3.645 1 93.88 260 ALA B CA 1
ATOM 5622 C C . ALA B 1 260 ? 9.266 -8.281 -3.416 1 93.88 260 ALA B C 1
ATOM 5624 O O . ALA B 1 260 ? 8.953 -7.938 -2.273 1 93.88 260 ALA B O 1
ATOM 5625 N N . TYR B 1 261 ? 8.859 -7.648 -4.48 1 93.06 261 TYR B N 1
ATOM 5626 C CA . TYR B 1 261 ? 8.094 -6.41 -4.406 1 93.06 261 TYR B CA 1
ATOM 5627 C C . TYR B 1 261 ? 6.602 -6.676 -4.562 1 93.06 261 TYR B C 1
ATOM 5629 O O . TYR B 1 261 ? 5.812 -5.746 -4.75 1 93.06 261 TYR B O 1
ATOM 5637 N N . ARG B 1 262 ? 6.203 -7.98 -4.59 1 95.19 262 ARG B N 1
ATOM 5638 C CA . ARG B 1 262 ? 4.832 -8.438 -4.797 1 95.19 262 ARG B CA 1
ATOM 5639 C C . ARG B 1 262 ? 4.316 -8.023 -6.172 1 95.19 262 ARG B C 1
ATOM 5641 O O . ARG B 1 262 ? 3.178 -7.566 -6.301 1 95.19 262 ARG B O 1
ATOM 5648 N N . VAL B 1 263 ? 5.176 -8.102 -7.059 1 94.75 263 VAL B N 1
ATOM 5649 C CA . VAL B 1 263 ? 4.84 -7.887 -8.461 1 94.75 263 VAL B CA 1
ATOM 5650 C C . VAL B 1 263 ? 5.09 -9.164 -9.258 1 94.75 263 VAL B C 1
ATOM 5652 O O . VAL B 1 263 ? 6.203 -9.695 -9.258 1 94.75 263 VAL B O 1
ATOM 5655 N N . PHE B 1 264 ? 4.066 -9.664 -9.836 1 96.69 264 PHE B N 1
ATOM 5656 C CA . PHE B 1 264 ? 4.184 -10.867 -10.656 1 96.69 264 PHE B CA 1
ATOM 5657 C C . PHE B 1 264 ? 4.199 -10.508 -12.141 1 96.69 264 PHE B C 1
ATOM 5659 O O . PHE B 1 264 ? 3.281 -9.852 -12.633 1 96.69 264 PHE B O 1
ATOM 5666 N N . ASN B 1 265 ? 5.203 -10.898 -12.82 1 93.62 265 ASN B N 1
ATOM 5667 C CA . ASN B 1 265 ? 5.332 -10.672 -14.258 1 93.62 265 ASN B CA 1
ATOM 5668 C C . ASN B 1 265 ? 4.461 -11.641 -15.055 1 93.62 265 ASN B C 1
ATOM 5670 O O . ASN B 1 265 ? 4.59 -12.859 -14.922 1 93.62 265 ASN B O 1
ATOM 5674 N N . CYS B 1 266 ? 3.621 -11.047 -15.906 1 94.06 266 CYS B N 1
ATOM 5675 C CA . CYS B 1 266 ? 2.617 -11.852 -16.594 1 94.06 266 CYS B CA 1
ATOM 5676 C C . CYS B 1 266 ? 2.693 -11.633 -18.109 1 94.06 266 CYS B C 1
ATOM 5678 O O . CYS B 1 266 ? 2.635 -10.5 -18.578 1 94.06 266 CYS B O 1
ATOM 5680 N N . THR B 1 267 ? 2.766 -12.719 -18.797 1 92.88 267 THR B N 1
ATOM 5681 C CA . THR B 1 267 ? 2.629 -12.633 -20.25 1 92.88 267 THR B CA 1
ATOM 5682 C C . THR B 1 267 ? 1.158 -12.586 -20.656 1 92.88 267 THR B C 1
ATOM 5684 O O . THR B 1 267 ? 0.288 -13.016 -19.891 1 92.88 267 THR B O 1
ATOM 5687 N N . GLN B 1 268 ? 0.932 -12.07 -21.891 1 95.06 268 GLN B N 1
ATOM 5688 C CA . GLN B 1 268 ? -0.463 -11.914 -22.281 1 95.06 268 GLN B CA 1
ATOM 5689 C C . GLN B 1 268 ? -0.758 -12.68 -23.562 1 95.06 268 GLN B C 1
ATOM 5691 O O . GLN B 1 268 ? -1.915 -12.797 -23.984 1 95.06 268 GLN B O 1
ATOM 5696 N N . TYR B 1 269 ? 0.26 -13.188 -24.25 1 92.94 269 TYR B N 1
ATOM 5697 C CA . TYR B 1 269 ? -0.003 -14.016 -25.422 1 92.94 269 TYR B CA 1
ATOM 5698 C C . TYR B 1 269 ? -0.512 -15.391 -25.016 1 92.94 269 TYR B C 1
ATOM 5700 O O . TYR B 1 269 ? -0.31 -15.82 -23.875 1 92.94 269 TYR B O 1
ATOM 5708 N N . ILE B 1 270 ? -1.156 -16.031 -25.969 1 94.31 270 ILE B N 1
ATOM 5709 C CA . ILE B 1 270 ? -1.786 -17.312 -25.656 1 94.31 270 ILE B CA 1
ATOM 5710 C C . ILE B 1 270 ? -1.148 -18.406 -26.5 1 94.31 270 ILE B C 1
ATOM 5712 O O . ILE B 1 270 ? -0.674 -18.156 -27.609 1 94.31 270 ILE B O 1
ATOM 5716 N N . ARG B 1 271 ? -1.073 -19.578 -25.969 1 92.44 271 ARG B N 1
ATOM 5717 C CA . ARG B 1 271 ? -0.576 -20.719 -26.703 1 92.44 271 ARG B CA 1
ATOM 5718 C C . ARG B 1 271 ? -1.349 -20.922 -28.016 1 92.44 271 ARG B C 1
ATOM 5720 O O . ARG B 1 271 ? -2.449 -20.391 -28.172 1 92.44 271 ARG B O 1
ATOM 5727 N N . HIS B 1 272 ? -0.771 -21.688 -28.844 1 91.31 272 HIS B N 1
ATOM 5728 C CA . HIS B 1 272 ? -1.295 -21.812 -30.203 1 91.31 272 HIS B CA 1
ATOM 5729 C C . HIS B 1 272 ? -2.559 -22.672 -30.219 1 91.31 272 HIS B C 1
ATOM 5731 O O . HIS B 1 272 ? -2.648 -23.672 -29.5 1 91.31 272 HIS B O 1
ATOM 5737 N N . SER B 1 273 ? -3.457 -22.344 -31.125 1 92.31 273 SER B N 1
ATOM 5738 C CA . SER B 1 273 ? -4.77 -22.984 -31.172 1 92.31 273 SER B CA 1
ATOM 5739 C C . SER B 1 273 ? -4.656 -24.438 -31.625 1 92.31 273 SER B C 1
ATOM 5741 O O . SER B 1 273 ? -5.535 -25.25 -31.328 1 92.31 273 SER B O 1
ATOM 5743 N N . THR B 1 274 ? -3.588 -24.766 -32.281 1 90.31 274 THR B N 1
ATOM 5744 C CA . THR B 1 274 ? -3.43 -26.125 -32.781 1 90.31 274 THR B CA 1
ATOM 5745 C C . THR B 1 274 ? -3.092 -27.078 -31.641 1 90.31 274 THR B C 1
ATOM 5747 O O . THR B 1 274 ? -3.273 -28.297 -31.781 1 90.31 274 THR B O 1
ATOM 5750 N N . ASP B 1 275 ? -2.6 -26.594 -30.578 1 88.38 275 ASP B N 1
ATOM 5751 C CA . ASP B 1 275 ? -2.238 -27.438 -29.438 1 88.38 275 ASP B CA 1
ATOM 5752 C C . ASP B 1 275 ? -2.588 -26.734 -28.125 1 88.38 275 ASP B C 1
ATOM 5754 O O . ASP B 1 275 ? -1.705 -26.453 -27.312 1 88.38 275 ASP B O 1
ATOM 5758 N N . PRO B 1 276 ? -3.812 -26.641 -27.875 1 89.88 276 PRO B N 1
ATOM 5759 C CA . PRO B 1 276 ? -4.23 -25.859 -26.703 1 89.88 276 PRO B CA 1
ATOM 5760 C C . PRO B 1 276 ? -3.934 -26.578 -25.375 1 89.88 276 PRO B C 1
ATOM 5762 O O . PRO B 1 276 ? -3.938 -25.938 -24.328 1 89.88 276 PRO B O 1
ATOM 5765 N N . LEU B 1 277 ? -3.699 -27.828 -25.391 1 85.25 277 LEU B N 1
ATOM 5766 C CA . LEU B 1 277 ? -3.533 -28.578 -24.156 1 85.25 277 LEU B CA 1
ATOM 5767 C C . LEU B 1 277 ? -2.062 -28.672 -23.766 1 85.25 277 LEU B C 1
ATOM 5769 O O . LEU B 1 277 ? -1.728 -29.188 -22.703 1 85.25 277 LEU B O 1
ATOM 5773 N N . TYR B 1 278 ? -1.251 -28.141 -24.641 1 76.31 278 TYR B N 1
ATOM 5774 C CA . TYR B 1 278 ? 0.188 -28.125 -24.406 1 76.31 278 TYR B CA 1
ATOM 5775 C C . TYR B 1 278 ? 0.679 -26.688 -24.172 1 76.31 278 TYR B C 1
ATOM 5777 O O . TYR B 1 278 ? 0.284 -25.766 -24.875 1 76.31 278 TYR B 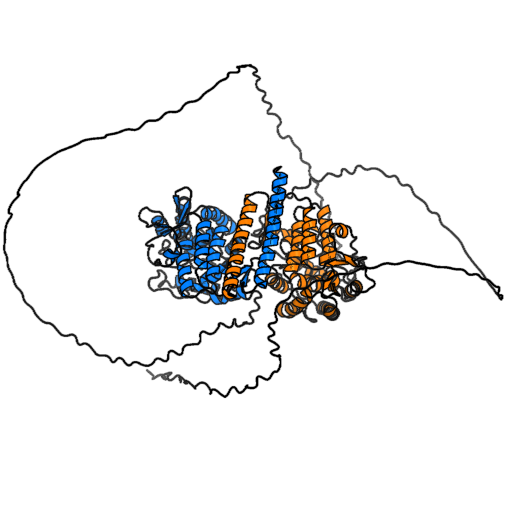O 1
ATOM 5785 N N . THR B 1 279 ? 1.453 -26.594 -23.078 1 75.5 279 THR B N 1
ATOM 5786 C CA . THR B 1 279 ? 2.012 -25.281 -22.766 1 75.5 279 THR B CA 1
ATOM 5787 C C . THR B 1 279 ? 3.521 -25.281 -22.969 1 75.5 279 THR B C 1
ATOM 5789 O O . THR B 1 279 ? 4.281 -25.656 -22.078 1 75.5 279 THR B O 1
ATOM 5792 N N . PRO B 1 280 ? 3.982 -24.781 -24.078 1 72.88 280 PRO B N 1
ATOM 5793 C CA . PRO B 1 280 ? 5.426 -24.781 -24.312 1 72.88 280 PRO B CA 1
ATOM 5794 C C . PRO B 1 280 ? 6.156 -23.672 -23.578 1 72.88 280 PRO B C 1
ATOM 5796 O O . PRO B 1 280 ? 7.375 -23.719 -23.406 1 72.88 280 PRO B O 1
ATOM 5799 N N . GLU B 1 281 ? 5.441 -22.609 -23.219 1 80.19 281 GLU B N 1
ATOM 5800 C CA . GLU B 1 281 ? 5.977 -21.406 -22.578 1 80.19 281 GLU B CA 1
ATOM 5801 C C . GLU B 1 281 ? 4.93 -20.734 -21.703 1 80.19 281 GLU B C 1
ATOM 5803 O O . GLU B 1 281 ? 3.738 -21.031 -21.812 1 80.19 281 GLU B O 1
ATOM 5808 N N . PRO B 1 282 ? 5.473 -19.922 -20.844 1 87.31 282 PRO B N 1
ATOM 5809 C CA . PRO B 1 282 ? 4.488 -19.219 -20.016 1 87.31 282 PRO B CA 1
ATOM 5810 C C . PRO B 1 282 ? 3.594 -18.281 -20.828 1 87.31 282 PRO B C 1
ATOM 5812 O O . PRO B 1 282 ? 4.066 -17.266 -21.344 1 87.31 282 PRO B O 1
ATOM 5815 N N . ASP B 1 283 ? 2.385 -18.734 -21.031 1 92.94 283 ASP B N 1
ATOM 5816 C CA . ASP B 1 283 ? 1.401 -17.922 -21.75 1 92.94 283 ASP B CA 1
ATOM 5817 C C . ASP B 1 283 ? 0.321 -17.422 -20.797 1 92.94 283 ASP B C 1
ATOM 5819 O O . ASP B 1 283 ? 0.392 -17.641 -19.578 1 92.94 283 ASP B O 1
ATOM 5823 N N . THR B 1 284 ? -0.632 -16.766 -21.344 1 96.06 284 THR B N 1
ATOM 5824 C CA . THR B 1 284 ? -1.667 -16.141 -20.531 1 96.06 284 THR B CA 1
ATOM 5825 C C . THR B 1 284 ? -2.445 -17.188 -19.75 1 96.06 284 THR B C 1
ATOM 5827 O O . THR B 1 284 ? -2.867 -16.938 -18.609 1 96.06 284 THR B O 1
ATOM 5830 N N . CYS B 1 285 ? -2.654 -18.375 -20.297 1 96.81 285 CYS B N 1
ATOM 5831 C CA . CYS B 1 285 ? -3.342 -19.438 -19.594 1 96.81 285 CYS B CA 1
ATOM 5832 C C . CYS B 1 285 ? -2.549 -19.875 -18.359 1 96.81 285 CYS B C 1
ATOM 5834 O O . CYS B 1 285 ? -3.113 -20.047 -17.281 1 96.81 285 CYS B O 1
ATOM 5836 N N . HIS B 1 286 ? -1.296 -20.031 -18.578 1 96.12 286 HIS B N 1
ATOM 5837 C CA . HIS B 1 286 ? -0.402 -20.391 -17.484 1 96.12 286 HIS B CA 1
ATOM 5838 C C . HIS B 1 286 ? -0.427 -19.359 -16.375 1 96.12 286 HIS B C 1
ATOM 5840 O O . HIS B 1 286 ? -0.487 -19.703 -15.188 1 96.12 286 HIS B O 1
ATOM 5846 N N . GLU B 1 287 ? -0.386 -18.141 -16.75 1 97.12 287 GLU B N 1
ATOM 5847 C CA . GLU B 1 287 ? -0.314 -17.047 -15.781 1 97.12 287 GLU B CA 1
ATOM 5848 C C . GLU B 1 287 ? -1.645 -16.875 -15.055 1 97.12 287 GLU B C 1
ATOM 5850 O O . GLU B 1 287 ? -1.688 -16.859 -13.82 1 97.12 287 GLU B O 1
ATOM 5855 N N . LEU B 1 288 ? -2.727 -16.812 -15.797 1 98.25 288 LEU B N 1
ATOM 5856 C CA . LEU B 1 288 ? -4.02 -16.438 -15.234 1 98.25 288 LEU B CA 1
ATOM 5857 C C . LEU B 1 288 ? -4.688 -17.625 -14.562 1 98.25 288 LEU B C 1
ATOM 5859 O O . LEU B 1 288 ? -5.348 -17.469 -13.531 1 98.25 288 LEU B O 1
ATOM 5863 N N . LEU B 1 289 ? -4.527 -18.797 -15.125 1 98.12 289 LEU B N 1
ATOM 5864 C CA . LEU B 1 289 ? -5.176 -19.969 -14.547 1 98.12 289 LEU B CA 1
ATOM 5865 C C . LEU B 1 289 ? -4.242 -20.688 -13.57 1 98.12 289 LEU B C 1
ATOM 5867 O O . LEU B 1 289 ? -4.703 -21.312 -12.617 1 98.12 289 LEU B O 1
ATOM 5871 N N . GLY B 1 290 ? -3.029 -20.531 -13.797 1 97.75 290 GLY B N 1
ATOM 5872 C CA . GLY B 1 290 ? -2.062 -21.234 -12.961 1 97.75 290 GLY B CA 1
ATOM 5873 C C . GLY B 1 290 ? -1.673 -20.438 -11.727 1 97.75 290 GLY B C 1
ATOM 5874 O O . GLY B 1 290 ? -1.894 -20.875 -10.602 1 97.75 290 GLY B O 1
ATOM 5875 N N . HIS B 1 291 ? -1.188 -19.234 -11.883 1 98.38 291 HIS B N 1
ATOM 5876 C CA . HIS B 1 291 ? -0.548 -18.469 -10.812 1 98.38 291 HIS B CA 1
ATOM 5877 C C . HIS B 1 291 ? -1.559 -17.594 -10.078 1 98.38 291 HIS B C 1
ATOM 5879 O O . HIS B 1 291 ? -1.562 -17.547 -8.844 1 98.38 291 HIS B O 1
ATOM 5885 N N . VAL B 1 292 ? -2.438 -16.938 -10.773 1 98.62 292 VAL B N 1
ATOM 5886 C CA . VAL B 1 292 ? -3.205 -15.805 -10.25 1 98.62 292 VAL B CA 1
ATOM 5887 C C . VAL B 1 292 ? -4.125 -16.281 -9.133 1 98.62 292 VAL B C 1
ATOM 5889 O O . VAL B 1 292 ? -4.199 -15.648 -8.07 1 98.62 292 VAL B O 1
ATOM 5892 N N . PRO B 1 293 ? -4.824 -17.406 -9.281 1 98.56 293 PRO B N 1
ATOM 5893 C CA . PRO B 1 293 ? -5.723 -17.797 -8.195 1 98.56 293 PRO B CA 1
ATOM 5894 C C . PRO B 1 293 ? -4.992 -18.016 -6.875 1 98.56 293 PRO B C 1
ATOM 5896 O O . PRO B 1 293 ? -5.52 -17.688 -5.812 1 98.56 293 PRO B O 1
ATOM 5899 N N . LEU B 1 294 ? -3.822 -18.547 -6.969 1 98 294 LEU B N 1
ATOM 5900 C CA . LEU B 1 294 ? -3.094 -18.812 -5.734 1 98 294 LEU B CA 1
ATOM 5901 C C . LEU B 1 294 ? -2.455 -17.531 -5.195 1 98 294 LEU B C 1
ATOM 5903 O O . LEU B 1 294 ? -2.342 -17.359 -3.979 1 98 294 LEU B O 1
ATOM 5907 N N . LEU B 1 295 ? -2.045 -16.641 -6.086 1 98 295 LEU B N 1
ATOM 5908 C CA . LEU B 1 295 ? -1.482 -15.375 -5.645 1 98 295 LEU B CA 1
ATOM 5909 C C . LEU B 1 295 ? -2.529 -14.539 -4.918 1 98 295 LEU B C 1
ATOM 5911 O O . LEU B 1 295 ? -2.188 -13.586 -4.215 1 98 295 LEU B O 1
ATOM 5915 N N . ALA B 1 296 ? -3.787 -14.898 -5.102 1 97.75 296 ALA B N 1
ATOM 5916 C CA . ALA B 1 296 ? -4.875 -14.203 -4.418 1 97.75 296 ALA B CA 1
ATOM 5917 C C . ALA B 1 296 ? -5.016 -14.688 -2.977 1 97.75 296 ALA B C 1
ATOM 5919 O O . ALA B 1 296 ? -5.711 -14.062 -2.172 1 97.75 296 ALA B O 1
ATOM 5920 N N . ASP B 1 297 ? -4.406 -15.766 -2.688 1 95.94 297 ASP B N 1
ATOM 5921 C CA . ASP B 1 297 ? -4.371 -16.25 -1.312 1 95.94 297 ASP B CA 1
ATOM 5922 C C . ASP B 1 297 ? -3.234 -15.609 -0.526 1 95.94 297 ASP B C 1
ATOM 5924 O O . ASP B 1 297 ? -2.066 -15.719 -0.906 1 95.94 297 ASP B O 1
ATOM 5928 N N . PRO B 1 298 ? -3.525 -14.977 0.624 1 92.75 298 PRO B N 1
ATOM 5929 C CA . PRO B 1 298 ? -2.508 -14.211 1.354 1 92.75 298 PRO B CA 1
ATOM 5930 C C . PRO B 1 298 ? -1.34 -15.086 1.813 1 92.75 298 PRO B C 1
ATOM 5932 O O . PRO B 1 298 ? -0.188 -14.648 1.782 1 92.75 298 PRO B O 1
ATOM 5935 N N . LYS B 1 299 ? -1.645 -16.25 2.258 1 90.94 299 LYS B N 1
ATOM 5936 C CA . LYS B 1 299 ? -0.576 -17.125 2.738 1 90.94 299 LYS B CA 1
ATOM 5937 C C . LYS B 1 299 ? 0.345 -17.547 1.598 1 90.94 299 LYS B C 1
ATOM 5939 O O . LYS B 1 299 ? 1.568 -17.547 1.744 1 90.94 299 LYS B O 1
ATOM 5944 N N . PHE B 1 300 ? -0.246 -17.938 0.515 1 95.31 300 PHE B N 1
ATOM 5945 C CA . PHE B 1 300 ? 0.549 -18.312 -0.648 1 95.31 300 PHE B CA 1
ATOM 5946 C C . PHE B 1 300 ? 1.32 -17.125 -1.187 1 95.31 300 PHE B C 1
ATOM 5948 O O . PHE B 1 300 ? 2.463 -17.25 -1.628 1 95.31 300 PHE B O 1
ATOM 5955 N N . ALA B 1 301 ? 0.674 -15.969 -1.197 1 95.38 301 ALA B N 1
ATOM 5956 C CA . ALA B 1 301 ? 1.334 -14.734 -1.63 1 95.38 301 ALA B CA 1
ATOM 5957 C C . ALA B 1 301 ? 2.574 -14.453 -0.787 1 95.38 301 ALA B C 1
ATOM 5959 O O . ALA B 1 301 ? 3.625 -14.086 -1.32 1 95.38 301 ALA B O 1
ATOM 5960 N N . GLN B 1 302 ? 2.432 -14.625 0.518 1 92.19 302 GLN B N 1
ATOM 5961 C CA . GLN B 1 302 ? 3.566 -14.43 1.414 1 92.19 302 GLN B CA 1
ATOM 5962 C C . GLN B 1 302 ? 4.68 -15.43 1.113 1 92.19 302 GLN B C 1
ATOM 5964 O O . GLN B 1 302 ? 5.859 -15.07 1.114 1 92.19 302 GLN B O 1
ATOM 5969 N N . PHE B 1 303 ? 4.293 -16.656 0.925 1 92.5 303 PHE B N 1
ATOM 5970 C CA . PHE B 1 303 ? 5.25 -17.703 0.583 1 92.5 303 PHE B CA 1
ATOM 5971 C C . PHE B 1 303 ? 6.016 -17.344 -0.685 1 92.5 303 PHE B C 1
ATOM 5973 O O . PHE B 1 303 ? 7.246 -17.406 -0.714 1 92.5 303 PHE B O 1
ATOM 5980 N N . SER B 1 304 ? 5.285 -16.938 -1.709 1 95.38 304 SER B N 1
ATOM 5981 C CA . SER B 1 304 ? 5.891 -16.547 -2.982 1 95.38 304 SER B CA 1
ATOM 5982 C C . SER B 1 304 ? 6.836 -15.367 -2.812 1 95.38 304 SER B C 1
ATOM 5984 O O . SER B 1 304 ? 7.93 -15.352 -3.379 1 95.38 304 SER B O 1
ATOM 5986 N N . GLN B 1 305 ? 6.41 -14.406 -2.055 1 94.12 305 GLN B N 1
ATOM 5987 C CA . GLN B 1 305 ? 7.227 -13.219 -1.831 1 94.12 305 GLN B CA 1
ATOM 5988 C C . GLN B 1 305 ? 8.516 -13.562 -1.096 1 94.12 305 GLN B C 1
ATOM 5990 O O . GLN B 1 305 ? 9.57 -12.992 -1.375 1 94.12 305 GLN B O 1
ATOM 599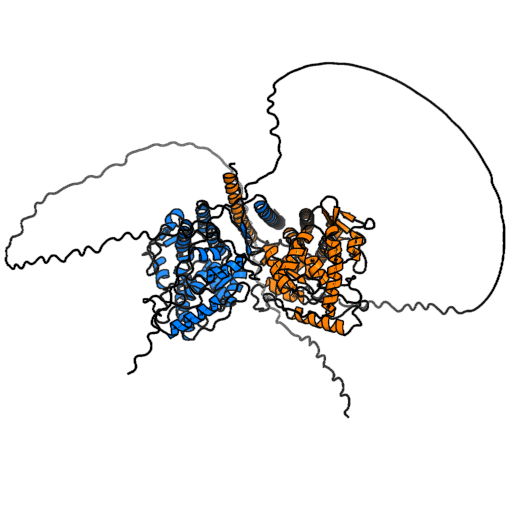5 N N . GLU B 1 306 ? 8.414 -14.477 -0.181 1 91.12 306 GLU B N 1
ATOM 5996 C CA . GLU B 1 306 ? 9.578 -14.875 0.605 1 91.12 306 GLU B CA 1
ATOM 5997 C C . GLU B 1 306 ? 10.703 -15.391 -0.292 1 91.12 306 GLU B C 1
ATOM 5999 O O . GLU B 1 306 ? 11.875 -15.117 -0.039 1 91.12 306 GLU B O 1
ATOM 6004 N N . ILE B 1 307 ? 10.32 -16.078 -1.246 1 94 307 ILE B N 1
ATOM 6005 C CA . ILE B 1 307 ? 11.32 -16.594 -2.178 1 94 307 ILE B CA 1
ATOM 6006 C C . ILE B 1 307 ? 11.984 -15.438 -2.908 1 94 307 ILE B C 1
ATOM 6008 O O . ILE B 1 307 ? 13.211 -15.414 -3.068 1 94 307 ILE B O 1
ATOM 6012 N N . GLY B 1 308 ? 11.211 -14.508 -3.35 1 94.88 308 GLY B N 1
ATOM 6013 C CA . GLY B 1 308 ? 11.75 -13.312 -3.984 1 94.88 308 GLY B CA 1
ATOM 6014 C C . GLY B 1 308 ? 12.688 -12.531 -3.086 1 94.88 308 GLY B C 1
ATOM 6015 O O . GLY B 1 308 ? 13.766 -12.117 -3.518 1 94.88 308 GLY B O 1
ATOM 6016 N N . LEU B 1 309 ? 12.297 -12.352 -1.813 1 92.69 309 LEU B N 1
ATOM 6017 C CA . LEU B 1 309 ? 13.109 -11.602 -0.859 1 92.69 309 LEU B CA 1
ATOM 6018 C C . LEU B 1 309 ? 14.445 -12.297 -0.625 1 92.69 309 LEU B C 1
ATOM 6020 O O . LEU B 1 309 ? 15.484 -11.641 -0.528 1 92.69 309 LEU B O 1
ATOM 6024 N N . ALA B 1 310 ? 14.391 -13.602 -0.598 1 91.81 310 ALA B N 1
ATOM 6025 C CA . ALA B 1 310 ? 15.602 -14.383 -0.381 1 91.81 310 ALA B CA 1
ATOM 6026 C C . ALA B 1 310 ? 16.578 -14.219 -1.54 1 91.81 310 ALA B C 1
ATOM 6028 O O . ALA B 1 310 ? 17.781 -14.406 -1.373 1 91.81 310 ALA B O 1
ATOM 6029 N N . SER B 1 311 ? 16.094 -13.844 -2.703 1 93.62 311 SER B N 1
ATOM 6030 C CA . SER B 1 311 ? 16.922 -13.742 -3.895 1 93.62 311 SER B CA 1
ATOM 6031 C C . SER B 1 311 ? 17.672 -12.414 -3.928 1 93.62 311 SER B C 1
ATOM 6033 O O . SER B 1 311 ? 18.688 -12.289 -4.613 1 93.62 311 SER B O 1
ATOM 6035 N N . LEU B 1 312 ? 17.156 -11.469 -3.219 1 91 312 LEU B N 1
ATOM 6036 C CA . LEU B 1 312 ? 17.781 -10.148 -3.244 1 91 312 LEU B CA 1
ATOM 6037 C C . LEU B 1 312 ? 19.156 -10.188 -2.576 1 91 312 LEU B C 1
ATOM 6039 O O . LEU B 1 312 ? 19.281 -10.586 -1.416 1 91 312 LEU B O 1
ATOM 6043 N N . GLY B 1 313 ? 20.219 -9.805 -3.301 1 86.94 313 GLY B N 1
ATOM 6044 C CA . GLY B 1 313 ? 21.562 -9.781 -2.766 1 86.94 313 GLY B CA 1
ATOM 6045 C C . GLY B 1 313 ? 22.234 -11.141 -2.775 1 86.94 313 GLY B C 1
ATOM 6046 O O . GLY B 1 313 ? 23.391 -11.273 -2.346 1 86.94 313 GLY B O 1
ATOM 6047 N N . ALA B 1 314 ? 21.578 -12.164 -3.254 1 91.06 314 ALA B N 1
ATOM 6048 C CA . ALA B 1 314 ? 22.141 -13.508 -3.322 1 91.06 314 ALA B CA 1
ATOM 6049 C C . ALA B 1 314 ? 23.031 -13.664 -4.555 1 91.06 314 ALA B C 1
ATOM 6051 O O . ALA B 1 314 ? 22.875 -12.93 -5.535 1 91.06 314 ALA B O 1
ATOM 6052 N N . SER B 1 315 ? 24 -14.594 -4.457 1 92.94 315 SER B N 1
ATOM 6053 C CA . SER B 1 315 ? 24.828 -14.914 -5.605 1 92.94 315 SER B CA 1
ATOM 6054 C C . SER B 1 315 ? 24.016 -15.562 -6.723 1 92.94 315 SER B C 1
ATOM 6056 O O . SER B 1 315 ? 22.906 -16.031 -6.492 1 92.94 315 SER B O 1
ATOM 6058 N N . ASP B 1 316 ? 24.531 -15.609 -7.922 1 92.62 316 ASP B N 1
ATOM 6059 C CA . ASP B 1 316 ? 23.844 -16.219 -9.047 1 92.62 316 ASP B CA 1
ATOM 6060 C C . ASP B 1 316 ? 23.594 -17.703 -8.789 1 92.62 316 ASP B C 1
ATOM 6062 O O . ASP B 1 316 ? 22.547 -18.234 -9.18 1 92.62 316 ASP B O 1
ATOM 6066 N N . GLU B 1 317 ? 24.516 -18.281 -8.164 1 94.06 317 GLU B N 1
ATOM 6067 C CA . GLU B 1 317 ? 24.359 -19.688 -7.828 1 94.06 317 GLU B CA 1
ATOM 6068 C C . GLU B 1 317 ? 23.203 -19.906 -6.867 1 94.06 317 GLU B C 1
ATOM 6070 O O . GLU B 1 317 ? 22.406 -20.828 -7.047 1 94.06 317 GLU B O 1
ATOM 6075 N N . ASP B 1 318 ? 23.125 -19.047 -5.953 1 95.12 318 ASP B N 1
ATOM 6076 C CA . ASP B 1 318 ? 22.062 -19.172 -4.969 1 95.12 318 ASP B CA 1
ATOM 6077 C C . ASP B 1 318 ? 20.703 -18.812 -5.578 1 95.12 318 ASP B C 1
ATOM 6079 O O . ASP B 1 318 ? 19.688 -19.391 -5.219 1 95.12 318 ASP B O 1
ATOM 6083 N N . VAL B 1 319 ? 20.734 -17.859 -6.461 1 95.25 319 VAL B N 1
ATOM 6084 C CA . VAL B 1 319 ? 19.5 -17.5 -7.152 1 95.25 319 VAL B CA 1
ATOM 6085 C C . VAL B 1 319 ? 18.984 -18.703 -7.957 1 95.25 319 VAL B C 1
ATOM 6087 O O . VAL B 1 319 ? 17.781 -18.953 -8.016 1 95.25 319 VAL B O 1
ATOM 6090 N N . GLN B 1 320 ? 19.891 -19.453 -8.516 1 95.06 320 GLN B N 1
ATOM 6091 C CA . GLN B 1 320 ? 19.5 -20.641 -9.273 1 95.06 320 GLN B CA 1
ATOM 6092 C C . GLN B 1 320 ? 18.891 -21.688 -8.359 1 95.06 320 GLN B C 1
ATOM 6094 O O . GLN B 1 320 ? 17.922 -22.359 -8.734 1 95.06 320 GLN B O 1
ATOM 6099 N N . LYS B 1 321 ? 19.438 -21.844 -7.215 1 95.88 321 LYS B N 1
ATOM 6100 C CA . LYS B 1 321 ? 18.891 -22.781 -6.242 1 95.88 321 LYS B CA 1
ATOM 6101 C C . LYS B 1 321 ? 17.469 -22.375 -5.836 1 95.88 321 LYS B C 1
ATOM 6103 O O . LYS B 1 321 ? 16.578 -23.203 -5.758 1 95.88 321 LYS B O 1
ATOM 6108 N N . LEU B 1 322 ? 17.359 -21.078 -5.59 1 96.06 322 LEU B N 1
ATOM 6109 C CA . LEU B 1 322 ? 16.047 -20.562 -5.215 1 96.06 322 LEU B CA 1
ATOM 6110 C C . LEU B 1 322 ? 15.047 -20.734 -6.355 1 96.06 322 LEU B C 1
ATOM 6112 O O . LEU B 1 322 ? 13.883 -21.062 -6.121 1 96.06 322 LEU B O 1
ATOM 6116 N N . ALA B 1 323 ? 15.539 -20.516 -7.547 1 95.56 323 ALA B N 1
ATOM 6117 C CA . ALA B 1 323 ? 14.68 -20.688 -8.719 1 95.56 323 ALA B CA 1
ATOM 6118 C C . ALA B 1 323 ? 14.234 -22.141 -8.867 1 95.56 323 ALA B C 1
ATOM 6120 O O . ALA B 1 323 ? 13.094 -22.406 -9.266 1 95.56 323 ALA B O 1
ATOM 6121 N N . THR B 1 324 ? 15.07 -23.016 -8.562 1 96.5 324 THR B N 1
ATOM 6122 C CA . THR B 1 324 ? 14.719 -24.438 -8.617 1 96.5 324 THR B CA 1
ATOM 6123 C C . THR B 1 324 ? 13.68 -24.766 -7.551 1 96.5 324 THR B C 1
ATOM 6125 O O . THR B 1 324 ? 12.742 -25.531 -7.812 1 96.5 324 THR B O 1
ATOM 6128 N N . CYS B 1 325 ? 13.867 -24.219 -6.414 1 96.38 325 CYS B N 1
ATOM 6129 C CA . CYS B 1 325 ? 12.867 -24.422 -5.371 1 96.38 325 CYS B CA 1
ATOM 6130 C C . CYS B 1 325 ? 11.523 -23.828 -5.777 1 96.38 325 CYS B C 1
ATOM 6132 O O . CYS B 1 325 ? 10.477 -24.422 -5.543 1 96.38 325 CYS B O 1
ATOM 6134 N N . TYR B 1 326 ? 11.602 -22.656 -6.348 1 96.56 326 TYR B N 1
ATOM 6135 C CA . TYR B 1 326 ? 10.398 -22.047 -6.902 1 96.56 326 TYR B CA 1
ATOM 6136 C C . TYR B 1 326 ? 9.734 -22.969 -7.91 1 96.56 326 TYR B C 1
ATOM 6138 O O . TYR B 1 326 ? 8.516 -23.141 -7.891 1 96.56 326 TYR B O 1
ATOM 6146 N N . PHE B 1 327 ? 10.531 -23.609 -8.719 1 96.38 327 PHE B N 1
ATOM 6147 C CA . PHE B 1 327 ? 10.07 -24.5 -9.773 1 96.38 327 PHE B CA 1
ATOM 6148 C C . PHE B 1 327 ? 9.328 -25.688 -9.188 1 96.38 327 PHE B C 1
ATOM 6150 O O . PHE B 1 327 ? 8.25 -26.047 -9.664 1 96.38 327 PHE B O 1
ATOM 6157 N N . PHE B 1 328 ? 9.766 -26.188 -8.141 1 96.88 328 PHE B N 1
ATOM 6158 C CA . PHE B 1 328 ? 9.195 -27.422 -7.629 1 96.88 328 PHE B CA 1
ATOM 6159 C C . PHE B 1 328 ? 8.211 -27.141 -6.504 1 96.88 328 PHE B C 1
ATOM 6161 O O . PHE B 1 328 ? 7.723 -28.062 -5.855 1 96.88 328 PHE B O 1
ATOM 6168 N N . THR B 1 329 ? 7.891 -25.906 -6.293 1 96.5 329 THR B N 1
ATOM 6169 C CA . THR B 1 329 ? 6.805 -25.516 -5.398 1 96.5 329 THR B CA 1
ATOM 6170 C C . THR B 1 329 ? 5.754 -24.703 -6.148 1 96.5 329 THR B C 1
ATOM 6172 O O . THR B 1 329 ? 4.824 -25.266 -6.727 1 96.5 329 THR B O 1
ATOM 6175 N N . VAL B 1 330 ? 6.051 -23.453 -6.43 1 96.62 330 VAL B N 1
ATOM 6176 C CA . VAL B 1 330 ? 5.082 -22.531 -7.012 1 96.62 330 VAL B CA 1
ATOM 6177 C C . VAL B 1 330 ? 4.703 -23 -8.414 1 96.62 330 VAL B C 1
ATOM 6179 O O . VAL B 1 330 ? 3.574 -22.781 -8.859 1 96.62 330 VAL B O 1
ATOM 6182 N N . GLU B 1 331 ? 5.555 -23.75 -9.094 1 95.88 331 GLU B N 1
ATOM 6183 C CA . GLU B 1 331 ? 5.273 -24.203 -10.445 1 95.88 331 GLU B CA 1
ATOM 6184 C C . GLU B 1 331 ? 4.727 -25.641 -10.438 1 95.88 331 GLU B C 1
ATOM 6186 O O . GLU B 1 331 ? 3.705 -25.922 -11.07 1 95.88 331 GLU B O 1
ATOM 6191 N N . PHE B 1 332 ? 5.391 -26.547 -9.656 1 96.94 332 PHE B N 1
ATOM 6192 C CA . PHE B 1 332 ? 5.008 -27.953 -9.758 1 96.94 332 PHE B CA 1
ATOM 6193 C C . PHE B 1 332 ? 4.781 -28.547 -8.375 1 96.94 332 PHE B C 1
ATOM 6195 O O . PHE B 1 332 ? 4.926 -29.75 -8.188 1 96.94 332 PHE B O 1
ATOM 6202 N N . GLY B 1 333 ? 4.332 -27.719 -7.5 1 97 333 GLY B N 1
ATOM 6203 C CA . GLY B 1 333 ? 4.172 -28.156 -6.121 1 97 333 GLY B CA 1
ATOM 6204 C C . GLY B 1 333 ? 2.857 -28.859 -5.871 1 97 333 GLY B C 1
ATOM 6205 O O . GLY B 1 333 ? 1.848 -28.562 -6.508 1 97 333 GLY B O 1
ATOM 6206 N N . LEU B 1 334 ? 2.938 -29.797 -4.891 1 97.56 334 LEU B N 1
ATOM 6207 C CA . LEU B 1 334 ? 1.786 -30.547 -4.402 1 97.56 334 LEU B CA 1
ATOM 6208 C C . LEU B 1 334 ? 1.607 -30.359 -2.9 1 97.56 334 LEU B C 1
ATOM 6210 O O . LEU B 1 334 ? 2.555 -29.984 -2.201 1 97.56 334 LEU B O 1
ATOM 6214 N N . CYS B 1 335 ? 0.411 -30.484 -2.469 1 96.62 335 CYS B N 1
ATOM 6215 C CA . CYS B 1 335 ? 0.122 -30.469 -1.04 1 96.62 335 CYS B CA 1
ATOM 6216 C C . CYS B 1 335 ? -0.87 -31.562 -0.67 1 96.62 335 CYS B C 1
ATOM 6218 O O . CYS B 1 335 ? -1.479 -32.188 -1.547 1 96.62 335 CYS B O 1
ATOM 6220 N N . LYS B 1 336 ? -0.922 -31.828 0.626 1 94.81 336 LYS B N 1
ATOM 6221 C CA . LYS B 1 336 ? -1.88 -32.812 1.144 1 94.81 336 LYS B CA 1
ATOM 6222 C C . LYS B 1 336 ? -3.041 -32.094 1.85 1 94.81 336 LYS B C 1
ATOM 6224 O O . LYS B 1 336 ? -2.828 -31.281 2.744 1 94.81 336 LYS B O 1
ATOM 6229 N N . GLN B 1 337 ? -4.207 -32.375 1.361 1 94.44 337 GLN B N 1
ATOM 6230 C CA . GLN B 1 337 ? -5.43 -31.875 1.974 1 94.44 337 GLN B CA 1
ATOM 6231 C C . GLN B 1 337 ? -6.449 -33 2.174 1 94.44 337 GLN B C 1
ATOM 6233 O O . GLN B 1 337 ? -6.832 -33.656 1.217 1 94.44 337 GLN B O 1
ATOM 6238 N N . ASP B 1 338 ? -6.898 -33.188 3.428 1 91.56 338 ASP B N 1
ATOM 6239 C CA . ASP B 1 338 ? -7.84 -34.25 3.801 1 91.56 338 ASP B CA 1
ATOM 6240 C C . ASP B 1 338 ? -7.34 -35.625 3.346 1 91.56 338 ASP B C 1
ATOM 6242 O O . ASP B 1 338 ? -8.086 -36.375 2.74 1 91.56 338 ASP B O 1
ATOM 6246 N N . GLY B 1 339 ? -6.082 -35.812 3.408 1 90.06 339 GLY B N 1
ATOM 6247 C CA . GLY B 1 339 ? -5.48 -37.125 3.113 1 90.06 339 GLY B CA 1
ATOM 6248 C C . GLY B 1 339 ? -5.258 -37.344 1.629 1 90.06 339 GLY B C 1
ATOM 6249 O O . GLY B 1 339 ? -4.766 -38.406 1.226 1 90.06 339 GLY B O 1
ATOM 6250 N N . GLN B 1 340 ? -5.625 -36.406 0.855 1 93.94 340 GLN B N 1
ATOM 6251 C CA . GLN B 1 340 ? -5.457 -36.531 -0.588 1 93.94 340 GLN B CA 1
ATOM 6252 C C . GLN B 1 340 ? -4.438 -35.531 -1.119 1 93.94 340 GLN B C 1
ATOM 6254 O O . GLN B 1 340 ? -4.266 -34.469 -0.546 1 93.94 340 GLN B O 1
ATOM 6259 N N . LEU B 1 341 ? -3.781 -35.969 -2.248 1 96.06 341 LEU B N 1
ATOM 6260 C CA . LEU B 1 341 ? -2.846 -35.062 -2.914 1 96.06 341 LEU B CA 1
ATOM 6261 C C . LEU B 1 341 ? -3.59 -34.031 -3.76 1 96.06 341 LEU B C 1
ATOM 6263 O O . LEU B 1 341 ? -4.562 -34.375 -4.441 1 96.06 341 LEU B O 1
ATOM 6267 N N . ARG B 1 342 ? -3.184 -32.812 -3.639 1 97.88 342 ARG B N 1
ATOM 6268 C CA . ARG B 1 342 ? -3.699 -31.719 -4.441 1 97.88 342 ARG B CA 1
ATOM 6269 C C . ARG B 1 342 ? -2.561 -30.906 -5.066 1 97.88 342 ARG B C 1
ATOM 6271 O O . ARG B 1 342 ? -1.449 -30.891 -4.531 1 97.88 342 ARG B O 1
ATOM 6278 N N . ALA B 1 343 ? -2.859 -30.328 -6.145 1 98 343 ALA B N 1
ATOM 6279 C CA . ALA B 1 343 ? -1.864 -29.5 -6.828 1 98 343 ALA B CA 1
ATOM 6280 C C . ALA B 1 343 ? -2.049 -28.031 -6.492 1 98 343 ALA B C 1
ATOM 6282 O O . ALA B 1 343 ? -3.18 -27.531 -6.418 1 98 343 ALA B O 1
ATOM 6283 N N . TYR B 1 344 ? -0.959 -27.344 -6.223 1 97.81 344 TYR B N 1
ATOM 6284 C CA . TYR B 1 344 ? -1.001 -25.891 -6.113 1 97.81 344 TYR B CA 1
ATOM 6285 C C . TYR B 1 344 ? -0.012 -25.25 -7.074 1 97.81 344 TYR B C 1
ATOM 6287 O O . TYR B 1 344 ? -0.035 -24.031 -7.266 1 97.81 344 TYR B O 1
ATOM 6295 N N . GLY B 1 345 ? 0.822 -26.031 -7.727 1 97.25 345 GLY B N 1
ATOM 6296 C CA . GLY B 1 345 ? 1.768 -25.5 -8.695 1 97.25 345 GLY B CA 1
ATOM 6297 C C . GLY B 1 345 ? 1.103 -25 -9.961 1 97.25 345 GLY B C 1
ATOM 6298 O O . GLY B 1 345 ? 0.253 -25.672 -10.539 1 97.25 345 GLY B O 1
ATOM 6299 N N . ALA B 1 346 ? 1.532 -23.859 -10.414 1 97.19 346 ALA B N 1
ATOM 6300 C CA . ALA B 1 346 ? 0.93 -23.203 -11.57 1 97.19 346 ALA B CA 1
ATOM 6301 C C . ALA B 1 346 ? 1.147 -24.031 -12.836 1 97.19 346 ALA B C 1
ATOM 6303 O O . ALA B 1 346 ? 0.287 -24.062 -13.727 1 97.19 346 ALA B O 1
ATOM 6304 N N . GLY B 1 347 ? 2.346 -24.656 -12.992 1 95.75 347 GLY B N 1
ATOM 6305 C CA . GLY B 1 347 ? 2.611 -25.531 -14.133 1 95.75 347 GLY B CA 1
ATOM 6306 C C . GLY B 1 347 ? 1.678 -26.719 -14.211 1 95.75 347 GLY B C 1
ATOM 6307 O O . GLY B 1 347 ? 1.3 -27.141 -15.297 1 95.75 347 GLY B O 1
ATOM 6308 N N . LEU B 1 348 ? 1.349 -27.188 -13.078 1 96.5 348 LEU B N 1
ATOM 6309 C CA . LEU B 1 348 ? 0.383 -28.281 -13.016 1 96.5 348 LEU B CA 1
ATOM 6310 C C . LEU B 1 348 ? -1.029 -27.766 -13.289 1 96.5 348 LEU B C 1
ATOM 6312 O O . LEU B 1 348 ? -1.749 -28.344 -14.109 1 96.5 348 LEU B O 1
ATOM 6316 N N . LEU B 1 349 ? -1.396 -26.672 -12.727 1 97.31 349 LEU B N 1
ATOM 6317 C CA . LEU B 1 349 ? -2.758 -26.156 -12.766 1 97.31 349 LEU B CA 1
ATOM 6318 C C . LEU B 1 349 ? -3.076 -25.578 -14.141 1 97.31 349 LEU B C 1
ATOM 6320 O O . LEU B 1 349 ? -4.242 -25.312 -14.453 1 97.31 349 LEU B O 1
ATOM 6324 N N . SER B 1 350 ? -2.076 -25.422 -14.969 1 96.06 350 SER B N 1
ATOM 6325 C CA . SER B 1 350 ? -2.303 -24.875 -16.297 1 96.06 350 SER B CA 1
ATOM 6326 C C . SER B 1 350 ? -2.035 -25.906 -17.391 1 96.06 350 SER B C 1
ATOM 6328 O O . SER B 1 350 ? -2.041 -25.594 -18.578 1 96.06 350 SER B O 1
ATOM 6330 N N . SER B 1 351 ? -1.744 -27.125 -16.984 1 93.12 351 SER B N 1
ATOM 6331 C CA . SER B 1 351 ? -1.472 -28.219 -17.922 1 93.12 351 SER B CA 1
ATOM 6332 C C . SER B 1 351 ? -2.377 -29.422 -17.656 1 93.12 351 SER B C 1
ATOM 6334 O O . SER B 1 351 ? -2.217 -30.109 -16.656 1 93.12 351 SER B O 1
ATOM 6336 N N . ILE B 1 352 ? -3.264 -29.734 -18.641 1 93.31 352 ILE B N 1
ATOM 6337 C CA . ILE B 1 352 ? -4.258 -30.781 -18.453 1 93.31 352 ILE B CA 1
ATOM 6338 C C . ILE B 1 352 ? -3.562 -32.125 -18.281 1 93.31 352 ILE B C 1
ATOM 6340 O O . ILE B 1 352 ? -3.844 -32.844 -17.328 1 93.31 352 ILE B O 1
ATOM 6344 N N . GLY B 1 353 ? -2.639 -32.438 -19.156 1 92.5 353 GLY B N 1
ATOM 6345 C CA . GLY B 1 353 ? -1.953 -33.719 -19.125 1 92.5 353 GLY B CA 1
ATOM 6346 C C . GLY B 1 353 ? -1.107 -33.938 -17.875 1 92.5 353 GLY B C 1
ATOM 6347 O O . GLY B 1 353 ? -1.193 -34.969 -17.234 1 92.5 353 GLY B O 1
ATOM 6348 N N . GLU B 1 354 ? -0.341 -32.938 -17.562 1 93.75 354 GLU B N 1
ATOM 6349 C CA . GLU B 1 354 ? 0.591 -33.125 -16.453 1 93.75 354 GLU B CA 1
ATOM 6350 C C . GLU B 1 354 ? -0.13 -33.062 -15.109 1 93.75 354 GLU B C 1
ATOM 6352 O O . GLU B 1 354 ? 0.295 -33.688 -14.141 1 93.75 354 GLU B O 1
ATOM 6357 N N . LEU B 1 355 ? -1.177 -32.312 -15.039 1 96.44 355 LEU B N 1
ATOM 6358 C CA . LEU B 1 355 ? -1.987 -32.281 -13.828 1 96.44 355 LEU B CA 1
ATOM 6359 C C . LEU B 1 355 ? -2.516 -33.656 -13.492 1 96.44 355 LEU B C 1
ATOM 6361 O O . LEU B 1 355 ? -2.404 -34.125 -12.344 1 96.44 355 LEU B O 1
ATOM 6365 N N . LYS B 1 356 ? -3.025 -34.375 -14.484 1 95.69 356 LYS B N 1
ATOM 6366 C CA . LYS B 1 356 ? -3.525 -35.719 -14.297 1 95.69 356 LYS B CA 1
ATOM 6367 C C . LYS B 1 356 ? -2.395 -36.688 -13.914 1 95.69 356 LYS B C 1
ATOM 6369 O O . LYS B 1 356 ? -2.551 -37.5 -13.008 1 95.69 356 LYS B O 1
ATOM 6374 N N . HIS B 1 357 ? -1.315 -36.5 -14.578 1 95.56 357 HIS B N 1
ATOM 6375 C CA . HIS B 1 357 ? -0.173 -37.375 -14.336 1 95.56 357 HIS B CA 1
ATOM 6376 C C . HIS B 1 357 ? 0.371 -37.219 -12.922 1 95.56 357 HIS B C 1
ATOM 6378 O O . HIS B 1 357 ? 0.654 -38.188 -12.234 1 95.56 357 HIS B O 1
ATOM 6384 N N . ALA B 1 358 ? 0.538 -35.969 -12.5 1 96.44 358 ALA B N 1
ATOM 6385 C CA . ALA B 1 358 ? 1.158 -35.656 -11.219 1 96.44 358 ALA B CA 1
ATOM 6386 C C . ALA B 1 358 ? 0.36 -36.25 -10.055 1 96.44 358 ALA B C 1
ATOM 6388 O O . ALA B 1 358 ? 0.92 -36.531 -9 1 96.44 358 ALA B O 1
ATOM 6389 N N . LEU B 1 359 ? -0.929 -36.375 -10.242 1 96.62 359 LEU B N 1
ATOM 6390 C CA . LEU B 1 359 ? -1.776 -36.875 -9.164 1 96.62 359 LEU B CA 1
ATOM 6391 C C . LEU B 1 359 ? -2.137 -38.344 -9.383 1 96.62 359 LEU B C 1
ATOM 6393 O O . LEU B 1 359 ? -2.941 -38.906 -8.641 1 96.62 359 LEU B O 1
ATOM 6397 N N . SER B 1 360 ? -1.532 -38.938 -10.375 1 94.94 360 SER B N 1
ATOM 6398 C CA . SER B 1 360 ? -1.734 -40.344 -10.633 1 94.94 360 SER B CA 1
ATOM 6399 C C . SER B 1 360 ? -0.748 -41.219 -9.836 1 94.94 360 SER B C 1
ATOM 6401 O O . SER B 1 360 ? 0.191 -40.688 -9.234 1 94.94 360 SER B O 1
ATOM 6403 N N . GLU B 1 361 ? -0.904 -42.531 -9.875 1 93.5 361 GLU B N 1
ATOM 6404 C CA . GLU B 1 361 ? -0.039 -43.469 -9.164 1 93.5 361 GLU B CA 1
ATOM 6405 C C . GLU B 1 361 ? 1.304 -43.625 -9.875 1 93.5 361 GLU B C 1
ATOM 6407 O O . GLU B 1 361 ? 2.27 -44.125 -9.281 1 93.5 361 GLU B O 1
ATOM 6412 N N . GLU B 1 362 ? 1.384 -43.156 -11.094 1 93.56 362 GLU B N 1
ATOM 6413 C CA . GLU B 1 362 ? 2.6 -43.312 -11.891 1 93.56 362 GLU B CA 1
ATOM 6414 C C . GLU B 1 362 ? 3.623 -42.25 -11.539 1 93.56 362 GLU B C 1
ATOM 6416 O O . GLU B 1 362 ? 4.805 -42.375 -11.867 1 93.56 362 GLU B O 1
ATOM 6421 N N . ALA B 1 363 ? 3.193 -41.219 -10.906 1 95.38 363 ALA B N 1
ATOM 6422 C CA . ALA B 1 363 ? 4.078 -40.094 -10.625 1 95.38 363 ALA B CA 1
ATOM 6423 C C . ALA B 1 363 ? 4.938 -40.344 -9.398 1 95.38 363 ALA B C 1
ATOM 6425 O O . ALA B 1 363 ? 4.488 -41 -8.445 1 95.38 363 ALA B O 1
ATOM 6426 N N . CYS B 1 364 ? 6.176 -39.938 -9.406 1 97 364 CYS B N 1
ATOM 6427 C CA . CYS B 1 364 ? 7.066 -39.969 -8.25 1 97 364 CYS B CA 1
ATOM 6428 C C . CYS B 1 364 ? 6.906 -38.719 -7.398 1 97 364 CYS B C 1
ATOM 6430 O O . CYS B 1 364 ? 7.16 -37.625 -7.863 1 97 364 CYS B O 1
ATOM 6432 N N . VAL B 1 365 ? 6.492 -38.938 -6.156 1 97.06 365 VAL B N 1
ATOM 6433 C CA . VAL B 1 365 ? 6.238 -37.812 -5.266 1 97.06 365 VAL B CA 1
ATOM 6434 C C . VAL B 1 365 ? 7.164 -37.875 -4.055 1 97.06 365 VAL B C 1
ATOM 6436 O O . VAL B 1 365 ? 7.219 -38.906 -3.371 1 97.06 365 VAL B O 1
ATOM 6439 N N . LYS B 1 366 ? 7.922 -36.844 -3.844 1 96.81 366 LYS B N 1
ATOM 6440 C CA . LYS B 1 366 ? 8.852 -36.75 -2.727 1 96.81 366 LYS B CA 1
ATOM 6441 C C . LYS B 1 366 ? 8.461 -35.625 -1.782 1 96.81 366 LYS B C 1
ATOM 6443 O O . LYS B 1 366 ? 7.664 -34.75 -2.146 1 96.81 366 LYS B O 1
ATOM 6448 N N . VAL B 1 367 ? 8.969 -35.719 -0.565 1 96.38 367 VAL B N 1
ATOM 6449 C CA . VAL B 1 367 ? 8.727 -34.656 0.4 1 96.38 367 VAL B CA 1
ATOM 6450 C C . VAL B 1 367 ? 9.57 -33.438 0.036 1 96.38 367 VAL B C 1
ATOM 6452 O O . VAL B 1 367 ? 10.742 -33.562 -0.335 1 96.38 367 VAL B O 1
ATOM 6455 N N . PHE B 1 368 ? 8.984 -32.281 0.167 1 96.94 368 PHE B N 1
ATOM 6456 C CA . PHE B 1 368 ? 9.688 -31.047 -0.18 1 96.94 368 PHE B CA 1
ATOM 6457 C C . PHE B 1 368 ? 10.719 -30.703 0.885 1 96.94 368 PHE B C 1
ATOM 6459 O O . PHE B 1 368 ? 10.359 -30.438 2.037 1 96.94 368 PHE B O 1
ATOM 6466 N N . GLU B 1 369 ? 11.898 -30.75 0.518 1 96.12 369 GLU B N 1
ATOM 6467 C CA . GLU B 1 369 ? 13.062 -30.297 1.271 1 96.12 369 GLU B CA 1
ATOM 6468 C C . GLU B 1 369 ? 13.977 -29.422 0.406 1 96.12 369 GLU B C 1
ATOM 6470 O O . GLU B 1 369 ? 14.68 -29.938 -0.466 1 96.12 369 GLU B O 1
ATOM 6475 N N . PRO B 1 370 ? 13.977 -28.094 0.737 1 95.94 370 PRO B N 1
ATOM 6476 C CA . PRO B 1 370 ? 14.68 -27.172 -0.154 1 95.94 370 PRO B CA 1
ATOM 6477 C C . PRO B 1 370 ? 16.141 -27.562 -0.374 1 95.94 370 PRO B C 1
ATOM 6479 O O . PRO B 1 370 ? 16.672 -27.406 -1.478 1 95.94 370 PRO B O 1
ATOM 6482 N N . LYS B 1 371 ? 16.875 -28.125 0.557 1 94.62 371 LYS B N 1
ATOM 6483 C CA . LYS B 1 371 ? 18.281 -28.484 0.459 1 94.62 371 LYS B CA 1
ATOM 6484 C C . LYS B 1 371 ? 18.5 -29.562 -0.607 1 94.62 371 LYS B C 1
ATOM 6486 O O . LYS B 1 371 ? 19.547 -29.562 -1.271 1 94.62 371 LYS B O 1
ATOM 6491 N N . THR B 1 372 ? 17.547 -30.375 -0.757 1 94.69 372 THR B N 1
ATOM 6492 C CA . THR B 1 372 ? 17.656 -31.438 -1.748 1 94.69 372 THR B CA 1
ATOM 6493 C C . THR B 1 372 ? 16.922 -31.062 -3.033 1 94.69 372 THR B C 1
ATOM 6495 O O . THR B 1 372 ? 17.406 -31.344 -4.133 1 94.69 372 THR B O 1
ATOM 6498 N N . THR B 1 373 ? 15.797 -30.453 -2.908 1 96.19 373 THR B N 1
ATOM 6499 C CA . THR B 1 373 ? 14.977 -30.062 -4.051 1 96.19 373 THR B CA 1
ATOM 6500 C C . THR B 1 373 ? 15.727 -29.094 -4.953 1 96.19 373 THR B C 1
ATOM 6502 O O . THR B 1 373 ? 15.57 -29.109 -6.176 1 96.19 373 THR B O 1
ATOM 6505 N N . CYS B 1 374 ? 16.594 -28.312 -4.359 1 95.12 374 CYS B N 1
ATOM 6506 C CA . CYS B 1 374 ? 17.266 -27.25 -5.098 1 95.12 374 CYS B CA 1
ATOM 6507 C C . CYS B 1 374 ? 18.25 -27.812 -6.113 1 95.12 374 CYS B C 1
ATOM 6509 O O . CYS B 1 374 ? 18.734 -27.094 -6.984 1 95.12 374 CYS B O 1
ATOM 6511 N N . THR B 1 375 ? 18.484 -29.109 -6.098 1 93.69 375 THR B N 1
ATOM 6512 C CA . THR B 1 375 ? 19.422 -29.734 -7.02 1 93.69 375 THR B CA 1
ATOM 6513 C C . THR B 1 375 ? 18.688 -30.562 -8.062 1 93.69 375 THR B C 1
ATOM 6515 O O . THR B 1 375 ? 19.312 -31.125 -8.977 1 93.69 375 THR B O 1
ATOM 6518 N N . GLN B 1 376 ? 17.438 -30.656 -7.918 1 94.06 376 GLN B N 1
ATOM 6519 C CA . GLN B 1 376 ? 16.625 -31.438 -8.852 1 94.06 376 GLN B CA 1
ATOM 6520 C C . GLN B 1 376 ? 16.609 -30.781 -10.234 1 94.06 376 GLN B C 1
ATOM 6522 O O . GLN B 1 376 ? 16.484 -29.562 -10.352 1 94.06 376 GLN B O 1
ATOM 6527 N N . GLU B 1 377 ? 16.75 -31.562 -11.289 1 92.5 377 GLU B N 1
ATOM 6528 C CA . GLU B 1 377 ? 16.703 -31.047 -12.656 1 92.5 377 GLU B CA 1
ATOM 6529 C C . GLU B 1 377 ? 15.289 -30.641 -13.047 1 92.5 377 GLU B C 1
ATOM 6531 O O . GLU B 1 377 ? 14.336 -31.375 -12.805 1 92.5 377 GLU B O 1
ATOM 6536 N N . CYS B 1 378 ? 15.188 -29.469 -13.562 1 90.25 378 CYS B N 1
ATOM 6537 C CA . CYS B 1 378 ? 13.914 -28.969 -14.062 1 90.25 378 CYS B CA 1
ATOM 6538 C C . CYS B 1 378 ? 13.711 -29.344 -15.523 1 90.25 378 CYS B C 1
ATOM 6540 O O . CYS B 1 378 ? 14.523 -28.984 -16.391 1 90.25 378 CYS B O 1
ATOM 6542 N N . LEU B 1 379 ? 12.664 -30.031 -15.805 1 86.94 379 LEU B N 1
ATOM 6543 C CA . LEU B 1 379 ? 12.375 -30.438 -17.172 1 86.94 379 LEU B CA 1
ATOM 6544 C C . LEU B 1 379 ? 11.359 -29.5 -17.812 1 86.94 379 LEU B C 1
ATOM 6546 O O . LEU B 1 379 ? 10.32 -29.203 -17.219 1 86.94 379 LEU B O 1
ATOM 6550 N N . ILE B 1 380 ? 11.578 -29 -18.984 1 77.88 380 ILE B N 1
ATOM 6551 C CA . ILE B 1 380 ? 10.75 -27.969 -19.594 1 77.88 380 ILE B CA 1
ATOM 6552 C C . ILE B 1 380 ? 9.852 -28.594 -20.656 1 77.88 380 ILE B C 1
ATOM 6554 O O . ILE B 1 380 ? 8.664 -28.297 -20.734 1 77.88 380 ILE B O 1
ATOM 6558 N N . THR B 1 381 ? 10.32 -29.609 -21.422 1 76.06 381 THR B N 1
ATOM 6559 C CA . THR B 1 381 ? 9.594 -30.062 -22.594 1 76.06 381 THR B CA 1
ATOM 6560 C C . THR B 1 381 ? 8.922 -31.406 -22.328 1 76.06 381 THR B C 1
ATOM 6562 O O . THR B 1 381 ? 8.375 -32.031 -23.234 1 76.06 381 THR B O 1
ATOM 6565 N N . THR B 1 382 ? 9.102 -31.844 -21.109 1 84.88 382 THR B N 1
ATOM 6566 C CA . THR B 1 382 ? 8.484 -33.125 -20.719 1 84.88 382 THR B CA 1
ATOM 6567 C C . THR B 1 382 ? 7.984 -33.062 -19.281 1 84.88 382 THR B C 1
ATOM 6569 O O . THR B 1 382 ? 8.156 -32.031 -18.609 1 84.88 382 THR B O 1
ATOM 6572 N N . PHE B 1 383 ? 7.305 -34.188 -18.891 1 91.88 383 PHE B N 1
ATOM 6573 C CA . PHE B 1 383 ? 6.805 -34.25 -17.531 1 91.88 383 PHE B CA 1
ATOM 6574 C C . PHE B 1 383 ? 7.957 -34.375 -16.531 1 91.88 383 PHE B C 1
ATOM 6576 O O . PHE B 1 383 ? 9 -34.938 -16.844 1 91.88 383 PHE B O 1
ATOM 6583 N N . GLN B 1 384 ? 7.734 -33.844 -15.43 1 93.62 384 GLN B N 1
ATOM 6584 C CA . GLN B 1 384 ? 8.75 -33.906 -14.383 1 93.62 384 GLN B CA 1
ATOM 6585 C C . GLN B 1 384 ? 8.984 -35.344 -13.938 1 93.62 384 GLN B C 1
ATOM 6587 O O . GLN B 1 384 ? 8.055 -36.156 -13.914 1 93.62 384 GLN B O 1
ATOM 6592 N N . GLU B 1 385 ? 10.203 -35.594 -13.555 1 93.75 385 GLU B N 1
ATOM 6593 C CA . GLU B 1 385 ? 10.547 -36.938 -13.047 1 93.75 385 GLU B CA 1
ATOM 6594 C C . GLU B 1 385 ? 10.07 -37.094 -11.609 1 93.75 385 GLU B C 1
ATOM 6596 O O . GLU B 1 385 ? 9.812 -38.219 -11.172 1 93.75 385 GLU B O 1
ATOM 6601 N N . ALA B 1 386 ? 10.016 -36.031 -10.953 1 96.25 386 ALA B N 1
ATOM 6602 C CA . ALA B 1 386 ? 9.57 -36.062 -9.555 1 96.25 386 ALA B CA 1
ATOM 6603 C C . ALA B 1 386 ? 8.82 -34.781 -9.203 1 96.25 386 ALA B C 1
ATOM 6605 O O . ALA B 1 386 ? 9.125 -33.719 -9.719 1 96.25 386 ALA B O 1
ATOM 6606 N N . TYR B 1 387 ? 7.875 -34.969 -8.359 1 97.81 387 TYR B N 1
ATOM 6607 C CA . TYR B 1 387 ? 7.129 -33.875 -7.766 1 97.81 387 TYR B CA 1
ATOM 6608 C C . TYR B 1 387 ? 7.344 -33.812 -6.258 1 97.81 387 TYR B C 1
ATOM 6610 O O . TYR B 1 387 ? 7.746 -34.812 -5.641 1 97.81 387 TYR B O 1
ATOM 6618 N N . PHE B 1 388 ? 7.098 -32.688 -5.695 1 97.75 388 PHE B N 1
ATOM 6619 C CA . PHE B 1 388 ? 7.391 -32.531 -4.277 1 97.75 388 PHE B CA 1
ATOM 6620 C C . PHE B 1 388 ? 6.152 -32.062 -3.518 1 97.75 388 PHE B C 1
ATOM 6622 O O . PHE B 1 388 ? 5.434 -31.172 -3.973 1 97.75 388 PHE B O 1
ATOM 6629 N N . VAL B 1 389 ? 5.953 -32.688 -2.402 1 97.38 389 VAL B N 1
ATOM 6630 C CA . VAL B 1 389 ? 4.723 -32.469 -1.65 1 97.38 389 VAL B CA 1
ATOM 6631 C C . VAL B 1 389 ? 5.051 -31.812 -0.307 1 97.38 389 VAL B C 1
ATOM 6633 O O . VAL B 1 389 ? 6.062 -32.125 0.319 1 97.38 389 VAL B O 1
ATOM 6636 N N . SER B 1 390 ? 4.238 -30.781 0.065 1 94.19 390 SER B N 1
ATOM 6637 C CA . SER B 1 390 ? 4.258 -30.172 1.387 1 94.19 390 SER B CA 1
ATOM 6638 C C . SER B 1 390 ? 2.939 -30.391 2.121 1 94.19 390 SER B C 1
ATOM 6640 O O . SER B 1 390 ? 1.889 -30.516 1.493 1 94.19 390 SER B O 1
ATOM 6642 N N . GLU B 1 391 ? 2.988 -30.328 3.447 1 90.5 391 GLU B N 1
ATOM 6643 C CA . GLU B 1 391 ? 1.775 -30.516 4.238 1 90.5 391 GLU B CA 1
ATOM 6644 C C . GLU B 1 391 ? 0.891 -29.266 4.184 1 90.5 391 GLU B C 1
ATOM 6646 O O . GLU B 1 391 ? -0.338 -29.375 4.18 1 90.5 391 GLU B O 1
ATOM 6651 N N . SER B 1 392 ? 1.534 -28.172 4.219 1 86 392 SER B N 1
ATOM 6652 C CA . SER B 1 392 ? 0.833 -26.906 4.133 1 86 392 SER B CA 1
ATOM 6653 C C . SER B 1 392 ? 1.725 -25.828 3.531 1 86 392 SER B C 1
ATOM 6655 O O . SER B 1 392 ? 2.936 -26.016 3.398 1 86 392 SER B O 1
ATOM 6657 N N . PHE B 1 393 ? 1.085 -24.703 3.08 1 84.94 393 PHE B N 1
ATOM 6658 C CA . PHE B 1 393 ? 1.854 -23.578 2.576 1 84.94 393 PHE B CA 1
ATOM 6659 C C . PHE B 1 393 ? 2.754 -23 3.664 1 84.94 393 PHE B C 1
ATOM 6661 O O . PHE B 1 393 ? 3.877 -22.578 3.389 1 84.94 393 PHE B O 1
ATOM 6668 N N . GLU B 1 394 ? 2.227 -23.016 4.852 1 83.19 394 GLU B N 1
ATOM 6669 C CA . GLU B 1 394 ? 2.99 -22.5 5.984 1 83.19 394 GLU B CA 1
ATOM 6670 C C . GLU B 1 394 ? 4.254 -23.328 6.219 1 83.19 394 GLU B C 1
ATOM 6672 O O . GLU B 1 394 ? 5.324 -22.766 6.48 1 83.19 394 GLU B O 1
ATOM 6677 N N . GLU B 1 395 ? 4.062 -24.578 6.113 1 87.06 395 GLU B N 1
ATOM 6678 C CA . GLU B 1 395 ? 5.234 -25.438 6.273 1 87.06 395 GLU B CA 1
ATOM 6679 C C . GLU B 1 395 ? 6.258 -25.188 5.168 1 87.06 395 GLU B C 1
ATOM 6681 O O . GLU B 1 395 ? 7.461 -25.109 5.434 1 87.06 395 GLU B O 1
ATOM 6686 N N . ALA B 1 396 ? 5.754 -25.156 3.947 1 88.75 396 ALA B N 1
ATOM 6687 C CA . ALA B 1 396 ? 6.645 -24.891 2.82 1 88.75 396 ALA B CA 1
ATOM 6688 C C . ALA B 1 396 ? 7.375 -23.562 3.004 1 88.75 396 ALA B C 1
ATOM 6690 O O . ALA B 1 396 ? 8.578 -23.469 2.748 1 88.75 396 ALA B O 1
ATOM 6691 N N . LYS B 1 397 ? 6.684 -22.547 3.426 1 86.19 397 LYS B N 1
ATOM 6692 C CA . LYS B 1 397 ? 7.254 -21.219 3.684 1 86.19 397 LYS B CA 1
ATOM 6693 C C . LYS B 1 397 ? 8.359 -21.297 4.73 1 86.19 397 LYS B C 1
ATOM 6695 O O . LYS B 1 397 ? 9.438 -20.719 4.551 1 86.19 397 LYS B O 1
ATOM 6700 N N . GLU B 1 398 ? 8.094 -22 5.805 1 86.38 398 GLU B N 1
ATOM 6701 C CA . GLU B 1 398 ? 9.07 -22.125 6.883 1 86.38 398 GLU B CA 1
ATOM 6702 C C . GLU B 1 398 ? 10.328 -22.844 6.406 1 86.38 398 GLU B C 1
ATOM 6704 O O . GLU B 1 398 ? 11.445 -22.438 6.746 1 86.38 398 GLU B O 1
ATOM 6709 N N . LYS B 1 399 ? 10.125 -23.859 5.668 1 91 399 LYS B N 1
ATOM 6710 C CA . LYS B 1 399 ? 11.258 -24.594 5.121 1 91 399 LYS B CA 1
ATOM 6711 C C . LYS B 1 399 ? 12.078 -23.719 4.184 1 91 399 LYS B C 1
ATOM 6713 O O . LYS B 1 399 ? 13.312 -23.734 4.219 1 91 399 LYS B O 1
ATOM 6718 N N . MET B 1 400 ? 11.383 -22.969 3.42 1 89.75 400 MET B N 1
ATOM 6719 C CA . MET B 1 400 ? 12.07 -22.062 2.502 1 89.75 400 MET B CA 1
ATOM 6720 C C . MET B 1 400 ? 12.828 -20.984 3.266 1 89.75 400 MET B C 1
ATOM 6722 O O . MET B 1 400 ? 13.938 -20.609 2.879 1 89.75 400 MET B O 1
ATOM 6726 N N . ARG B 1 401 ? 12.25 -20.484 4.305 1 85.69 401 ARG B N 1
ATOM 6727 C CA . ARG B 1 401 ? 12.898 -19.484 5.141 1 85.69 401 ARG B CA 1
ATOM 6728 C C . ARG B 1 401 ? 14.18 -20.031 5.758 1 85.69 401 ARG B C 1
ATOM 6730 O O . ARG B 1 401 ? 15.211 -19.344 5.789 1 85.69 401 ARG B O 1
ATOM 6737 N N . ASP B 1 402 ? 14.055 -21.203 6.25 1 88.12 402 ASP B N 1
ATOM 6738 C CA . ASP B 1 402 ? 15.227 -21.844 6.832 1 88.12 402 ASP B CA 1
ATOM 6739 C C . ASP B 1 402 ? 16.328 -22.031 5.785 1 88.12 402 ASP B C 1
ATOM 6741 O O . ASP B 1 402 ? 17.5 -21.844 6.074 1 88.12 402 ASP B O 1
ATOM 6745 N N . PHE B 1 403 ? 15.914 -22.438 4.699 1 92.81 403 PHE B N 1
ATOM 6746 C CA . PHE B 1 403 ? 16.859 -22.609 3.602 1 92.81 403 PHE B CA 1
ATOM 6747 C C . PHE B 1 403 ? 17.484 -21.266 3.229 1 92.81 403 PHE B C 1
ATOM 6749 O O . PHE B 1 403 ? 18.688 -21.188 2.975 1 92.81 403 PHE B O 1
ATOM 6756 N N . ALA B 1 404 ? 16.703 -20.203 3.199 1 87.75 404 ALA B N 1
ATOM 6757 C CA . ALA B 1 404 ? 17.156 -18.875 2.846 1 87.75 404 ALA B CA 1
ATOM 6758 C C . ALA B 1 404 ? 18.219 -18.375 3.826 1 87.75 404 ALA B C 1
ATOM 6760 O O . ALA B 1 404 ? 19.125 -17.641 3.447 1 87.75 404 ALA B O 1
ATOM 6761 N N . LYS B 1 405 ? 18.141 -18.812 5.016 1 84.25 405 LYS B N 1
ATOM 6762 C CA . LYS B 1 405 ? 19.109 -18.438 6.035 1 84.25 405 LYS B CA 1
ATOM 6763 C C . LYS B 1 405 ? 20.5 -18.984 5.711 1 84.25 405 LYS B C 1
ATOM 6765 O O . LYS B 1 405 ? 21.516 -18.453 6.168 1 84.25 405 LYS B O 1
ATOM 6770 N N . THR B 1 406 ? 20.453 -20.031 4.992 1 86.88 406 THR B N 1
ATOM 6771 C CA . THR B 1 406 ? 21.734 -20.656 4.656 1 86.88 406 THR B CA 1
ATOM 6772 C C . THR B 1 406 ? 22.406 -19.922 3.5 1 86.88 406 THR B C 1
ATOM 6774 O O . THR B 1 406 ? 23.594 -20.109 3.244 1 86.88 406 THR B O 1
ATOM 6777 N N . ILE B 1 407 ? 21.703 -19.141 2.857 1 87.69 407 ILE B N 1
ATOM 6778 C CA . ILE B 1 407 ? 22.234 -18.375 1.734 1 87.69 407 ILE B CA 1
ATOM 6779 C C . ILE B 1 407 ? 23 -17.156 2.254 1 87.69 407 ILE B C 1
ATOM 6781 O O . ILE B 1 407 ? 22.484 -16.391 3.066 1 87.69 407 ILE B O 1
ATOM 6785 N N . LYS B 1 408 ? 24.203 -17.062 1.869 1 82.88 408 LYS B N 1
ATOM 6786 C CA . LYS B 1 408 ? 25.047 -15.945 2.309 1 82.88 408 LYS B CA 1
ATOM 6787 C C . LYS B 1 408 ? 24.656 -14.648 1.607 1 82.88 408 LYS B C 1
ATOM 6789 O O . LYS B 1 408 ? 24.781 -14.531 0.387 1 82.88 408 LYS B O 1
ATOM 6794 N N . ARG B 1 409 ? 24.172 -13.766 2.422 1 85 409 ARG B N 1
ATOM 6795 C CA . ARG B 1 409 ? 23.828 -12.43 1.951 1 85 409 ARG B CA 1
ATOM 6796 C C . ARG B 1 409 ? 24.406 -11.359 2.863 1 85 409 ARG B C 1
ATOM 6798 O O . ARG B 1 409 ? 24.484 -11.539 4.078 1 85 409 ARG B O 1
ATOM 6805 N N . PRO B 1 410 ? 24.812 -10.234 2.309 1 75.69 410 PRO B N 1
ATOM 6806 C CA . PRO B 1 410 ? 25.469 -9.188 3.098 1 75.69 410 PRO B CA 1
ATOM 6807 C C . PRO B 1 410 ? 24.5 -8.469 4.031 1 75.69 410 PRO B C 1
ATOM 6809 O O . PRO B 1 410 ? 24.922 -7.871 5.027 1 75.69 410 PRO B O 1
ATOM 6812 N N . PHE B 1 411 ? 23.25 -8.406 3.688 1 78.81 411 PHE B N 1
ATOM 6813 C CA . PHE B 1 411 ? 22.266 -7.699 4.496 1 78.81 411 PHE B CA 1
ATOM 6814 C C . PHE B 1 411 ? 20.922 -8.438 4.488 1 78.81 411 PHE B C 1
ATOM 6816 O O . PHE B 1 411 ? 20.688 -9.297 3.639 1 78.81 411 PHE B O 1
ATOM 6823 N N . SER B 1 412 ? 20.203 -8.18 5.527 1 86.38 412 SER B N 1
ATOM 6824 C CA . SER B 1 412 ? 18.812 -8.625 5.527 1 86.38 412 SER B CA 1
ATOM 6825 C C . SER B 1 412 ? 17.891 -7.566 4.934 1 86.38 412 SER B C 1
ATOM 6827 O O . SER B 1 412 ? 18.219 -6.379 4.938 1 86.38 412 SER B O 1
ATOM 6829 N N . VAL B 1 413 ? 16.906 -8.086 4.34 1 90.06 413 VAL B N 1
ATOM 6830 C CA . VAL B 1 413 ? 15.977 -7.156 3.691 1 90.06 413 VAL B CA 1
ATOM 6831 C C . VAL B 1 413 ? 14.602 -7.266 4.336 1 90.06 413 VAL B C 1
ATOM 6833 O O . VAL B 1 413 ? 14.219 -8.328 4.824 1 90.06 413 VAL B O 1
ATOM 6836 N N . TYR B 1 414 ? 13.969 -6.164 4.43 1 91.69 414 TYR B N 1
ATOM 6837 C CA . TYR B 1 414 ? 12.609 -6.062 4.949 1 91.69 414 TYR B CA 1
ATOM 6838 C C . TYR B 1 414 ? 11.695 -5.352 3.955 1 91.69 414 TYR B C 1
ATOM 6840 O O . TYR B 1 414 ? 12.016 -4.262 3.477 1 91.69 414 TYR B O 1
ATOM 6848 N N . TYR B 1 415 ? 10.602 -6.027 3.598 1 92.81 415 TYR B N 1
ATOM 6849 C CA . TYR B 1 415 ? 9.617 -5.395 2.734 1 92.81 415 TYR B CA 1
ATOM 6850 C C . TYR B 1 415 ? 8.688 -4.492 3.539 1 92.81 415 TYR B C 1
ATOM 6852 O O . TYR B 1 415 ? 7.945 -4.965 4.402 1 92.81 415 TYR B O 1
ATOM 6860 N N . ASN B 1 416 ? 8.711 -3.225 3.254 1 92.44 416 ASN B N 1
ATOM 6861 C CA . ASN B 1 416 ? 7.793 -2.266 3.861 1 92.44 416 ASN B CA 1
ATOM 6862 C C . ASN B 1 416 ? 6.488 -2.164 3.08 1 92.44 416 ASN B C 1
ATOM 6864 O O . ASN B 1 416 ? 6.449 -1.571 2.002 1 92.44 416 ASN B O 1
ATOM 6868 N N . PRO B 1 417 ? 5.441 -2.732 3.619 1 91.88 417 PRO B N 1
ATOM 6869 C CA . PRO B 1 417 ? 4.188 -2.752 2.861 1 91.88 417 PRO B CA 1
ATOM 6870 C C . PRO B 1 417 ? 3.547 -1.371 2.748 1 91.88 417 PRO B C 1
ATOM 6872 O O . PRO B 1 417 ? 2.713 -1.146 1.867 1 91.88 417 PRO B O 1
ATOM 6875 N N . TYR B 1 418 ? 3.848 -0.409 3.598 1 89.94 418 TYR B N 1
ATOM 6876 C CA . TYR B 1 418 ? 3.271 0.93 3.533 1 89.94 418 TYR B CA 1
ATOM 6877 C C . TYR B 1 418 ? 3.746 1.669 2.287 1 89.94 418 TYR B C 1
ATOM 6879 O O . TYR B 1 418 ? 2.965 2.367 1.637 1 89.94 418 TYR B O 1
ATOM 6887 N N . THR B 1 419 ? 4.988 1.52 2.002 1 89.31 419 THR B N 1
ATOM 6888 C CA . THR B 1 419 ? 5.582 2.26 0.896 1 89.31 419 THR B CA 1
ATOM 6889 C C . THR B 1 419 ? 5.898 1.327 -0.271 1 89.31 419 THR B C 1
ATOM 6891 O O . THR B 1 419 ? 6.43 1.763 -1.295 1 89.31 419 THR B O 1
ATOM 6894 N N . GLN B 1 420 ? 5.609 0.017 -0.104 1 89.81 420 GLN B N 1
ATOM 6895 C CA . GLN B 1 420 ? 5.895 -0.998 -1.113 1 89.81 420 GLN B CA 1
ATOM 6896 C C . GLN B 1 420 ? 7.352 -0.931 -1.562 1 89.81 420 GLN B C 1
ATOM 6898 O O . GLN B 1 420 ? 7.637 -0.926 -2.762 1 89.81 420 GLN B O 1
ATOM 6903 N N . SER B 1 421 ? 8.195 -0.838 -0.566 1 89.88 421 SER B N 1
ATOM 6904 C CA . SER B 1 421 ? 9.633 -0.749 -0.8 1 89.88 421 SER B CA 1
ATOM 6905 C C . SER B 1 421 ? 10.391 -1.758 0.053 1 89.88 421 SER B C 1
ATOM 6907 O O . SER B 1 421 ? 9.82 -2.387 0.943 1 89.88 421 SER B O 1
ATOM 6909 N N . ILE B 1 422 ? 11.625 -1.949 -0.305 1 91.12 422 ILE B N 1
ATOM 6910 C CA . ILE B 1 422 ? 12.477 -2.873 0.436 1 91.12 422 ILE B CA 1
ATOM 6911 C C . ILE B 1 422 ? 13.516 -2.09 1.242 1 91.12 422 ILE B C 1
ATOM 6913 O O . ILE B 1 422 ? 14.25 -1.268 0.689 1 91.12 422 ILE B O 1
ATOM 6917 N N . ASP B 1 423 ? 13.508 -2.291 2.543 1 89.5 423 ASP B N 1
ATOM 6918 C CA . ASP B 1 423 ? 14.484 -1.688 3.438 1 89.5 423 ASP B CA 1
ATOM 6919 C C . ASP B 1 423 ? 15.648 -2.645 3.699 1 89.5 423 ASP B C 1
ATOM 6921 O O . ASP B 1 423 ? 15.438 -3.822 3.99 1 89.5 423 ASP B O 1
ATOM 6925 N N . LEU B 1 424 ? 16.828 -2.098 3.52 1 87.62 424 LEU B N 1
ATOM 6926 C CA . LEU B 1 424 ? 18 -2.863 3.914 1 87.62 424 LEU B CA 1
ATOM 6927 C C . LEU B 1 424 ? 18.25 -2.748 5.414 1 87.62 424 LEU B C 1
ATOM 6929 O O . LEU B 1 424 ? 18.328 -1.642 5.953 1 87.62 424 LEU B O 1
ATOM 6933 N N . LEU B 1 425 ? 18.203 -3.895 6.086 1 89.31 425 LEU B N 1
ATOM 6934 C CA . LEU B 1 425 ? 18.469 -3.91 7.52 1 89.31 425 LEU B CA 1
ATOM 6935 C C . LEU B 1 425 ? 19.953 -4.094 7.801 1 89.31 425 LEU B C 1
ATOM 6937 O O . LEU B 1 425 ? 20.391 -5.18 8.195 1 89.31 425 LEU B O 1
ATOM 6941 N N . LYS B 1 426 ? 20.688 -2.979 7.641 1 81.94 426 LYS B N 1
ATOM 6942 C CA . LYS B 1 426 ? 22.141 -3.051 7.703 1 81.94 426 LYS B CA 1
ATOM 6943 C C . LYS B 1 426 ? 22.672 -2.416 8.992 1 81.94 426 LYS B C 1
ATOM 6945 O O . LYS B 1 426 ? 23.844 -2.568 9.328 1 81.94 426 LYS B O 1
ATOM 6950 N N . ASP B 1 427 ? 21.844 -1.583 9.695 1 84.62 427 ASP B N 1
ATOM 6951 C CA . ASP B 1 427 ? 22.281 -0.908 10.914 1 84.62 427 ASP B CA 1
ATOM 6952 C C . ASP B 1 427 ? 21.172 -0.919 11.969 1 84.62 427 ASP B C 1
ATOM 6954 O O . ASP B 1 427 ? 20.062 -1.398 11.703 1 84.62 427 ASP B O 1
ATOM 6958 N N . THR B 1 428 ? 21.516 -0.575 13.133 1 84.19 428 THR B N 1
ATOM 6959 C CA . THR B 1 428 ? 20.609 -0.624 14.266 1 84.19 428 THR B CA 1
ATOM 6960 C C . THR B 1 428 ? 19.406 0.296 14.047 1 84.19 428 THR B C 1
ATOM 6962 O O . THR B 1 428 ? 18.297 -0.015 14.469 1 84.19 428 THR B O 1
ATOM 6965 N N . ARG B 1 429 ? 19.656 1.321 13.391 1 85 429 ARG B N 1
ATOM 6966 C CA . ARG B 1 429 ? 18.578 2.283 13.18 1 85 429 ARG B CA 1
ATOM 6967 C C . ARG B 1 429 ? 17.484 1.699 12.297 1 85 429 ARG B C 1
ATOM 6969 O O . ARG B 1 429 ? 16.281 1.847 12.586 1 85 429 ARG B O 1
ATOM 6976 N N . SER B 1 430 ? 17.922 1.085 11.227 1 86.56 430 SER B N 1
ATOM 6977 C CA . SER B 1 430 ? 16.953 0.462 10.328 1 86.56 430 SER B CA 1
ATOM 6978 C C . SER B 1 430 ? 16.172 -0.634 11.039 1 86.56 430 SER B C 1
ATOM 6980 O O . SER B 1 430 ? 14.969 -0.786 10.82 1 86.56 430 SER B O 1
ATOM 6982 N N . ILE B 1 431 ? 16.812 -1.319 11.867 1 88.56 431 ILE B N 1
ATOM 6983 C CA . ILE B 1 431 ? 16.172 -2.398 12.602 1 88.56 431 ILE B CA 1
ATOM 6984 C C . ILE B 1 431 ? 15.203 -1.813 13.633 1 88.56 431 ILE B C 1
ATOM 6986 O O . ILE B 1 431 ? 14.094 -2.324 13.812 1 88.56 431 ILE B O 1
ATOM 6990 N N . GLU B 1 432 ? 15.609 -0.741 14.258 1 87.06 432 GLU B N 1
ATOM 6991 C CA . GLU B 1 432 ? 14.773 -0.083 15.25 1 87.06 432 GLU B CA 1
ATOM 6992 C C . GLU B 1 432 ? 13.461 0.407 14.641 1 87.06 432 GLU B C 1
ATOM 6994 O O . GLU B 1 432 ? 12.398 0.298 15.258 1 87.06 432 GLU B O 1
ATOM 6999 N N . ASN B 1 433 ? 13.539 0.91 13.516 1 85.62 433 ASN B N 1
ATOM 7000 C CA . ASN B 1 433 ? 12.344 1.399 12.836 1 85.62 433 ASN B CA 1
ATOM 7001 C C . ASN B 1 433 ? 11.328 0.281 12.617 1 85.62 433 ASN B C 1
ATOM 7003 O O . ASN B 1 433 ? 10.133 0.468 12.844 1 85.62 433 ASN B O 1
ATOM 7007 N N . VAL B 1 434 ? 11.82 -0.834 12.195 1 89.06 434 VAL B N 1
ATOM 7008 C CA . VAL B 1 434 ? 10.945 -1.975 11.953 1 89.06 434 VAL B CA 1
ATOM 7009 C C . VAL B 1 434 ? 10.359 -2.471 13.266 1 89.06 434 VAL B C 1
ATOM 7011 O O . VAL B 1 434 ? 9.164 -2.789 13.344 1 89.06 434 VAL B O 1
ATOM 7014 N N . VAL B 1 435 ? 11.164 -2.449 14.281 1 88.38 435 VAL B N 1
ATOM 7015 C CA . VAL B 1 435 ? 10.727 -2.936 15.586 1 88.38 435 VAL B CA 1
ATOM 7016 C C . VAL B 1 435 ? 9.641 -2.018 16.141 1 88.38 435 VAL B C 1
ATOM 7018 O O . VAL B 1 435 ? 8.688 -2.482 16.766 1 88.38 435 VAL B O 1
ATOM 7021 N N . GLN B 1 436 ? 9.789 -0.771 15.906 1 83.94 436 GLN B N 1
ATOM 7022 C CA . GLN B 1 436 ? 8.789 0.178 16.391 1 83.94 436 GLN B CA 1
ATOM 7023 C C . GLN B 1 436 ? 7.434 -0.066 15.719 1 83.94 436 GLN B C 1
ATOM 7025 O O . GLN B 1 436 ? 6.395 -0.005 16.375 1 83.94 436 GLN B O 1
ATOM 7030 N N . ASP B 1 437 ? 7.477 -0.344 14.531 1 85.25 437 ASP B N 1
ATOM 7031 C CA . ASP B 1 437 ? 6.242 -0.661 13.812 1 85.25 437 ASP B CA 1
ATOM 7032 C C . ASP B 1 437 ? 5.613 -1.942 14.352 1 85.25 437 ASP B C 1
ATOM 7034 O O . ASP B 1 437 ? 4.395 -2.018 14.523 1 85.25 437 ASP B O 1
ATOM 7038 N N . LEU B 1 438 ? 6.473 -2.918 14.562 1 88.25 438 LEU B N 1
ATOM 7039 C CA . LEU B 1 438 ? 6 -4.195 15.078 1 88.25 438 LEU B CA 1
ATOM 7040 C C . LEU B 1 438 ? 5.387 -4.027 16.469 1 88.25 438 LEU B C 1
ATOM 7042 O O . LEU B 1 438 ? 4.379 -4.66 16.781 1 88.25 438 LEU B O 1
ATOM 7046 N N . ARG B 1 439 ? 5.984 -3.193 17.219 1 83.56 439 ARG B N 1
ATOM 7047 C CA . ARG B 1 439 ? 5.469 -2.92 18.562 1 83.56 439 ARG B CA 1
ATOM 7048 C C . ARG B 1 439 ? 4.066 -2.326 18.5 1 83.56 439 ARG B C 1
ATOM 7050 O O . ARG B 1 439 ? 3.188 -2.711 19.266 1 83.56 439 ARG B O 1
ATOM 7057 N N . SER B 1 440 ? 3.93 -1.409 17.625 1 82.38 440 SER B N 1
ATOM 7058 C CA . SER B 1 440 ? 2.623 -0.786 17.453 1 82.38 440 SER B CA 1
ATOM 7059 C C . SER B 1 440 ? 1.564 -1.817 17.078 1 82.38 440 SER B C 1
ATOM 7061 O O . SER B 1 440 ? 0.458 -1.807 17.625 1 82.38 440 SER B O 1
ATOM 7063 N N . ASP B 1 441 ? 1.919 -2.691 16.219 1 87.31 441 ASP B N 1
ATOM 7064 C CA . ASP B 1 441 ? 0.984 -3.721 15.781 1 87.31 441 ASP B CA 1
ATOM 7065 C C . ASP B 1 441 ? 0.69 -4.715 16.906 1 87.31 441 ASP B C 1
ATOM 7067 O O . ASP B 1 441 ? -0.445 -5.172 17.047 1 87.31 441 ASP B O 1
ATOM 7071 N N . LEU B 1 442 ? 1.703 -5.031 17.625 1 86.62 442 LEU B N 1
ATOM 7072 C CA . LEU B 1 442 ? 1.519 -5.934 18.75 1 86.62 442 LEU B CA 1
ATOM 7073 C C . LEU B 1 442 ? 0.59 -5.316 19.797 1 86.62 442 LEU B C 1
ATOM 7075 O O . LEU B 1 442 ? -0.217 -6.02 20.406 1 86.62 442 LEU B O 1
ATOM 7079 N N . THR B 1 443 ? 0.724 -4.051 19.984 1 82.06 443 THR B N 1
ATOM 7080 C CA . THR B 1 443 ? -0.159 -3.352 20.906 1 82.06 443 THR B CA 1
ATOM 7081 C C . THR B 1 443 ? -1.612 -3.455 20.453 1 82.06 443 THR B C 1
ATOM 7083 O O . THR B 1 443 ? -2.51 -3.664 21.266 1 82.06 443 THR B O 1
ATOM 7086 N N . THR B 1 444 ? -1.806 -3.311 19.266 1 83.69 444 THR B N 1
ATOM 7087 C CA . THR B 1 444 ? -3.146 -3.428 18.703 1 83.69 444 THR B CA 1
ATOM 7088 C C . THR B 1 444 ? -3.713 -4.824 18.938 1 83.69 444 THR B C 1
ATOM 7090 O O . THR B 1 444 ? -4.879 -4.973 19.297 1 83.69 444 THR B O 1
ATOM 7093 N N . VAL B 1 445 ? -2.861 -5.84 18.688 1 87.56 445 VAL B N 1
ATOM 7094 C CA . VAL B 1 445 ? -3.275 -7.223 18.891 1 87.56 445 VAL B CA 1
ATOM 7095 C C . VAL B 1 445 ? -3.619 -7.441 20.359 1 87.56 445 VAL B C 1
ATOM 7097 O O . VAL B 1 445 ? -4.633 -8.07 20.688 1 87.56 445 VAL B O 1
ATOM 7100 N N . CYS B 1 446 ? -2.783 -6.898 21.188 1 82.62 446 CYS B N 1
ATOM 7101 C CA . CYS B 1 446 ? -3.018 -7.035 22.625 1 82.62 446 CYS B CA 1
ATOM 7102 C C . CYS B 1 446 ? -4.328 -6.371 23.031 1 82.62 446 CYS B C 1
ATOM 7104 O O . CYS B 1 446 ? -5.082 -6.914 23.844 1 82.62 446 CYS B O 1
ATOM 7106 N N . ASP B 1 447 ? -4.574 -5.266 22.516 1 82.38 447 ASP B N 1
ATOM 7107 C CA . ASP B 1 447 ? -5.832 -4.57 22.766 1 82.38 447 ASP B CA 1
ATOM 7108 C C . ASP B 1 447 ? -7.027 -5.41 22.312 1 82.38 447 ASP B C 1
ATOM 7110 O O . ASP B 1 447 ? -8.039 -5.484 23.016 1 82.38 447 ASP B O 1
ATOM 7114 N N . ALA B 1 448 ? -6.91 -5.992 21.156 1 84.75 448 ALA B N 1
ATOM 7115 C CA . ALA B 1 448 ? -7.977 -6.832 20.609 1 84.75 448 ALA B CA 1
ATOM 7116 C C . ALA B 1 448 ? -8.227 -8.047 21.5 1 84.75 448 ALA B C 1
ATOM 7118 O O . ALA B 1 448 ? -9.375 -8.406 21.766 1 84.75 448 ALA B O 1
ATOM 7119 N N . LEU B 1 449 ? -7.16 -8.633 21.938 1 84.75 449 LEU B N 1
ATOM 7120 C CA . LEU B 1 449 ? -7.266 -9.789 22.828 1 84.75 449 LEU B CA 1
ATOM 7121 C C . LEU B 1 449 ? -7.906 -9.391 24.156 1 84.75 449 LEU B C 1
ATOM 7123 O O . LEU B 1 449 ? -8.695 -10.148 24.719 1 84.75 449 LEU B O 1
ATOM 7127 N N . GLY B 1 450 ? -7.566 -8.219 24.656 1 80.19 450 GLY B N 1
ATOM 7128 C CA . GLY B 1 450 ? -8.18 -7.711 25.875 1 80.19 450 GLY B CA 1
ATOM 7129 C C . GLY B 1 450 ? -9.68 -7.512 25.75 1 80.19 450 GLY B C 1
ATOM 7130 O O . GLY B 1 450 ? -10.438 -7.887 26.641 1 80.19 450 GLY B O 1
ATOM 7131 N N . LYS B 1 451 ? -10.055 -6.996 24.703 1 80.62 451 LYS B N 1
ATOM 7132 C CA . LYS B 1 451 ? -11.477 -6.766 24.453 1 80.62 451 LYS B CA 1
ATOM 7133 C C . LYS B 1 451 ? -12.227 -8.086 24.281 1 80.62 451 LYS B C 1
ATOM 7135 O O . LYS B 1 451 ? -13.359 -8.227 24.734 1 80.62 451 LYS B O 1
ATOM 7140 N N . MET B 1 452 ? -11.641 -8.984 23.562 1 79.06 452 MET B N 1
ATOM 7141 C CA . MET B 1 452 ? -12.25 -10.297 23.359 1 79.06 452 MET B CA 1
ATOM 7142 C C . MET B 1 452 ? -12.43 -11.023 24.688 1 79.06 452 MET B C 1
ATOM 7144 O O . MET B 1 452 ? -13.445 -11.68 24.906 1 79.06 452 MET B O 1
ATOM 7148 N N . ASN B 1 453 ? -11.391 -10.836 25.484 1 76.06 453 ASN B N 1
ATOM 7149 C CA . ASN B 1 453 ? -11.461 -11.453 26.812 1 76.06 453 ASN B CA 1
ATOM 7150 C C . ASN B 1 453 ? -12.578 -10.852 27.656 1 76.06 453 ASN B C 1
ATOM 7152 O O . ASN B 1 453 ? -13.273 -11.57 28.375 1 76.06 453 ASN B O 1
ATOM 7156 N N . THR B 1 454 ? -12.711 -9.586 27.594 1 70.19 454 THR B N 1
ATOM 7157 C CA . THR B 1 454 ? -13.773 -8.914 28.328 1 70.19 454 THR B CA 1
ATOM 7158 C C . THR B 1 454 ? -15.141 -9.352 27.812 1 70.19 454 THR B C 1
ATOM 7160 O O . THR B 1 454 ? -16.062 -9.578 28.594 1 70.19 454 THR B O 1
ATOM 7163 N N . TYR B 1 455 ? -15.242 -9.523 26.531 1 64.94 455 TYR B N 1
ATOM 7164 C CA . TYR B 1 455 ? -16.516 -9.922 25.922 1 64.94 455 TYR B CA 1
ATOM 7165 C C . TYR B 1 455 ? -16.828 -11.391 26.219 1 64.94 455 TYR B C 1
ATOM 7167 O O . TYR B 1 455 ? -17.984 -11.766 26.359 1 64.94 455 TYR B O 1
ATOM 7175 N N . MET B 1 456 ? -15.758 -12.086 26.172 1 59.53 456 MET B N 1
ATOM 7176 C CA . MET B 1 456 ? -15.961 -13.508 26.422 1 59.53 456 MET B CA 1
ATOM 7177 C C . MET B 1 456 ? -16.062 -13.797 27.922 1 59.53 456 MET B C 1
ATOM 7179 O O . MET B 1 456 ? -16.391 -14.914 28.312 1 59.53 456 MET B O 1
ATOM 7183 N N . GLY B 1 457 ? -16.109 -12.672 28.797 1 51.12 457 GLY B N 1
ATOM 7184 C CA . GLY B 1 457 ? -16.234 -12.859 30.234 1 51.12 457 GLY B CA 1
ATOM 7185 C C . GLY B 1 457 ? -15.016 -13.492 30.859 1 51.12 457 GLY B C 1
ATOM 7186 O O . GLY B 1 457 ? -15.125 -14.203 31.859 1 51.12 457 GLY B O 1
ATOM 7187 N N . ILE B 1 458 ? -13.969 -13.531 30.219 1 49.28 458 ILE B N 1
ATOM 7188 C CA . ILE B 1 458 ? -12.766 -14.094 30.828 1 49.28 458 ILE B CA 1
ATOM 7189 C C . ILE B 1 458 ? -11.93 -12.969 31.438 1 49.28 458 ILE B C 1
ATOM 7191 O O . ILE B 1 458 ? -11.875 -11.859 30.891 1 49.28 458 ILE B O 1
#

Solvent-accessible surface area (backbone atoms only — not comparable to full-atom values): 55137 Å² total; per-residue (Å²): 132,89,80,84,78,77,83,78,77,77,80,76,80,74,73,79,77,82,80,84,71,81,89,82,68,93,71,92,77,84,91,82,90,86,87,92,81,92,78,88,89,83,90,89,90,90,94,88,94,89,95,89,96,92,91,93,74,93,90,85,96,89,90,95,91,95,88,92,82,86,88,80,87,90,85,92,84,92,85,91,84,88,81,90,83,87,76,84,78,82,80,78,81,70,82,78,74,79,68,75,77,70,76,70,72,71,70,72,74,69,70,76,65,80,66,77,63,86,57,86,54,70,48,62,70,60,48,48,48,51,61,43,47,66,48,51,73,42,58,42,81,56,64,56,85,84,39,87,46,50,84,34,62,69,55,45,50,51,36,42,51,44,29,51,54,21,68,68,56,53,80,93,53,80,56,79,83,79,87,75,50,72,66,55,28,48,33,50,19,52,42,48,54,59,41,60,70,44,37,87,74,38,41,30,69,64,36,63,64,32,46,63,52,38,32,71,70,28,44,54,48,50,85,34,76,56,46,64,43,46,44,20,51,49,22,24,49,50,38,31,27,35,58,40,62,23,34,43,37,54,44,65,66,52,48,32,48,31,23,40,66,34,31,44,79,30,38,73,44,66,64,45,70,92,44,52,67,50,70,91,58,84,18,25,55,34,37,58,58,14,40,44,31,39,40,38,33,49,68,50,30,51,38,52,23,49,56,7,50,52,40,60,73,38,49,72,69,52,34,49,30,50,44,32,36,41,43,43,33,61,27,42,13,31,28,49,56,95,88,35,75,20,37,65,4,12,57,31,59,47,20,62,65,52,36,54,44,65,73,36,89,85,40,44,76,40,76,65,41,56,88,61,45,30,69,53,85,83,58,80,92,52,79,65,79,61,35,25,35,32,72,39,67,66,54,48,36,51,47,47,51,56,51,44,68,69,52,75,50,94,55,35,74,41,74,38,49,53,41,66,41,74,42,69,34,76,48,70,64,51,46,48,54,54,48,52,52,49,49,54,52,48,50,48,51,50,51,26,51,51,50,48,28,57,72,70,71,93,139,78,80,72,82,76,85,67,80,78,78,75,79,76,71,84,72,83,80,78,76,72,78,78,60,84,64,82,77,73,88,82,74,89,80,75,79,86,80,85,78,86,90,87,92,86,93,87,94,89,95,91,96,92,97,95,92,93,93,95,96,90,99,96,96,96,95,99,88,92,95,90,94,85,91,91,89,90,89,90,87,88,88,90,88,88,78,85,87,80,84,72,84,75,81,79,76,78,72,77,76,69,75,70,73,72,71,72,75,70,67,78,63,80,68,77,65,86,57,86,53,70,50,59,71,59,48,48,48,52,60,43,49,65,49,50,74,43,58,43,81,56,64,54,84,85,39,86,45,50,84,35,64,69,55,45,50,52,38,42,52,43,29,50,54,21,68,66,54,53,79,92,54,82,57,78,83,80,86,76,50,72,65,55,28,49,32,49,18,54,42,48,54,60,40,62,69,44,37,85,73,39,41,30,69,66,38,63,63,34,46,62,51,39,31,72,70,31,44,54,46,52,84,34,77,56,46,65,42,44,44,20,51,48,22,24,48,51,37,32,25,34,57,39,62,23,33,42,36,55,45,66,65,52,48,33,49,32,24,41,66,35,31,42,80,31,38,74,44,67,65,46,68,90,44,53,65,51,68,90,59,84,17,26,56,34,37,58,57,13,41,45,32,40,40,37,33,48,68,50,31,50,37,51,23,49,56,8,49,55,41,61,74,38,49,72,69,53,33,50,31,51,45,32,36,42,43,46,33,62,26,42,13,31,30,49,56,94,90,35,74,21,37,66,4,13,58,31,58,45,18,61,64,53,35,55,42,66,74,37,89,86,41,45,76,41,74,66,42,57,89,60,45,30,70,53,84,84,57,78,92,52,78,64,80,60,36,24,35,33,73,40,68,67,54,49,36,50,47,46,51,56,51,45,67,70,52,74,49,93,55,36,75,42,73,38,48,53,43,67,41,76,42,69,34,77,49,68,64,51,46,48,54,53,49,53,54,50,49,54,53,48,49,48,51,50,51,27,52,52,51,50,30,56,71,70,70,93

pLDDT: mean 70.18, std 32.94, range [13.64, 98.62]

InterPro domains:
  IPR001273 Aromatic amino acid hydroxylase [PTHR11473] (129-456)
  IPR018301 Aromatic amino acid hydroxylase, iron/copper binding site [PS00367] (282-293)
  IPR019774 Aromatic amino acid hydroxylase, C-terminal [PF00351] (129-449)
  IPR019774 Aromatic amino acid hydroxylase, C-terminal [PR00372] (148-167)
  IPR019774 Aromatic amino acid hydroxylase, C-terminal [PR00372] (239-261)
  IPR019774 Aromatic amino acid hydroxylase, C-terminal [PR00372] (303-322)
  IPR019774 Aromatic amino acid hydroxylase, C-terminal [PR00372] (343-361)
  IPR019774 Aromatic amino acid hydroxylase, C-terminal [PR00372] (374-393)
  IPR019774 Aromatic amino acid hydroxylase, C-terminal [PR00372] (409-427)
  IPR019774 Aromatic amino acid hydroxylase, C-terminal [PS51410] (105-453)
  IPR036329 Aromatic amino acid monoxygenase, C-terminal domain superfamily [SSF56534] (126-452)
  IPR036951 Aromatic amino acid hydroxylase superfamily [G3DSA:1.10.800.10] (124-453)
  IPR041904 Tryptophan 5-hydroxylase, catalytic domain [cd03346] (129-406)